Protein AF-A0A7C6UFR0-F1 (afdb_monomer)

Structure (mmCIF, N/CA/C/O backbone):
data_AF-A0A7C6UFR0-F1
#
_entry.id   AF-A0A7C6UFR0-F1
#
loop_
_atom_site.group_PDB
_atom_site.id
_atom_site.type_symbol
_atom_site.label_atom_id
_atom_site.label_alt_id
_atom_site.label_comp_id
_atom_site.label_asym_id
_atom_site.label_entity_id
_atom_site.label_seq_id
_atom_site.pdbx_PDB_ins_code
_atom_site.Cartn_x
_atom_site.Cartn_y
_atom_site.Cartn_z
_atom_site.occupancy
_atom_site.B_iso_or_equiv
_atom_site.auth_seq_id
_atom_site.auth_comp_id
_atom_site.auth_asym_id
_atom_site.auth_atom_id
_atom_site.pdbx_PDB_model_num
ATOM 1 N N . MET A 1 1 ? 40.222 -1.403 0.355 1.00 53.84 1 MET A N 1
ATOM 2 C CA . MET A 1 1 ? 39.140 -2.385 0.611 1.00 53.84 1 MET A CA 1
ATOM 3 C C . MET A 1 1 ? 38.751 -3.029 -0.718 1.00 5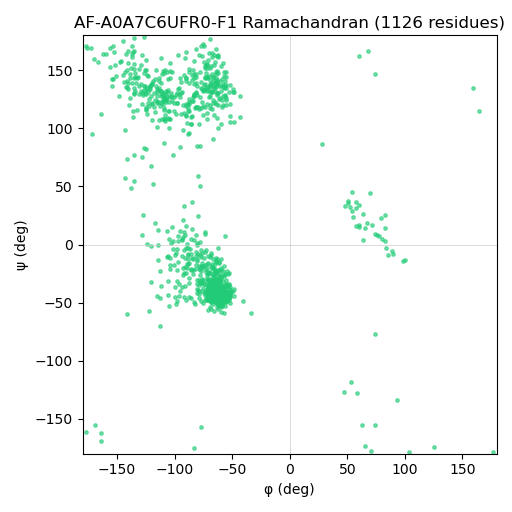3.84 1 MET A C 1
ATOM 5 O O . MET A 1 1 ? 38.518 -2.297 -1.666 1.00 53.84 1 MET A O 1
ATOM 9 N N . THR A 1 2 ? 38.746 -4.360 -0.859 1.00 68.38 2 THR A N 1
ATOM 10 C CA . THR A 1 2 ? 38.311 -4.993 -2.125 1.00 68.38 2 THR A CA 1
ATOM 11 C C . THR A 1 2 ? 36.817 -4.747 -2.348 1.00 68.38 2 THR A C 1
ATOM 13 O O . THR A 1 2 ? 36.061 -4.800 -1.381 1.00 68.38 2 THR A O 1
ATOM 16 N N . ARG A 1 3 ? 36.376 -4.561 -3.599 1.00 72.50 3 ARG A N 1
ATOM 17 C CA . ARG A 1 3 ? 34.968 -4.327 -3.993 1.00 72.50 3 ARG A CA 1
ATOM 18 C C . ARG A 1 3 ? 33.955 -5.184 -3.222 1.00 72.50 3 ARG A C 1
ATOM 20 O O . ARG A 1 3 ? 33.007 -4.663 -2.650 1.00 72.50 3 ARG A O 1
ATOM 27 N N . ASN A 1 4 ? 34.210 -6.489 -3.130 1.00 77.62 4 ASN A N 1
ATOM 28 C CA . ASN A 1 4 ? 33.322 -7.426 -2.438 1.00 77.62 4 ASN A CA 1
ATOM 29 C C . ASN A 1 4 ? 33.186 -7.125 -0.937 1.00 77.62 4 ASN A C 1
ATOM 31 O O . ASN A 1 4 ? 32.100 -7.256 -0.399 1.00 77.62 4 ASN A O 1
ATOM 35 N N . LYS A 1 5 ? 34.257 -6.670 -0.268 1.00 79.44 5 LYS A N 1
ATOM 36 C CA . LYS A 1 5 ? 34.225 -6.327 1.165 1.00 79.44 5 LYS A CA 1
ATOM 37 C C . LYS A 1 5 ? 33.307 -5.133 1.421 1.00 79.44 5 LYS A C 1
ATOM 39 O O . LYS A 1 5 ? 32.554 -5.156 2.386 1.00 79.44 5 LYS A O 1
ATOM 44 N N . LEU A 1 6 ? 33.357 -4.119 0.552 1.00 82.69 6 LEU A N 1
ATOM 45 C CA . LEU A 1 6 ? 32.491 -2.942 0.656 1.00 82.69 6 LEU A CA 1
ATOM 46 C C . LEU A 1 6 ? 31.023 -3.319 0.439 1.00 82.69 6 LEU A C 1
ATOM 48 O O . LEU A 1 6 ? 30.172 -2.948 1.239 1.00 82.69 6 LEU A O 1
ATOM 52 N N . ILE A 1 7 ? 30.743 -4.124 -0.589 1.00 85.38 7 ILE A N 1
ATOM 53 C CA . ILE A 1 7 ? 29.395 -4.630 -0.868 1.00 85.38 7 ILE A CA 1
ATOM 54 C C . ILE A 1 7 ? 28.841 -5.410 0.335 1.00 85.38 7 ILE A C 1
ATOM 56 O O . ILE A 1 7 ? 27.725 -5.142 0.774 1.00 85.38 7 ILE A O 1
ATOM 60 N N . THR A 1 8 ? 29.613 -6.340 0.909 1.00 85.06 8 THR A N 1
ATOM 61 C CA . THR A 1 8 ? 29.148 -7.134 2.058 1.00 85.06 8 THR A CA 1
ATOM 62 C C . THR A 1 8 ? 28.949 -6.281 3.313 1.00 85.06 8 THR A C 1
ATOM 64 O O . THR A 1 8 ? 27.964 -6.486 4.015 1.00 85.06 8 THR A O 1
ATOM 67 N N . PHE A 1 9 ? 29.816 -5.292 3.570 1.00 90.00 9 PHE A N 1
ATOM 68 C CA . PHE A 1 9 ? 29.615 -4.325 4.657 1.00 90.00 9 PHE A CA 1
ATOM 69 C C . PHE A 1 9 ? 28.263 -3.611 4.528 1.00 90.00 9 PHE A C 1
ATOM 71 O O . PHE A 1 9 ? 27.517 -3.528 5.499 1.00 90.00 9 PHE A O 1
ATOM 78 N N . CYS A 1 10 ? 27.916 -3.161 3.318 1.00 91.44 10 CYS A N 1
ATOM 79 C CA . CYS A 1 10 ? 26.642 -2.490 3.071 1.00 91.44 10 CYS A CA 1
ATOM 80 C C . CYS A 1 10 ? 25.437 -3.390 3.301 1.00 91.44 10 CYS A C 1
ATOM 82 O O . CYS A 1 10 ? 24.483 -2.972 3.949 1.00 91.44 10 CYS A O 1
ATOM 84 N N . TYR A 1 11 ? 25.477 -4.630 2.814 1.00 90.88 11 TYR A N 1
ATOM 85 C CA . TYR A 1 11 ? 24.380 -5.558 3.067 1.00 90.88 11 TYR A CA 1
ATOM 86 C C . TYR A 1 11 ? 24.233 -5.879 4.554 1.00 90.88 11 TYR A C 1
ATOM 88 O O . TYR A 1 11 ? 23.108 -5.913 5.036 1.00 90.88 11 TYR A O 1
ATOM 96 N N . LEU A 1 12 ? 25.332 -6.023 5.304 1.00 92.94 12 LEU A N 1
ATOM 97 C CA . LEU A 1 12 ? 25.239 -6.236 6.749 1.00 92.94 12 LEU A CA 1
ATOM 98 C C . LEU A 1 12 ? 24.758 -5.014 7.521 1.00 92.94 12 LEU A C 1
ATOM 100 O O . LEU A 1 12 ? 24.042 -5.193 8.498 1.00 92.94 12 LEU A O 1
ATOM 104 N N . PHE A 1 13 ? 25.075 -3.798 7.079 1.00 94.25 13 PHE A N 1
ATOM 105 C CA . PHE A 1 13 ? 24.455 -2.590 7.622 1.00 94.25 13 PHE A CA 1
ATOM 106 C C . PHE A 1 13 ? 22.927 -2.633 7.486 1.00 94.25 13 PHE A C 1
ATOM 108 O O . PHE A 1 13 ? 22.211 -2.404 8.459 1.00 94.25 13 PHE A O 1
ATOM 115 N N . ILE A 1 14 ? 22.416 -3.025 6.316 1.00 92.62 14 ILE A N 1
ATOM 116 C CA . ILE A 1 14 ? 20.972 -3.193 6.092 1.00 92.62 14 ILE A CA 1
ATOM 117 C C . ILE A 1 14 ? 20.409 -4.330 6.963 1.00 92.62 14 ILE A C 1
ATOM 119 O O . ILE A 1 14 ? 19.359 -4.164 7.582 1.00 92.62 14 ILE A O 1
ATOM 123 N N . THR A 1 15 ? 21.116 -5.459 7.078 1.00 91.50 15 THR A N 1
ATOM 124 C CA . THR A 1 15 ? 20.731 -6.559 7.981 1.00 91.50 15 THR A CA 1
ATOM 125 C C . THR A 1 15 ? 20.665 -6.098 9.438 1.00 91.50 15 THR A C 1
ATOM 127 O O . THR A 1 15 ? 19.744 -6.479 10.151 1.00 91.50 15 THR A O 1
ATOM 130 N N . GLY A 1 16 ? 21.599 -5.250 9.874 1.00 92.00 16 GLY A N 1
ATOM 131 C CA . GLY A 1 16 ? 21.604 -4.642 11.202 1.00 92.00 16 GLY A CA 1
ATOM 132 C C . GLY A 1 16 ? 20.345 -3.827 11.487 1.00 92.00 16 GLY A C 1
ATOM 133 O O . GLY A 1 16 ? 19.742 -3.993 12.545 1.00 92.00 16 GLY A O 1
ATOM 134 N N . ILE A 1 17 ? 19.903 -3.011 10.520 1.00 91.75 17 ILE A N 1
ATOM 135 C CA . ILE A 1 17 ? 18.628 -2.277 10.599 1.00 91.75 17 ILE A CA 1
ATOM 136 C C . ILE A 1 17 ? 17.456 -3.259 10.745 1.00 91.75 17 ILE A C 1
ATOM 138 O O . ILE A 1 17 ? 16.639 -3.108 11.649 1.00 91.75 17 ILE A O 1
ATOM 142 N N . GLY A 1 18 ? 17.400 -4.301 9.908 1.00 88.88 18 GLY A N 1
ATOM 143 C CA . GLY A 1 18 ? 16.339 -5.313 9.973 1.00 88.88 18 GLY A CA 1
ATOM 144 C C . GLY A 1 18 ? 16.302 -6.079 11.303 1.00 88.88 18 GLY A C 1
ATOM 145 O O . GLY A 1 18 ? 15.227 -6.361 11.830 1.00 88.88 18 GLY A O 1
ATOM 146 N N . LEU A 1 19 ? 17.465 -6.370 11.892 1.00 89.69 19 LEU A N 1
ATOM 147 C CA . LEU A 1 19 ? 17.556 -6.974 13.223 1.00 89.69 19 LEU A CA 1
ATOM 148 C C . LEU A 1 19 ? 17.033 -6.033 14.312 1.00 89.69 19 LEU A C 1
ATOM 150 O O . LEU A 1 19 ? 16.333 -6.496 15.206 1.00 89.69 19 LEU A O 1
ATOM 154 N N . ALA A 1 20 ? 17.325 -4.735 14.225 1.00 87.38 20 ALA A N 1
ATOM 155 C CA . ALA A 1 20 ? 16.832 -3.741 15.178 1.00 87.38 20 ALA A CA 1
ATOM 156 C C . ALA A 1 20 ? 15.314 -3.521 15.082 1.00 87.38 20 ALA A C 1
ATOM 158 O O . ALA A 1 20 ? 14.658 -3.296 16.099 1.00 87.38 20 ALA A O 1
ATOM 159 N N . MET A 1 21 ? 14.752 -3.645 13.876 1.00 85.19 21 MET A N 1
ATOM 160 C CA . MET A 1 21 ? 13.303 -3.652 13.649 1.00 85.19 21 MET A CA 1
ATOM 161 C C . MET A 1 21 ? 12.620 -4.866 14.282 1.00 85.19 21 MET A C 1
ATOM 163 O O . MET A 1 21 ? 11.518 -4.746 14.802 1.00 85.19 21 MET A O 1
ATOM 167 N N . ARG A 1 22 ? 13.254 -6.046 14.233 1.00 84.44 22 ARG A N 1
ATOM 168 C CA . ARG A 1 22 ? 12.679 -7.272 14.808 1.00 84.44 22 ARG A CA 1
ATOM 169 C C . ARG A 1 22 ? 12.881 -7.372 16.319 1.00 84.44 22 ARG A C 1
ATOM 171 O O . ARG A 1 22 ? 12.004 -7.872 17.014 1.00 84.44 22 ARG A O 1
ATOM 178 N N . TYR A 1 23 ? 14.040 -6.937 16.799 1.00 86.38 23 TYR A N 1
ATOM 179 C CA . TYR A 1 23 ? 14.456 -6.998 18.195 1.00 86.38 23 TYR A CA 1
ATOM 180 C C . TYR A 1 23 ? 14.882 -5.605 18.636 1.00 86.38 23 TYR A C 1
ATOM 182 O O . TYR A 1 23 ? 16.064 -5.261 18.589 1.00 86.38 23 TYR A O 1
ATOM 190 N N . THR A 1 24 ? 13.914 -4.783 19.020 1.00 79.94 24 THR A N 1
ATOM 191 C CA . THR A 1 24 ? 14.159 -3.391 19.394 1.00 79.94 24 THR A CA 1
ATOM 192 C C . THR A 1 24 ? 14.755 -3.305 20.797 1.00 79.94 24 THR A C 1
ATOM 194 O O . THR A 1 24 ? 14.129 -3.704 21.776 1.00 79.94 24 THR A O 1
ATOM 197 N N . ALA A 1 25 ? 15.980 -2.786 20.907 1.00 79.75 25 ALA A N 1
ATOM 198 C CA . ALA A 1 25 ? 16.592 -2.485 22.199 1.00 79.75 25 ALA A CA 1
ATOM 199 C C . ALA A 1 25 ? 15.943 -1.245 22.829 1.00 79.75 25 ALA A C 1
ATOM 201 O O . ALA A 1 25 ? 15.555 -0.331 22.110 1.00 79.75 25 ALA A O 1
ATOM 202 N N . GLY A 1 26 ? 15.848 -1.189 24.161 1.00 67.12 26 GLY A N 1
ATOM 203 C CA . GLY A 1 26 ? 15.333 -0.013 24.873 1.00 67.12 26 GLY A CA 1
ATOM 204 C C . GLY A 1 26 ? 16.280 1.203 24.824 1.00 67.12 26 GLY A C 1
ATOM 205 O O . GLY A 1 26 ? 17.474 1.039 24.560 1.00 67.12 26 GLY A O 1
ATOM 206 N N . PRO A 1 27 ? 15.791 2.414 25.156 1.00 64.75 27 PRO A N 1
ATOM 207 C CA . PRO A 1 27 ? 16.549 3.669 25.042 1.00 64.75 27 PRO A CA 1
ATOM 208 C C . PRO A 1 27 ? 17.833 3.708 25.880 1.00 64.75 27 PRO A C 1
ATOM 210 O O . PRO A 1 27 ? 18.815 4.330 25.475 1.00 64.75 27 PRO A O 1
ATOM 213 N N . ASP A 1 28 ? 17.880 2.989 27.005 1.00 69.69 28 ASP A N 1
ATOM 214 C CA . ASP A 1 28 ? 19.080 2.902 27.846 1.00 69.69 28 ASP A CA 1
ATOM 215 C C . ASP A 1 28 ? 20.245 2.147 27.160 1.00 69.69 28 ASP A C 1
ATOM 217 O O . ASP A 1 28 ? 21.409 2.339 27.518 1.00 69.69 28 ASP A O 1
ATOM 221 N N . ALA A 1 29 ? 19.972 1.329 26.134 1.00 80.56 29 ALA A N 1
ATOM 222 C CA . ALA A 1 29 ? 21.002 0.610 25.380 1.00 80.56 29 ALA A CA 1
ATOM 223 C C . ALA A 1 29 ? 21.745 1.503 24.370 1.00 80.56 29 ALA A C 1
ATOM 225 O O . ALA A 1 29 ? 22.845 1.159 23.935 1.00 80.56 29 ALA A O 1
ATOM 226 N N . LEU A 1 30 ? 21.180 2.656 23.993 1.00 81.62 30 LEU A N 1
ATOM 227 C CA . LEU A 1 30 ? 21.680 3.471 22.884 1.00 81.62 30 LEU A CA 1
ATOM 228 C C . LEU A 1 30 ? 23.115 3.981 23.101 1.00 81.62 30 LEU A C 1
ATOM 230 O O . LEU A 1 30 ? 23.924 3.967 22.173 1.00 81.62 30 LEU A O 1
ATOM 234 N N . GLY A 1 31 ? 23.456 4.391 24.327 1.00 82.25 31 GLY A N 1
ATOM 235 C CA . GLY A 1 31 ? 24.813 4.833 24.667 1.00 82.25 31 GLY A CA 1
ATOM 236 C C . GLY A 1 31 ? 25.851 3.718 24.494 1.00 82.25 31 GLY A C 1
ATOM 237 O O . GLY A 1 31 ? 26.892 3.925 23.869 1.00 82.25 31 GLY A O 1
ATOM 238 N N . TRP A 1 32 ? 25.529 2.511 24.973 1.00 87.19 32 TRP A N 1
ATOM 239 C CA . TRP A 1 32 ? 26.370 1.323 24.806 1.00 87.19 32 TRP A CA 1
ATOM 240 C C . TRP A 1 32 ? 26.504 0.905 23.343 1.00 87.19 32 TRP A C 1
ATOM 242 O O . TRP A 1 32 ? 27.595 0.546 22.908 1.00 87.19 32 TRP A O 1
ATOM 252 N N . LEU A 1 33 ? 25.425 0.999 22.566 1.00 90.56 33 LEU A N 1
ATOM 253 C CA . LEU A 1 33 ? 25.422 0.689 21.137 1.00 90.56 33 LEU A CA 1
ATOM 254 C C . LEU A 1 33 ? 26.336 1.633 20.339 1.00 90.56 33 LEU A C 1
ATOM 256 O O . LEU A 1 33 ? 27.121 1.172 19.504 1.00 90.56 33 LEU A O 1
ATOM 260 N N . TRP A 1 34 ? 26.316 2.939 20.627 1.00 91.69 34 TRP A N 1
ATOM 261 C CA . TRP A 1 34 ? 27.253 3.890 20.018 1.00 91.69 34 TRP A CA 1
ATOM 262 C C . TRP A 1 34 ? 28.702 3.627 20.431 1.00 91.69 34 TRP A C 1
ATOM 264 O O . TRP A 1 34 ? 29.579 3.608 19.565 1.00 91.69 34 TRP A O 1
ATOM 274 N N . ALA A 1 35 ? 28.956 3.350 21.712 1.00 91.62 35 ALA A N 1
ATOM 275 C CA . ALA A 1 35 ? 30.290 2.988 22.187 1.00 91.62 35 ALA A CA 1
ATOM 276 C C . ALA A 1 35 ? 30.813 1.710 21.505 1.00 91.62 35 ALA A C 1
ATOM 278 O O . ALA A 1 35 ? 31.939 1.693 21.010 1.00 91.62 35 ALA A O 1
ATOM 279 N N . ALA A 1 36 ? 29.980 0.669 21.397 1.00 91.81 36 ALA A N 1
ATOM 280 C CA . ALA A 1 36 ? 30.310 -0.577 20.708 1.00 91.81 36 ALA A CA 1
ATOM 281 C C . ALA A 1 36 ? 30.585 -0.354 19.214 1.00 91.81 36 ALA A C 1
ATOM 283 O O . ALA A 1 36 ? 31.546 -0.898 18.673 1.00 91.81 36 ALA A O 1
ATOM 284 N N . THR A 1 37 ? 29.782 0.488 18.557 1.00 92.25 37 THR A N 1
ATOM 285 C CA . THR A 1 37 ? 29.969 0.862 17.148 1.00 92.25 37 THR A CA 1
ATOM 286 C C . THR A 1 37 ? 31.321 1.550 16.934 1.00 92.25 37 THR A C 1
ATOM 288 O O . THR A 1 37 ? 32.074 1.161 16.041 1.00 92.25 37 THR A O 1
ATOM 291 N N . LEU A 1 38 ? 31.656 2.541 17.769 1.00 93.12 38 LEU A N 1
ATOM 292 C CA . LEU A 1 38 ? 32.925 3.272 17.695 1.00 93.12 38 LEU A CA 1
ATOM 293 C C . LEU A 1 38 ? 34.126 2.368 18.000 1.00 93.12 38 LEU A C 1
ATOM 295 O O . LEU A 1 38 ? 35.120 2.415 17.277 1.00 93.12 38 LEU A O 1
ATOM 299 N N . ALA A 1 39 ? 34.022 1.509 19.017 1.00 91.62 39 ALA A N 1
ATOM 300 C CA . ALA A 1 39 ? 35.069 0.555 19.371 1.00 91.62 39 ALA A CA 1
ATOM 301 C C . ALA A 1 39 ? 35.336 -0.442 18.233 1.00 91.62 39 ALA A C 1
ATOM 303 O O . ALA A 1 39 ? 36.482 -0.617 17.821 1.00 91.62 39 ALA A O 1
ATOM 304 N N . LEU A 1 40 ? 34.288 -1.048 17.666 1.00 91.50 40 LEU A N 1
ATOM 305 C CA . LEU A 1 40 ? 34.403 -1.962 16.526 1.00 91.50 40 LEU A CA 1
ATOM 306 C C . LEU A 1 40 ? 34.996 -1.273 15.290 1.00 91.50 40 LEU A C 1
ATOM 308 O O . LEU A 1 40 ? 35.858 -1.850 14.622 1.00 91.50 40 LEU A O 1
ATOM 312 N N . ALA A 1 41 ? 34.594 -0.030 15.011 1.00 89.00 41 ALA A N 1
ATOM 313 C CA . ALA A 1 41 ? 35.159 0.757 13.920 1.00 89.00 41 ALA A CA 1
ATOM 314 C C . ALA A 1 41 ? 36.656 1.031 14.137 1.00 89.00 41 ALA A C 1
ATOM 316 O O . ALA A 1 41 ? 37.455 0.786 13.231 1.00 89.00 41 ALA A O 1
ATOM 317 N N . ALA A 1 42 ? 37.052 1.459 15.339 1.00 89.31 42 ALA A N 1
ATOM 318 C CA . ALA A 1 42 ? 38.449 1.708 15.687 1.00 89.31 42 ALA A CA 1
ATOM 319 C C . ALA A 1 42 ? 39.305 0.435 15.580 1.00 89.31 42 ALA A C 1
ATOM 321 O O . ALA A 1 42 ? 40.364 0.461 14.952 1.00 89.31 42 ALA A O 1
ATOM 322 N N . ILE A 1 43 ? 38.821 -0.697 16.106 1.00 88.31 43 ILE A N 1
ATOM 323 C CA . ILE A 1 43 ? 39.495 -2.003 16.006 1.00 88.31 43 ILE A CA 1
ATOM 324 C C . ILE A 1 43 ? 39.641 -2.421 14.538 1.00 88.31 43 ILE A C 1
ATOM 326 O O . ILE A 1 43 ? 40.711 -2.863 14.120 1.00 88.31 43 ILE A O 1
ATOM 330 N N . THR A 1 44 ? 38.591 -2.250 13.730 1.00 85.81 44 THR A N 1
ATOM 331 C CA . THR A 1 44 ? 38.611 -2.594 12.301 1.00 85.81 44 THR A CA 1
ATOM 332 C C . THR A 1 44 ? 39.600 -1.724 11.522 1.00 85.81 44 THR A C 1
ATOM 334 O O . THR A 1 44 ? 40.353 -2.249 10.699 1.00 85.81 44 THR A O 1
ATOM 337 N N . ILE A 1 45 ? 39.642 -0.412 11.785 1.00 84.44 45 ILE A N 1
ATOM 338 C CA . ILE A 1 45 ? 40.593 0.523 11.162 1.00 84.44 45 ILE A CA 1
ATOM 339 C C . ILE A 1 45 ? 42.027 0.186 11.585 1.00 84.44 45 ILE A C 1
ATOM 341 O O . ILE A 1 45 ? 42.898 0.065 10.725 1.00 84.44 45 ILE A O 1
ATOM 345 N N . GLY A 1 46 ? 42.268 -0.040 12.879 1.00 82.00 46 GLY A N 1
ATOM 346 C CA . GLY A 1 46 ? 43.577 -0.439 13.398 1.00 82.00 46 GLY A CA 1
ATOM 347 C C . GLY A 1 46 ? 44.074 -1.745 12.772 1.00 82.00 46 GLY A C 1
ATOM 348 O O . GLY A 1 46 ? 45.197 -1.807 12.271 1.00 82.00 46 GLY A O 1
ATOM 349 N N . ALA A 1 47 ? 43.213 -2.764 12.692 1.00 80.62 47 ALA A N 1
ATOM 350 C CA . ALA A 1 47 ? 43.521 -4.023 12.016 1.00 80.62 47 ALA A CA 1
ATOM 351 C C . ALA A 1 47 ? 43.805 -3.824 10.515 1.00 80.62 47 ALA A C 1
ATOM 353 O O . ALA A 1 47 ? 44.707 -4.459 9.969 1.00 80.62 47 ALA A O 1
ATOM 354 N N . PHE A 1 48 ? 43.076 -2.929 9.839 1.00 80.62 48 PHE A N 1
ATOM 355 C CA . PHE A 1 48 ? 43.317 -2.607 8.432 1.00 80.62 48 PHE A CA 1
ATOM 356 C C . PHE A 1 48 ? 44.689 -1.954 8.219 1.00 80.62 48 PHE A C 1
ATOM 358 O O . PHE A 1 48 ? 45.421 -2.372 7.321 1.00 80.62 48 PHE A O 1
ATOM 365 N N . ILE A 1 49 ? 45.052 -0.974 9.054 1.00 80.50 49 ILE A N 1
ATOM 366 C CA . ILE A 1 49 ? 46.349 -0.285 9.000 1.00 80.50 49 ILE A CA 1
ATOM 367 C C . ILE A 1 49 ? 47.486 -1.293 9.215 1.00 80.50 49 ILE A C 1
ATOM 369 O O . ILE A 1 49 ? 48.375 -1.389 8.368 1.00 80.50 49 ILE A O 1
ATOM 373 N N . LEU A 1 50 ? 47.407 -2.119 10.265 1.00 76.88 50 LEU A N 1
ATOM 374 C CA . LEU A 1 50 ? 48.409 -3.148 10.577 1.00 76.88 50 LEU A CA 1
ATOM 375 C C . LEU A 1 50 ? 48.596 -4.162 9.438 1.00 76.88 50 LEU A C 1
ATOM 377 O O . LEU A 1 50 ? 49.721 -4.543 9.119 1.00 76.88 50 LEU A O 1
ATOM 381 N N . VAL A 1 51 ? 47.506 -4.589 8.793 1.00 75.38 51 VAL A N 1
ATOM 382 C CA . VAL A 1 51 ? 47.567 -5.504 7.641 1.00 75.38 51 VAL A CA 1
ATOM 383 C C . VAL A 1 51 ? 48.141 -4.809 6.403 1.00 75.38 51 VAL A C 1
ATOM 385 O O . VAL A 1 51 ? 48.879 -5.437 5.651 1.00 75.38 51 VAL A O 1
ATOM 388 N N . SER A 1 52 ? 47.842 -3.523 6.185 1.00 70.75 52 SER A N 1
ATOM 389 C CA . SER A 1 52 ? 48.369 -2.757 5.045 1.00 70.75 52 SER A CA 1
ATOM 390 C C . SER A 1 52 ? 49.870 -2.457 5.140 1.00 70.75 52 SER A C 1
ATOM 392 O O . SER A 1 52 ? 50.519 -2.297 4.112 1.00 70.75 52 SER A O 1
ATOM 394 N N . GLN A 1 53 ? 50.418 -2.430 6.359 1.00 72.12 53 GLN A N 1
ATOM 395 C CA . GLN A 1 53 ? 51.842 -2.214 6.630 1.00 72.12 53 GLN A CA 1
ATOM 396 C C . GLN A 1 53 ? 52.688 -3.496 6.528 1.00 72.12 53 GLN A C 1
ATOM 398 O O . GLN A 1 53 ? 53.913 -3.416 6.471 1.00 72.12 53 GLN A O 1
ATOM 403 N N . ARG A 1 54 ? 52.073 -4.689 6.472 1.00 69.81 54 ARG A N 1
ATOM 404 C CA . ARG A 1 54 ? 52.802 -5.942 6.222 1.00 69.81 54 ARG A CA 1
ATOM 405 C C . ARG A 1 54 ? 53.192 -6.035 4.745 1.00 69.81 54 ARG A C 1
ATOM 407 O O . ARG A 1 54 ? 52.334 -6.217 3.881 1.00 69.81 54 ARG A O 1
ATOM 414 N N . ALA A 1 55 ? 54.491 -5.947 4.456 1.00 48.47 55 ALA A N 1
ATOM 415 C CA . ALA A 1 55 ? 55.033 -6.255 3.136 1.00 48.47 55 ALA A CA 1
ATOM 416 C C . ALA A 1 55 ? 54.669 -7.700 2.753 1.00 48.47 55 ALA A C 1
ATOM 418 O O . ALA A 1 55 ? 54.893 -8.627 3.532 1.00 48.47 55 ALA A O 1
ATOM 419 N N . ARG A 1 56 ? 54.083 -7.900 1.567 1.00 55.19 56 ARG A N 1
ATOM 420 C CA . ARG A 1 56 ? 53.827 -9.247 1.039 1.00 55.19 56 ARG A CA 1
ATOM 421 C C . ARG A 1 56 ? 55.173 -9.892 0.683 1.00 55.19 56 ARG A C 1
ATOM 423 O O . ARG A 1 56 ? 55.857 -9.335 -0.176 1.00 55.19 56 ARG A O 1
ATOM 430 N N . PRO A 1 57 ? 55.567 -11.029 1.277 1.00 47.28 57 PRO A N 1
ATOM 431 C CA . PRO A 1 57 ? 56.735 -11.754 0.797 1.00 47.28 57 PRO A CA 1
ATOM 432 C C . PRO A 1 57 ? 56.465 -12.280 -0.621 1.00 47.28 57 PRO A C 1
ATOM 434 O O . PRO A 1 57 ? 55.395 -12.816 -0.910 1.00 47.28 57 PRO A O 1
ATOM 437 N N . ALA A 1 58 ? 57.436 -12.114 -1.522 1.00 46.38 58 ALA A N 1
ATOM 438 C CA . ALA A 1 58 ? 57.338 -12.511 -2.930 1.00 46.38 58 ALA A CA 1
ATOM 439 C C . ALA A 1 58 ? 57.182 -14.035 -3.144 1.00 46.38 58 ALA A C 1
ATOM 441 O O . ALA A 1 58 ? 56.796 -14.463 -4.228 1.00 46.38 58 ALA A O 1
ATOM 442 N N . ALA A 1 59 ? 57.436 -14.849 -2.114 1.00 47.44 59 ALA A N 1
ATOM 443 C CA . ALA A 1 59 ? 57.463 -16.310 -2.195 1.00 47.44 59 ALA A CA 1
ATOM 444 C C . ALA A 1 59 ? 56.074 -16.983 -2.275 1.00 47.44 59 ALA A C 1
ATOM 446 O O . ALA A 1 59 ? 55.972 -18.114 -2.743 1.00 47.44 59 ALA A O 1
ATOM 447 N N . ASP A 1 60 ? 54.990 -16.296 -1.895 1.00 47.03 60 ASP A N 1
ATOM 448 C CA . ASP A 1 60 ? 53.644 -16.899 -1.847 1.00 47.03 60 ASP A CA 1
ATOM 449 C C . ASP A 1 60 ? 52.881 -16.833 -3.188 1.00 47.03 60 ASP A C 1
ATOM 451 O O . ASP A 1 60 ? 51.770 -17.355 -3.312 1.00 47.03 60 ASP A O 1
ATOM 455 N N . ALA A 1 61 ? 53.453 -16.190 -4.214 1.00 44.62 61 ALA A N 1
ATOM 456 C CA . ALA A 1 61 ? 52.806 -16.038 -5.518 1.00 44.62 61 ALA A CA 1
ATOM 457 C C . ALA A 1 61 ? 52.834 -17.336 -6.351 1.00 44.62 61 ALA A C 1
ATOM 459 O O . ALA A 1 61 ? 51.833 -17.662 -6.994 1.00 44.62 61 ALA A O 1
ATOM 460 N N . GLU A 1 62 ? 53.920 -18.114 -6.293 1.00 39.84 62 GLU A N 1
ATOM 461 C CA . GLU A 1 62 ? 54.079 -19.337 -7.100 1.00 39.84 62 GLU A CA 1
ATOM 462 C C . GLU A 1 62 ? 53.352 -20.563 -6.518 1.00 39.84 62 GLU A C 1
ATOM 464 O O . GLU A 1 62 ? 52.826 -21.379 -7.275 1.00 39.84 62 GLU A O 1
ATOM 469 N N . LEU A 1 63 ? 53.200 -20.663 -5.191 1.00 43.59 63 LEU A N 1
ATOM 470 C CA . LEU A 1 63 ? 52.486 -21.780 -4.545 1.00 43.59 63 LEU A CA 1
ATOM 471 C C . LEU A 1 63 ? 50.952 -21.722 -4.687 1.00 43.59 63 LEU A C 1
ATOM 473 O O . LEU A 1 63 ? 50.267 -22.708 -4.416 1.00 43.59 63 LEU A O 1
ATOM 477 N N . SER A 1 64 ? 50.393 -20.599 -5.149 1.00 44.41 64 SER A N 1
ATOM 478 C CA . SER A 1 64 ? 48.939 -20.410 -5.291 1.00 44.41 64 SER A CA 1
ATOM 479 C C . SER A 1 64 ? 48.332 -21.016 -6.568 1.00 44.41 64 SER A C 1
ATOM 481 O O . SER A 1 64 ? 47.108 -21.105 -6.690 1.00 44.41 64 SER A O 1
ATOM 483 N N . LEU A 1 65 ? 49.167 -21.463 -7.515 1.00 41.12 65 LEU A N 1
ATOM 484 C CA . LEU A 1 65 ? 48.723 -22.023 -8.798 1.00 41.12 65 LEU A CA 1
ATOM 485 C C . LEU A 1 65 ? 48.318 -23.506 -8.715 1.00 41.12 65 LEU A C 1
ATOM 487 O O . LEU A 1 65 ? 47.524 -23.958 -9.539 1.00 41.12 65 LEU A O 1
ATOM 491 N N . TYR A 1 66 ? 48.780 -24.248 -7.700 1.00 41.72 66 TYR A N 1
ATOM 492 C CA . TYR A 1 66 ? 48.515 -25.687 -7.545 1.00 41.72 66 TYR A CA 1
ATOM 493 C C . TYR A 1 66 ? 48.320 -26.107 -6.077 1.00 41.72 66 TYR A C 1
ATOM 495 O O . TYR A 1 66 ? 49.005 -26.981 -5.562 1.00 41.72 66 TYR A O 1
ATOM 503 N N . GLY A 1 67 ? 47.358 -25.511 -5.375 1.00 40.62 67 GLY A N 1
ATOM 504 C CA . GLY A 1 67 ? 46.987 -25.964 -4.031 1.00 40.62 67 GLY A CA 1
ATOM 505 C C . GLY A 1 67 ? 46.272 -24.881 -3.244 1.00 40.62 67 GLY A C 1
ATOM 506 O O . GLY A 1 67 ? 46.677 -23.725 -3.266 1.00 40.62 67 GLY A O 1
ATOM 507 N N . GLY A 1 68 ? 45.172 -25.231 -2.574 1.00 45.91 68 GLY A N 1
ATOM 508 C CA . GLY A 1 68 ? 44.436 -24.290 -1.733 1.00 45.91 68 GLY A CA 1
ATOM 509 C C . GLY A 1 68 ? 45.310 -23.799 -0.581 1.00 45.91 68 GLY A C 1
ATOM 510 O O . GLY A 1 68 ? 45.453 -24.504 0.414 1.00 45.91 68 GLY A O 1
ATOM 511 N N . ALA A 1 69 ? 45.880 -22.602 -0.716 1.00 44.34 69 ALA A N 1
ATOM 512 C CA . ALA A 1 69 ? 46.569 -21.931 0.375 1.00 44.34 69 ALA A CA 1
ATOM 513 C C . ALA A 1 69 ? 45.597 -21.740 1.561 1.00 44.34 69 ALA A C 1
ATOM 515 O O . ALA A 1 69 ? 44.435 -21.371 1.339 1.00 44.34 69 ALA A O 1
ATOM 516 N N . PRO A 1 70 ? 46.023 -21.994 2.813 1.00 49.03 70 PRO A N 1
ATOM 517 C CA . PRO A 1 70 ? 45.187 -21.748 3.980 1.00 49.03 70 PRO A CA 1
ATOM 518 C C . PRO A 1 70 ? 44.816 -20.264 4.029 1.00 49.03 70 PRO A C 1
ATOM 520 O O . PRO A 1 70 ? 45.668 -19.394 3.858 1.00 49.03 70 PRO A O 1
ATOM 523 N N . ALA A 1 71 ? 43.530 -19.970 4.236 1.00 55.97 71 ALA A N 1
ATOM 524 C CA . ALA A 1 71 ? 43.057 -18.598 4.361 1.00 55.97 71 ALA A CA 1
ATOM 525 C C . ALA A 1 71 ? 43.846 -17.889 5.472 1.00 55.97 71 ALA A C 1
ATOM 527 O O . ALA A 1 71 ? 43.830 -18.334 6.622 1.00 55.97 71 ALA A O 1
ATOM 528 N N . ASP A 1 72 ? 44.543 -16.806 5.122 1.00 69.06 72 ASP A N 1
ATOM 529 C CA . ASP A 1 72 ? 45.297 -15.980 6.063 1.00 69.06 72 ASP A CA 1
ATOM 530 C C . ASP A 1 72 ? 44.377 -15.581 7.225 1.00 69.06 72 ASP A C 1
ATOM 532 O O . ASP A 1 72 ? 43.427 -14.807 7.053 1.00 69.06 72 ASP A O 1
ATOM 536 N N . ARG A 1 73 ? 44.647 -16.137 8.414 1.00 69.62 73 ARG A N 1
ATOM 537 C CA . ARG A 1 73 ? 43.835 -15.926 9.621 1.00 69.62 73 ARG A CA 1
ATOM 538 C C . ARG A 1 73 ? 43.638 -14.439 9.902 1.00 69.62 73 ARG A C 1
ATOM 540 O O . ARG A 1 73 ? 42.558 -14.050 10.329 1.00 69.62 73 ARG A O 1
ATOM 547 N N . THR A 1 74 ? 44.625 -13.594 9.598 1.00 70.25 74 THR A N 1
ATOM 548 C CA . THR A 1 74 ? 44.515 -12.146 9.819 1.00 70.25 74 THR A CA 1
ATOM 549 C C . THR A 1 74 ? 43.550 -11.467 8.848 1.00 70.25 74 THR A C 1
ATOM 551 O O . THR A 1 74 ? 42.793 -10.583 9.251 1.00 70.25 74 THR A O 1
ATOM 554 N N . GLN A 1 75 ? 43.476 -11.926 7.596 1.00 70.25 75 GLN A N 1
ATOM 555 C CA . GLN A 1 75 ? 42.476 -11.445 6.640 1.00 70.25 75 GLN A CA 1
ATOM 556 C C . GLN A 1 75 ? 41.066 -11.920 6.976 1.00 70.25 75 GLN A C 1
ATOM 558 O O . GLN A 1 75 ? 40.121 -11.157 6.770 1.00 70.25 75 GLN A O 1
ATOM 563 N N . VAL A 1 76 ? 40.922 -13.144 7.494 1.00 75.75 76 VAL A N 1
ATOM 564 C CA . VAL A 1 76 ? 39.636 -13.668 7.973 1.00 75.75 76 VAL A CA 1
ATOM 565 C C . VAL A 1 76 ? 39.151 -12.852 9.170 1.00 75.75 76 VAL A C 1
ATOM 567 O O . VAL A 1 76 ? 38.018 -12.379 9.149 1.00 75.75 76 VAL A O 1
ATOM 570 N N . THR A 1 77 ? 40.012 -12.588 10.158 1.00 79.31 77 THR A N 1
ATOM 571 C CA . THR A 1 77 ? 39.672 -11.751 11.321 1.00 79.31 77 THR A CA 1
ATOM 572 C C . THR A 1 77 ? 39.281 -10.334 10.909 1.00 79.31 77 THR A C 1
ATOM 574 O O . THR A 1 77 ? 38.238 -9.841 11.330 1.00 79.31 77 THR A O 1
ATOM 577 N N . LEU A 1 78 ? 40.055 -9.690 10.026 1.00 80.81 78 LEU A N 1
ATOM 578 C CA . LEU A 1 78 ? 39.716 -8.369 9.486 1.00 80.81 78 LEU A CA 1
ATOM 579 C C . LEU A 1 78 ? 38.359 -8.376 8.765 1.00 80.81 78 LEU A C 1
ATOM 581 O O . LEU A 1 78 ? 37.617 -7.397 8.816 1.00 80.81 78 LEU A O 1
ATOM 585 N N . TRP A 1 79 ? 38.034 -9.472 8.078 1.00 81.00 79 TRP A N 1
ATOM 586 C CA . TRP A 1 79 ? 36.752 -9.628 7.405 1.00 81.00 79 TRP A CA 1
ATOM 587 C C . TRP A 1 79 ? 35.606 -9.742 8.410 1.00 81.00 79 TRP A C 1
ATOM 589 O O . TRP A 1 79 ? 34.651 -8.983 8.307 1.00 81.00 79 TRP A O 1
ATOM 599 N N . VAL A 1 80 ? 35.730 -10.605 9.420 1.00 84.50 80 VAL A N 1
ATOM 600 C CA . VAL A 1 80 ? 34.729 -10.757 10.487 1.00 84.50 80 VAL A CA 1
ATOM 601 C C . VAL A 1 80 ? 34.495 -9.434 11.226 1.00 84.50 80 VAL A C 1
ATOM 603 O O . VAL A 1 80 ? 33.346 -9.041 11.411 1.00 84.50 80 VAL A O 1
ATOM 606 N N . LEU A 1 81 ? 35.558 -8.707 11.580 1.00 86.81 81 LEU A N 1
ATOM 607 C CA . LEU A 1 81 ? 35.464 -7.410 12.263 1.00 86.81 81 LEU A CA 1
ATOM 608 C C . LEU A 1 81 ? 34.703 -6.365 11.441 1.00 86.81 81 LEU A C 1
ATOM 610 O O . LEU A 1 81 ? 33.789 -5.709 11.944 1.00 86.81 81 LEU A O 1
ATOM 614 N N . LEU A 1 82 ? 35.037 -6.255 10.155 1.00 86.06 82 LEU A N 1
ATOM 615 C CA . LEU A 1 82 ? 34.346 -5.368 9.227 1.00 86.06 82 LEU A CA 1
ATOM 616 C C . LEU A 1 82 ? 32.854 -5.712 9.120 1.00 86.06 82 LEU A C 1
ATOM 618 O O . LEU A 1 82 ? 32.009 -4.818 9.124 1.00 86.06 82 LEU A O 1
ATOM 622 N N . LEU A 1 83 ? 32.537 -7.002 9.020 1.00 88.44 83 LEU A N 1
ATOM 623 C CA . LEU A 1 83 ? 31.166 -7.483 8.921 1.00 88.44 83 LEU A CA 1
ATOM 624 C C . LEU A 1 83 ? 30.353 -7.161 10.183 1.00 88.44 83 LEU A C 1
ATOM 626 O O . LEU A 1 83 ? 29.252 -6.617 10.084 1.00 88.44 83 LEU A O 1
ATOM 630 N N . LEU A 1 84 ? 30.927 -7.416 11.361 1.00 91.19 84 LEU A N 1
ATOM 631 C CA . LEU A 1 84 ? 30.322 -7.066 12.646 1.00 91.19 84 LEU A CA 1
ATOM 632 C C . LEU A 1 84 ? 30.127 -5.554 12.792 1.00 91.19 84 LEU A C 1
ATOM 634 O O . LEU A 1 84 ? 29.068 -5.123 13.237 1.00 91.19 84 LEU A O 1
ATOM 638 N N . THR A 1 85 ? 31.098 -4.746 12.357 1.00 92.06 85 THR A N 1
ATOM 639 C CA . THR A 1 85 ? 30.991 -3.279 12.399 1.00 92.06 85 THR A CA 1
ATOM 640 C C . THR A 1 85 ? 29.821 -2.790 11.555 1.00 92.06 85 THR A C 1
ATOM 642 O O . THR A 1 85 ? 29.041 -1.971 12.027 1.00 92.06 85 THR A O 1
ATOM 645 N N . GLY A 1 86 ? 29.657 -3.313 10.334 1.00 92.06 86 GLY A N 1
ATOM 646 C CA . GLY A 1 86 ? 28.524 -2.959 9.474 1.00 92.06 86 GLY A CA 1
ATOM 647 C C . GLY A 1 86 ? 27.184 -3.272 10.137 1.00 92.06 86 GLY A C 1
ATOM 648 O O . GLY A 1 86 ? 26.332 -2.393 10.241 1.00 92.06 86 GLY A O 1
ATOM 649 N N . MET A 1 87 ? 27.030 -4.494 10.653 1.00 94.56 87 MET A N 1
ATOM 650 C CA . MET A 1 87 ? 25.800 -4.949 11.308 1.00 94.56 87 MET A CA 1
ATOM 651 C C . MET A 1 87 ? 25.455 -4.142 12.565 1.00 94.56 87 MET A C 1
ATOM 653 O O . MET A 1 87 ? 24.334 -3.653 12.687 1.00 94.56 87 MET A O 1
ATOM 657 N N . VAL A 1 88 ? 26.412 -3.960 13.479 1.00 94.44 88 VAL A N 1
ATOM 658 C CA . VAL A 1 88 ? 26.189 -3.195 14.716 1.00 94.44 88 VAL A CA 1
ATOM 659 C C . VAL A 1 88 ? 25.907 -1.730 14.395 1.00 94.44 88 VAL A C 1
ATOM 661 O O . VAL A 1 88 ? 25.000 -1.149 14.980 1.00 94.44 88 VAL A O 1
ATOM 664 N N . PHE A 1 89 ? 26.598 -1.143 13.415 1.00 95.06 89 PHE A N 1
ATOM 665 C CA . PHE A 1 89 ? 26.339 0.237 13.011 1.00 95.06 89 PHE A CA 1
ATOM 666 C C . PHE A 1 89 ? 24.914 0.430 12.478 1.00 95.06 89 PHE A C 1
ATOM 668 O O . PHE A 1 89 ? 24.236 1.378 12.873 1.00 95.06 89 PHE A O 1
ATOM 675 N N . GLY A 1 90 ? 24.440 -0.483 11.625 1.00 92.75 90 GLY A N 1
ATOM 676 C CA . GLY A 1 90 ? 23.063 -0.465 11.128 1.00 92.75 90 GLY A CA 1
ATOM 677 C C . GLY A 1 90 ? 22.035 -0.582 12.249 1.00 92.75 90 GLY A C 1
ATOM 678 O O . GLY A 1 90 ? 21.088 0.204 12.301 1.00 92.75 90 GLY A O 1
ATOM 679 N N . TYR A 1 91 ? 22.271 -1.505 13.186 1.00 93.56 91 TYR A N 1
ATOM 680 C CA . TYR A 1 91 ? 21.418 -1.701 14.357 1.00 93.56 91 TYR A CA 1
ATOM 681 C C . TYR A 1 91 ? 21.338 -0.424 15.208 1.00 93.56 91 TYR A C 1
ATOM 683 O O . TYR A 1 91 ? 20.254 0.115 15.433 1.00 93.56 91 TYR A O 1
ATOM 691 N N . THR A 1 92 ? 22.491 0.125 15.603 1.00 92.62 92 THR A N 1
ATOM 692 C CA . THR A 1 92 ? 22.600 1.364 16.389 1.00 92.62 92 THR A CA 1
ATOM 693 C C . THR A 1 92 ? 21.909 2.535 15.698 1.00 92.62 92 THR A C 1
ATOM 695 O O . THR A 1 92 ? 21.183 3.296 16.339 1.00 92.62 92 THR A O 1
ATOM 698 N N . ARG A 1 93 ? 22.101 2.686 14.380 1.00 91.00 93 ARG A N 1
ATOM 699 C CA . ARG A 1 93 ? 21.538 3.803 13.616 1.00 91.00 93 ARG A CA 1
ATOM 700 C C . ARG A 1 93 ? 20.012 3.776 13.583 1.00 91.00 93 ARG A C 1
ATOM 702 O O . ARG A 1 93 ? 19.415 4.854 13.644 1.00 91.00 93 ARG A O 1
ATOM 709 N N . TYR A 1 94 ? 19.406 2.591 13.472 1.00 88.06 94 TYR A N 1
ATOM 710 C CA . TYR A 1 94 ? 17.953 2.434 13.512 1.00 88.06 94 TYR A CA 1
ATOM 711 C C . TYR A 1 94 ? 17.393 2.744 14.899 1.00 88.06 94 TYR A C 1
ATOM 713 O O . TYR A 1 94 ? 16.509 3.589 14.997 1.00 88.06 94 TYR A O 1
ATOM 721 N N . ILE A 1 95 ? 17.962 2.168 15.967 1.00 85.38 95 ILE A N 1
ATOM 722 C CA . ILE A 1 95 ? 17.531 2.463 17.345 1.00 85.38 95 ILE A CA 1
ATOM 723 C C . ILE A 1 95 ? 17.626 3.971 17.631 1.00 85.38 95 ILE A C 1
ATOM 725 O O . ILE A 1 95 ? 16.665 4.559 18.110 1.00 85.38 95 ILE A O 1
ATOM 729 N N . ALA A 1 96 ? 18.716 4.633 17.224 1.00 83.31 96 ALA A N 1
ATOM 730 C CA . ALA A 1 96 ? 18.885 6.086 17.360 1.00 83.31 96 ALA A CA 1
ATOM 731 C C . ALA A 1 96 ? 17.855 6.931 16.582 1.00 83.31 96 ALA A C 1
ATOM 733 O O . ALA A 1 96 ? 17.711 8.125 16.845 1.00 83.31 96 ALA A O 1
ATOM 734 N N . PHE A 1 97 ? 17.228 6.360 15.549 1.00 79.88 97 PHE A N 1
ATOM 735 C CA . PHE A 1 97 ? 16.207 7.037 14.752 1.00 79.88 97 PHE A CA 1
ATOM 736 C C . PHE A 1 97 ? 14.842 6.966 15.429 1.00 79.88 97 PHE A C 1
ATOM 738 O O . PHE A 1 97 ? 14.206 8.002 15.596 1.00 79.88 97 PHE A O 1
ATOM 745 N N . ILE A 1 98 ? 14.419 5.760 15.822 1.00 71.88 98 ILE A N 1
ATOM 746 C CA . ILE A 1 98 ? 13.100 5.535 16.430 1.00 71.88 98 ILE A CA 1
ATOM 747 C C . ILE A 1 98 ? 13.044 5.992 17.890 1.00 71.88 98 ILE A C 1
ATOM 749 O O . ILE A 1 98 ? 12.002 6.421 18.366 1.00 71.88 98 ILE A O 1
ATOM 753 N N . GLN A 1 99 ? 14.173 5.951 18.599 1.00 68.75 99 GLN A N 1
ATOM 754 C CA . GLN A 1 99 ? 14.294 6.462 19.956 1.00 68.75 99 GLN A CA 1
ATOM 755 C C . GLN A 1 99 ? 15.060 7.775 19.889 1.00 68.75 99 GLN A C 1
ATOM 757 O O . GLN A 1 99 ? 16.286 7.793 19.798 1.00 68.75 99 GLN A O 1
ATOM 762 N N . SER A 1 100 ? 14.336 8.892 19.936 1.00 60.81 100 SER A N 1
ATOM 763 C CA . SER A 1 100 ? 14.948 10.156 20.342 1.00 60.81 100 SER A CA 1
ATOM 764 C C . SER A 1 100 ? 15.039 10.093 21.863 1.00 60.81 100 SER A C 1
ATOM 766 O O . SER A 1 100 ? 13.996 10.172 22.502 1.00 60.81 100 SER A O 1
ATOM 768 N N . PRO A 1 101 ? 16.218 9.842 22.462 1.00 65.25 101 PRO A N 1
ATOM 769 C CA . PRO A 1 101 ? 16.279 9.578 23.887 1.00 65.25 101 PRO A CA 1
ATOM 770 C C . PRO A 1 101 ? 15.795 10.818 24.631 1.00 65.25 101 PRO A C 1
ATOM 772 O O . PRO A 1 101 ? 16.382 11.899 24.498 1.00 65.25 101 PRO A O 1
ATOM 775 N N . ASP A 1 102 ? 14.729 10.649 25.409 1.00 78.19 102 ASP A N 1
ATOM 776 C CA . ASP A 1 102 ? 14.337 11.648 26.386 1.00 78.19 102 ASP A CA 1
ATOM 777 C C . ASP A 1 102 ? 15.548 11.901 27.291 1.00 78.19 102 ASP A C 1
ATOM 779 O O . ASP A 1 102 ? 16.278 10.988 27.700 1.00 78.19 102 ASP A O 1
ATOM 783 N N . THR A 1 103 ? 15.827 13.170 27.552 1.00 84.81 103 THR A N 1
ATOM 784 C CA . THR A 1 103 ? 17.024 13.543 28.295 1.00 84.81 103 THR A CA 1
ATOM 785 C C . THR A 1 103 ? 16.765 13.313 29.776 1.00 84.81 103 THR A C 1
ATOM 787 O O . THR A 1 103 ? 15.899 13.959 30.355 1.00 84.81 103 THR A O 1
ATOM 790 N N . LEU A 1 104 ? 17.513 12.405 30.410 1.00 86.31 104 LEU A N 1
ATOM 791 C CA . LEU A 1 104 ? 17.435 12.210 31.859 1.00 86.31 104 LEU A CA 1
ATOM 792 C C . LEU A 1 104 ? 17.891 13.483 32.580 1.00 86.31 104 LEU A C 1
ATOM 794 O O . LEU A 1 104 ? 19.086 13.785 32.593 1.00 86.31 104 LEU A O 1
ATOM 798 N N . LEU A 1 105 ? 16.943 14.188 33.195 1.00 89.88 105 LEU A N 1
ATOM 799 C CA . LEU A 1 105 ? 17.210 15.394 33.976 1.00 89.88 105 LEU A CA 1
ATOM 800 C C . LEU A 1 105 ? 17.730 15.039 35.362 1.00 89.88 105 LEU A C 1
ATOM 802 O O . LEU A 1 105 ? 18.664 15.657 35.860 1.00 89.88 105 LEU A O 1
ATOM 806 N N . GLY A 1 106 ? 17.174 13.992 35.967 1.00 90.19 106 GLY A N 1
ATOM 807 C CA . GLY A 1 106 ? 17.576 13.536 37.289 1.00 90.19 106 GLY A CA 1
ATOM 808 C C . GLY A 1 106 ? 16.734 12.375 37.794 1.00 90.19 106 GLY A C 1
ATOM 809 O O . GLY A 1 106 ? 15.852 11.859 37.102 1.00 90.19 106 GLY A O 1
ATOM 810 N N . THR A 1 107 ? 17.039 11.943 39.010 1.00 91.31 107 THR A N 1
ATOM 811 C CA . THR A 1 107 ? 16.337 10.854 39.693 1.00 91.31 107 THR A CA 1
ATOM 812 C C . THR A 1 107 ? 15.775 11.351 41.009 1.00 91.31 107 THR A C 1
ATOM 814 O O . THR A 1 107 ? 16.492 11.994 41.777 1.00 91.31 107 THR A O 1
ATOM 817 N N . TRP A 1 108 ? 14.521 11.013 41.276 1.00 91.38 108 TRP A N 1
ATOM 818 C CA . TRP A 1 108 ? 13.877 11.243 42.557 1.00 91.38 108 TRP A CA 1
ATOM 819 C C . TRP A 1 108 ? 13.707 9.914 43.287 1.00 91.38 108 TRP A C 1
ATOM 821 O O . TRP A 1 108 ? 13.260 8.927 42.698 1.00 91.38 108 TRP A O 1
ATOM 831 N N . THR A 1 109 ? 14.094 9.885 44.557 1.00 89.44 109 THR A N 1
ATOM 832 C CA . THR A 1 109 ? 13.981 8.698 45.404 1.00 89.44 109 THR A CA 1
ATOM 833 C C . THR A 1 109 ? 13.296 9.047 46.711 1.00 89.44 109 THR A C 1
ATOM 835 O O . THR A 1 109 ? 13.709 10.000 47.372 1.00 89.44 109 THR A O 1
ATOM 838 N N . HIS A 1 110 ? 12.310 8.250 47.106 1.00 87.38 110 HIS A N 1
ATOM 839 C CA . HIS A 1 110 ? 11.655 8.340 48.406 1.00 87.38 110 HIS A CA 1
ATOM 840 C C . HIS A 1 110 ? 11.929 7.070 49.207 1.00 87.38 110 HIS A C 1
ATOM 842 O O . HIS A 1 110 ? 11.725 5.967 48.706 1.00 87.38 110 HIS A O 1
ATOM 848 N N . THR A 1 111 ? 12.409 7.224 50.440 1.00 83.06 111 THR A N 1
ATOM 849 C CA . THR A 1 111 ? 12.704 6.128 51.375 1.00 83.06 111 THR A CA 1
ATOM 850 C C . THR A 1 111 ? 12.204 6.487 52.773 1.00 83.06 111 THR A C 1
ATOM 852 O O . THR A 1 111 ? 11.884 7.644 53.037 1.00 83.06 111 THR A O 1
ATOM 855 N N . ALA A 1 112 ? 12.220 5.532 53.707 1.00 69.94 112 ALA A N 1
ATOM 856 C CA . ALA A 1 112 ? 11.886 5.788 55.113 1.00 69.94 112 ALA A CA 1
ATOM 857 C C . ALA A 1 112 ? 12.765 6.873 55.784 1.00 69.94 112 ALA A C 1
ATOM 859 O O . ALA A 1 112 ? 12.382 7.420 56.812 1.00 69.94 112 ALA A O 1
ATOM 860 N N . GLN A 1 113 ? 13.934 7.199 55.212 1.00 69.25 113 GLN A N 1
ATOM 861 C CA . GLN A 1 113 ? 14.851 8.239 55.703 1.00 69.25 113 GLN A CA 1
ATOM 862 C C . GLN A 1 113 ? 14.572 9.633 55.104 1.00 69.25 113 GLN A C 1
ATOM 864 O O . GLN A 1 113 ? 15.232 10.600 55.479 1.00 69.25 113 GLN A O 1
ATOM 869 N N . GLY A 1 114 ? 13.610 9.748 54.180 1.00 78.19 114 GLY A N 1
ATOM 870 C CA . GLY A 1 114 ? 13.240 10.987 53.498 1.00 78.19 114 GLY A CA 1
ATOM 871 C C . GLY A 1 114 ? 13.279 10.883 51.971 1.00 78.19 114 GLY A C 1
ATOM 872 O O . GLY A 1 114 ? 13.492 9.815 51.388 1.00 78.19 114 GLY A O 1
ATOM 873 N N . GLN A 1 115 ? 13.073 12.026 51.317 1.00 84.81 115 GLN A N 1
ATOM 874 C CA . GLN A 1 115 ? 13.128 12.176 49.862 1.00 84.81 115 GLN A CA 1
ATOM 875 C C . GLN A 1 115 ? 14.439 12.823 49.404 1.00 84.81 115 GLN A C 1
ATOM 877 O O . GLN A 1 115 ? 14.987 13.687 50.089 1.00 84.81 115 GLN A O 1
ATOM 882 N N . ALA A 1 116 ? 14.912 12.453 48.217 1.00 86.56 116 ALA A N 1
ATOM 883 C CA . ALA A 1 116 ? 16.070 13.068 47.582 1.00 86.56 116 ALA A CA 1
ATOM 884 C C . ALA A 1 116 ? 15.830 13.263 46.079 1.00 86.56 116 ALA A C 1
ATOM 886 O O . ALA A 1 116 ? 15.531 12.313 45.354 1.00 86.56 116 ALA A O 1
ATOM 887 N N . TRP A 1 117 ? 16.008 14.498 45.607 1.00 89.44 117 TRP A N 1
ATOM 888 C CA . TRP A 1 117 ? 16.118 14.826 44.186 1.00 89.44 117 TRP A CA 1
ATOM 889 C C . TRP A 1 117 ? 17.596 14.960 43.821 1.00 89.44 117 TRP A C 1
ATOM 891 O O . TRP A 1 117 ? 18.311 15.778 44.399 1.00 89.44 117 TRP A O 1
ATOM 901 N N . LYS A 1 118 ? 18.061 14.155 42.863 1.00 90.00 118 LYS A N 1
ATOM 902 C CA . LYS A 1 118 ? 19.425 14.225 42.333 1.00 90.00 118 LYS A CA 1
ATOM 903 C C . LYS A 1 118 ? 19.387 14.639 40.872 1.00 90.00 118 LYS A C 1
ATOM 905 O O . LYS A 1 118 ? 19.144 13.812 39.989 1.00 90.00 118 LYS A O 1
ATOM 910 N N . GLU A 1 119 ? 19.669 15.911 40.630 1.00 87.81 119 GLU A N 1
ATOM 911 C CA . GLU A 1 119 ? 19.835 16.438 39.283 1.00 87.81 119 GLU A CA 1
ATOM 912 C C . GLU A 1 119 ? 21.092 15.846 38.625 1.00 87.81 119 GLU A C 1
ATOM 914 O O . GLU A 1 119 ? 22.151 15.706 39.241 1.00 87.81 119 GLU A O 1
ATOM 919 N N . ARG A 1 120 ? 20.961 15.452 37.360 1.00 87.00 120 ARG A N 1
ATOM 920 C CA . ARG A 1 120 ? 22.057 15.010 36.492 1.00 87.00 120 ARG A CA 1
ATOM 921 C C . ARG A 1 120 ? 22.333 15.991 35.361 1.00 87.00 120 ARG A C 1
ATOM 923 O O . ARG A 1 120 ? 23.484 16.094 34.941 1.00 87.00 120 ARG A O 1
ATOM 930 N N . ARG A 1 121 ? 21.298 16.637 34.819 1.00 87.00 121 ARG A N 1
ATOM 931 C CA . ARG A 1 121 ? 21.414 17.539 33.673 1.00 87.00 121 ARG A CA 1
ATOM 932 C C . ARG A 1 121 ? 20.285 18.567 33.683 1.00 87.00 121 ARG A C 1
ATOM 934 O O . ARG A 1 121 ? 19.129 18.190 33.841 1.00 87.00 121 ARG A O 1
ATOM 941 N N . ALA A 1 122 ? 20.631 19.824 33.417 1.00 87.12 122 ALA A N 1
ATOM 942 C CA . ALA A 1 122 ? 19.659 20.894 33.226 1.00 87.12 122 ALA A CA 1
ATOM 943 C C . ALA A 1 122 ? 18.858 20.710 31.925 1.00 87.12 122 ALA A C 1
ATOM 945 O O . ALA A 1 122 ? 19.343 20.118 30.950 1.00 87.12 122 ALA A O 1
ATOM 946 N N . MET A 1 123 ? 17.640 21.253 31.901 1.00 89.62 123 MET A N 1
ATOM 947 C CA . MET A 1 123 ? 16.810 21.272 30.698 1.00 89.62 123 MET A CA 1
ATOM 948 C C . MET A 1 123 ? 17.439 22.161 29.621 1.00 89.62 123 MET A C 1
ATOM 950 O O . MET A 1 123 ? 18.054 23.186 29.902 1.00 89.62 123 MET A O 1
ATOM 954 N N . SER A 1 124 ? 17.283 21.752 28.365 1.00 85.69 124 SER A N 1
ATOM 955 C CA . SER A 1 124 ? 17.883 22.450 27.217 1.00 85.69 124 SER A CA 1
ATOM 956 C C . SER A 1 124 ? 17.000 23.544 26.608 1.00 85.69 124 SER A C 1
ATOM 958 O O . SER A 1 124 ? 17.503 24.434 25.931 1.00 85.69 124 SER A O 1
ATOM 960 N N . THR A 1 125 ? 15.686 23.435 26.798 1.00 88.75 125 THR A N 1
ATOM 961 C CA . THR A 1 125 ? 14.627 24.287 26.235 1.00 88.75 125 THR A CA 1
ATOM 962 C C . THR A 1 125 ? 13.351 24.089 27.056 1.00 88.75 125 THR A C 1
ATOM 964 O O . THR A 1 125 ? 13.238 23.086 27.767 1.00 88.75 125 THR A O 1
ATOM 967 N N . THR A 1 126 ? 12.384 25.000 26.928 1.00 91.31 126 THR A N 1
ATOM 968 C CA . THR A 1 126 ? 11.033 24.829 27.483 1.00 91.31 126 THR A CA 1
ATOM 969 C C . THR A 1 126 ? 10.375 23.574 26.905 1.00 91.31 126 THR A C 1
ATOM 971 O O . THR A 1 126 ? 10.293 23.424 25.686 1.00 91.31 126 THR A O 1
ATOM 974 N N . SER A 1 127 ? 9.925 22.660 27.762 1.00 91.81 127 SER A N 1
ATOM 975 C CA . SER A 1 127 ? 9.299 21.394 27.365 1.00 91.81 127 SER A CA 1
ATOM 976 C C . SER A 1 127 ? 8.385 20.863 28.469 1.00 91.81 127 SER A C 1
ATOM 978 O O . SER A 1 127 ? 8.403 21.356 29.596 1.00 91.81 127 SER A O 1
ATOM 980 N N . PHE A 1 128 ? 7.591 19.844 28.158 1.00 91.56 128 PHE A N 1
ATOM 981 C CA . PHE A 1 128 ? 6.912 19.041 29.172 1.00 91.56 128 PHE A CA 1
ATOM 982 C C . PHE A 1 128 ? 7.924 18.192 29.956 1.00 91.56 128 PHE A C 1
ATOM 984 O O . PHE A 1 128 ? 9.120 18.195 29.665 1.00 91.56 128 PHE A O 1
ATOM 991 N N . LEU A 1 129 ? 7.459 17.455 30.961 1.00 91.56 129 LEU A N 1
ATOM 992 C CA . LEU A 1 129 ? 8.286 16.514 31.718 1.00 91.56 129 LEU A CA 1
ATOM 993 C C . LEU A 1 129 ? 7.651 15.131 31.677 1.00 91.56 129 LEU A C 1
ATOM 995 O O . LEU A 1 129 ? 6.431 15.015 31.701 1.00 91.56 129 LEU A O 1
ATOM 999 N N . LYS A 1 130 ? 8.464 14.078 31.660 1.00 90.25 130 LYS A N 1
ATOM 1000 C CA . LYS A 1 130 ? 7.993 12.704 31.838 1.00 90.25 130 LYS A CA 1
ATOM 1001 C C . LYS A 1 130 ? 8.538 12.112 33.126 1.00 90.25 130 LYS A C 1
ATOM 1003 O O . LYS A 1 130 ? 9.740 12.185 33.384 1.00 90.25 130 LYS A O 1
ATOM 1008 N N . LEU A 1 131 ? 7.667 11.487 33.905 1.00 89.12 131 LEU A N 1
ATOM 1009 C CA . LEU A 1 131 ? 8.043 10.657 35.043 1.00 89.12 131 LEU A CA 1
ATOM 1010 C C . LEU A 1 131 ? 8.075 9.204 34.598 1.00 89.12 131 LEU A C 1
ATOM 1012 O O . LEU A 1 131 ? 7.110 8.729 34.015 1.00 89.12 131 LEU A O 1
ATOM 1016 N N . LYS A 1 132 ? 9.164 8.496 34.885 1.00 88.50 132 LYS A N 1
ATOM 1017 C CA . LYS A 1 132 ? 9.298 7.074 34.577 1.00 88.50 132 LYS A CA 1
ATOM 1018 C C . LYS A 1 132 ? 9.526 6.263 35.842 1.00 88.50 132 LYS A C 1
ATOM 1020 O O . LYS A 1 132 ? 10.512 6.501 36.550 1.00 88.50 132 LYS A O 1
ATOM 1025 N N . THR A 1 133 ? 8.643 5.306 36.113 1.00 86.00 133 THR A N 1
ATOM 1026 C CA . THR A 1 133 ? 8.775 4.391 37.256 1.00 86.00 133 THR A CA 1
ATOM 1027 C C . THR A 1 133 ? 9.921 3.406 37.014 1.00 86.00 133 THR A C 1
ATOM 1029 O O . THR A 1 133 ? 10.071 2.878 35.915 1.00 86.00 133 THR A O 1
ATOM 1032 N N . GLN A 1 134 ? 10.776 3.148 38.010 1.00 85.88 134 GLN A N 1
ATOM 1033 C CA . GLN A 1 134 ? 11.832 2.124 37.877 1.00 85.88 134 GLN A CA 1
ATOM 1034 C C . GLN A 1 134 ? 11.393 0.738 38.366 1.00 85.88 134 GLN A C 1
ATOM 1036 O O . GLN A 1 134 ? 11.936 -0.271 37.924 1.00 85.88 134 GLN A O 1
ATOM 1041 N N . ALA A 1 135 ? 10.409 0.697 39.260 1.00 84.62 135 ALA A N 1
ATOM 1042 C CA . ALA A 1 135 ? 9.798 -0.507 39.806 1.00 84.62 135 ALA A CA 1
ATOM 1043 C C . ALA A 1 135 ? 8.274 -0.325 39.844 1.00 84.62 135 ALA A C 1
ATOM 1045 O O . ALA A 1 135 ? 7.787 0.796 39.679 1.00 84.62 135 ALA A O 1
ATOM 1046 N N . ALA A 1 136 ? 7.536 -1.419 40.034 1.00 85.25 136 ALA A N 1
ATOM 1047 C CA . ALA A 1 136 ? 6.093 -1.345 40.218 1.00 85.25 136 ALA A CA 1
ATOM 1048 C C . ALA A 1 136 ? 5.761 -0.564 41.498 1.00 85.25 136 ALA A C 1
ATOM 1050 O O . ALA A 1 136 ? 6.425 -0.726 42.524 1.00 85.25 136 ALA A O 1
ATOM 1051 N N . VAL A 1 137 ? 4.750 0.292 41.420 1.00 84.81 137 VAL A N 1
ATOM 1052 C CA . VAL A 1 137 ? 4.313 1.152 42.519 1.00 84.81 137 VAL A CA 1
ATOM 1053 C C . VAL A 1 137 ? 3.302 0.382 43.366 1.00 84.81 137 VAL A C 1
ATOM 1055 O O . VAL A 1 137 ? 2.288 -0.070 42.845 1.00 84.81 137 VAL A O 1
ATOM 1058 N N . THR A 1 138 ? 3.575 0.190 44.656 1.00 85.75 138 THR A N 1
ATOM 1059 C CA . THR A 1 138 ? 2.729 -0.627 45.553 1.00 85.75 138 THR A CA 1
ATOM 1060 C C . THR A 1 138 ? 1.676 0.178 46.312 1.00 85.75 138 THR A C 1
ATOM 1062 O O . THR A 1 138 ? 0.701 -0.392 46.782 1.00 85.75 138 THR A O 1
ATOM 1065 N N . GLU A 1 139 ? 1.872 1.488 46.434 1.00 87.44 139 GLU A N 1
ATOM 1066 C CA . GLU A 1 139 ? 0.994 2.431 47.133 1.00 87.44 139 GLU A CA 1
ATOM 1067 C C . GLU A 1 139 ? 0.883 3.704 46.293 1.00 87.44 139 GLU A C 1
ATOM 1069 O O . GLU A 1 139 ? 1.831 4.032 45.581 1.00 87.44 139 GLU A O 1
ATOM 1074 N N . ASP A 1 140 ? -0.224 4.441 46.391 1.00 88.88 140 ASP A N 1
ATOM 1075 C CA . ASP A 1 140 ? -0.371 5.711 45.675 1.00 88.88 140 ASP A CA 1
ATOM 1076 C C . ASP A 1 140 ? 0.775 6.664 46.034 1.00 88.88 140 ASP A C 1
ATOM 1078 O O . ASP A 1 140 ? 1.032 6.935 47.207 1.00 88.88 140 ASP A O 1
ATOM 1082 N N . VAL A 1 141 ? 1.458 7.212 45.031 1.00 87.50 141 VAL A N 1
ATOM 1083 C CA . VAL A 1 141 ? 2.529 8.197 45.216 1.00 87.50 141 VAL A CA 1
ATOM 1084 C C . VAL A 1 141 ? 2.038 9.540 44.722 1.00 87.50 141 VAL A C 1
ATOM 1086 O O . VAL A 1 141 ? 1.699 9.694 43.552 1.00 87.50 141 VAL A O 1
ATOM 1089 N N . ARG A 1 142 ? 2.030 10.529 45.610 1.00 92.00 142 ARG A N 1
ATOM 1090 C CA . ARG A 1 142 ? 1.597 11.890 45.319 1.00 92.00 142 ARG A CA 1
ATOM 1091 C C . ARG A 1 142 ? 2.780 12.825 45.431 1.00 92.00 142 ARG A C 1
ATOM 1093 O O . ARG A 1 142 ? 3.435 12.886 46.471 1.00 92.00 142 ARG A O 1
ATOM 1100 N N . LEU A 1 143 ? 3.075 13.544 44.358 1.00 92.62 143 LEU A N 1
ATOM 1101 C CA . LEU A 1 143 ? 4.228 14.437 44.289 1.00 92.62 143 LEU A CA 1
ATOM 1102 C C . LEU A 1 143 ? 3.919 15.713 43.513 1.00 92.62 143 LEU A C 1
ATOM 1104 O O . LEU A 1 143 ? 2.946 15.795 42.769 1.00 92.62 143 LEU A O 1
ATOM 1108 N N . ARG A 1 144 ? 4.783 16.710 43.675 1.00 93.62 144 ARG A N 1
ATOM 1109 C CA . ARG A 1 144 ? 4.747 17.982 42.962 1.00 93.62 144 ARG A CA 1
ATOM 1110 C C . ARG A 1 144 ? 6.144 18.341 42.481 1.00 93.62 144 ARG A C 1
ATOM 1112 O O . ARG A 1 144 ? 7.104 18.306 43.246 1.00 93.62 144 ARG A O 1
ATOM 1119 N N . VAL A 1 145 ? 6.262 18.719 41.217 1.00 93.00 145 VAL A N 1
ATOM 1120 C CA . VAL A 1 145 ? 7.492 19.270 40.644 1.00 93.00 145 VAL A CA 1
ATOM 1121 C C . VAL A 1 145 ? 7.401 20.790 40.697 1.00 93.00 145 VAL A C 1
ATOM 1123 O O . VAL A 1 145 ? 6.426 21.363 40.215 1.00 93.00 145 VAL A O 1
ATOM 1126 N N . VAL A 1 146 ? 8.407 21.439 41.281 1.00 93.62 146 VAL A N 1
ATOM 1127 C CA . VAL A 1 146 ? 8.493 22.899 41.414 1.00 93.62 146 VAL A CA 1
ATOM 1128 C C . VAL A 1 146 ? 9.677 23.401 40.599 1.00 93.62 146 VAL A C 1
ATOM 1130 O O . VAL A 1 146 ? 10.772 22.834 40.662 1.00 93.62 146 VAL A O 1
ATOM 1133 N N . GLY A 1 147 ? 9.468 24.464 39.829 1.00 93.56 147 GLY A N 1
ATOM 1134 C CA . GLY A 1 147 ? 10.482 24.992 38.930 1.00 93.56 147 GLY A CA 1
ATOM 1135 C C . GLY A 1 147 ? 10.140 26.358 38.346 1.00 93.56 147 GLY A C 1
ATOM 1136 O O . GLY A 1 147 ? 9.367 27.137 38.912 1.00 93.56 147 GLY A O 1
ATOM 1137 N N . LYS A 1 148 ? 10.733 26.649 37.187 1.00 93.19 148 LYS A N 1
ATOM 1138 C CA . LYS A 1 148 ? 10.489 27.884 36.432 1.00 93.19 148 LYS A CA 1
ATOM 1139 C C . LYS A 1 148 ? 10.048 27.576 35.009 1.00 93.19 148 LYS A C 1
ATOM 1141 O O . LYS A 1 148 ? 10.468 26.577 34.423 1.00 93.19 148 LYS A O 1
ATOM 1146 N N . LEU A 1 149 ? 9.247 28.477 34.457 1.00 92.62 149 LEU A N 1
ATOM 1147 C CA . LEU A 1 149 ? 8.869 28.528 33.054 1.00 92.62 149 LEU A CA 1
ATOM 1148 C C . LEU A 1 149 ? 9.368 29.851 32.464 1.00 92.62 149 LEU A C 1
ATOM 1150 O O . LEU A 1 149 ? 8.938 30.923 32.883 1.00 92.62 149 LEU A O 1
ATOM 1154 N N . GLU A 1 150 ? 10.255 29.762 31.480 1.00 90.81 150 GLU A N 1
ATOM 1155 C CA . GLU A 1 150 ? 10.604 30.872 30.595 1.00 90.81 150 GLU A CA 1
ATOM 1156 C C . GLU A 1 150 ? 9.625 30.835 29.413 1.00 90.81 150 GLU A C 1
ATOM 1158 O O . GLU A 1 150 ? 9.774 30.057 28.462 1.00 90.81 150 GLU A O 1
ATOM 1163 N N . ALA A 1 151 ? 8.554 31.621 29.518 1.00 87.81 151 ALA A N 1
ATOM 1164 C CA . ALA A 1 151 ? 7.501 31.689 28.519 1.00 87.81 151 ALA A CA 1
ATOM 1165 C C . ALA A 1 151 ? 7.909 32.633 27.382 1.00 87.81 151 ALA A C 1
ATOM 1167 O O . ALA A 1 151 ? 8.108 33.831 27.592 1.00 87.81 151 ALA A O 1
ATOM 1168 N N . LEU A 1 152 ? 8.016 32.080 26.172 1.00 90.25 152 LEU A N 1
ATOM 1169 C CA . LEU A 1 152 ? 8.249 32.842 24.949 1.00 90.25 152 LEU A CA 1
ATOM 1170 C C . LEU A 1 152 ? 6.911 33.293 24.360 1.00 90.25 152 LEU A C 1
ATOM 1172 O O . LEU A 1 152 ? 6.071 32.449 24.034 1.00 90.25 152 LEU A O 1
ATOM 1176 N N . GLN A 1 153 ? 6.739 34.603 24.182 1.00 89.56 153 GLN A N 1
ATOM 1177 C CA . GLN A 1 153 ? 5.613 35.194 23.456 1.00 89.56 153 GLN A CA 1
ATOM 1178 C C . GLN A 1 153 ? 6.130 36.022 22.275 1.00 89.56 153 GLN A C 1
ATOM 1180 O O . GLN A 1 153 ? 7.020 36.848 22.477 1.00 89.56 153 GLN A O 1
ATOM 1185 N N . PRO A 1 154 ? 5.644 35.796 21.042 1.00 90.62 154 PRO A N 1
ATOM 1186 C CA . PRO A 1 154 ? 6.134 36.524 19.882 1.00 90.62 154 PRO A CA 1
ATOM 1187 C C . PRO A 1 154 ? 5.755 38.001 19.992 1.00 90.62 154 PRO A C 1
ATOM 1189 O O . PRO A 1 154 ? 4.630 38.324 20.375 1.00 90.62 154 PRO A O 1
ATOM 1192 N N . ILE A 1 155 ? 6.684 38.889 19.644 1.00 92.12 155 ILE A N 1
ATOM 1193 C CA . ILE A 1 155 ? 6.379 40.314 19.481 1.00 92.12 155 ILE A CA 1
ATOM 1194 C C . ILE A 1 155 ? 5.498 40.444 18.239 1.00 92.12 155 ILE A C 1
ATOM 1196 O O . ILE A 1 155 ? 5.768 39.793 17.227 1.00 92.12 155 ILE A O 1
ATOM 1200 N N . ARG A 1 156 ? 4.430 41.240 18.332 1.00 89.31 156 ARG A N 1
ATOM 1201 C CA . ARG A 1 156 ? 3.440 41.395 17.265 1.00 89.31 156 ARG A CA 1
ATOM 1202 C C . ARG A 1 156 ? 3.399 42.817 16.719 1.00 89.31 156 ARG A C 1
ATOM 1204 O O . ARG A 1 156 ? 3.707 43.756 17.449 1.00 89.31 156 ARG A O 1
ATOM 1211 N N . ASP A 1 157 ? 3.042 42.944 15.447 1.00 87.56 157 ASP A N 1
ATOM 1212 C CA . ASP A 1 157 ? 2.830 44.222 14.767 1.00 87.56 157 ASP A CA 1
ATOM 1213 C C . ASP A 1 157 ? 1.422 44.802 15.023 1.00 87.56 157 ASP A C 1
ATOM 1215 O O . ASP A 1 157 ? 0.632 44.264 15.805 1.00 87.56 157 ASP A O 1
ATOM 1219 N N . GLU A 1 158 ? 1.102 45.914 14.358 1.00 85.25 158 GLU A N 1
ATOM 1220 C CA . GLU A 1 158 ? -0.200 46.594 14.440 1.00 85.25 158 GLU A CA 1
ATOM 1221 C C . GLU A 1 158 ? -1.383 45.750 13.935 1.00 85.25 158 GLU A C 1
ATOM 1223 O O . GLU A 1 158 ? -2.511 45.940 14.388 1.00 85.25 158 GLU A O 1
ATOM 1228 N N . ASN A 1 159 ? -1.120 44.771 13.064 1.00 79.12 159 ASN A N 1
ATOM 1229 C CA . ASN A 1 159 ? -2.101 43.811 12.556 1.00 79.12 159 ASN A CA 1
ATOM 1230 C C . ASN A 1 159 ? -2.151 42.531 13.409 1.00 79.12 159 ASN A C 1
ATOM 1232 O O . ASN A 1 159 ? -2.789 41.546 13.029 1.00 79.12 159 ASN A O 1
ATOM 1236 N N . ASN A 1 160 ? -1.495 42.541 14.576 1.00 83.38 160 ASN A N 1
ATOM 1237 C CA . ASN A 1 160 ? -1.394 41.426 15.508 1.00 83.38 160 ASN A CA 1
ATOM 1238 C C . ASN A 1 160 ? -0.653 40.200 14.927 1.00 83.38 160 ASN A C 1
ATOM 1240 O O . ASN A 1 160 ? -0.872 39.067 15.372 1.00 83.38 160 ASN A O 1
ATOM 1244 N N . LEU A 1 161 ? 0.249 40.391 13.961 1.00 85.81 161 LEU A N 1
ATOM 1245 C CA . LEU A 1 161 ? 1.063 39.335 13.354 1.00 85.81 161 LEU A CA 1
ATOM 1246 C C . LEU A 1 161 ? 2.438 39.222 14.009 1.00 85.81 161 LEU A C 1
ATOM 1248 O O . LEU A 1 161 ? 3.011 40.233 14.403 1.00 85.81 161 LEU A O 1
ATOM 1252 N N . PRO A 1 162 ? 2.985 38.002 14.154 1.00 90.31 162 PRO A N 1
ATOM 1253 C CA . PRO A 1 162 ? 4.310 37.802 14.726 1.00 90.31 162 PRO A CA 1
ATOM 1254 C C . PRO A 1 162 ? 5.391 38.430 13.843 1.00 90.31 162 PRO A C 1
ATOM 1256 O O . PRO A 1 162 ? 5.399 38.254 12.627 1.00 90.31 162 PRO A O 1
ATOM 1259 N N . ILE A 1 163 ? 6.334 39.113 14.483 1.00 91.25 163 ILE A N 1
ATOM 1260 C CA . ILE A 1 163 ? 7.406 39.842 13.816 1.00 91.25 163 ILE A CA 1
ATOM 1261 C C . ILE A 1 163 ? 8.612 38.936 13.554 1.00 91.25 163 ILE A C 1
ATOM 1263 O O . ILE A 1 163 ? 9.057 38.165 14.416 1.00 91.25 163 ILE A O 1
ATOM 1267 N N . LEU A 1 164 ? 9.186 39.097 12.364 1.00 90.00 164 LEU A N 1
ATOM 1268 C CA . LEU A 1 164 ? 10.443 38.492 11.959 1.00 90.00 164 LEU A CA 1
ATOM 1269 C C . LEU A 1 164 ? 11.509 39.591 11.807 1.00 90.00 164 LEU A C 1
ATOM 1271 O O . LEU A 1 164 ? 11.327 40.516 11.026 1.00 90.00 164 LEU A O 1
ATOM 1275 N N . ASN A 1 165 ? 12.622 39.503 12.538 1.00 88.06 165 ASN A N 1
ATOM 1276 C CA . ASN A 1 165 ? 13.713 40.489 12.450 1.00 88.06 165 ASN A CA 1
ATOM 1277 C C . ASN A 1 165 ? 14.369 40.485 11.052 1.00 88.06 165 ASN A C 1
ATOM 1279 O O . ASN A 1 165 ? 14.203 39.518 10.308 1.00 88.06 165 ASN A O 1
ATOM 1283 N N . GLU A 1 166 ? 15.210 41.478 10.736 1.00 81.62 166 GLU A N 1
ATOM 1284 C CA . GLU A 1 166 ? 15.966 41.565 9.464 1.00 81.62 166 GLU A CA 1
ATOM 1285 C C . GLU A 1 166 ? 16.778 40.289 9.138 1.00 81.62 166 GLU A C 1
ATOM 1287 O O . GLU A 1 166 ? 16.793 39.814 8.003 1.00 81.62 166 GLU A O 1
ATOM 1292 N N . ASP A 1 167 ? 17.385 39.651 10.150 1.00 81.75 167 ASP A N 1
ATOM 1293 C CA . ASP A 1 167 ? 18.109 38.368 10.010 1.00 81.75 167 ASP A CA 1
ATOM 1294 C C . ASP A 1 167 ? 17.189 37.166 9.706 1.00 81.75 167 ASP A C 1
ATOM 1296 O O . ASP A 1 167 ? 17.630 36.026 9.500 1.00 81.75 167 ASP A O 1
ATOM 1300 N N . GLY A 1 168 ? 15.881 37.399 9.761 1.00 80.00 168 GLY A N 1
ATOM 1301 C CA . GLY A 1 168 ? 14.837 36.413 9.610 1.00 80.00 168 GLY A CA 1
ATOM 1302 C C . GLY A 1 168 ? 14.756 35.436 10.786 1.00 80.00 168 GLY A C 1
ATOM 1303 O O . GLY A 1 168 ? 14.673 34.223 10.591 1.00 80.00 168 GLY A O 1
ATOM 1304 N N . ARG A 1 169 ? 14.845 35.972 12.007 1.00 89.19 169 ARG A N 1
ATOM 1305 C CA . ARG A 1 169 ? 14.617 35.258 13.271 1.00 89.19 169 ARG A CA 1
ATOM 1306 C C . ARG A 1 169 ? 13.351 35.802 13.925 1.00 89.19 169 ARG A C 1
ATOM 1308 O O . ARG A 1 169 ? 13.158 37.014 13.938 1.00 89.19 169 ARG A O 1
ATOM 1315 N N . TRP A 1 170 ? 12.528 34.922 14.488 1.00 92.12 170 TRP A N 1
ATOM 1316 C CA . TRP A 1 170 ? 11.318 35.311 15.215 1.00 92.12 170 TRP A CA 1
ATOM 1317 C C . TRP A 1 170 ? 11.655 36.147 16.453 1.00 92.12 170 TRP A C 1
ATOM 1319 O O . TRP A 1 170 ? 12.505 35.758 17.262 1.00 92.12 170 TRP A O 1
ATOM 1329 N N . ALA A 1 171 ? 10.982 37.286 16.601 1.00 92.25 171 ALA A N 1
ATOM 1330 C CA . ALA A 1 171 ? 11.133 38.166 17.749 1.00 92.25 171 ALA A CA 1
ATOM 1331 C C . ALA A 1 171 ? 10.266 37.674 18.916 1.00 92.25 171 ALA A C 1
ATOM 1333 O O . ALA A 1 171 ? 9.064 37.477 18.749 1.00 92.25 171 ALA A O 1
ATOM 1334 N N . PHE A 1 172 ? 10.849 37.510 20.107 1.00 92.69 172 PHE A N 1
ATOM 1335 C CA . PHE A 1 172 ? 10.124 37.063 21.300 1.00 92.69 172 PHE A CA 1
ATOM 1336 C C . PHE A 1 172 ? 10.371 37.978 22.498 1.00 92.69 172 PHE A C 1
ATOM 1338 O O . PHE A 1 172 ? 11.513 38.324 22.799 1.00 92.69 172 PHE A O 1
ATOM 1345 N N . SER A 1 173 ? 9.303 38.263 23.236 1.00 91.19 173 SER A N 1
ATOM 1346 C CA . SER A 1 173 ? 9.356 38.698 24.629 1.00 91.19 173 SER A CA 1
ATOM 1347 C C . SER A 1 173 ? 9.467 37.473 25.537 1.00 91.19 173 SER A C 1
ATOM 1349 O O . SER A 1 173 ? 8.802 36.456 25.316 1.00 91.19 173 SER A O 1
ATOM 1351 N N . GLN A 1 174 ? 10.317 37.563 26.559 1.00 90.31 174 GLN A N 1
ATOM 1352 C CA . GLN A 1 174 ? 10.557 36.482 27.516 1.00 90.31 174 GLN A CA 1
ATOM 1353 C C . GLN A 1 174 ? 9.953 36.836 28.875 1.00 90.31 174 GLN A C 1
ATOM 1355 O O . GLN A 1 174 ? 10.283 37.875 29.447 1.00 90.31 174 GLN A O 1
ATOM 1360 N N . TYR A 1 175 ? 9.105 35.955 29.409 1.00 89.19 175 TYR A N 1
ATOM 1361 C CA . TYR A 1 175 ? 8.494 36.109 30.729 1.00 89.19 175 TYR A CA 1
ATOM 1362 C C . TYR A 1 175 ? 8.891 34.949 31.637 1.00 89.19 175 TYR A C 1
ATOM 1364 O O . TYR A 1 175 ? 8.606 33.790 31.342 1.00 89.19 175 TYR A O 1
ATOM 1372 N N . ASN A 1 176 ? 9.524 35.262 32.766 1.00 90.31 176 ASN A N 1
ATOM 1373 C CA . ASN A 1 176 ? 9.959 34.260 33.734 1.00 90.31 176 ASN A CA 1
ATOM 1374 C C . ASN A 1 176 ? 8.899 34.082 34.816 1.00 90.31 176 ASN A C 1
ATOM 1376 O O . ASN A 1 176 ? 8.675 34.973 35.636 1.00 90.31 176 ASN A O 1
ATOM 1380 N N . LEU A 1 177 ? 8.273 32.911 34.835 1.00 91.19 177 LEU A N 1
ATOM 1381 C CA . LEU A 1 177 ? 7.214 32.557 35.768 1.00 91.19 177 LEU A CA 1
ATOM 1382 C C . LEU A 1 177 ? 7.706 31.452 36.702 1.00 91.19 177 LEU A C 1
ATOM 1384 O O . LEU A 1 177 ? 8.309 30.469 36.268 1.00 91.19 177 LEU A O 1
ATOM 1388 N N . LYS A 1 178 ? 7.440 31.596 38.002 1.00 91.81 178 LYS A N 1
ATOM 1389 C CA . LYS A 1 178 ? 7.535 30.460 38.927 1.00 91.81 178 LYS A CA 1
ATOM 1390 C C . LYS A 1 178 ? 6.334 29.558 38.682 1.00 91.81 178 LYS A C 1
ATOM 1392 O O . LYS A 1 178 ? 5.215 30.058 38.599 1.00 91.81 178 LYS A O 1
ATOM 1397 N N . GLN A 1 179 ? 6.563 28.255 38.571 1.00 89.69 179 GLN A N 1
ATOM 1398 C CA . GLN A 1 179 ? 5.502 27.303 38.264 1.00 89.69 179 GLN A CA 1
ATOM 1399 C C . GLN A 1 179 ? 5.697 25.990 39.021 1.00 89.69 179 GLN A C 1
ATOM 1401 O O . GLN A 1 179 ? 6.822 25.543 39.248 1.00 89.69 179 GLN A O 1
ATOM 1406 N N . ASP A 1 180 ? 4.587 25.343 39.360 1.00 91.44 180 ASP A N 1
ATOM 1407 C CA . ASP A 1 180 ? 4.549 23.971 39.846 1.00 91.44 180 ASP A CA 1
ATOM 1408 C C . ASP A 1 180 ? 3.604 23.095 39.005 1.00 91.44 180 ASP A C 1
ATOM 1410 O O . ASP A 1 180 ? 2.704 23.578 38.307 1.00 91.44 180 ASP A O 1
ATOM 1414 N N . SER A 1 181 ? 3.814 21.781 39.067 1.00 89.31 181 SER A N 1
ATOM 1415 C CA . SER A 1 181 ? 3.074 20.804 38.267 1.00 89.31 181 SER A CA 1
ATOM 1416 C C . SER A 1 181 ? 1.619 20.619 38.700 1.00 89.31 181 SER A C 1
ATOM 1418 O O . SER A 1 181 ? 0.868 19.959 37.989 1.00 89.31 181 SER A O 1
ATOM 1420 N N . GLY A 1 182 ? 1.201 21.173 39.841 1.00 90.75 182 GLY A N 1
ATOM 1421 C CA . GLY A 1 182 ? 0.074 20.641 40.599 1.00 90.75 182 GLY A CA 1
ATOM 1422 C C . GLY A 1 182 ? 0.416 19.301 41.262 1.00 90.75 182 GLY A C 1
ATOM 1423 O O . GLY A 1 182 ? 1.552 18.821 41.195 1.00 90.75 182 GLY A O 1
ATOM 1424 N N . GLU A 1 183 ? -0.572 18.713 41.932 1.00 91.38 183 GLU A N 1
ATOM 1425 C CA . GLU A 1 183 ? -0.486 17.368 42.508 1.00 91.38 183 GLU A CA 1
ATOM 1426 C C . GLU A 1 183 ? -0.518 16.315 41.397 1.00 91.38 183 GLU A C 1
ATOM 1428 O O . GLU A 1 183 ? -1.457 16.254 40.607 1.00 91.38 183 GLU A O 1
ATOM 1433 N N . ILE A 1 184 ? 0.531 15.500 41.332 1.00 90.38 184 ILE A N 1
ATOM 1434 C CA . ILE A 1 184 ? 0.644 14.357 40.429 1.00 90.38 184 ILE A CA 1
ATOM 1435 C C . ILE A 1 184 ? 0.427 13.105 41.265 1.00 90.38 184 ILE A C 1
ATOM 1437 O O . ILE A 1 184 ? 1.184 12.871 42.208 1.00 90.38 184 ILE A O 1
ATOM 1441 N N . THR A 1 185 ? -0.564 12.297 40.895 1.00 90.44 185 THR A N 1
ATOM 1442 C CA . THR A 1 185 ? -0.857 11.020 41.552 1.00 90.44 185 THR A CA 1
ATOM 1443 C C . THR A 1 185 ? -0.434 9.871 40.648 1.00 90.44 185 THR A C 1
ATOM 1445 O O . THR A 1 185 ? -0.890 9.769 39.513 1.00 90.44 185 THR A O 1
ATOM 1448 N N . ILE A 1 186 ? 0.443 9.008 41.155 1.00 88.12 186 ILE A N 1
ATOM 1449 C CA . ILE A 1 186 ? 0.832 7.744 40.533 1.00 88.12 186 ILE A CA 1
ATOM 1450 C C . ILE A 1 186 ? 0.135 6.632 41.322 1.00 88.12 186 ILE A C 1
ATOM 1452 O O . ILE A 1 186 ? 0.524 6.398 42.469 1.00 88.12 186 ILE A O 1
ATOM 1456 N N . PRO A 1 187 ? -0.893 5.978 40.764 1.00 87.31 187 PRO A N 1
ATOM 1457 C CA . PRO A 1 187 ? -1.701 5.024 41.511 1.00 87.31 187 PRO A CA 1
ATOM 1458 C C . PRO A 1 187 ? -0.936 3.737 41.853 1.00 87.31 187 PRO A C 1
ATOM 1460 O O . PRO A 1 187 ? -0.035 3.301 41.121 1.00 87.31 187 PRO A O 1
ATOM 1463 N N . ALA A 1 188 ? -1.328 3.097 42.951 1.00 84.94 188 ALA A N 1
ATOM 1464 C CA . ALA A 1 188 ? -0.901 1.752 43.307 1.00 84.94 188 ALA A CA 1
ATOM 1465 C C . ALA A 1 188 ? -1.223 0.763 42.172 1.00 84.94 188 ALA A C 1
ATOM 1467 O O . ALA A 1 188 ? -2.262 0.839 41.523 1.00 84.94 188 ALA A O 1
ATOM 1468 N N . GLY A 1 189 ? -0.310 -0.170 41.913 1.00 81.56 189 GLY A N 1
ATOM 1469 C CA . GLY A 1 189 ? -0.386 -1.103 40.790 1.00 81.56 189 GLY A CA 1
ATOM 1470 C C . GLY A 1 189 ? 0.255 -0.592 39.496 1.00 81.56 189 GLY A C 1
ATOM 1471 O O . GLY A 1 189 ? 0.378 -1.375 38.556 1.00 81.56 189 GLY A O 1
ATOM 1472 N N . THR A 1 190 ? 0.724 0.666 39.437 1.00 81.00 190 THR A N 1
ATOM 1473 C CA . THR A 1 190 ? 1.435 1.186 38.254 1.00 81.00 190 THR A CA 1
ATOM 1474 C C . THR A 1 190 ? 2.668 0.315 37.952 1.00 81.00 190 THR A C 1
ATOM 1476 O O . THR A 1 190 ? 3.559 0.219 38.804 1.00 81.00 190 THR A O 1
ATOM 1479 N N . PRO A 1 191 ? 2.773 -0.309 36.761 1.00 82.25 191 PRO A N 1
ATOM 1480 C CA . PRO A 1 191 ? 3.892 -1.183 36.416 1.00 82.25 191 PRO A CA 1
ATOM 1481 C C . PRO A 1 191 ? 5.245 -0.463 36.398 1.00 82.25 191 PRO A C 1
ATOM 1483 O O . PRO A 1 191 ? 5.329 0.763 36.265 1.00 82.25 191 PRO A O 1
ATOM 1486 N N . ALA A 1 192 ? 6.332 -1.233 36.470 1.00 81.06 192 ALA A N 1
ATOM 1487 C CA . ALA A 1 192 ? 7.676 -0.712 36.229 1.00 81.06 192 ALA A CA 1
ATOM 1488 C C . ALA A 1 192 ? 7.815 -0.188 34.787 1.00 81.06 192 ALA A C 1
ATOM 1490 O O . ALA A 1 192 ? 7.255 -0.764 33.858 1.00 81.06 192 ALA A O 1
ATOM 1491 N N . ASN A 1 193 ? 8.628 0.852 34.596 1.00 78.75 193 ASN A N 1
ATOM 1492 C CA . ASN A 1 193 ? 8.867 1.544 33.324 1.00 78.75 193 ASN A CA 1
ATOM 1493 C C . ASN A 1 193 ? 7.661 2.283 32.730 1.00 78.75 193 ASN A C 1
ATOM 1495 O O . ASN A 1 193 ? 7.744 2.702 31.575 1.00 78.75 193 ASN A O 1
ATOM 1499 N N . THR A 1 194 ? 6.597 2.500 33.504 1.00 77.81 194 THR A N 1
ATOM 1500 C CA . THR A 1 194 ? 5.462 3.333 33.085 1.00 77.81 194 THR A CA 1
ATOM 1501 C C . THR A 1 194 ? 5.911 4.786 32.976 1.00 77.81 194 THR A C 1
ATOM 1503 O O . THR A 1 194 ? 6.575 5.295 33.883 1.00 77.81 194 THR A O 1
ATOM 1506 N N . GLU A 1 195 ? 5.574 5.441 31.864 1.00 84.44 195 GLU A N 1
ATOM 1507 C CA . GLU A 1 195 ? 5.863 6.853 31.609 1.00 84.44 195 GLU A CA 1
ATOM 1508 C C . GLU A 1 195 ? 4.596 7.690 31.801 1.00 84.44 195 GLU A C 1
ATOM 1510 O O . GLU A 1 195 ? 3.550 7.368 31.254 1.00 84.44 195 GLU A O 1
ATOM 1515 N N . ILE A 1 196 ? 4.696 8.774 32.568 1.00 84.44 196 ILE A N 1
ATOM 1516 C CA . ILE A 1 196 ? 3.590 9.694 32.848 1.00 84.44 196 ILE A CA 1
ATOM 1517 C C . ILE A 1 196 ? 4.012 11.086 32.386 1.00 84.44 196 ILE A C 1
ATOM 1519 O O . ILE A 1 196 ? 5.011 11.624 32.873 1.00 84.44 196 ILE A O 1
ATOM 1523 N N . LEU A 1 197 ? 3.273 11.668 31.441 1.00 85.62 197 LEU A N 1
ATOM 1524 C CA . LEU A 1 197 ? 3.536 13.008 30.920 1.00 85.62 197 LEU A CA 1
ATOM 1525 C C . LEU A 1 197 ? 2.912 14.076 31.829 1.00 85.62 197 LEU A C 1
ATOM 1527 O O . LEU A 1 197 ? 1.703 14.117 32.039 1.00 85.62 197 LEU A O 1
ATOM 1531 N N . ILE A 1 198 ? 3.736 14.995 32.318 1.00 88.62 198 ILE A N 1
ATOM 1532 C CA . ILE A 1 198 ? 3.303 16.195 33.030 1.00 88.62 198 ILE A CA 1
ATOM 1533 C C . ILE A 1 198 ? 2.975 17.262 31.984 1.00 88.62 198 ILE A C 1
ATOM 1535 O O . ILE A 1 198 ? 3.870 17.796 31.329 1.00 88.62 198 ILE A O 1
ATOM 1539 N N . GLN A 1 199 ? 1.689 17.586 31.844 1.00 81.12 199 GLN A N 1
ATOM 1540 C CA . GLN A 1 199 ? 1.196 18.512 30.816 1.00 81.12 199 GLN A CA 1
ATOM 1541 C C . GLN A 1 199 ? 1.569 19.982 31.061 1.00 81.12 199 GLN A C 1
ATOM 1543 O O . GLN A 1 199 ? 1.484 20.797 30.148 1.00 81.12 199 GLN A O 1
ATOM 1548 N N . LYS A 1 200 ? 1.988 20.351 32.277 1.00 88.38 200 LYS A N 1
ATOM 1549 C CA . LYS A 1 200 ? 2.496 21.700 32.554 1.00 88.38 200 LYS A CA 1
ATOM 1550 C C . LYS A 1 200 ? 3.958 21.825 32.099 1.00 88.38 200 LYS A C 1
ATOM 1552 O O . LYS A 1 200 ? 4.770 20.982 32.483 1.00 88.38 200 LYS A O 1
ATOM 1557 N N . PRO A 1 201 ? 4.320 22.851 31.309 1.00 91.38 201 PRO A N 1
ATOM 1558 C CA . PRO A 1 201 ? 5.665 22.974 30.755 1.00 91.38 201 PRO A CA 1
ATOM 1559 C C . PRO A 1 201 ? 6.655 23.612 31.727 1.00 91.38 201 PRO A C 1
ATOM 1561 O O . PRO A 1 201 ? 6.303 24.519 32.471 1.00 91.38 201 PRO A O 1
ATOM 1564 N N . PHE A 1 202 ? 7.914 23.194 31.674 1.00 92.56 202 PHE A N 1
ATOM 1565 C CA . PHE A 1 202 ? 9.000 23.725 32.493 1.00 92.56 202 PHE A CA 1
ATOM 1566 C C . PHE A 1 202 ? 10.201 24.097 31.626 1.00 92.56 202 PHE A C 1
ATOM 1568 O O . PHE A 1 202 ? 10.425 23.529 30.556 1.00 92.56 202 PHE A O 1
ATOM 1575 N N . THR A 1 203 ? 10.998 25.035 32.124 1.00 92.38 203 THR A N 1
ATOM 1576 C CA . THR A 1 203 ? 12.323 25.374 31.585 1.00 92.38 203 THR A CA 1
ATOM 1577 C C . THR A 1 203 ? 13.429 25.003 32.567 1.00 92.38 203 THR A C 1
ATOM 1579 O O . THR A 1 203 ? 14.559 24.767 32.157 1.00 92.38 203 THR A O 1
ATOM 1582 N N . SER A 1 204 ? 13.120 24.892 33.859 1.00 91.62 204 SER A N 1
ATOM 1583 C CA . SER A 1 204 ? 14.019 24.308 34.853 1.00 91.62 204 SER A CA 1
ATOM 1584 C C . SER A 1 204 ? 13.240 23.679 36.004 1.00 91.62 204 SER A C 1
ATOM 1586 O O . SER A 1 204 ? 12.107 24.074 36.289 1.00 91.62 204 SER A O 1
ATOM 1588 N N . ILE A 1 205 ? 13.858 22.698 36.663 1.00 92.38 205 ILE A N 1
ATOM 1589 C CA . ILE A 1 205 ? 13.337 22.049 37.870 1.00 92.38 205 ILE A CA 1
ATOM 1590 C C . ILE A 1 205 ? 14.186 22.523 39.045 1.00 92.38 205 ILE A C 1
ATOM 1592 O O . ILE A 1 205 ? 15.402 22.368 39.022 1.00 92.38 205 ILE A O 1
ATOM 1596 N N . GLU A 1 206 ? 13.553 23.075 40.074 1.00 90.75 206 GLU A N 1
ATOM 1597 C CA . GLU A 1 206 ? 14.237 23.477 41.305 1.00 90.75 206 GLU A CA 1
ATOM 1598 C C . GLU A 1 206 ? 14.215 22.344 42.335 1.00 90.75 206 GLU A C 1
ATOM 1600 O O . GLU A 1 206 ? 15.234 22.037 42.954 1.00 90.75 206 GLU A O 1
ATOM 1605 N N . ARG A 1 207 ? 13.053 21.705 42.520 1.00 89.56 207 ARG A N 1
ATOM 1606 C CA . ARG A 1 207 ? 12.880 20.586 43.454 1.00 89.56 207 ARG A CA 1
ATOM 1607 C C . ARG A 1 207 ? 11.653 19.741 43.126 1.00 89.56 207 ARG A C 1
ATOM 1609 O O . ARG A 1 207 ? 10.757 20.165 42.400 1.00 89.56 207 ARG A O 1
ATOM 1616 N N . VAL A 1 208 ? 11.614 18.547 43.706 1.00 91.25 208 VAL A N 1
ATOM 1617 C CA . VAL A 1 208 ? 10.484 17.614 43.631 1.00 91.25 208 VAL A CA 1
ATOM 1618 C C . VAL A 1 208 ? 10.050 17.303 45.057 1.00 91.25 208 VAL A C 1
ATOM 1620 O O . VAL A 1 208 ? 10.865 16.851 45.860 1.00 91.25 208 VAL A O 1
ATOM 1623 N N . GLU A 1 209 ? 8.792 17.587 45.367 1.00 90.25 209 GLU A N 1
ATOM 1624 C CA . GLU A 1 209 ? 8.201 17.467 46.696 1.00 90.25 209 GLU A CA 1
ATOM 1625 C C . GLU A 1 209 ? 7.233 16.280 46.739 1.00 90.25 209 GLU A C 1
ATOM 1627 O O . GLU A 1 209 ? 6.285 16.225 45.961 1.00 90.25 209 GLU A O 1
ATOM 1632 N N . ALA A 1 210 ? 7.430 15.346 47.665 1.00 87.19 210 ALA A N 1
ATOM 1633 C CA . ALA A 1 210 ? 6.405 14.389 48.066 1.00 87.19 210 ALA A CA 1
ATOM 1634 C C . ALA A 1 210 ? 5.259 15.104 48.800 1.00 87.19 210 ALA A C 1
ATOM 1636 O O . ALA A 1 210 ? 5.491 15.867 49.738 1.00 87.19 210 ALA A O 1
ATOM 1637 N N . LEU A 1 211 ? 4.026 14.817 48.385 1.00 89.38 211 LEU A N 1
ATOM 1638 C CA . LEU A 1 211 ? 2.785 15.257 49.030 1.00 89.38 211 LEU A CA 1
ATOM 1639 C C . LEU A 1 211 ? 2.214 14.178 49.964 1.00 89.38 211 LEU A C 1
ATOM 1641 O O . LEU A 1 211 ? 1.363 14.468 50.802 1.00 89.38 211 LEU A O 1
ATOM 1645 N N . ASN A 1 212 ? 2.695 12.940 49.844 1.00 88.31 212 ASN A N 1
ATOM 1646 C CA . ASN A 1 212 ? 2.462 11.856 50.789 1.00 88.31 212 ASN A CA 1
ATOM 1647 C C . ASN A 1 212 ? 3.755 11.067 51.058 1.00 88.31 212 ASN A C 1
ATOM 1649 O O . ASN A 1 212 ? 4.729 11.173 50.318 1.00 88.31 212 ASN A O 1
ATOM 1653 N N . THR A 1 213 ? 3.765 10.277 52.129 1.00 83.19 213 THR A N 1
ATOM 1654 C CA . THR A 1 213 ? 4.909 9.450 52.541 1.00 83.19 213 THR A CA 1
ATOM 1655 C C . THR A 1 213 ? 4.602 7.968 52.316 1.00 83.19 213 THR A C 1
ATOM 1657 O O . THR A 1 213 ? 4.095 7.325 53.238 1.00 83.19 213 THR A O 1
ATOM 1660 N N . PRO A 1 214 ? 4.864 7.418 51.115 1.00 80.50 214 PRO A N 1
ATOM 1661 C CA . PRO A 1 214 ? 4.720 5.985 50.866 1.00 80.50 214 PRO A CA 1
ATOM 1662 C C . PRO A 1 214 ? 5.698 5.180 51.736 1.00 80.50 214 PRO A C 1
ATOM 1664 O O . PRO A 1 214 ? 6.836 5.605 51.964 1.00 80.50 214 PRO A O 1
ATOM 1667 N N . THR A 1 215 ? 5.253 4.027 52.237 1.00 79.12 215 THR A N 1
ATOM 1668 C CA . THR A 1 215 ? 6.042 3.166 53.136 1.00 79.12 215 THR A CA 1
ATOM 1669 C C . THR A 1 215 ? 7.101 2.365 52.378 1.00 79.12 215 THR A C 1
ATOM 1671 O O . THR A 1 215 ? 8.203 2.138 52.884 1.00 79.12 215 THR A O 1
ATOM 1674 N N . ALA A 1 216 ? 6.795 1.987 51.135 1.00 82.69 216 ALA A N 1
ATOM 1675 C CA . ALA A 1 216 ? 7.720 1.326 50.226 1.00 82.69 216 ALA A CA 1
ATOM 1676 C C . ALA A 1 216 ? 8.657 2.340 49.534 1.00 82.69 216 ALA A C 1
ATOM 1678 O O . ALA A 1 216 ? 8.248 3.468 49.243 1.00 82.69 216 ALA A O 1
ATOM 1679 N N . PRO A 1 217 ? 9.917 1.965 49.234 1.00 83.88 217 PRO A N 1
ATOM 1680 C CA . PRO A 1 217 ? 10.834 2.839 48.518 1.00 83.88 217 PRO A CA 1
ATOM 1681 C C . PRO A 1 217 ? 10.373 3.069 47.075 1.00 83.88 217 PRO A C 1
ATOM 1683 O O . PRO A 1 217 ? 10.094 2.123 46.339 1.00 83.88 217 PRO A O 1
ATOM 1686 N N . VAL A 1 218 ? 10.352 4.332 46.650 1.00 85.94 218 VAL A N 1
ATOM 1687 C CA . VAL A 1 218 ? 9.932 4.731 45.301 1.00 85.94 218 VAL A CA 1
ATOM 1688 C C . VAL A 1 218 ? 11.112 5.343 44.565 1.00 85.94 218 VAL A C 1
ATOM 1690 O O . VAL A 1 218 ? 11.786 6.235 45.081 1.00 85.94 218 VAL A O 1
ATOM 1693 N N . HIS A 1 219 ? 11.340 4.890 43.334 1.00 89.31 219 HIS A N 1
ATOM 1694 C CA . HIS A 1 219 ? 12.402 5.386 42.465 1.00 89.31 219 HIS A CA 1
ATOM 1695 C C . HIS A 1 219 ? 11.822 5.846 41.127 1.00 89.31 219 HIS A C 1
ATOM 1697 O O . HIS A 1 219 ? 11.302 5.038 40.351 1.00 89.31 219 HIS A O 1
ATOM 1703 N N . LEU A 1 220 ? 11.933 7.147 40.855 1.00 89.50 220 LEU A N 1
ATOM 1704 C CA . LEU A 1 220 ? 11.435 7.781 39.637 1.00 89.50 220 LEU A CA 1
ATOM 1705 C C . LEU A 1 220 ? 12.579 8.440 38.863 1.00 89.50 220 LEU A C 1
ATOM 1707 O O . LEU A 1 220 ? 13.444 9.113 39.428 1.00 89.50 220 LEU A O 1
ATOM 1711 N N . ARG A 1 221 ? 12.562 8.291 37.539 1.00 91.06 221 ARG A N 1
ATOM 1712 C CA . ARG A 1 221 ? 13.396 9.077 36.619 1.00 91.06 221 ARG A CA 1
ATOM 1713 C C . ARG A 1 221 ? 12.556 10.217 36.063 1.00 91.06 221 ARG A C 1
ATOM 1715 O O . ARG A 1 221 ? 11.463 9.968 35.567 1.00 91.06 221 ARG A O 1
ATOM 1722 N N . ILE A 1 222 ? 13.078 11.439 36.109 1.00 91.50 222 ILE A N 1
ATOM 1723 C CA . ILE A 1 222 ? 12.444 12.590 35.460 1.00 91.50 222 ILE A CA 1
ATOM 1724 C C . ILE A 1 222 ? 13.195 12.879 34.167 1.00 91.50 222 ILE A C 1
ATOM 1726 O O . ILE A 1 222 ? 14.418 13.057 34.167 1.00 91.50 222 ILE A O 1
ATOM 1730 N N . LEU A 1 223 ? 12.462 12.880 33.062 1.00 89.94 223 LEU A N 1
ATOM 1731 C CA . LEU A 1 223 ? 12.987 12.990 31.711 1.00 89.94 223 LEU A CA 1
ATOM 1732 C C . LEU A 1 223 ? 12.431 14.250 31.033 1.00 89.94 223 LEU A C 1
ATOM 1734 O O . LEU A 1 223 ? 11.254 14.572 31.183 1.00 89.94 223 LEU A O 1
ATOM 1738 N N . GLN A 1 224 ? 13.269 14.937 30.258 1.00 90.44 224 GLN A N 1
ATOM 1739 C CA . GLN A 1 224 ? 12.844 15.951 29.297 1.00 90.44 224 GLN A CA 1
ATOM 1740 C C . GLN A 1 224 ? 12.583 15.262 27.948 1.00 90.44 224 GLN A C 1
ATOM 1742 O O . GLN A 1 224 ? 13.555 14.831 27.311 1.00 90.44 224 GLN A O 1
ATOM 1747 N N . PRO A 1 225 ? 11.326 15.168 27.483 1.00 87.94 225 PRO A N 1
ATOM 1748 C CA . PRO A 1 225 ? 11.039 14.733 26.129 1.00 87.94 225 PRO A CA 1
ATOM 1749 C C . PRO A 1 225 ? 11.597 15.727 25.106 1.00 87.94 225 PRO A C 1
ATOM 1751 O O . PRO A 1 225 ? 11.679 16.931 25.354 1.00 87.94 225 PRO A O 1
ATOM 1754 N N . GLN A 1 226 ? 11.994 15.241 23.929 1.00 85.25 226 GLN A N 1
ATOM 1755 C CA . GLN A 1 226 ? 12.292 16.156 22.825 1.00 85.25 226 GLN A CA 1
ATOM 1756 C C . GLN A 1 226 ? 10.994 16.754 22.278 1.00 85.25 226 GLN A C 1
ATOM 1758 O O . GLN A 1 226 ? 10.061 16.022 21.950 1.00 85.25 226 GLN A O 1
ATOM 1763 N N . ASN A 1 227 ? 10.969 18.078 22.108 1.00 89.50 227 ASN A N 1
ATOM 1764 C CA . ASN A 1 227 ? 9.872 18.786 21.452 1.00 89.50 227 ASN A CA 1
ATOM 1765 C C . ASN A 1 227 ? 9.823 18.412 19.964 1.00 89.50 227 ASN A C 1
ATOM 1767 O O . ASN A 1 227 ? 10.490 19.014 19.118 1.00 89.50 227 ASN A O 1
ATOM 1771 N N . THR A 1 228 ? 9.054 17.379 19.662 1.00 88.75 228 THR A N 1
ATOM 1772 C CA . THR A 1 228 ? 8.746 16.904 18.314 1.00 88.75 228 THR A CA 1
ATOM 1773 C C . THR A 1 228 ? 7.329 17.328 17.957 1.00 88.75 228 THR A C 1
ATOM 1775 O O . THR A 1 228 ? 6.516 17.549 18.849 1.00 88.75 228 THR A O 1
ATOM 1778 N N . VAL A 1 229 ? 7.006 17.438 16.669 1.00 90.31 229 VAL A N 1
ATOM 1779 C CA . VAL A 1 229 ? 5.634 17.764 16.238 1.00 90.31 229 VAL A CA 1
ATOM 1780 C C . VAL A 1 229 ? 4.621 16.767 16.802 1.00 90.31 229 VAL A C 1
ATOM 1782 O O . VAL A 1 229 ? 3.569 17.180 17.281 1.00 90.31 229 VAL A O 1
ATOM 1785 N N . SER A 1 230 ? 4.960 15.475 16.815 1.00 86.56 230 SER A N 1
ATOM 1786 C CA . SER A 1 230 ? 4.101 14.415 17.352 1.00 86.56 230 SER A CA 1
ATOM 1787 C C . SER A 1 230 ? 3.768 14.582 18.836 1.00 86.56 230 SER A C 1
ATOM 1789 O O . SER A 1 230 ? 2.703 14.153 19.252 1.00 86.56 230 SER A O 1
ATOM 1791 N N . LEU A 1 231 ? 4.623 15.244 19.630 1.00 85.50 231 LEU A N 1
ATOM 1792 C CA . LEU A 1 231 ? 4.337 15.541 21.043 1.00 85.50 231 LEU A CA 1
ATOM 1793 C C . LEU A 1 231 ? 3.153 16.510 21.213 1.00 85.50 231 LEU A C 1
ATOM 1795 O O . LEU A 1 231 ? 2.503 16.514 22.254 1.00 85.50 231 LEU A O 1
ATOM 1799 N N . PHE A 1 232 ? 2.895 17.344 20.203 1.00 87.88 232 PHE A N 1
ATOM 1800 C CA . PHE A 1 232 ? 1.828 18.347 20.205 1.00 87.88 232 PHE A CA 1
ATOM 1801 C C . PHE A 1 232 ? 0.620 17.933 19.356 1.00 87.88 232 PHE A C 1
ATOM 1803 O O . PHE A 1 232 ? -0.421 18.584 19.425 1.00 87.88 232 PHE A O 1
ATOM 1810 N N . ALA A 1 233 ? 0.754 16.877 18.550 1.00 86.94 233 ALA A N 1
ATOM 1811 C CA . ALA A 1 233 ? -0.321 16.345 17.730 1.00 86.94 233 ALA A CA 1
ATOM 1812 C C . ALA A 1 233 ? -1.291 15.523 18.585 1.00 86.94 233 ALA A C 1
ATOM 1814 O O . ALA A 1 233 ? -0.869 14.703 19.397 1.00 86.94 233 ALA A O 1
ATOM 1815 N N . ARG A 1 234 ? -2.596 15.737 18.402 1.00 83.56 234 ARG A N 1
ATOM 1816 C CA . ARG A 1 234 ? -3.639 15.041 19.171 1.00 83.56 234 ARG A CA 1
ATOM 1817 C C . ARG A 1 234 ? -4.353 13.991 18.337 1.00 83.56 234 ARG A C 1
ATOM 1819 O O . ARG A 1 234 ? -4.495 14.157 17.126 1.00 83.56 234 ARG A O 1
ATOM 1826 N N . SER A 1 235 ? -4.794 12.920 18.987 1.00 69.06 235 SER A N 1
ATOM 1827 C CA . SER A 1 235 ? -5.715 11.966 18.380 1.00 69.06 235 SER A CA 1
ATOM 1828 C C . SER A 1 235 ? -7.155 12.492 18.518 1.00 69.06 235 SER A C 1
ATOM 1830 O O . SER A 1 235 ? -7.423 13.359 19.347 1.00 69.06 235 SER A O 1
ATOM 1832 N N . GLY A 1 236 ? -8.081 12.037 17.672 1.00 59.88 236 GLY A N 1
ATOM 1833 C CA . GLY A 1 236 ? -9.500 12.405 17.781 1.00 59.88 236 GLY A CA 1
ATOM 1834 C C . GLY A 1 236 ? -10.010 13.442 16.771 1.00 59.88 236 GLY A C 1
ATOM 1835 O O . GLY A 1 236 ? -9.320 13.839 15.831 1.00 59.88 236 GLY A O 1
ATOM 1836 N N . ARG A 1 237 ? -11.299 13.796 16.907 1.00 51.94 237 ARG A N 1
ATOM 1837 C CA . ARG A 1 237 ? -12.068 14.586 15.919 1.00 51.94 237 ARG A CA 1
ATOM 1838 C C . ARG A 1 237 ? -12.298 16.048 16.316 1.00 51.94 237 ARG A C 1
ATOM 1840 O O . ARG A 1 237 ? -12.641 16.825 15.429 1.00 51.94 237 ARG A O 1
ATOM 1847 N N . VAL A 1 238 ? -12.134 16.410 17.589 1.00 59.00 238 VAL A N 1
ATOM 1848 C CA . VAL A 1 238 ? -12.192 17.796 18.075 1.00 59.00 238 VAL A CA 1
ATOM 1849 C C . VAL A 1 238 ? -10.892 18.069 18.814 1.00 59.00 238 VAL A C 1
ATOM 1851 O O . VAL A 1 238 ? -10.570 17.413 19.798 1.00 59.00 238 VAL A O 1
ATOM 1854 N N . VAL A 1 239 ? -10.103 19.003 18.294 1.00 73.12 239 VAL A N 1
ATOM 1855 C CA . VAL A 1 239 ? -8.774 19.305 18.824 1.00 73.12 239 VAL A CA 1
ATOM 1856 C C . VAL A 1 239 ? -8.669 20.810 19.002 1.00 73.12 239 VAL A C 1
ATOM 1858 O O . VAL A 1 239 ? -9.075 21.573 18.131 1.00 73.12 239 VAL A O 1
ATOM 1861 N N . VAL A 1 240 ? -8.117 21.251 20.131 1.00 79.81 240 VAL A N 1
ATOM 1862 C CA . VAL A 1 240 ? -7.816 22.673 20.336 1.00 79.81 240 VAL A CA 1
ATOM 1863 C C . VAL A 1 240 ? -6.777 23.107 19.293 1.00 79.81 240 VAL A C 1
ATOM 1865 O O . VAL A 1 240 ? -5.749 22.438 19.155 1.00 79.81 240 VAL A O 1
ATOM 1868 N N . PRO A 1 241 ? -7.013 24.194 18.539 1.00 85.81 241 PRO A N 1
ATOM 1869 C CA . PRO A 1 241 ? -6.078 24.631 17.514 1.00 85.81 241 PRO A CA 1
ATOM 1870 C C . PRO A 1 241 ? -4.742 25.059 18.130 1.00 85.81 241 PRO A C 1
ATOM 1872 O O . PRO A 1 241 ? -4.700 25.683 19.190 1.00 85.81 241 PRO A O 1
ATOM 1875 N N . VAL A 1 242 ? -3.653 24.754 17.427 1.00 90.44 242 VAL A N 1
ATOM 1876 C CA . VAL A 1 242 ? -2.298 25.199 17.768 1.00 90.44 242 VAL A CA 1
ATOM 1877 C C . VAL A 1 242 ? -1.877 26.330 16.839 1.00 90.44 242 VAL A C 1
ATOM 1879 O O . VAL A 1 242 ? -2.266 26.345 15.668 1.00 90.44 242 VAL A O 1
ATOM 1882 N N . SER A 1 243 ? -1.042 27.241 17.336 1.00 92.69 243 SER A N 1
ATOM 1883 C CA . SER A 1 243 ? -0.376 28.244 16.495 1.00 92.69 243 SER A CA 1
ATOM 1884 C C . SER A 1 243 ? 1.027 27.759 16.152 1.00 92.69 243 SER A C 1
ATOM 1886 O O . SER A 1 243 ? 1.766 27.305 17.026 1.00 92.69 243 SER A O 1
ATOM 1888 N N . VAL A 1 244 ? 1.422 27.859 14.890 1.00 94.81 244 VAL A N 1
ATOM 1889 C CA . VAL A 1 244 ? 2.719 27.396 14.397 1.00 94.81 244 VAL A CA 1
ATOM 1890 C C . VAL A 1 244 ? 3.432 28.542 13.700 1.00 94.81 244 VAL A C 1
ATOM 1892 O O . VAL A 1 244 ? 2.873 29.176 12.807 1.00 94.81 244 VAL A O 1
ATOM 1895 N N . LEU A 1 245 ? 4.688 28.757 14.087 1.00 95.56 245 LEU A N 1
ATOM 1896 C CA . LEU A 1 245 ? 5.636 29.628 13.399 1.00 95.56 245 LEU A CA 1
ATOM 1897 C C . LEU A 1 245 ? 6.677 28.747 12.721 1.00 95.56 245 LEU A C 1
ATOM 1899 O O . LEU A 1 245 ? 7.292 27.886 13.363 1.00 95.56 245 LEU A O 1
ATOM 1903 N N . GLY A 1 246 ? 6.872 28.924 11.423 1.00 94.75 246 GLY A N 1
ATOM 1904 C CA . GLY A 1 246 ? 7.794 28.082 10.678 1.00 94.75 246 GLY A CA 1
ATOM 1905 C C . GLY A 1 246 ? 7.938 28.495 9.229 1.00 94.75 246 GLY A C 1
ATOM 1906 O O . GLY A 1 246 ? 7.597 29.610 8.851 1.00 94.75 246 GLY A O 1
ATOM 1907 N N . ARG A 1 247 ? 8.441 27.568 8.418 1.00 93.31 247 ARG A N 1
ATOM 1908 C CA . ARG A 1 247 ? 8.766 27.821 7.015 1.00 93.31 247 ARG A CA 1
ATOM 1909 C C . ARG A 1 247 ? 8.275 26.712 6.102 1.00 93.31 247 ARG A C 1
ATOM 1911 O O . ARG A 1 247 ? 8.356 25.531 6.446 1.00 93.31 247 ARG A O 1
ATOM 1918 N N . ILE A 1 248 ? 7.834 27.073 4.902 1.00 92.62 248 ILE A N 1
ATOM 1919 C CA . ILE A 1 248 ? 7.549 26.108 3.835 1.00 92.62 248 ILE A CA 1
ATOM 1920 C C . ILE A 1 248 ? 8.877 25.562 3.297 1.00 92.62 248 ILE A C 1
ATOM 1922 O O . ILE A 1 248 ? 9.665 26.287 2.691 1.00 92.62 248 ILE A O 1
ATOM 1926 N N . ASN A 1 249 ? 9.148 24.274 3.521 1.00 88.44 249 ASN A N 1
ATOM 1927 C CA . ASN A 1 249 ? 10.453 23.671 3.219 1.00 88.44 249 ASN A CA 1
ATOM 1928 C C . ASN A 1 249 ? 10.481 22.823 1.937 1.00 88.44 249 ASN A C 1
ATOM 1930 O O . ASN A 1 249 ? 11.524 22.262 1.594 1.00 88.44 249 ASN A O 1
ATOM 1934 N N . SER A 1 250 ? 9.362 22.731 1.220 1.00 86.12 250 SER A N 1
ATOM 1935 C CA . SER A 1 250 ? 9.272 22.057 -0.074 1.00 86.12 250 SER A CA 1
ATOM 1936 C C . SER A 1 250 ? 8.248 22.723 -0.984 1.00 86.12 250 SER A C 1
ATOM 1938 O O . SER A 1 250 ? 7.291 23.320 -0.504 1.00 86.12 250 SER A O 1
ATOM 1940 N N . ASP A 1 251 ? 8.402 22.518 -2.289 1.00 84.31 251 ASP A N 1
ATOM 1941 C CA . ASP A 1 251 ? 7.419 22.904 -3.306 1.00 84.31 251 ASP A CA 1
ATOM 1942 C C . ASP A 1 251 ? 6.002 22.357 -2.982 1.00 84.31 251 ASP A C 1
ATOM 1944 O O . ASP A 1 251 ? 5.872 21.163 -2.659 1.00 84.31 251 ASP A O 1
ATOM 1948 N N . PRO A 1 252 ? 4.947 23.194 -3.043 1.00 85.94 252 PRO A N 1
ATOM 1949 C CA . PRO A 1 252 ? 3.568 22.792 -2.765 1.00 85.94 252 PRO A CA 1
ATOM 1950 C C . PRO A 1 252 ? 3.040 21.693 -3.690 1.00 85.94 252 PRO A C 1
ATOM 1952 O O . PRO A 1 252 ? 3.254 21.692 -4.901 1.00 85.94 252 PRO A O 1
ATOM 1955 N N . TRP A 1 253 ? 2.266 20.753 -3.143 1.00 84.44 253 TRP A N 1
ATOM 1956 C CA . TRP A 1 253 ? 1.560 19.760 -3.956 1.00 84.44 253 TRP A CA 1
ATOM 1957 C C . TRP A 1 253 ? 0.157 20.257 -4.278 1.00 84.44 253 TRP A C 1
ATOM 1959 O O . TRP A 1 253 ? -0.757 20.108 -3.465 1.00 84.44 253 TRP A O 1
ATOM 1969 N N . VAL A 1 254 ? -0.007 20.815 -5.472 1.00 80.69 254 VAL A N 1
ATOM 1970 C CA . VAL A 1 254 ? -1.269 21.398 -5.940 1.00 80.69 254 VAL A CA 1
ATOM 1971 C C . VAL A 1 254 ? -2.121 20.341 -6.651 1.00 80.69 254 VAL A C 1
ATOM 1973 O O . VAL A 1 254 ? -1.698 19.736 -7.638 1.00 80.69 254 VAL A O 1
ATOM 1976 N N . TYR A 1 255 ? -3.327 20.110 -6.134 1.00 75.81 255 TYR A N 1
ATOM 1977 C CA . TYR A 1 255 ? -4.387 19.285 -6.719 1.00 75.81 255 TYR A CA 1
ATOM 1978 C C . TYR A 1 255 ? -5.549 20.192 -7.139 1.00 75.81 255 TYR A C 1
ATOM 1980 O O . TYR A 1 255 ? -5.728 21.272 -6.588 1.00 75.81 255 TYR A O 1
ATOM 1988 N N . SER A 1 256 ? -6.415 19.715 -8.035 1.00 66.75 256 SER A N 1
ATOM 1989 C CA . SER A 1 256 ? -7.612 20.458 -8.469 1.00 66.75 256 SER A CA 1
ATOM 1990 C C . SER A 1 256 ? -8.597 20.797 -7.341 1.00 66.75 256 SER A C 1
ATOM 1992 O O . SER A 1 256 ? -9.414 21.694 -7.497 1.00 66.75 256 SER A O 1
ATOM 1994 N N . PHE A 1 257 ? -8.535 20.077 -6.219 1.00 72.88 257 PHE A N 1
ATOM 1995 C CA . PHE A 1 257 ? -9.461 20.211 -5.091 1.00 72.88 257 PHE A CA 1
ATOM 1996 C C . PHE A 1 257 ? -8.769 20.502 -3.750 1.00 72.88 257 PHE A C 1
ATOM 1998 O O . PHE A 1 257 ? -9.446 20.551 -2.729 1.00 72.88 257 PHE A O 1
ATOM 2005 N N . LYS A 1 258 ? -7.430 20.611 -3.714 1.00 86.69 258 LYS A N 1
ATOM 2006 C CA . LYS A 1 258 ? -6.652 20.935 -2.501 1.00 86.69 258 LYS A CA 1
ATOM 2007 C C . LYS A 1 258 ? -5.188 21.237 -2.810 1.00 86.69 258 LYS A C 1
ATOM 2009 O O . LYS A 1 258 ? -4.651 20.719 -3.779 1.00 86.69 258 LYS A O 1
ATOM 2014 N N . THR A 1 259 ? -4.496 21.930 -1.916 1.00 89.44 259 THR A N 1
ATOM 2015 C CA . THR A 1 259 ? -3.024 22.023 -1.912 1.00 89.44 259 THR A CA 1
ATOM 2016 C C . THR A 1 259 ? -2.467 21.413 -0.635 1.00 89.44 259 THR A C 1
ATOM 2018 O O . THR A 1 259 ? -3.080 21.523 0.423 1.00 89.44 259 THR A O 1
ATOM 2021 N N . ILE A 1 260 ? -1.325 20.729 -0.722 1.00 91.25 260 ILE A N 1
ATOM 2022 C CA . ILE A 1 260 ? -0.609 20.206 0.445 1.00 91.25 260 ILE A CA 1
ATOM 2023 C C . ILE A 1 260 ? 0.745 20.906 0.556 1.00 91.25 260 ILE A C 1
ATOM 2025 O O . ILE A 1 260 ? 1.553 20.832 -0.368 1.00 91.25 260 ILE A O 1
ATOM 2029 N N . LEU A 1 261 ? 0.998 21.525 1.706 1.00 92.75 261 LEU A N 1
ATOM 2030 C CA . LEU A 1 261 ? 2.262 22.153 2.073 1.00 92.75 261 LEU A CA 1
ATOM 2031 C C . LEU A 1 261 ? 3.025 21.267 3.066 1.00 92.75 261 LEU A C 1
ATOM 2033 O O . LEU A 1 261 ? 2.427 20.635 3.942 1.00 92.75 261 LEU A O 1
ATOM 2037 N N . SER A 1 262 ? 4.351 21.240 2.938 1.00 92.56 262 SER A N 1
ATOM 2038 C CA . SER A 1 262 ? 5.251 20.726 3.973 1.00 92.56 262 SER A CA 1
ATOM 2039 C C . SER A 1 262 ? 5.825 21.914 4.729 1.00 92.56 262 SER A C 1
ATOM 2041 O O . SER A 1 262 ? 6.549 22.732 4.158 1.00 92.56 262 SER A O 1
ATOM 2043 N N . VAL A 1 263 ? 5.477 22.013 6.006 1.00 94.56 263 VAL A N 1
ATOM 2044 C CA . VAL A 1 263 ? 5.906 23.102 6.881 1.00 94.56 263 VAL A CA 1
ATOM 2045 C C . VAL A 1 263 ? 6.917 22.547 7.867 1.00 94.56 263 VAL A C 1
ATOM 2047 O O . VAL A 1 263 ? 6.641 21.563 8.553 1.00 94.56 263 VAL A O 1
ATOM 2050 N N . GLN A 1 264 ? 8.088 23.166 7.938 1.00 94.62 264 GLN A N 1
ATOM 2051 C CA . GLN A 1 264 ? 9.050 22.940 9.004 1.00 94.62 264 GLN A CA 1
ATOM 2052 C C . GLN A 1 264 ? 8.735 23.914 10.142 1.00 94.62 264 GLN A C 1
ATOM 2054 O O . GLN A 1 264 ? 9.010 25.108 9.999 1.00 94.62 264 GLN A O 1
ATOM 2059 N N . PRO A 1 265 ? 8.133 23.449 11.248 1.00 95.69 265 PRO A N 1
ATOM 2060 C CA . PRO A 1 265 ? 7.873 24.312 12.387 1.00 95.69 265 PRO A CA 1
ATOM 2061 C C . PRO A 1 265 ? 9.183 24.645 13.100 1.00 95.69 265 PRO A C 1
ATOM 2063 O O . PRO A 1 265 ? 10.004 23.765 13.363 1.00 95.69 265 PRO A O 1
ATOM 2066 N N . GLU A 1 266 ? 9.354 25.913 13.452 1.00 94.81 266 GLU A N 1
ATOM 2067 C CA . GLU A 1 266 ? 10.398 26.351 14.376 1.00 94.81 266 GLU A CA 1
ATOM 2068 C C . GLU A 1 266 ? 9.847 26.443 15.797 1.00 94.81 266 GLU A C 1
ATOM 2070 O O . GLU A 1 266 ? 10.512 26.024 16.748 1.00 94.81 266 GLU A O 1
ATOM 2075 N N . TYR A 1 267 ? 8.609 26.933 15.928 1.00 95.31 267 TYR A N 1
ATOM 2076 C CA . TYR A 1 267 ? 7.911 27.050 17.198 1.00 95.31 267 TYR A CA 1
ATOM 2077 C C . TYR A 1 267 ? 6.440 26.644 17.087 1.00 95.31 267 TYR A C 1
ATOM 2079 O O . TYR A 1 267 ? 5.779 26.933 16.091 1.00 95.31 267 TYR A O 1
ATOM 2087 N N . ILE A 1 268 ? 5.916 26.004 18.133 1.00 94.75 268 ILE A N 1
ATOM 2088 C CA . ILE A 1 268 ? 4.493 25.665 18.266 1.00 94.75 268 ILE A CA 1
ATOM 2089 C C . ILE A 1 268 ? 3.980 26.204 19.595 1.00 94.75 268 ILE A C 1
ATOM 2091 O O . ILE A 1 268 ? 4.599 25.990 20.633 1.00 94.75 268 ILE A O 1
ATOM 2095 N N . GLN A 1 269 ? 2.836 26.869 19.569 1.00 92.50 269 GLN A N 1
ATOM 2096 C CA . GLN A 1 269 ? 2.047 27.207 20.742 1.00 92.50 269 GLN A CA 1
ATOM 2097 C C . GLN A 1 269 ? 0.922 26.183 20.870 1.00 92.50 269 GLN A C 1
ATOM 2099 O O . GLN A 1 269 ? 0.027 26.116 20.030 1.00 92.50 269 GLN A O 1
ATOM 2104 N N . TYR A 1 270 ? 1.006 25.366 21.915 1.00 84.81 270 TYR A N 1
ATOM 2105 C CA . TYR A 1 270 ? 0.136 24.206 22.098 1.00 84.81 270 TYR A CA 1
ATOM 2106 C C . TYR A 1 270 ? -1.271 24.553 22.625 1.00 84.81 270 TYR A C 1
ATOM 2108 O O . TYR A 1 270 ? -2.233 23.860 22.309 1.00 84.81 270 TYR A O 1
ATOM 2116 N N . GLN A 1 271 ? -1.397 25.619 23.417 1.00 83.75 271 GLN A N 1
ATOM 2117 C CA . GLN A 1 271 ? -2.669 26.110 23.955 1.00 83.75 271 GLN A CA 1
ATOM 2118 C C . GLN A 1 271 ? -2.839 27.590 23.609 1.00 83.75 271 GLN A C 1
ATOM 2120 O O . GLN A 1 271 ? -1.828 28.303 23.590 1.00 83.75 271 GLN A O 1
ATOM 2125 N N . PRO A 1 272 ? -4.079 28.071 23.399 1.00 78.38 272 PRO A N 1
ATOM 2126 C CA . PRO A 1 272 ? -4.359 29.501 23.326 1.00 78.38 272 PRO A CA 1
ATOM 2127 C C . PRO A 1 272 ? -3.714 30.215 24.519 1.00 78.38 272 PRO A C 1
ATOM 2129 O O . PRO A 1 272 ? -3.790 29.727 25.645 1.00 78.38 272 PRO A O 1
ATOM 2132 N N . ASP A 1 273 ? -2.993 31.302 24.252 1.00 78.25 273 ASP A N 1
ATOM 2133 C CA . ASP A 1 273 ? -2.281 32.118 25.251 1.00 78.25 273 ASP A CA 1
ATOM 2134 C C . ASP A 1 273 ? -1.141 31.423 26.031 1.00 78.25 273 ASP A C 1
ATOM 2136 O O . ASP A 1 273 ? -0.489 32.039 26.877 1.00 78.25 273 ASP A O 1
ATOM 2140 N N . GLY A 1 274 ? -0.821 30.165 25.706 1.00 84.56 274 GLY A N 1
ATOM 2141 C CA . GLY A 1 274 ? 0.322 29.433 26.259 1.00 84.56 274 GLY A CA 1
ATOM 2142 C C . GLY A 1 274 ? 1.680 29.865 25.675 1.00 84.56 274 GLY A C 1
ATOM 2143 O O . GLY A 1 274 ? 1.733 30.635 24.712 1.00 84.56 274 GLY A O 1
ATOM 2144 N N . PRO A 1 275 ? 2.806 29.363 26.216 1.00 89.75 275 PRO A N 1
ATOM 2145 C CA . PRO A 1 275 ? 4.138 29.662 25.691 1.00 89.75 275 PRO A CA 1
ATOM 2146 C C . PRO A 1 275 ? 4.404 28.964 24.348 1.00 89.75 275 PRO A C 1
ATOM 2148 O O . PRO A 1 275 ? 3.863 27.890 24.067 1.00 89.75 275 PRO A O 1
ATOM 2151 N N . TYR A 1 276 ? 5.304 29.536 23.546 1.00 92.75 276 TYR A N 1
ATOM 2152 C CA . TYR A 1 276 ? 5.829 28.878 22.348 1.00 92.75 276 TYR A CA 1
ATOM 2153 C C . TYR A 1 276 ? 6.955 27.894 22.690 1.00 92.75 276 TYR A C 1
ATOM 2155 O O . TYR A 1 276 ? 7.925 28.227 23.374 1.00 92.75 276 TYR A O 1
ATOM 2163 N N . PHE A 1 277 ? 6.855 26.683 22.148 1.00 93.69 277 PHE A N 1
ATOM 2164 C CA . PHE A 1 277 ? 7.837 25.614 22.281 1.00 93.69 277 PHE A CA 1
ATOM 2165 C C . PHE A 1 277 ? 8.700 25.545 21.035 1.00 93.69 277 PHE A C 1
ATOM 2167 O O . PHE A 1 277 ? 8.179 25.406 19.930 1.00 93.69 277 PHE A O 1
ATOM 2174 N N . LYS A 1 278 ? 10.023 25.575 21.206 1.00 93.19 278 LYS A N 1
ATOM 2175 C CA . LYS A 1 278 ? 10.955 25.352 20.099 1.00 93.19 278 LYS A CA 1
ATOM 2176 C C . LYS A 1 278 ? 10.896 23.892 19.655 1.00 93.19 278 LYS A C 1
ATOM 2178 O O . LYS A 1 278 ? 11.076 23.002 20.489 1.00 93.19 278 LYS A O 1
ATOM 2183 N N . ILE A 1 279 ? 10.695 23.654 18.362 1.00 92.88 279 ILE A N 1
ATOM 2184 C CA . ILE A 1 279 ? 10.611 22.311 17.782 1.00 92.88 279 ILE A CA 1
ATOM 2185 C C . ILE A 1 279 ? 11.978 21.864 17.273 1.00 92.88 279 ILE A C 1
ATOM 2187 O O . ILE A 1 279 ? 12.684 22.594 16.581 1.00 92.88 279 ILE A O 1
ATOM 2191 N N . ALA A 1 280 ? 12.370 20.645 17.640 1.00 85.88 280 ALA A N 1
ATOM 2192 C CA . ALA A 1 280 ? 13.664 20.082 17.271 1.00 85.88 280 ALA A CA 1
ATOM 2193 C C . ALA A 1 280 ? 13.615 19.294 15.954 1.00 85.88 280 ALA A C 1
ATOM 2195 O O . ALA A 1 280 ? 14.604 19.259 15.218 1.00 85.88 280 ALA A O 1
ATOM 2196 N N . ARG A 1 281 ? 12.504 18.592 15.690 1.00 84.56 281 ARG A N 1
ATOM 2197 C CA . ARG A 1 281 ? 12.364 17.631 14.585 1.00 84.56 281 ARG A CA 1
ATOM 2198 C C . ARG A 1 281 ? 10.914 17.506 14.116 1.00 84.56 281 ARG A C 1
ATOM 2200 O O . ARG A 1 281 ? 9.990 17.829 14.855 1.00 84.56 281 ARG A O 1
ATOM 2207 N N . GLN A 1 282 ? 10.789 16.885 12.942 1.00 87.88 282 GLN A N 1
ATOM 2208 C CA . GLN A 1 282 ? 9.573 16.579 12.188 1.00 87.88 282 GLN A CA 1
ATOM 2209 C C . GLN A 1 282 ? 8.927 17.786 11.507 1.00 87.88 282 GLN A C 1
ATOM 2211 O O . GLN A 1 282 ? 8.955 18.905 12.007 1.00 87.88 282 GLN A O 1
ATOM 2216 N N . ASN A 1 283 ? 8.332 17.523 10.347 1.00 92.56 283 ASN A N 1
ATOM 2217 C CA . ASN A 1 283 ? 7.542 18.491 9.597 1.00 92.56 283 ASN A CA 1
ATOM 2218 C C . ASN A 1 283 ? 6.047 18.310 9.894 1.00 92.56 283 ASN A C 1
ATOM 2220 O O . ASN A 1 283 ? 5.610 17.250 10.355 1.00 92.56 283 ASN A O 1
ATOM 2224 N N . ILE A 1 284 ? 5.261 19.330 9.562 1.00 94.69 284 ILE A N 1
ATOM 2225 C CA . ILE A 1 284 ? 3.799 19.306 9.569 1.00 94.69 284 ILE A CA 1
ATOM 2226 C C . ILE A 1 284 ? 3.310 19.245 8.124 1.00 94.69 284 ILE A C 1
ATOM 2228 O O . ILE A 1 284 ? 3.755 20.010 7.265 1.00 94.69 284 ILE A O 1
ATOM 2232 N N . ARG A 1 285 ? 2.357 18.351 7.852 1.00 95.00 285 ARG A N 1
ATOM 2233 C CA . ARG A 1 285 ? 1.617 18.351 6.587 1.00 95.00 285 ARG A CA 1
ATOM 2234 C C . ARG A 1 285 ? 0.403 19.270 6.708 1.00 95.00 285 ARG A C 1
ATOM 2236 O O . ARG A 1 285 ? -0.534 18.937 7.423 1.00 95.00 285 ARG A O 1
ATOM 2243 N N . VAL A 1 286 ? 0.366 20.364 5.955 1.00 94.62 286 VAL A N 1
ATOM 2244 C CA . VAL A 1 286 ? -0.769 21.301 5.957 1.00 94.62 286 VAL A CA 1
ATOM 2245 C C . VAL A 1 286 ? -1.587 21.119 4.683 1.00 94.62 286 VAL A C 1
ATOM 2247 O O . VAL A 1 286 ? -1.034 21.127 3.590 1.00 94.62 286 VAL A O 1
ATOM 2250 N N . THR A 1 287 ? -2.897 20.917 4.804 1.00 93.56 287 THR A N 1
ATOM 2251 C CA . THR A 1 287 ? -3.820 20.782 3.668 1.00 93.56 287 THR A CA 1
ATOM 2252 C C . THR A 1 287 ? -4.717 22.007 3.570 1.00 93.56 287 THR A C 1
ATOM 2254 O O . THR A 1 287 ? -5.399 22.343 4.534 1.00 93.56 287 THR A O 1
ATOM 2257 N N . MET A 1 288 ? -4.750 22.617 2.390 1.00 91.69 288 MET A N 1
ATOM 2258 C CA . MET A 1 288 ? -5.527 23.807 2.050 1.00 91.69 288 MET A CA 1
ATOM 2259 C C . MET A 1 288 ? -6.607 23.482 1.028 1.00 91.69 288 MET A C 1
ATOM 2261 O O . MET A 1 288 ? -6.356 22.736 0.080 1.00 91.69 288 MET A O 1
ATOM 2265 N N . ASP A 1 289 ? -7.784 24.071 1.197 1.00 87.38 289 ASP A N 1
ATOM 2266 C CA . ASP A 1 289 ? -8.842 24.080 0.186 1.00 87.38 289 ASP A CA 1
ATOM 2267 C C . ASP A 1 289 ? -8.616 25.246 -0.801 1.00 87.38 289 ASP A C 1
ATOM 2269 O O . ASP A 1 289 ? -8.130 26.290 -0.354 1.00 87.38 289 ASP A O 1
ATOM 2273 N N . PRO A 1 290 ? -8.952 25.127 -2.101 1.00 85.94 290 PRO A N 1
ATOM 2274 C CA . PRO A 1 290 ? -8.877 26.246 -3.046 1.00 85.94 290 PRO A CA 1
ATOM 2275 C C . PRO A 1 290 ? -9.631 27.506 -2.601 1.00 85.94 290 PRO A C 1
ATOM 2277 O O . PRO A 1 290 ? -9.252 28.604 -2.990 1.00 85.94 290 PRO A O 1
ATOM 2280 N N . ALA A 1 291 ? -10.656 27.369 -1.754 1.00 85.38 291 ALA A N 1
ATOM 2281 C CA . ALA A 1 291 ? -11.387 28.496 -1.175 1.00 85.38 291 ALA A CA 1
ATOM 2282 C C . ALA A 1 291 ? -10.681 29.163 0.029 1.00 85.38 291 ALA A C 1
ATOM 2284 O O . ALA A 1 291 ? -11.231 30.084 0.629 1.00 85.38 291 ALA A O 1
ATOM 2285 N N . THR A 1 292 ? -9.486 28.711 0.424 1.00 86.25 292 THR A N 1
ATOM 2286 C CA . THR A 1 292 ? -8.732 29.317 1.538 1.00 86.25 292 THR A CA 1
ATOM 2287 C C . THR A 1 292 ? -8.202 30.702 1.127 1.00 86.25 292 THR A C 1
ATOM 2289 O O . THR A 1 292 ? -7.596 30.815 0.061 1.00 86.25 292 THR A O 1
ATOM 2292 N N . PRO A 1 293 ? -8.345 31.757 1.951 1.00 85.25 293 PRO A N 1
ATOM 2293 C CA . PRO A 1 293 ? -7.733 33.057 1.666 1.00 85.25 293 PRO A CA 1
ATOM 2294 C C . PRO A 1 293 ? -6.214 32.946 1.450 1.00 85.25 293 PRO A C 1
ATOM 2296 O O . PRO A 1 293 ? -5.536 32.209 2.165 1.00 85.25 293 PRO A O 1
ATOM 2299 N N . GLY A 1 294 ? -5.678 33.647 0.446 1.00 82.88 294 GLY A N 1
ATOM 2300 C CA . GLY A 1 294 ? -4.252 33.577 0.088 1.00 82.88 294 GLY A CA 1
ATOM 2301 C C . GLY A 1 294 ? -3.831 32.301 -0.658 1.00 82.88 294 GLY A C 1
ATOM 2302 O O . GLY A 1 294 ? -2.637 32.098 -0.885 1.00 82.88 294 GLY A O 1
ATOM 2303 N N . TYR A 1 295 ? -4.782 31.447 -1.067 1.00 87.94 295 TYR A N 1
ATOM 2304 C CA . TYR A 1 295 ? -4.492 30.198 -1.778 1.00 87.94 295 TYR A CA 1
ATOM 2305 C C . TYR A 1 295 ? -3.647 30.408 -3.036 1.00 87.94 295 TYR A C 1
ATOM 2307 O O . TYR A 1 295 ? -2.711 29.650 -3.240 1.00 87.94 295 TYR A O 1
ATOM 2315 N N . GLU A 1 296 ? -3.914 31.430 -3.852 1.00 86.12 296 GLU A N 1
ATOM 2316 C CA . GLU A 1 296 ? -3.171 31.659 -5.105 1.00 86.12 296 GLU A CA 1
ATOM 2317 C C . GLU A 1 296 ? -1.672 31.897 -4.876 1.00 86.12 296 GLU A C 1
ATOM 2319 O O . GLU A 1 296 ? -0.842 31.404 -5.638 1.00 86.12 296 GLU A O 1
ATOM 2324 N N . VAL A 1 297 ? -1.323 32.586 -3.786 1.00 87.44 297 VAL A N 1
ATOM 2325 C CA . VAL A 1 297 ? 0.071 32.852 -3.403 1.00 87.44 297 VAL A CA 1
ATOM 2326 C C . VAL A 1 297 ? 0.738 31.579 -2.882 1.00 87.44 297 VAL A C 1
ATOM 2328 O O . VAL A 1 297 ? 1.879 31.291 -3.228 1.00 87.44 297 VAL A O 1
ATOM 2331 N N . LEU A 1 298 ? 0.022 30.792 -2.073 1.00 89.75 298 LEU A N 1
ATOM 2332 C CA . LEU A 1 298 ? 0.551 29.602 -1.395 1.00 89.75 298 LEU A CA 1
ATOM 2333 C C . LEU A 1 298 ? 0.494 28.321 -2.244 1.00 89.75 298 LEU A C 1
ATOM 2335 O O . LEU A 1 298 ? 1.220 27.364 -1.979 1.00 89.75 298 LEU A O 1
ATOM 2339 N N . ALA A 1 299 ? -0.358 28.278 -3.267 1.00 87.94 299 ALA A N 1
ATOM 2340 C CA . ALA A 1 299 ? -0.479 27.194 -4.238 1.00 87.94 299 ALA A CA 1
ATOM 2341 C C . ALA A 1 299 ? 0.402 27.438 -5.474 1.00 87.94 299 ALA A C 1
ATOM 2343 O O . ALA A 1 299 ? 0.053 27.040 -6.586 1.00 87.94 299 ALA A O 1
ATOM 2344 N N . SER A 1 300 ? 1.552 28.077 -5.270 1.00 86.19 300 SER A N 1
ATOM 2345 C CA . SER A 1 300 ? 2.546 28.365 -6.296 1.00 86.19 300 SER A CA 1
ATOM 2346 C C . SER A 1 300 ? 3.930 27.885 -5.857 1.00 86.19 300 SER A C 1
ATOM 2348 O O . SER A 1 300 ? 4.185 27.613 -4.685 1.00 86.19 300 SER A O 1
ATOM 2350 N N . SER A 1 301 ? 4.841 27.769 -6.814 1.00 82.94 301 SER A N 1
ATOM 2351 C CA . SER A 1 301 ? 6.232 27.373 -6.563 1.00 82.94 301 SER A CA 1
ATOM 2352 C C . SER A 1 301 ? 7.020 28.446 -5.821 1.00 82.94 301 SER A C 1
ATOM 2354 O O . SER A 1 301 ? 7.964 28.118 -5.101 1.00 82.94 301 SER A O 1
ATOM 2356 N N . ASP A 1 302 ? 6.576 29.698 -5.930 1.00 83.56 302 ASP A N 1
ATOM 2357 C CA . ASP A 1 302 ? 7.159 30.843 -5.238 1.00 83.56 302 ASP A CA 1
ATOM 2358 C C . ASP A 1 302 ? 6.992 30.735 -3.721 1.00 83.56 302 ASP A C 1
ATOM 2360 O O . ASP A 1 302 ? 7.809 31.275 -2.987 1.00 83.56 302 ASP A O 1
ATOM 2364 N N . ALA A 1 303 ? 5.999 29.977 -3.236 1.00 88.00 303 ALA A N 1
ATOM 2365 C CA . ALA A 1 303 ? 5.775 29.763 -1.808 1.00 88.00 303 ALA A CA 1
ATOM 2366 C C . ALA A 1 303 ? 6.915 29.007 -1.098 1.00 88.00 303 ALA A C 1
ATOM 2368 O O . ALA A 1 303 ? 6.976 28.980 0.135 1.00 88.00 303 ALA A O 1
ATOM 2369 N N . TYR A 1 304 ? 7.814 28.357 -1.844 1.00 89.56 304 TYR A N 1
ATOM 2370 C CA . TYR A 1 304 ? 8.980 27.697 -1.266 1.00 89.56 304 TYR A CA 1
ATOM 2371 C C . TYR A 1 304 ? 9.876 28.705 -0.533 1.00 89.56 304 TYR A C 1
ATOM 2373 O O . TYR A 1 304 ? 10.341 29.682 -1.107 1.00 89.56 304 TYR A O 1
ATOM 2381 N N . GLY A 1 305 ? 10.180 28.424 0.735 1.00 88.44 305 GLY A N 1
ATOM 2382 C CA . GLY A 1 305 ? 11.029 29.282 1.558 1.00 88.44 305 GLY A CA 1
ATOM 2383 C C . GLY A 1 305 ? 10.281 30.367 2.329 1.00 88.44 305 GLY A C 1
ATOM 2384 O O . GLY A 1 305 ? 10.890 30.965 3.213 1.00 88.44 305 GLY A O 1
ATOM 2385 N N . TYR A 1 306 ? 8.981 30.567 2.082 1.00 91.94 306 TYR A N 1
ATOM 2386 C CA . TYR A 1 306 ? 8.189 31.554 2.817 1.00 91.94 306 TYR A CA 1
ATOM 2387 C C . TYR A 1 306 ? 8.097 31.200 4.300 1.00 91.94 306 TYR A C 1
ATOM 2389 O O . TYR A 1 306 ? 7.763 30.066 4.670 1.00 91.94 306 TYR A O 1
ATOM 2397 N N . ASP A 1 307 ? 8.377 32.198 5.134 1.00 93.00 307 ASP A N 1
ATOM 2398 C CA . ASP A 1 307 ? 8.091 32.170 6.560 1.00 93.00 307 ASP A CA 1
ATOM 2399 C C . ASP A 1 307 ? 6.590 32.383 6.754 1.00 93.00 307 ASP A C 1
ATOM 2401 O O . ASP A 1 307 ? 5.979 33.249 6.125 1.00 93.00 307 ASP A O 1
ATOM 2405 N N . ILE A 1 308 ? 5.977 31.545 7.582 1.00 93.81 308 ILE A N 1
ATOM 2406 C CA . ILE A 1 308 ? 4.533 31.525 7.770 1.00 93.81 308 ILE A CA 1
ATOM 2407 C C . ILE A 1 308 ? 4.163 31.462 9.246 1.00 93.81 308 ILE A C 1
ATOM 2409 O O . ILE A 1 308 ? 4.832 30.815 10.059 1.00 93.81 308 ILE A O 1
ATOM 2413 N N . ALA A 1 309 ? 3.035 32.089 9.556 1.00 93.50 309 ALA A N 1
ATOM 2414 C CA . ALA A 1 309 ? 2.282 31.871 10.777 1.00 93.50 309 ALA A CA 1
ATOM 2415 C C . ALA A 1 309 ? 0.965 31.189 10.401 1.00 93.50 309 ALA A C 1
ATOM 2417 O O . ALA A 1 309 ? 0.252 31.656 9.513 1.00 93.50 309 ALA A O 1
ATOM 2418 N N . LEU A 1 310 ? 0.646 30.067 11.038 1.00 92.88 310 LEU A N 1
ATOM 2419 C CA . LEU A 1 310 ? -0.617 29.369 10.805 1.00 92.88 310 LEU A CA 1
ATOM 2420 C C . LEU A 1 310 ? -1.248 28.937 12.119 1.00 92.88 310 LEU A C 1
ATOM 2422 O O . LEU A 1 310 ? -0.543 28.610 13.072 1.00 92.88 310 LEU A O 1
ATOM 2426 N N . THR A 1 311 ? -2.573 28.863 12.124 1.00 90.19 311 THR A N 1
ATOM 2427 C CA . THR A 1 311 ? -3.354 28.357 13.249 1.00 90.19 311 THR A CA 1
ATOM 2428 C C . THR A 1 311 ? -4.294 27.271 12.753 1.00 90.19 311 THR A C 1
ATOM 2430 O O . THR A 1 311 ? -5.020 27.456 11.776 1.00 90.19 311 THR A O 1
ATOM 2433 N N . GLY A 1 312 ? -4.286 26.115 13.411 1.00 89.12 312 GLY A N 1
ATOM 2434 C CA . GLY A 1 312 ? -5.167 25.017 13.031 1.00 89.12 312 GLY A CA 1
ATOM 2435 C C . GLY A 1 312 ? -5.070 23.805 13.943 1.00 89.12 312 GLY A C 1
ATOM 2436 O O . GLY A 1 312 ? -4.199 23.709 14.803 1.00 89.12 312 GLY A O 1
ATOM 2437 N N . GLU A 1 313 ? -5.988 22.867 13.747 1.00 90.00 313 GLU A N 1
ATOM 2438 C CA . GLU A 1 313 ? -6.045 21.613 14.497 1.00 90.00 313 GLU A CA 1
ATOM 2439 C C . GLU A 1 313 ? -4.888 20.700 14.064 1.00 90.00 313 GLU A C 1
ATOM 2441 O O . GLU A 1 313 ? -4.884 20.181 12.943 1.00 90.00 313 GLU A O 1
ATOM 2446 N N . LEU A 1 314 ? -3.885 20.532 14.933 1.00 90.75 314 LEU A N 1
ATOM 2447 C CA . LEU A 1 314 ? -2.765 19.620 14.703 1.00 90.75 314 LEU A CA 1
ATOM 2448 C C . LEU A 1 314 ? -3.141 18.217 15.172 1.00 90.75 314 LEU A C 1
ATOM 2450 O O . LEU A 1 314 ? -3.135 17.911 16.364 1.00 90.75 314 LEU A O 1
ATOM 2454 N N . VAL A 1 315 ? -3.441 17.361 14.204 1.00 89.12 315 VAL A N 1
ATOM 2455 C CA . VAL A 1 315 ? -3.911 15.998 14.443 1.00 89.12 315 VAL A CA 1
ATOM 2456 C C . VAL A 1 315 ? -2.789 15.011 14.145 1.00 89.12 315 VAL A C 1
ATOM 2458 O O . VAL A 1 315 ? -2.013 15.191 13.195 1.00 89.12 315 VAL A O 1
ATOM 2461 N N . SER A 1 316 ? -2.699 13.951 14.942 1.00 85.38 316 SER A N 1
ATOM 2462 C CA . SER A 1 316 ? -1.872 12.800 14.612 1.00 85.38 316 SER A CA 1
ATOM 2463 C C . SER A 1 316 ? -2.414 12.105 13.358 1.00 85.38 316 SER A C 1
ATOM 2465 O O . SER A 1 316 ? -3.561 12.265 12.925 1.00 85.38 316 SER A O 1
ATOM 2467 N N . ALA A 1 317 ? -1.543 11.377 12.677 1.00 82.50 317 ALA A N 1
ATOM 2468 C CA . ALA A 1 317 ? -1.976 10.558 11.562 1.00 82.50 317 ALA A CA 1
ATOM 2469 C C . ALA A 1 317 ? -2.711 9.324 12.112 1.00 82.50 317 ALA A C 1
ATOM 2471 O O . ALA A 1 317 ? -2.196 8.699 13.035 1.00 82.50 317 ALA A O 1
ATOM 2472 N N . PRO A 1 318 ? -3.890 8.955 11.582 1.00 79.31 318 PRO A N 1
ATOM 2473 C CA . PRO A 1 318 ? -4.580 7.765 12.055 1.00 79.31 318 PRO A CA 1
ATOM 2474 C C . PRO A 1 318 ? -3.809 6.504 11.643 1.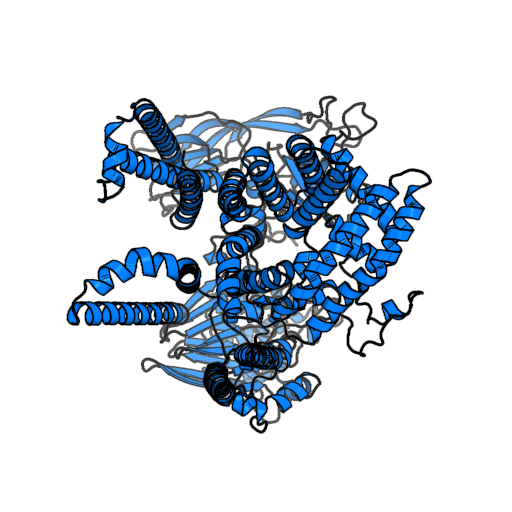00 79.31 318 PRO A C 1
ATOM 2476 O O . PRO A 1 318 ? -3.340 6.395 10.502 1.00 79.31 318 PRO A O 1
ATOM 2479 N N . HIS A 1 319 ? -3.719 5.543 12.563 1.00 82.50 319 HIS A N 1
ATOM 2480 C CA . HIS A 1 319 ? -3.302 4.180 12.244 1.00 82.50 319 HIS A CA 1
ATOM 2481 C C . HIS A 1 319 ? -4.332 3.494 11.342 1.00 82.50 319 HIS A C 1
ATOM 2483 O O . HIS A 1 319 ? -5.473 3.944 11.196 1.00 82.50 319 HIS A O 1
ATOM 2489 N N . SER A 1 320 ? -3.927 2.396 10.702 1.00 86.19 320 SER A N 1
ATOM 2490 C CA . SER A 1 320 ? -4.837 1.650 9.834 1.00 86.19 320 SER A CA 1
ATOM 2491 C C . SER A 1 320 ? -5.995 1.059 10.639 1.00 86.19 320 SER A C 1
ATOM 2493 O O . SER A 1 320 ? -5.784 0.218 11.507 1.00 86.19 320 SER A O 1
ATOM 2495 N N . SER A 1 321 ? -7.232 1.421 10.289 1.00 86.75 321 SER A N 1
ATOM 2496 C CA . SER A 1 321 ? -8.439 0.856 10.910 1.00 86.75 321 SER A CA 1
ATOM 2497 C C . SER A 1 321 ? -8.636 -0.631 10.602 1.00 86.75 321 SER A C 1
ATOM 2499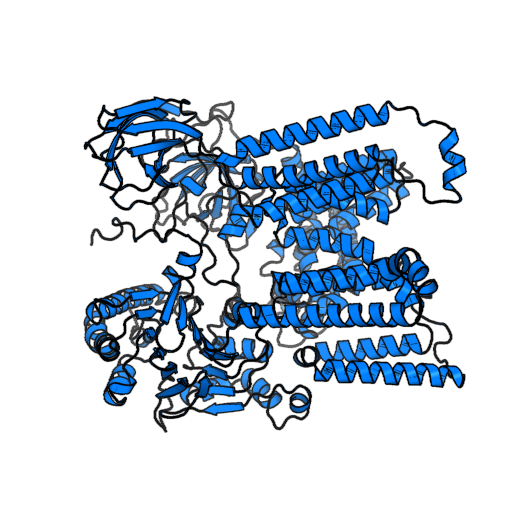 O O . SER A 1 321 ? -9.468 -1.269 11.226 1.00 86.75 321 SER A O 1
ATOM 2501 N N . ASN A 1 322 ? -7.897 -1.200 9.645 1.00 90.38 322 ASN A N 1
ATOM 2502 C CA . ASN A 1 322 ? -7.917 -2.632 9.340 1.00 90.38 322 ASN A CA 1
ATOM 2503 C C . ASN A 1 322 ? -6.486 -3.156 9.163 1.00 90.38 322 ASN A C 1
ATOM 2505 O O . ASN A 1 322 ? -5.662 -2.492 8.533 1.00 90.38 322 ASN A O 1
ATOM 2509 N N . LYS A 1 323 ? -6.197 -4.382 9.601 1.00 85.62 323 LYS A N 1
ATOM 2510 C CA . LYS A 1 323 ? -4.843 -4.965 9.600 1.00 85.62 323 LYS A CA 1
ATOM 2511 C C . LYS A 1 323 ? -4.112 -4.934 8.253 1.00 85.62 323 LYS A C 1
ATOM 2513 O O . LYS A 1 323 ? -2.929 -4.611 8.198 1.00 85.62 323 LYS A O 1
ATOM 2518 N N . ALA A 1 324 ? -4.792 -5.275 7.155 1.00 87.56 324 ALA A N 1
ATOM 2519 C CA . ALA A 1 324 ? -4.207 -5.251 5.805 1.00 87.56 324 ALA A CA 1
ATOM 2520 C C . ALA A 1 324 ? -4.397 -3.913 5.055 1.00 87.56 324 ALA A C 1
ATOM 2522 O O . ALA A 1 324 ? -4.117 -3.833 3.858 1.00 87.56 324 ALA A O 1
ATOM 2523 N N . GLY A 1 325 ? -4.905 -2.881 5.738 1.00 84.38 325 GLY A N 1
ATOM 2524 C CA . GLY A 1 325 ? -5.089 -1.541 5.185 1.00 84.38 325 GLY A CA 1
ATOM 2525 C C . GLY A 1 325 ? -3.788 -0.737 5.102 1.00 84.38 325 GLY A C 1
ATOM 2526 O O . GLY A 1 325 ? -2.738 -1.134 5.607 1.00 84.38 325 GLY A O 1
ATOM 2527 N N . PHE A 1 326 ? -3.855 0.413 4.431 1.00 83.19 326 PHE A N 1
ATOM 2528 C CA . PHE A 1 326 ? -2.743 1.358 4.393 1.00 83.19 326 PHE A CA 1
ATOM 2529 C C . PHE A 1 326 ? -2.647 2.111 5.722 1.00 83.19 326 PHE A C 1
ATOM 2531 O O . PHE A 1 326 ? -3.561 2.850 6.085 1.00 83.19 326 PHE A O 1
ATOM 2538 N N . ASP A 1 327 ? -1.519 1.960 6.411 1.00 83.88 327 ASP A N 1
ATOM 2539 C CA . ASP A 1 327 ? -1.239 2.684 7.646 1.00 83.88 327 ASP A CA 1
ATOM 2540 C C . ASP A 1 327 ? -0.620 4.055 7.344 1.00 83.88 327 ASP A C 1
ATOM 2542 O O . ASP A 1 327 ? 0.556 4.178 6.979 1.00 83.88 327 ASP A O 1
ATOM 2546 N N . GLN A 1 328 ? -1.442 5.099 7.468 1.00 84.88 328 GLN A N 1
ATOM 2547 C CA . GLN A 1 328 ? -1.018 6.467 7.203 1.00 84.88 328 GLN A CA 1
ATOM 2548 C C . GLN A 1 328 ? -0.039 6.984 8.264 1.00 84.88 328 GLN A C 1
ATOM 2550 O O . GLN A 1 328 ? 0.857 7.749 7.902 1.00 84.88 328 GLN A O 1
ATOM 2555 N N . ALA A 1 329 ? -0.187 6.585 9.530 1.00 82.69 329 ALA A N 1
ATOM 2556 C CA . ALA A 1 329 ? 0.709 6.986 10.610 1.00 82.69 329 ALA A CA 1
ATOM 2557 C C . ALA A 1 329 ? 2.129 6.489 10.357 1.00 82.69 329 ALA A C 1
ATOM 2559 O O . ALA A 1 329 ? 3.041 7.298 10.183 1.00 82.69 329 ALA A O 1
ATOM 2560 N N . ASN A 1 330 ? 2.277 5.180 10.152 1.00 79.06 330 ASN A N 1
ATOM 2561 C CA . ASN A 1 330 ? 3.561 4.561 9.827 1.00 79.06 330 ASN A CA 1
ATOM 2562 C C . ASN A 1 330 ? 4.191 5.162 8.556 1.00 79.06 330 ASN A C 1
ATOM 2564 O O . ASN A 1 330 ? 5.408 5.370 8.486 1.00 79.06 330 ASN A O 1
ATOM 2568 N N . TYR A 1 331 ? 3.372 5.480 7.544 1.00 83.44 331 TYR A N 1
ATOM 2569 C CA . TYR A 1 331 ? 3.841 6.169 6.343 1.00 83.44 331 TYR A CA 1
ATOM 2570 C C . TYR A 1 331 ? 4.362 7.578 6.652 1.00 83.44 331 TYR A C 1
ATOM 2572 O O . TYR A 1 331 ? 5.457 7.920 6.222 1.00 83.44 331 TYR A O 1
ATOM 2580 N N . LEU A 1 332 ? 3.617 8.414 7.377 1.00 83.62 332 LEU A N 1
ATOM 2581 C CA . LEU A 1 332 ? 4.033 9.791 7.657 1.00 83.62 332 LEU A CA 1
ATOM 2582 C C . LEU A 1 332 ? 5.246 9.852 8.596 1.00 83.62 332 LEU A C 1
ATOM 2584 O O . LEU A 1 332 ? 6.177 10.617 8.330 1.00 83.62 332 LEU A O 1
ATOM 2588 N N . GLU A 1 333 ? 5.309 8.979 9.598 1.00 76.62 333 GLU A N 1
ATOM 2589 C CA . GLU A 1 333 ? 6.470 8.829 10.480 1.00 76.62 333 GLU A CA 1
ATOM 2590 C C . GLU A 1 333 ? 7.728 8.431 9.708 1.00 76.62 333 GLU A C 1
ATOM 2592 O O . GLU A 1 333 ? 8.789 9.040 9.872 1.00 76.62 333 GLU A O 1
ATOM 2597 N N . SER A 1 334 ? 7.599 7.483 8.773 1.00 75.56 334 SER A N 1
ATOM 2598 C CA . SER A 1 334 ? 8.690 7.090 7.872 1.00 75.56 334 SER A CA 1
ATOM 2599 C C . SER A 1 334 ? 9.177 8.241 6.988 1.00 75.56 334 SER A C 1
ATOM 2601 O O . SER A 1 334 ? 10.266 8.153 6.429 1.00 75.56 334 SER A O 1
ATOM 2603 N N . TYR A 1 335 ? 8.413 9.327 6.856 1.00 76.94 335 TYR A N 1
ATOM 2604 C CA . TYR A 1 335 ? 8.776 10.544 6.126 1.00 76.94 335 TYR A CA 1
ATOM 2605 C C . TYR A 1 335 ? 9.111 11.719 7.060 1.00 76.94 335 TYR A C 1
ATOM 2607 O O . TYR A 1 335 ? 9.266 12.846 6.588 1.00 76.94 335 TYR A O 1
ATOM 2615 N N . ASN A 1 336 ? 9.276 11.459 8.364 1.00 82.06 336 ASN A N 1
ATOM 2616 C CA . ASN A 1 336 ? 9.558 12.461 9.392 1.00 82.06 336 ASN A CA 1
ATOM 2617 C C . ASN A 1 336 ? 8.480 13.565 9.450 1.00 82.06 336 ASN A C 1
ATOM 2619 O O . ASN A 1 336 ? 8.788 14.741 9.649 1.00 82.06 336 ASN A O 1
ATOM 2623 N N . ILE A 1 337 ? 7.216 13.194 9.240 1.00 87.88 337 ILE A N 1
ATOM 2624 C CA . ILE A 1 337 ? 6.047 14.062 9.403 1.00 87.88 337 ILE A CA 1
ATOM 2625 C C . ILE A 1 337 ? 5.352 13.647 10.698 1.00 87.88 337 ILE A C 1
ATOM 2627 O O . ILE A 1 337 ? 4.864 12.526 10.796 1.00 87.88 337 ILE A O 1
ATOM 2631 N N . GLY A 1 338 ? 5.332 14.540 11.688 1.00 86.94 338 GLY A N 1
ATOM 2632 C CA . GLY A 1 338 ? 4.833 14.234 13.036 1.00 86.94 338 GLY A CA 1
ATOM 2633 C C . GLY A 1 338 ? 3.362 14.574 13.261 1.00 86.94 338 GLY A C 1
ATOM 2634 O O . GLY A 1 338 ? 2.798 14.204 14.282 1.00 86.94 338 GLY A O 1
ATOM 2635 N N . GLY A 1 339 ? 2.736 15.284 12.322 1.00 90.75 339 GLY A N 1
ATOM 2636 C CA . GLY A 1 339 ? 1.337 15.679 12.424 1.00 90.75 339 GLY A CA 1
ATOM 2637 C C . GLY A 1 339 ? 0.820 16.325 11.145 1.00 90.75 339 GLY A C 1
ATOM 2638 O O . GLY A 1 339 ? 1.579 16.649 10.222 1.00 90.75 339 GLY A O 1
ATOM 2639 N N . GLN A 1 340 ? -0.495 16.494 11.085 1.00 93.25 340 GLN A N 1
ATOM 2640 C CA . GLN A 1 340 ? -1.195 17.086 9.954 1.00 93.25 340 GLN A CA 1
ATOM 2641 C C . GLN A 1 340 ? -2.188 18.149 10.417 1.00 93.25 340 GLN A C 1
ATOM 2643 O O . GLN A 1 340 ? -2.833 17.998 11.448 1.00 93.25 340 GLN A O 1
ATOM 2648 N N . ILE A 1 341 ? -2.324 19.206 9.622 1.00 92.56 341 ILE A N 1
ATOM 2649 C CA . ILE A 1 341 ? -3.309 20.268 9.818 1.00 92.56 341 ILE A CA 1
ATOM 2650 C C . ILE A 1 341 ? -4.149 20.355 8.552 1.00 92.56 341 ILE A C 1
ATOM 2652 O O . ILE A 1 341 ? -3.615 20.406 7.441 1.00 92.56 341 ILE A O 1
ATOM 2656 N N . ARG A 1 342 ? -5.471 20.386 8.699 1.00 90.38 342 ARG A N 1
ATOM 2657 C CA . ARG A 1 342 ? -6.380 20.717 7.601 1.00 90.38 342 ARG A CA 1
ATOM 2658 C C . ARG A 1 342 ? -6.965 22.095 7.863 1.00 90.38 342 ARG A C 1
ATOM 2660 O O . ARG A 1 342 ? -7.759 22.255 8.782 1.00 90.38 342 ARG A O 1
ATOM 2667 N N . LEU A 1 343 ? -6.580 23.068 7.045 1.00 88.88 343 LEU A N 1
ATOM 2668 C CA . LEU A 1 343 ? -7.105 24.421 7.156 1.00 88.88 343 LEU A CA 1
ATOM 2669 C C . LEU A 1 343 ? -8.567 24.417 6.707 1.00 88.88 343 LEU A C 1
ATOM 2671 O O . LEU A 1 343 ? -8.907 23.894 5.641 1.00 88.88 343 LEU A O 1
ATOM 2675 N N . GLN A 1 344 ? -9.434 24.938 7.569 1.00 78.19 344 GLN A N 1
ATOM 2676 C CA . GLN A 1 344 ? -10.845 25.122 7.263 1.00 78.19 344 GLN A CA 1
ATOM 2677 C C . GLN A 1 344 ? -11.040 26.502 6.639 1.00 78.19 344 GLN A C 1
ATOM 2679 O O . GLN A 1 344 ? -10.378 27.463 7.026 1.00 78.19 344 GLN A O 1
ATOM 2684 N N . VAL A 1 345 ? -11.956 26.591 5.675 1.00 77.94 345 VAL A N 1
ATOM 2685 C CA . VAL A 1 345 ? -12.368 27.880 5.114 1.00 77.94 345 VAL A CA 1
ATOM 2686 C C . VAL A 1 345 ? -13.090 28.652 6.223 1.00 77.94 345 VAL A C 1
ATOM 2688 O O . VAL A 1 345 ? -14.044 28.102 6.791 1.00 77.94 345 VAL A O 1
ATOM 2691 N N . PRO A 1 346 ? -12.650 29.877 6.566 1.00 73.19 346 PRO A N 1
ATOM 2692 C CA . PRO A 1 346 ? -13.337 30.691 7.559 1.00 73.19 346 PRO A CA 1
ATOM 2693 C C . PRO A 1 346 ? -14.803 30.892 7.162 1.00 73.19 346 PRO A C 1
ATOM 2695 O O . PRO A 1 346 ? -15.105 31.121 5.992 1.00 73.19 346 PRO A O 1
ATOM 2698 N N . ARG A 1 347 ? -15.728 30.766 8.122 1.00 71.00 347 ARG A N 1
ATOM 2699 C CA . ARG A 1 347 ? -17.156 31.028 7.863 1.00 71.00 347 ARG A CA 1
ATOM 2700 C C . ARG A 1 347 ? -17.451 32.520 7.754 1.00 71.00 347 ARG A C 1
ATOM 2702 O O . ARG A 1 347 ? -18.303 32.897 6.957 1.00 71.00 347 ARG A O 1
ATOM 2709 N N . ASP A 1 348 ? -16.722 33.323 8.522 1.00 72.94 348 ASP A N 1
ATOM 2710 C CA . ASP A 1 348 ? -16.816 34.776 8.519 1.00 72.94 348 ASP A CA 1
ATOM 2711 C C . ASP A 1 348 ? -15.699 35.355 7.653 1.00 72.94 348 ASP A C 1
ATOM 2713 O O . ASP A 1 348 ? -14.526 35.025 7.836 1.00 72.94 348 ASP A O 1
ATOM 2717 N N . ALA A 1 349 ? -16.061 36.227 6.713 1.00 64.44 349 ALA A N 1
ATOM 2718 C CA . ALA A 1 349 ? -15.110 36.849 5.791 1.00 64.44 349 ALA A CA 1
ATOM 2719 C C . ALA A 1 349 ? -14.109 37.793 6.491 1.00 64.44 349 ALA A C 1
ATOM 2721 O O . ALA A 1 349 ? -13.051 38.069 5.936 1.00 64.44 349 ALA A O 1
ATOM 2722 N N . GLU A 1 350 ? -14.434 38.265 7.699 1.00 65.94 350 GLU A N 1
ATOM 2723 C CA . GLU A 1 350 ? -13.579 39.138 8.520 1.00 65.94 350 GLU A CA 1
ATOM 2724 C C . GLU A 1 350 ? -12.618 38.362 9.437 1.00 65.94 350 GLU A C 1
ATOM 2726 O O . GLU A 1 350 ? -11.740 38.958 10.060 1.00 65.94 350 GLU A O 1
ATOM 2731 N N . ALA A 1 351 ? -12.758 37.035 9.539 1.00 67.25 351 ALA A N 1
ATOM 2732 C CA . ALA A 1 351 ? -11.852 36.235 10.351 1.00 67.25 351 ALA A CA 1
ATOM 2733 C C . ALA A 1 351 ? -10.437 36.227 9.735 1.00 67.25 351 ALA A C 1
ATOM 2735 O O . ALA A 1 351 ? -10.297 36.101 8.513 1.00 67.25 351 ALA A O 1
ATOM 2736 N N . PRO A 1 352 ? -9.372 36.317 10.556 1.00 67.38 352 PRO A N 1
ATOM 2737 C CA . PRO A 1 352 ? -8.004 36.310 10.056 1.00 67.38 352 PRO A CA 1
ATOM 2738 C C . PRO A 1 352 ? -7.720 35.023 9.279 1.00 67.38 352 PRO A C 1
ATOM 2740 O O . PRO A 1 352 ? -8.176 33.935 9.648 1.00 67.38 352 PRO A O 1
ATOM 2743 N N . ALA A 1 353 ? -6.944 35.142 8.199 1.00 80.06 353 ALA A N 1
ATOM 2744 C CA . ALA A 1 353 ? -6.588 33.991 7.384 1.00 80.06 353 ALA A CA 1
ATOM 2745 C C . ALA A 1 353 ? -5.881 32.931 8.255 1.00 80.06 353 ALA A C 1
ATOM 2747 O O . ALA A 1 353 ? -4.981 33.273 9.029 1.00 80.06 353 ALA A O 1
ATOM 2748 N N . PRO A 1 354 ? -6.253 31.642 8.127 1.00 85.56 354 PRO A N 1
ATOM 2749 C CA . PRO A 1 354 ? -5.726 30.578 8.983 1.00 85.56 354 PRO A CA 1
ATOM 2750 C C . PRO A 1 354 ? -4.240 30.282 8.719 1.00 85.56 354 PRO A C 1
ATOM 2752 O O . PRO A 1 354 ? -3.599 29.559 9.479 1.00 85.56 354 PRO A O 1
ATOM 2755 N N . ILE A 1 355 ? -3.690 30.834 7.637 1.00 91.38 355 ILE A N 1
ATOM 2756 C CA . ILE A 1 355 ? -2.277 30.824 7.276 1.00 91.38 355 ILE A CA 1
ATOM 2757 C C . ILE A 1 355 ? -1.915 32.183 6.680 1.00 91.38 355 ILE A C 1
ATOM 2759 O O . ILE A 1 355 ? -2.659 32.720 5.860 1.00 91.38 355 ILE A O 1
ATOM 2763 N N . GLN A 1 356 ? -0.778 32.732 7.096 1.00 90.81 356 GLN A N 1
ATOM 2764 C CA . GLN A 1 356 ? -0.293 34.042 6.674 1.00 90.81 356 GLN A CA 1
ATOM 2765 C C . GLN A 1 356 ? 1.203 33.979 6.382 1.00 90.81 356 GLN A C 1
ATOM 2767 O O . GLN A 1 356 ? 1.952 33.325 7.109 1.00 90.81 356 GLN A O 1
ATOM 2772 N N . VAL A 1 357 ? 1.625 34.647 5.308 1.00 91.06 357 VAL A N 1
ATOM 2773 C CA . VAL A 1 357 ? 3.040 34.806 4.949 1.00 91.06 357 VAL A CA 1
ATOM 2774 C C . VAL A 1 357 ? 3.598 35.984 5.735 1.00 91.06 357 VAL A C 1
ATOM 2776 O O . VAL A 1 357 ? 3.022 37.067 5.701 1.00 91.06 357 VAL A O 1
ATOM 2779 N N . ILE A 1 358 ? 4.704 35.766 6.441 1.00 91.94 358 ILE A N 1
ATOM 2780 C CA . ILE A 1 358 ? 5.352 36.778 7.274 1.00 91.94 358 ILE A CA 1
ATOM 2781 C C . ILE A 1 358 ? 6.567 37.332 6.535 1.00 91.94 358 ILE A C 1
ATOM 2783 O O . ILE A 1 358 ? 7.437 36.583 6.083 1.00 91.94 358 ILE A O 1
ATOM 2787 N N . LEU A 1 359 ? 6.617 38.656 6.415 1.00 89.44 359 LEU A N 1
ATOM 2788 C CA . LEU A 1 359 ? 7.752 39.376 5.851 1.00 89.44 359 LEU A CA 1
ATOM 2789 C C . LEU A 1 359 ? 8.748 39.728 6.967 1.00 89.44 359 LEU A C 1
ATOM 2791 O O . LEU A 1 359 ? 8.323 40.040 8.083 1.00 89.44 359 LEU A O 1
ATOM 2795 N N . PRO A 1 360 ? 10.066 39.689 6.702 1.00 87.88 360 PRO A N 1
ATOM 2796 C CA . PRO A 1 360 ? 11.035 40.341 7.576 1.00 87.88 360 PRO A CA 1
ATOM 2797 C C . PRO A 1 360 ? 10.696 41.823 7.758 1.00 87.88 360 PRO A C 1
ATOM 2799 O O . PRO A 1 360 ? 10.178 42.457 6.838 1.00 87.88 360 PRO A O 1
ATOM 2802 N N . GLN A 1 361 ? 11.022 42.378 8.925 1.00 85.69 361 GLN A N 1
ATOM 2803 C CA . GLN A 1 361 ? 10.936 43.818 9.156 1.00 85.69 361 GLN A CA 1
ATOM 2804 C C . GLN A 1 361 ? 11.673 44.583 8.055 1.00 85.69 361 GLN A C 1
ATOM 2806 O O . GLN A 1 361 ? 12.754 44.177 7.630 1.00 85.69 361 GLN A O 1
ATOM 2811 N N . ASP A 1 362 ? 11.039 45.660 7.589 1.00 82.62 362 ASP A N 1
ATOM 2812 C CA . ASP A 1 362 ? 11.549 46.566 6.557 1.00 82.62 362 ASP A CA 1
ATOM 2813 C C . ASP A 1 362 ? 11.839 45.905 5.191 1.00 82.62 362 ASP A C 1
ATOM 2815 O O . ASP A 1 362 ? 12.524 46.482 4.343 1.00 82.62 362 ASP A O 1
ATOM 2819 N N . ALA A 1 363 ? 11.294 44.705 4.942 1.00 83.19 363 ALA A N 1
ATOM 2820 C CA . ALA A 1 363 ? 11.420 43.999 3.671 1.00 83.19 363 ALA A CA 1
ATOM 2821 C C . ALA A 1 363 ? 10.118 44.016 2.853 1.00 83.19 363 ALA A C 1
ATOM 2823 O O . ALA A 1 363 ? 9.059 43.602 3.317 1.00 83.19 363 ALA A O 1
ATOM 2824 N N . ASP A 1 364 ? 10.230 44.368 1.570 1.00 82.94 364 ASP A N 1
ATOM 2825 C CA . ASP A 1 364 ? 9.101 44.368 0.623 1.00 82.94 364 ASP A CA 1
ATOM 2826 C C . ASP A 1 364 ? 8.750 42.971 0.077 1.00 82.94 364 ASP A C 1
ATOM 2828 O O . ASP A 1 364 ? 7.785 42.806 -0.674 1.00 82.94 364 ASP A O 1
ATOM 2832 N N . ARG A 1 365 ? 9.576 41.954 0.363 1.00 83.50 365 ARG A N 1
ATOM 2833 C CA . ARG A 1 365 ? 9.431 40.596 -0.180 1.00 83.50 365 ARG A CA 1
ATOM 2834 C C . ARG A 1 365 ? 9.766 39.523 0.855 1.00 83.50 365 ARG A C 1
ATOM 2836 O O . ARG A 1 365 ? 10.625 39.754 1.709 1.00 83.50 365 ARG A O 1
ATOM 2843 N N . PRO A 1 366 ? 9.142 38.333 0.758 1.00 84.12 366 PRO A N 1
ATOM 2844 C CA . PRO A 1 366 ? 9.514 37.192 1.582 1.00 84.12 366 PRO A CA 1
ATOM 2845 C C . PRO A 1 366 ? 10.985 36.825 1.388 1.00 84.12 366 PRO A C 1
ATOM 2847 O O . PRO A 1 366 ? 11.579 37.088 0.337 1.00 84.12 366 PRO A O 1
ATOM 2850 N N . ARG A 1 367 ? 11.570 36.165 2.391 1.00 83.06 367 ARG A N 1
ATOM 2851 C CA . ARG A 1 367 ? 12.933 35.643 2.270 1.00 83.06 367 ARG A CA 1
ATOM 2852 C C . ARG A 1 367 ? 13.005 34.622 1.146 1.00 83.06 367 ARG A C 1
ATOM 2854 O O . ARG A 1 367 ? 12.162 33.733 1.043 1.00 83.06 367 ARG A O 1
ATOM 2861 N N . THR A 1 368 ? 14.058 34.736 0.349 1.00 72.31 368 THR A N 1
ATOM 2862 C CA . THR A 1 368 ? 14.369 33.763 -0.689 1.00 72.31 368 THR A CA 1
ATOM 2863 C C . THR A 1 368 ? 14.876 32.466 -0.071 1.00 72.31 368 THR A C 1
ATOM 2865 O O . THR A 1 368 ? 15.543 32.438 0.972 1.00 72.31 368 THR A O 1
ATOM 2868 N N . GLY A 1 369 ? 14.507 31.364 -0.710 1.00 76.38 369 GLY A N 1
ATOM 2869 C CA . GLY A 1 369 ? 14.963 30.036 -0.355 1.00 76.38 369 GLY A CA 1
ATOM 2870 C C . GLY A 1 369 ? 16.392 29.786 -0.836 1.00 76.38 369 GLY A C 1
ATOM 2871 O O . GLY A 1 369 ? 17.201 30.682 -1.073 1.00 76.38 369 GLY A O 1
ATOM 2872 N N . ASN A 1 370 ? 16.742 28.513 -0.993 1.00 87.00 370 ASN A N 1
ATOM 2873 C CA . ASN A 1 370 ? 18.005 28.156 -1.625 1.00 87.00 370 ASN A CA 1
ATOM 2874 C C . ASN A 1 370 ? 17.983 28.561 -3.114 1.00 87.00 370 ASN A C 1
ATOM 2876 O O . ASN A 1 370 ? 17.162 28.046 -3.868 1.00 87.00 370 ASN A O 1
ATOM 2880 N N . GLY A 1 371 ? 18.922 29.404 -3.557 1.00 86.94 371 GLY A N 1
ATOM 2881 C CA . GLY A 1 371 ? 18.949 29.904 -4.940 1.00 86.94 371 GLY A CA 1
ATOM 2882 C C . GLY A 1 371 ? 19.065 28.820 -6.026 1.00 86.94 371 GLY A C 1
ATOM 2883 O O . GLY A 1 371 ? 18.547 28.993 -7.126 1.00 86.94 371 GLY A O 1
ATOM 2884 N N . LEU A 1 372 ? 19.675 27.660 -5.731 1.00 88.88 372 LEU A N 1
ATOM 2885 C CA . LEU A 1 372 ? 19.674 26.520 -6.661 1.00 88.88 372 LEU A CA 1
ATOM 2886 C C . LEU A 1 372 ? 18.266 25.927 -6.811 1.00 88.88 372 LEU A C 1
ATOM 2888 O O . LEU A 1 372 ? 17.904 25.459 -7.892 1.00 88.88 372 LEU A O 1
ATOM 2892 N N . VAL A 1 373 ? 17.481 25.934 -5.730 1.00 88.88 373 VAL A N 1
ATOM 2893 C CA . VAL A 1 373 ? 16.096 25.459 -5.743 1.00 88.88 373 VAL A CA 1
ATOM 2894 C C . VAL A 1 373 ? 15.208 26.420 -6.512 1.00 88.88 373 VAL A C 1
ATOM 2896 O O . VAL A 1 373 ? 14.515 25.970 -7.417 1.00 88.88 373 VAL A O 1
ATOM 2899 N N . GLU A 1 374 ? 15.306 27.720 -6.250 1.00 85.56 374 GLU A N 1
ATOM 2900 C CA . GLU A 1 374 ? 14.556 28.746 -6.986 1.00 85.56 374 GLU A CA 1
ATOM 2901 C C . GLU A 1 374 ? 14.835 28.690 -8.489 1.00 85.56 374 GLU A C 1
ATOM 2903 O O . GLU A 1 374 ? 13.906 28.589 -9.286 1.00 85.56 374 GLU A O 1
ATOM 2908 N N . PHE A 1 375 ? 16.112 28.637 -8.887 1.00 90.31 375 PHE A N 1
ATOM 2909 C CA . PHE A 1 375 ? 16.488 28.474 -10.293 1.00 90.31 375 PHE A CA 1
ATOM 2910 C C . PHE A 1 375 ? 15.881 27.208 -10.916 1.00 90.31 375 PHE A C 1
ATOM 2912 O O . PHE A 1 375 ? 15.418 27.224 -12.057 1.00 90.31 375 PHE A O 1
ATOM 2919 N N . SER A 1 376 ? 15.866 26.102 -10.167 1.00 91.69 376 SER A N 1
ATOM 2920 C CA . SER A 1 376 ? 15.294 24.838 -10.633 1.00 91.69 376 SER A CA 1
ATOM 2921 C C . SER A 1 376 ? 13.773 24.927 -10.804 1.00 91.69 376 SER A C 1
ATOM 2923 O O . SER A 1 376 ? 13.251 24.440 -11.804 1.00 91.69 376 SER A O 1
ATOM 2925 N N . LEU A 1 377 ? 13.057 25.549 -9.862 1.00 88.12 377 LEU A N 1
ATOM 2926 C CA . LEU A 1 377 ? 11.604 25.740 -9.941 1.00 88.12 377 LEU A CA 1
ATOM 2927 C C . LEU A 1 377 ? 11.230 26.695 -11.084 1.00 88.12 377 LEU A C 1
ATOM 2929 O O . LEU A 1 377 ? 10.371 26.358 -11.892 1.00 88.12 377 LEU A O 1
ATOM 2933 N N . TYR A 1 378 ? 11.965 27.795 -11.249 1.00 88.75 378 TYR A N 1
ATOM 2934 C CA . TYR A 1 378 ? 11.819 28.689 -12.399 1.00 88.75 378 TYR A CA 1
ATOM 2935 C C . TYR A 1 378 ? 11.987 27.941 -13.733 1.00 88.75 378 TYR A C 1
ATOM 2937 O O . TYR A 1 378 ? 11.135 28.021 -14.620 1.00 88.75 378 TYR A O 1
ATOM 2945 N N . LEU A 1 379 ? 13.060 27.149 -13.864 1.00 91.00 379 LEU A N 1
ATOM 2946 C CA . LEU A 1 379 ? 13.319 26.353 -15.065 1.00 91.00 379 LEU A CA 1
ATOM 2947 C C . LEU A 1 379 ? 12.180 25.364 -15.350 1.00 91.00 379 LEU A C 1
ATOM 2949 O O . LEU A 1 379 ? 11.799 25.169 -16.505 1.00 91.00 379 LEU A O 1
ATOM 2953 N N . ARG A 1 380 ? 11.626 24.735 -14.309 1.00 90.81 380 ARG A N 1
ATOM 2954 C CA . ARG A 1 380 ? 10.464 23.854 -14.439 1.00 90.81 380 ARG A CA 1
ATOM 2955 C C . ARG A 1 380 ? 9.267 24.600 -15.009 1.00 90.81 380 ARG A C 1
ATOM 2957 O O . ARG A 1 380 ? 8.657 24.099 -15.951 1.00 90.81 380 ARG A O 1
ATOM 2964 N N . ASP A 1 381 ? 8.921 25.740 -14.430 1.00 89.00 381 ASP A N 1
ATOM 2965 C CA . ASP A 1 381 ? 7.697 26.465 -14.765 1.00 89.00 381 ASP A CA 1
ATOM 2966 C C . ASP A 1 381 ? 7.757 27.015 -16.196 1.00 89.00 381 ASP A C 1
ATOM 2968 O O . ASP A 1 381 ? 6.781 26.912 -16.947 1.00 89.00 381 ASP A O 1
ATOM 2972 N N . GLU A 1 382 ? 8.940 27.440 -16.643 1.00 91.12 382 GLU A N 1
ATOM 2973 C CA . GLU A 1 382 ? 9.187 27.778 -18.045 1.00 91.12 382 GLU A CA 1
ATOM 2974 C C . GLU A 1 382 ? 9.029 26.571 -18.984 1.00 91.12 382 GLU A C 1
ATOM 2976 O O . GLU A 1 382 ? 8.382 26.674 -20.030 1.00 91.12 382 GLU A O 1
ATOM 2981 N N . ILE A 1 383 ? 9.529 25.388 -18.609 1.00 92.62 383 ILE A N 1
ATOM 2982 C CA . ILE A 1 383 ? 9.306 24.167 -19.401 1.00 92.62 383 ILE A CA 1
ATOM 2983 C C . ILE A 1 383 ? 7.809 23.808 -19.442 1.00 92.62 383 ILE A C 1
ATOM 2985 O O . ILE A 1 383 ? 7.303 23.421 -20.498 1.00 92.62 383 ILE A O 1
ATOM 2989 N N . VAL A 1 384 ? 7.069 23.959 -18.335 1.00 90.50 384 VAL A N 1
ATOM 2990 C CA . VAL A 1 384 ? 5.607 23.756 -18.311 1.00 90.50 384 VAL A CA 1
ATOM 2991 C C . VAL A 1 384 ? 4.912 24.713 -19.274 1.00 90.50 384 VAL A C 1
ATOM 2993 O O . VAL A 1 384 ? 4.020 24.286 -20.013 1.00 90.50 384 VAL A O 1
ATOM 2996 N N . ARG A 1 385 ? 5.315 25.989 -19.292 1.00 91.62 385 ARG A N 1
ATOM 2997 C CA . ARG A 1 385 ? 4.787 27.006 -20.210 1.00 91.62 385 ARG A CA 1
ATOM 2998 C C . ARG A 1 385 ? 4.985 26.584 -21.666 1.00 91.62 385 ARG A C 1
ATOM 3000 O O . ARG A 1 385 ? 4.013 26.568 -22.421 1.00 91.62 385 ARG A O 1
ATOM 3007 N N . VAL A 1 386 ? 6.193 26.150 -22.033 1.00 93.69 386 VAL A N 1
ATOM 3008 C CA . VAL A 1 386 ? 6.505 25.642 -23.382 1.00 93.69 386 VAL A CA 1
ATOM 3009 C C . VAL A 1 386 ? 5.646 24.423 -23.739 1.00 93.69 386 VAL A C 1
ATOM 3011 O O . VAL A 1 386 ? 5.068 24.373 -24.827 1.00 93.69 386 VAL A O 1
ATOM 3014 N N . ILE A 1 387 ? 5.507 23.448 -22.833 1.00 91.62 387 ILE A N 1
ATOM 3015 C CA . ILE A 1 387 ? 4.683 22.248 -23.066 1.00 91.62 387 ILE A CA 1
ATOM 3016 C C . ILE A 1 387 ? 3.221 22.637 -23.326 1.00 91.62 387 ILE A C 1
ATOM 3018 O O . ILE A 1 387 ? 2.632 22.175 -24.304 1.00 91.62 387 ILE A O 1
ATOM 3022 N N . LYS A 1 388 ? 2.645 23.513 -22.490 1.00 89.88 388 LYS A N 1
ATOM 3023 C CA . LYS A 1 388 ? 1.254 23.977 -22.624 1.00 89.88 388 LYS A CA 1
ATOM 3024 C C . LYS A 1 388 ? 1.007 24.749 -23.924 1.00 89.88 388 LYS A C 1
ATOM 3026 O O . LYS A 1 388 ? -0.078 24.648 -24.481 1.00 89.88 388 LYS A O 1
ATOM 3031 N N . GLN A 1 389 ? 1.991 25.506 -24.408 1.00 91.50 389 GLN A N 1
ATOM 3032 C CA . GLN A 1 389 ? 1.875 26.277 -25.652 1.00 91.50 389 GLN A CA 1
ATOM 3033 C C . GLN A 1 389 ? 2.028 25.424 -26.917 1.00 91.50 389 GLN A C 1
ATOM 3035 O O . GLN A 1 389 ? 1.508 25.790 -27.967 1.00 91.50 389 GLN A O 1
ATOM 3040 N N . THR A 1 390 ? 2.746 24.302 -26.838 1.00 92.31 390 THR A N 1
ATOM 3041 C CA . THR A 1 390 ? 3.122 23.502 -28.019 1.00 92.31 390 THR A CA 1
ATOM 3042 C C . THR A 1 390 ? 2.356 22.190 -28.158 1.00 92.31 390 THR A C 1
ATOM 3044 O O . THR A 1 390 ? 2.461 21.537 -29.194 1.00 92.31 390 THR A O 1
ATOM 3047 N N . THR A 1 391 ? 1.600 21.778 -27.135 1.00 88.62 391 THR A N 1
ATOM 3048 C CA . THR A 1 391 ? 0.941 20.466 -27.088 1.00 88.62 391 THR A CA 1
ATOM 3049 C C . THR A 1 391 ? -0.507 20.589 -26.593 1.00 88.62 391 THR A C 1
ATOM 3051 O O . THR A 1 391 ? -0.745 21.256 -25.588 1.00 88.62 391 THR A O 1
ATOM 3054 N N . PRO A 1 392 ? -1.494 19.926 -27.230 1.00 85.50 392 PRO A N 1
ATOM 3055 C CA . PRO A 1 392 ? -2.879 19.925 -26.752 1.00 85.50 392 PRO A CA 1
ATOM 3056 C C . PRO A 1 392 ? -3.091 19.005 -25.534 1.00 85.50 392 PRO A C 1
ATOM 3058 O O . PRO A 1 392 ? -2.308 18.092 -25.266 1.00 85.50 392 PRO A O 1
ATOM 3061 N N . GLN A 1 393 ? -4.188 19.199 -24.799 1.00 80.38 393 GLN A N 1
ATOM 3062 C CA . GLN A 1 393 ? -4.643 18.268 -23.755 1.00 80.38 393 GLN A CA 1
ATOM 3063 C C . GLN A 1 393 ? -5.239 16.989 -24.395 1.00 80.38 393 GLN A C 1
ATOM 3065 O O . GLN A 1 393 ? -5.878 17.099 -25.442 1.00 80.38 393 GLN A O 1
ATOM 3070 N N . PRO A 1 394 ? -5.062 15.772 -23.825 1.00 82.38 394 PRO A N 1
ATOM 3071 C CA . PRO A 1 394 ? -4.369 15.402 -22.580 1.00 82.38 394 PRO A CA 1
ATOM 3072 C C . PRO A 1 394 ? -2.843 15.271 -22.698 1.00 82.38 394 PRO A C 1
ATOM 3074 O O . PRO A 1 394 ? -2.162 15.098 -21.689 1.00 82.38 394 PRO A O 1
ATOM 3077 N N . ASN A 1 395 ? -2.279 15.367 -23.902 1.00 87.38 395 ASN A N 1
ATOM 3078 C CA . ASN A 1 395 ? -0.855 15.145 -24.151 1.00 87.38 395 ASN A CA 1
ATOM 3079 C C . ASN A 1 395 ? 0.061 16.102 -23.387 1.00 87.38 395 ASN A C 1
ATOM 3081 O O . ASN A 1 395 ? 1.078 15.655 -22.872 1.00 87.38 395 ASN A O 1
ATOM 3085 N N . ALA A 1 396 ? -0.307 17.377 -23.250 1.00 87.62 396 ALA A N 1
ATOM 3086 C CA . ALA A 1 396 ? 0.456 18.333 -22.447 1.00 87.62 396 ALA A CA 1
ATOM 3087 C C . ALA A 1 396 ? 0.549 17.912 -20.969 1.00 87.62 396 ALA A C 1
ATOM 3089 O O . ALA A 1 396 ? 1.614 18.011 -20.359 1.00 87.62 396 ALA A O 1
ATOM 3090 N N . ALA A 1 397 ? -0.545 17.386 -20.401 1.00 85.38 397 ALA A N 1
ATOM 3091 C CA . ALA A 1 397 ? -0.556 16.849 -19.042 1.00 85.38 397 ALA A CA 1
ATOM 3092 C C . ALA A 1 397 ? 0.315 15.590 -18.934 1.00 85.38 397 ALA A C 1
ATOM 3094 O O . ALA A 1 397 ? 1.081 15.448 -17.979 1.00 85.38 397 ALA A O 1
ATOM 3095 N N . PHE A 1 398 ? 0.261 14.712 -19.942 1.00 88.50 398 PHE A N 1
ATOM 3096 C CA . PHE A 1 398 ? 1.110 13.524 -20.008 1.00 88.50 398 PHE A CA 1
ATOM 3097 C C . PHE A 1 398 ? 2.594 13.889 -20.127 1.00 88.50 398 PHE A C 1
ATOM 3099 O O . PHE A 1 398 ? 3.416 13.335 -19.400 1.00 88.50 398 PHE A O 1
ATOM 3106 N N . HIS A 1 399 ? 2.937 14.866 -20.972 1.00 91.00 399 HIS A N 1
ATOM 3107 C CA . HIS A 1 399 ? 4.295 15.389 -21.113 1.00 91.00 399 HIS A CA 1
ATOM 3108 C C . HIS A 1 399 ? 4.785 15.972 -19.799 1.00 91.00 399 HIS A C 1
ATOM 3110 O O . HIS A 1 399 ? 5.817 15.525 -19.329 1.00 91.00 399 HIS A O 1
ATOM 3116 N N . GLY A 1 400 ? 4.035 16.876 -19.160 1.00 88.69 400 GLY A N 1
ATOM 3117 C CA . GLY A 1 400 ? 4.420 17.451 -17.867 1.00 88.69 400 GLY A CA 1
ATOM 3118 C C . GLY A 1 400 ? 4.563 16.403 -16.756 1.00 88.69 400 GLY A C 1
ATOM 3119 O O . GLY A 1 400 ? 5.480 16.479 -15.934 1.00 88.69 400 GLY A O 1
ATOM 3120 N N . ALA A 1 401 ? 3.699 15.384 -16.740 1.00 87.06 401 ALA A N 1
ATOM 3121 C CA . ALA A 1 401 ? 3.821 14.266 -15.810 1.00 87.06 401 ALA A CA 1
ATOM 3122 C C . ALA A 1 401 ? 5.095 13.446 -16.051 1.00 87.06 401 ALA A C 1
ATOM 3124 O O . ALA A 1 401 ? 5.785 13.106 -15.090 1.00 87.06 401 ALA A O 1
ATOM 3125 N N . LEU A 1 402 ? 5.418 13.169 -17.314 1.00 87.94 402 LEU A N 1
ATOM 3126 C CA . LEU A 1 402 ? 6.567 12.368 -17.717 1.00 87.94 402 LEU A CA 1
ATOM 3127 C C . LEU A 1 402 ? 7.899 13.118 -17.550 1.00 87.94 402 LEU A C 1
ATOM 3129 O O . LEU A 1 402 ? 8.850 12.579 -16.990 1.00 87.94 402 LEU A O 1
ATOM 3133 N N . THR A 1 403 ? 7.985 14.361 -18.028 1.00 87.31 403 THR A N 1
ATOM 3134 C CA . THR A 1 403 ? 9.223 15.153 -18.031 1.00 87.31 403 THR A CA 1
ATOM 3135 C C . THR A 1 403 ? 9.529 15.763 -16.680 1.00 87.31 403 THR A C 1
ATOM 3137 O O . THR A 1 403 ? 10.679 15.746 -16.269 1.00 87.31 403 THR A O 1
ATOM 3140 N N . LEU A 1 404 ? 8.528 16.303 -15.986 1.00 86.19 404 LEU A N 1
ATOM 3141 C CA . LEU A 1 404 ? 8.729 17.120 -14.785 1.00 86.19 404 LEU A CA 1
ATOM 3142 C C . LEU A 1 404 ? 8.170 16.455 -13.522 1.00 86.19 404 LEU A C 1
ATOM 3144 O O . LEU A 1 404 ? 8.263 17.000 -12.425 1.00 86.19 404 LEU A O 1
ATOM 3148 N N . GLY A 1 405 ? 7.577 15.264 -13.643 1.00 79.75 405 GLY A N 1
ATOM 3149 C CA . GLY A 1 405 ? 6.957 14.569 -12.517 1.00 79.75 405 GLY A CA 1
ATOM 3150 C C . GLY A 1 405 ? 5.658 15.196 -12.036 1.00 79.75 405 GLY A C 1
ATOM 3151 O O . GLY A 1 405 ? 5.186 14.855 -10.944 1.00 79.75 405 GLY A O 1
ATOM 3152 N N . LEU A 1 406 ? 5.031 16.049 -12.845 1.00 79.69 406 LEU A N 1
ATOM 3153 C CA . LEU A 1 406 ? 3.759 16.712 -12.551 1.00 79.69 406 LEU A CA 1
ATOM 3154 C C . LEU A 1 406 ? 2.561 15.770 -12.751 1.00 79.69 406 LEU A C 1
ATOM 3156 O O . LEU A 1 406 ? 1.581 16.103 -13.408 1.00 79.69 406 LEU A O 1
ATOM 3160 N N . ARG A 1 407 ? 2.621 14.570 -12.158 1.00 71.06 407 ARG A N 1
ATOM 3161 C CA . ARG A 1 407 ? 1.568 13.541 -12.241 1.00 71.06 407 ARG A CA 1
ATOM 3162 C C . ARG A 1 407 ? 0.187 14.032 -11.808 1.00 71.06 407 ARG A C 1
ATOM 3164 O O . ARG A 1 407 ? -0.810 13.436 -12.190 1.00 71.06 407 ARG A O 1
ATOM 3171 N N . TYR A 1 408 ? 0.130 15.091 -11.002 1.00 66.19 408 TYR A N 1
ATOM 3172 C CA . TYR A 1 408 ? -1.116 15.715 -10.566 1.00 66.19 408 TYR A CA 1
ATOM 3173 C C . TYR A 1 408 ? -1.868 16.358 -11.736 1.00 66.19 408 TYR A C 1
ATOM 3175 O O . TYR A 1 408 ? -3.089 16.312 -11.754 1.00 66.19 408 TYR A O 1
ATOM 3183 N N . GLY A 1 409 ? -1.163 16.817 -12.776 1.00 66.38 409 GLY A N 1
ATOM 3184 C CA . GLY A 1 409 ? -1.792 17.272 -14.018 1.00 66.38 409 GLY A CA 1
ATOM 3185 C C . GLY A 1 409 ? -2.544 16.165 -14.767 1.00 66.38 409 GLY A C 1
ATOM 3186 O O . GLY A 1 409 ? -3.456 16.467 -15.523 1.00 66.38 409 GLY A O 1
ATOM 3187 N N . MET A 1 410 ? -2.205 14.890 -14.531 1.00 74.44 410 MET A N 1
ATOM 3188 C CA . MET A 1 410 ? -2.925 13.731 -15.083 1.00 74.44 410 MET A CA 1
ATOM 3189 C C . MET A 1 410 ? -4.123 13.301 -14.224 1.00 74.44 410 MET A C 1
ATOM 3191 O O . MET A 1 410 ? -4.898 12.434 -14.631 1.00 74.44 410 MET A O 1
ATOM 3195 N N . GLN A 1 411 ? -4.291 13.871 -13.028 1.00 66.88 411 GLN A N 1
ATOM 3196 C CA . GLN A 1 411 ? -5.454 13.586 -12.193 1.00 66.88 411 GLN A CA 1
ATOM 3197 C C . GLN A 1 411 ? -6.681 14.272 -12.786 1.00 66.88 411 GLN A C 1
ATOM 3199 O O . GLN A 1 411 ? -6.597 15.389 -13.284 1.00 66.88 411 GLN A O 1
ATOM 3204 N N . ASN A 1 412 ? -7.813 13.570 -12.785 1.00 68.56 412 ASN A N 1
ATOM 3205 C CA . ASN A 1 412 ? -9.054 13.985 -13.452 1.00 68.56 412 ASN A CA 1
ATOM 3206 C C . ASN A 1 412 ? -8.926 14.175 -14.974 1.00 68.56 412 ASN A C 1
ATOM 3208 O O . ASN A 1 412 ? -9.808 14.754 -15.601 1.00 68.56 412 ASN A O 1
ATOM 3212 N N . THR A 1 413 ? -7.855 13.666 -15.590 1.00 75.25 413 THR A N 1
ATOM 3213 C CA . THR A 1 413 ? -7.767 13.603 -17.048 1.00 75.25 413 THR A CA 1
ATOM 3214 C C . THR A 1 413 ? -8.527 12.375 -17.537 1.00 75.25 413 THR A C 1
ATOM 3216 O O . THR A 1 413 ? -8.195 11.237 -17.184 1.00 75.25 413 THR A O 1
ATOM 3219 N N . VAL A 1 414 ? -9.563 12.618 -18.335 1.00 74.75 414 VAL A N 1
ATOM 3220 C CA . VAL A 1 414 ? -10.382 11.567 -18.942 1.00 74.75 414 VAL A CA 1
ATOM 3221 C C . VAL A 1 414 ? -9.634 10.867 -20.071 1.00 74.75 414 VAL A C 1
ATOM 3223 O O . VAL A 1 414 ? -8.763 11.448 -20.720 1.00 74.75 414 VAL A O 1
ATOM 3226 N N . SER A 1 415 ? -9.980 9.603 -20.297 1.00 72.94 415 SER A N 1
ATOM 3227 C CA . SER A 1 415 ? -9.486 8.840 -21.439 1.00 72.94 415 SER A CA 1
ATOM 3228 C C . SER A 1 415 ? -9.879 9.485 -22.774 1.00 72.94 415 SER A C 1
ATOM 3230 O O . SER A 1 415 ? -10.925 10.126 -22.884 1.00 72.94 415 SER A O 1
ATOM 3232 N N . MET A 1 416 ? -9.081 9.244 -23.819 1.00 70.56 416 MET A N 1
ATOM 3233 C CA . MET A 1 416 ? -9.369 9.698 -25.192 1.00 70.56 416 MET A CA 1
ATOM 3234 C C . MET A 1 416 ? -10.668 9.106 -25.767 1.00 70.56 416 MET A C 1
ATOM 3236 O O . MET A 1 416 ? -11.176 9.582 -26.777 1.00 70.56 416 MET A O 1
ATOM 3240 N N . ALA A 1 417 ? -11.207 8.059 -25.144 1.00 68.31 417 ALA A N 1
ATOM 3241 C CA . ALA A 1 417 ? -12.471 7.441 -25.529 1.00 68.31 417 ALA A CA 1
ATOM 3242 C C . ALA A 1 417 ? -13.708 8.072 -24.853 1.00 68.31 417 ALA A C 1
ATOM 3244 O O . ALA A 1 417 ? -14.831 7.717 -25.207 1.00 68.31 417 ALA A O 1
ATOM 3245 N N . ASN A 1 418 ? -13.521 8.970 -23.878 1.00 70.75 418 ASN A N 1
ATOM 3246 C CA . ASN A 1 418 ? -14.610 9.598 -23.128 1.00 70.75 418 ASN A CA 1
ATOM 3247 C C . ASN A 1 418 ? -15.383 10.609 -23.998 1.00 70.75 418 ASN A C 1
ATOM 3249 O O . ASN A 1 418 ? -14.784 11.335 -24.795 1.00 70.75 418 ASN A O 1
ATOM 3253 N N . ASP A 1 419 ? -16.702 10.704 -23.822 1.00 66.75 419 ASP A N 1
ATOM 3254 C CA . ASP A 1 419 ? -17.549 11.639 -24.578 1.00 66.75 419 ASP A CA 1
ATOM 3255 C C . ASP A 1 419 ? -17.158 13.112 -24.366 1.00 66.75 419 ASP A C 1
ATOM 3257 O O . ASP A 1 419 ? -17.202 13.904 -25.306 1.00 66.75 419 ASP A O 1
ATOM 3261 N N . MET A 1 420 ? -16.655 13.466 -23.179 1.00 64.25 420 MET A N 1
ATOM 3262 C CA . MET A 1 420 ? -16.099 14.793 -22.885 1.00 64.25 420 MET A CA 1
ATOM 3263 C C . MET A 1 420 ? -14.882 15.126 -23.757 1.00 64.25 420 MET A C 1
ATOM 3265 O O . MET A 1 420 ? -14.642 16.293 -24.058 1.00 64.25 420 MET A O 1
ATOM 3269 N N . TYR A 1 421 ? -14.117 14.117 -24.190 1.00 67.19 421 TYR A N 1
ATOM 3270 C CA . TYR A 1 421 ? -12.992 14.309 -25.104 1.00 67.19 421 TYR A CA 1
ATOM 3271 C C . TYR A 1 421 ? -13.458 14.506 -26.553 1.00 67.19 421 TYR A C 1
ATOM 3273 O O . TYR A 1 421 ? -12.853 15.289 -27.281 1.00 67.19 421 TYR A O 1
ATOM 3281 N N . LYS A 1 422 ? -14.568 13.880 -26.974 1.00 62.03 422 LYS A N 1
ATOM 3282 C CA . LYS A 1 422 ? -15.104 14.007 -28.347 1.00 62.03 422 LYS A CA 1
ATOM 3283 C C . LYS A 1 422 ? -15.491 15.440 -28.725 1.00 62.03 422 LYS A C 1
ATOM 3285 O O . LYS A 1 422 ? -15.456 15.776 -29.902 1.00 62.03 422 LYS A O 1
ATOM 3290 N N . ASN A 1 423 ? -15.819 16.274 -27.738 1.00 59.47 423 ASN A N 1
ATOM 3291 C CA . ASN A 1 423 ? -16.153 17.687 -27.934 1.00 59.47 423 ASN A CA 1
ATOM 3292 C C . ASN A 1 423 ? -14.918 18.614 -27.968 1.00 59.47 423 ASN A C 1
ATOM 3294 O O . ASN A 1 423 ? -15.073 19.832 -28.042 1.00 59.47 423 ASN A O 1
ATOM 3298 N N . THR A 1 424 ? -13.692 18.070 -27.919 1.00 57.97 424 THR A N 1
ATOM 3299 C CA . THR A 1 424 ? -12.463 18.840 -28.177 1.00 57.97 424 THR A CA 1
ATOM 3300 C C . THR A 1 424 ? -12.118 18.848 -29.678 1.00 57.97 424 THR A C 1
ATOM 3302 O O . THR A 1 424 ? -12.456 17.895 -30.377 1.00 57.97 424 THR A O 1
ATOM 3305 N N . PRO A 1 425 ? -11.452 19.894 -30.217 1.00 53.06 425 PRO A N 1
ATOM 3306 C CA . PRO A 1 425 ? -11.323 20.126 -31.669 1.00 53.06 425 PRO A CA 1
ATOM 3307 C C . PRO A 1 425 ? -10.578 19.056 -32.489 1.00 53.06 425 PRO A C 1
ATOM 3309 O O . PRO A 1 425 ? -10.464 19.200 -33.704 1.00 53.06 425 PRO A O 1
ATOM 3312 N N . VAL A 1 426 ? -10.035 18.009 -31.860 1.00 55.75 426 VAL A N 1
ATOM 3313 C CA . VAL A 1 426 ? -9.274 16.950 -32.534 1.00 55.75 426 VAL A CA 1
ATOM 3314 C C . VAL A 1 426 ? -9.982 15.610 -32.304 1.00 55.75 426 VAL A C 1
ATOM 3316 O O . VAL A 1 426 ? -9.924 15.085 -31.191 1.00 55.75 426 VAL A O 1
ATOM 3319 N N . PRO A 1 427 ? -10.652 15.033 -33.319 1.00 52.03 427 PRO A N 1
ATOM 3320 C CA . PRO A 1 427 ? -11.301 13.734 -33.173 1.00 52.03 427 PRO A CA 1
ATOM 3321 C C . PRO A 1 427 ? -10.269 12.625 -32.891 1.00 52.03 427 PRO A C 1
ATOM 3323 O O . PRO A 1 427 ? -9.128 12.710 -33.360 1.00 52.03 427 PRO A O 1
ATOM 3326 N N . PRO A 1 428 ? -10.636 11.565 -32.140 1.00 57.34 428 PRO A N 1
ATOM 3327 C CA . PRO A 1 428 ? -9.709 10.489 -31.818 1.00 57.34 428 PRO A CA 1
ATOM 3328 C C . PRO A 1 428 ? -9.251 9.769 -33.100 1.00 57.34 428 PRO A C 1
ATOM 3330 O O . PRO A 1 428 ? -10.077 9.467 -33.963 1.00 57.34 428 PRO A O 1
ATOM 3333 N N . PRO A 1 429 ? -7.953 9.434 -33.229 1.00 55.78 429 PRO A N 1
ATOM 3334 C CA . PRO A 1 429 ? -7.397 8.834 -34.444 1.00 55.78 429 PRO A CA 1
ATOM 3335 C C . PRO A 1 429 ? -7.889 7.401 -34.724 1.00 55.78 429 PRO A C 1
ATOM 3337 O O . PRO A 1 429 ? -7.605 6.862 -35.790 1.00 55.78 429 PRO A O 1
ATOM 3340 N N . ILE A 1 430 ? -8.604 6.766 -33.783 1.00 58.53 430 ILE A N 1
ATOM 3341 C CA . ILE A 1 430 ? -9.162 5.411 -33.906 1.00 58.53 430 ILE A CA 1
ATOM 3342 C C . ILE A 1 430 ? -10.546 5.382 -33.225 1.00 58.53 430 ILE A C 1
ATOM 3344 O O . ILE A 1 430 ? -10.666 5.896 -32.110 1.00 58.53 430 ILE A O 1
ATOM 3348 N N . PRO A 1 431 ? -11.588 4.781 -33.831 1.00 54.41 431 PRO A N 1
ATOM 3349 C CA . PRO A 1 431 ? -12.879 4.586 -33.171 1.00 54.41 431 PRO A CA 1
ATOM 3350 C C . PRO A 1 431 ? -12.749 3.627 -31.973 1.00 54.41 431 PRO A C 1
ATOM 3352 O O . PRO A 1 431 ? -12.314 2.486 -32.120 1.00 54.41 431 PRO A O 1
ATOM 3355 N N . LEU A 1 432 ? -13.132 4.097 -30.781 1.00 57.97 432 LEU A N 1
ATOM 3356 C CA . LEU A 1 432 ? -13.031 3.378 -29.501 1.00 57.97 432 LEU A CA 1
ATOM 3357 C C . LEU A 1 432 ? -14.434 2.986 -28.983 1.00 57.97 432 LEU A C 1
ATOM 3359 O O . LEU A 1 432 ? -15.426 3.651 -29.284 1.00 57.97 432 LEU A O 1
ATOM 3363 N N . GLY A 1 433 ? -14.536 1.866 -28.254 1.00 54.28 433 GLY A N 1
ATOM 3364 C CA . GLY A 1 433 ? -15.813 1.271 -27.812 1.00 54.28 433 GLY A CA 1
ATOM 3365 C C . GLY A 1 433 ? -16.599 2.095 -26.771 1.00 54.28 433 GLY A C 1
ATOM 3366 O O . GLY A 1 433 ? -16.035 2.928 -26.078 1.00 54.28 433 GLY A O 1
ATOM 3367 N N . LYS A 1 434 ? -17.908 1.823 -26.622 1.00 46.84 434 LYS A N 1
ATOM 3368 C CA . LYS A 1 434 ? -18.912 2.649 -25.899 1.00 46.84 434 LYS A CA 1
ATOM 3369 C C . LYS A 1 434 ? -18.865 2.669 -24.346 1.00 46.84 434 LYS A C 1
ATOM 3371 O O . LYS A 1 434 ? -19.796 3.187 -23.747 1.00 46.84 434 LYS A O 1
ATOM 3376 N N . HIS A 1 435 ? -17.855 2.110 -23.666 1.00 53.84 435 HIS A N 1
ATOM 3377 C CA . HIS A 1 435 ? -17.904 1.889 -22.196 1.00 53.84 435 HIS A CA 1
ATOM 3378 C C . HIS A 1 435 ? -16.619 2.288 -21.449 1.00 53.84 435 HIS A C 1
ATOM 3380 O O . HIS A 1 435 ? -15.999 1.450 -20.786 1.00 53.84 435 HIS A O 1
ATOM 3386 N N . THR A 1 436 ? -16.148 3.526 -21.603 1.00 55.22 436 THR A N 1
ATOM 3387 C CA . THR A 1 436 ? -14.776 3.906 -21.209 1.00 55.22 436 THR A CA 1
ATOM 3388 C C . THR A 1 436 ? -14.687 5.256 -20.501 1.00 55.22 436 THR A C 1
ATOM 3390 O O . THR A 1 436 ? -13.814 6.068 -20.798 1.00 55.22 436 THR A O 1
ATOM 3393 N N . ASP A 1 437 ? -15.535 5.475 -19.497 1.00 61.16 437 ASP A N 1
ATOM 3394 C CA . ASP A 1 437 ? -15.518 6.697 -18.676 1.00 61.16 437 ASP A CA 1
ATOM 3395 C C . ASP A 1 437 ? -14.424 6.703 -17.590 1.00 61.16 437 ASP A C 1
ATOM 3397 O O . ASP A 1 437 ? -14.537 7.374 -16.567 1.00 61.16 437 ASP A O 1
ATOM 3401 N N . ARG A 1 438 ? -13.337 5.945 -17.790 1.00 68.12 438 ARG A N 1
ATOM 3402 C CA . ARG A 1 438 ? -12.241 5.833 -16.817 1.00 68.12 438 ARG A CA 1
ATOM 3403 C C . ARG A 1 438 ? -11.240 6.981 -16.961 1.00 68.12 438 ARG A C 1
ATOM 3405 O O . ARG A 1 438 ? -10.997 7.499 -18.053 1.00 68.12 438 ARG A O 1
ATOM 3412 N N . LEU A 1 439 ? -10.618 7.345 -15.840 1.00 77.81 439 LEU A N 1
ATOM 3413 C CA . LEU A 1 439 ? -9.480 8.261 -15.817 1.00 77.81 439 LEU A CA 1
ATOM 3414 C C . LEU A 1 439 ? -8.225 7.552 -16.342 1.00 77.81 439 LEU A C 1
ATOM 3416 O O . LEU A 1 439 ? -7.997 6.380 -16.028 1.00 77.81 439 LEU A O 1
ATOM 3420 N N . ILE A 1 440 ? -7.356 8.276 -17.057 1.00 81.88 440 ILE A N 1
ATOM 3421 C CA . ILE A 1 440 ? -6.103 7.711 -17.602 1.00 81.88 440 ILE A CA 1
ATOM 3422 C C . ILE A 1 440 ? -5.232 7.105 -16.485 1.00 81.88 440 ILE A C 1
ATOM 3424 O O . ILE A 1 440 ? -4.582 6.076 -16.667 1.00 81.88 440 ILE A O 1
ATOM 3428 N N . ALA A 1 441 ? -5.248 7.703 -15.290 1.00 79.94 441 ALA A N 1
ATOM 3429 C CA . ALA A 1 441 ? -4.514 7.192 -14.134 1.00 79.94 441 ALA A CA 1
ATOM 3430 C C . ALA A 1 441 ? -4.956 5.773 -13.711 1.00 79.94 441 ALA A C 1
ATOM 3432 O O . ALA A 1 441 ? -4.113 4.957 -13.328 1.00 79.94 441 ALA A O 1
ATOM 3433 N N . ASP A 1 442 ? -6.252 5.454 -13.805 1.00 78.38 442 ASP A N 1
ATOM 3434 C CA . ASP A 1 442 ? -6.765 4.115 -13.494 1.00 78.38 442 ASP A CA 1
ATOM 3435 C C . ASP A 1 442 ? -6.375 3.111 -14.584 1.00 78.38 442 ASP A C 1
ATOM 3437 O O . ASP A 1 442 ? -5.921 2.008 -14.275 1.00 78.38 442 ASP A O 1
ATOM 3441 N N . GLU A 1 443 ? -6.454 3.510 -15.856 1.00 84.38 443 GLU A N 1
ATOM 3442 C CA . GLU A 1 443 ? -5.994 2.694 -16.988 1.00 84.38 443 GLU A CA 1
ATOM 3443 C C . GLU A 1 443 ? -4.505 2.352 -16.852 1.00 84.38 443 GLU A C 1
ATOM 3445 O O . GLU A 1 443 ? -4.093 1.208 -17.052 1.00 84.38 443 GLU A O 1
ATOM 3450 N N . PHE A 1 444 ? -3.682 3.312 -16.429 1.00 87.19 444 PHE A N 1
ATOM 3451 C CA . PHE A 1 444 ? -2.250 3.107 -16.211 1.00 87.19 444 PHE A CA 1
ATOM 3452 C C . PHE A 1 444 ? -1.959 2.213 -15.006 1.00 87.19 444 PHE A C 1
ATOM 3454 O O . PHE A 1 444 ? -1.008 1.423 -15.035 1.00 87.19 444 PHE A O 1
ATOM 3461 N N . ARG A 1 445 ? -2.767 2.316 -13.942 1.00 82.50 445 ARG A N 1
ATOM 3462 C CA . ARG A 1 445 ? -2.690 1.417 -12.782 1.00 82.50 445 ARG A CA 1
ATOM 3463 C C . ARG A 1 445 ? -2.983 -0.021 -13.205 1.00 82.50 445 ARG A C 1
ATOM 3465 O O . ARG A 1 445 ? -2.193 -0.907 -12.891 1.00 82.50 445 ARG A O 1
ATOM 3472 N N . TYR A 1 446 ? -4.060 -0.239 -13.955 1.00 80.75 446 TYR A N 1
ATOM 3473 C CA . TYR A 1 446 ? -4.488 -1.569 -14.398 1.00 80.75 446 TYR A CA 1
ATOM 3474 C C . TYR A 1 446 ? -3.565 -2.183 -15.454 1.00 80.75 446 TYR A C 1
ATOM 3476 O O . TYR A 1 446 ? -3.259 -3.371 -15.388 1.00 80.75 446 TYR A O 1
ATOM 3484 N N . SER A 1 447 ? -3.046 -1.374 -16.379 1.00 86.62 447 SER A N 1
ATOM 3485 C CA . SER A 1 447 ? -2.080 -1.826 -17.390 1.00 86.62 447 SER A CA 1
ATOM 3486 C C . SER A 1 447 ? -0.654 -2.018 -16.847 1.00 86.62 447 SER A C 1
ATOM 3488 O O . SER A 1 447 ? 0.208 -2.530 -17.557 1.00 86.62 447 SER A O 1
ATOM 3490 N N . GLY A 1 448 ? -0.376 -1.635 -15.595 1.00 85.62 448 GLY A N 1
ATOM 3491 C CA . GLY A 1 448 ? 0.943 -1.784 -14.968 1.00 85.62 448 GLY A CA 1
ATOM 3492 C C . GLY A 1 448 ? 1.990 -0.750 -15.394 1.00 85.62 448 GLY A C 1
ATOM 3493 O O . GLY A 1 448 ? 3.155 -0.857 -14.999 1.00 85.62 448 GLY A O 1
ATOM 3494 N N . ILE A 1 449 ? 1.597 0.271 -16.160 1.00 87.94 449 ILE A N 1
ATOM 3495 C CA . ILE A 1 449 ? 2.496 1.326 -16.657 1.00 87.94 449 ILE A CA 1
ATOM 3496 C C . ILE A 1 449 ? 2.474 2.594 -15.789 1.00 87.94 449 ILE A C 1
ATOM 3498 O O . ILE A 1 449 ? 3.177 3.553 -16.082 1.00 87.94 449 ILE A O 1
ATOM 3502 N N . ASN A 1 450 ? 1.733 2.607 -14.673 1.00 83.38 450 ASN A N 1
ATOM 3503 C CA . ASN A 1 450 ? 1.640 3.757 -13.756 1.00 83.38 450 ASN A CA 1
ATOM 3504 C C . ASN A 1 450 ? 2.996 4.249 -13.211 1.00 83.38 450 ASN A C 1
ATOM 3506 O O . ASN A 1 450 ? 3.157 5.421 -12.879 1.00 83.38 450 ASN A O 1
ATOM 3510 N N . HIS A 1 451 ? 4.001 3.373 -13.153 1.00 79.69 451 HIS A N 1
ATOM 3511 C CA . HIS A 1 451 ? 5.366 3.738 -12.767 1.00 79.69 451 HIS A CA 1
ATOM 3512 C C . HIS A 1 451 ? 6.033 4.735 -13.737 1.00 79.69 451 HIS A C 1
ATOM 3514 O O . HIS A 1 451 ? 7.070 5.296 -13.398 1.00 79.69 451 HIS A O 1
ATOM 3520 N N . VAL A 1 452 ? 5.454 4.959 -14.921 1.00 79.25 452 VAL A N 1
ATOM 3521 C CA . VAL A 1 452 ? 5.878 5.987 -15.879 1.00 79.25 452 VAL A CA 1
ATOM 3522 C C . VAL A 1 452 ? 5.444 7.389 -15.431 1.00 79.25 452 VAL A C 1
ATOM 3524 O O . VAL A 1 452 ? 6.176 8.344 -15.638 1.00 79.25 452 VAL A O 1
ATOM 3527 N N . LEU A 1 453 ? 4.303 7.532 -14.746 1.00 74.31 453 LEU A N 1
ATOM 3528 C CA . LEU A 1 453 ? 3.855 8.831 -14.212 1.00 74.31 453 LEU A CA 1
ATOM 3529 C C . LEU A 1 453 ? 4.627 9.251 -12.954 1.00 74.31 453 LEU A C 1
ATOM 3531 O O . LEU A 1 453 ? 4.615 10.414 -12.553 1.00 74.31 453 LEU A O 1
ATOM 3535 N N . ALA A 1 454 ? 5.276 8.298 -12.290 1.00 70.69 454 ALA A N 1
ATOM 3536 C CA . ALA A 1 454 ? 6.201 8.583 -11.211 1.00 70.69 454 ALA A CA 1
ATOM 3537 C C . ALA A 1 454 ? 7.612 8.702 -11.793 1.00 70.69 454 ALA A C 1
ATOM 3539 O O . ALA A 1 454 ? 8.181 7.704 -12.233 1.00 70.69 454 ALA A O 1
ATOM 3540 N N . VAL A 1 455 ? 8.205 9.901 -11.752 1.00 74.12 455 VAL A N 1
ATOM 3541 C CA . VAL A 1 455 ? 9.616 10.072 -12.132 1.00 74.12 455 VAL A CA 1
ATOM 3542 C C . VAL A 1 455 ? 10.463 9.068 -11.348 1.00 74.12 455 VAL A C 1
ATOM 3544 O O . VAL A 1 455 ? 10.437 8.997 -10.113 1.00 74.12 455 VAL A O 1
ATOM 3547 N N . SER A 1 456 ? 11.153 8.228 -12.111 1.00 78.25 456 SER A N 1
ATOM 3548 C CA . SER A 1 456 ? 11.777 6.986 -11.661 1.00 78.25 456 SER A CA 1
ATOM 3549 C C . SER A 1 456 ? 13.196 6.850 -12.212 1.00 78.25 456 SER A C 1
ATOM 3551 O O . SER A 1 456 ? 13.654 7.672 -13.007 1.00 78.25 456 SER A O 1
ATOM 3553 N N . GLY A 1 457 ? 13.885 5.770 -11.824 1.00 79.44 457 GLY A N 1
ATOM 3554 C CA . GLY A 1 457 ? 15.208 5.406 -12.348 1.00 79.44 457 GLY A CA 1
ATOM 3555 C C . GLY A 1 457 ? 15.291 5.415 -13.869 1.00 79.44 457 GLY A C 1
ATOM 3556 O O . GLY A 1 457 ? 16.266 5.921 -14.415 1.00 79.44 457 GLY A O 1
ATOM 3557 N N . LEU A 1 458 ? 14.237 4.940 -14.540 1.00 83.44 458 LEU A N 1
ATOM 3558 C CA . LEU A 1 458 ? 14.151 4.932 -15.997 1.00 83.44 458 LEU A CA 1
ATOM 3559 C C . LEU A 1 458 ? 14.279 6.346 -16.582 1.00 83.44 458 LEU A C 1
ATOM 3561 O O . LEU A 1 458 ? 15.074 6.546 -17.492 1.00 83.44 458 LEU A O 1
ATOM 3565 N N . HIS A 1 459 ? 13.565 7.329 -16.027 1.00 88.06 459 HIS A N 1
ATOM 3566 C CA . HIS A 1 459 ? 13.599 8.718 -16.497 1.00 88.06 459 HIS A CA 1
ATOM 3567 C C . HIS A 1 459 ? 14.997 9.317 -16.353 1.00 88.06 459 HIS A C 1
ATOM 3569 O O . HIS A 1 459 ? 15.551 9.853 -17.308 1.00 88.06 459 HIS A O 1
ATOM 3575 N N . VAL A 1 460 ? 15.599 9.152 -15.173 1.00 89.69 460 VAL A N 1
ATOM 3576 C CA . VAL A 1 460 ? 16.955 9.639 -14.883 1.00 89.69 460 VAL A CA 1
ATOM 3577 C C . VAL A 1 460 ? 17.980 9.001 -15.823 1.00 89.69 460 VAL A C 1
ATOM 3579 O O . VAL A 1 460 ? 18.858 9.692 -16.338 1.00 89.69 460 VAL A O 1
ATOM 3582 N N . THR A 1 461 ? 17.859 7.701 -16.103 1.00 89.19 461 THR A N 1
ATOM 3583 C CA . THR A 1 461 ? 18.738 7.003 -17.049 1.00 89.19 461 THR A CA 1
ATOM 3584 C C . THR A 1 461 ? 18.508 7.454 -18.494 1.00 89.19 461 THR A C 1
ATOM 3586 O O . THR A 1 461 ? 19.484 7.661 -19.209 1.00 89.19 461 THR A O 1
ATOM 3589 N N . ILE A 1 462 ? 17.264 7.678 -18.931 1.00 89.81 462 ILE A N 1
ATOM 3590 C CA . ILE A 1 462 ? 16.966 8.217 -20.270 1.00 89.81 462 ILE A CA 1
ATOM 3591 C C . ILE A 1 462 ? 17.586 9.610 -20.438 1.00 89.81 462 ILE A C 1
ATOM 3593 O O . ILE A 1 462 ? 18.243 9.861 -21.446 1.00 89.81 462 ILE A O 1
ATOM 3597 N N . ILE A 1 463 ? 17.434 10.486 -19.441 1.00 91.12 463 ILE A N 1
ATOM 3598 C CA . ILE A 1 463 ? 18.033 11.830 -19.431 1.00 91.12 463 ILE A CA 1
ATOM 3599 C C . ILE A 1 463 ? 19.564 11.734 -19.464 1.00 91.12 463 ILE A C 1
ATOM 3601 O O . ILE A 1 463 ? 20.221 12.440 -20.226 1.00 91.12 463 ILE A O 1
ATOM 3605 N N . THR A 1 464 ? 20.140 10.813 -18.691 1.00 92.44 464 THR A N 1
ATOM 3606 C CA . THR A 1 464 ? 21.584 10.542 -18.686 1.00 92.44 464 THR A CA 1
ATOM 3607 C C . THR A 1 464 ? 22.081 10.135 -20.075 1.00 92.44 464 THR A C 1
ATOM 3609 O O . THR A 1 464 ? 23.051 10.706 -20.570 1.00 92.44 464 THR A O 1
ATOM 3612 N N . VAL A 1 465 ? 21.406 9.181 -20.728 1.00 91.12 465 VAL A N 1
ATOM 3613 C CA . VAL A 1 465 ? 21.750 8.710 -22.081 1.00 91.12 465 VAL A CA 1
ATOM 3614 C C . VAL A 1 465 ? 21.588 9.827 -23.113 1.00 91.12 465 VAL A C 1
ATOM 3616 O O . VAL A 1 465 ? 22.435 9.960 -23.993 1.00 91.12 465 VAL A O 1
ATOM 3619 N N . MET A 1 466 ? 20.553 10.662 -22.983 1.00 92.19 466 MET A N 1
ATOM 3620 C CA . MET A 1 466 ? 20.339 11.829 -23.840 1.00 92.19 466 MET A CA 1
ATOM 3621 C C . MET A 1 466 ? 21.524 12.800 -23.760 1.00 92.19 466 MET A C 1
ATOM 3623 O O . MET A 1 466 ? 22.127 13.112 -24.786 1.00 92.19 466 MET A O 1
ATOM 3627 N N . PHE A 1 467 ? 21.920 13.224 -22.554 1.00 91.62 467 PHE A N 1
ATOM 3628 C CA . PHE A 1 467 ? 23.066 14.124 -22.389 1.00 91.62 467 PHE A CA 1
ATOM 3629 C C . PHE A 1 467 ? 24.381 13.481 -22.834 1.00 91.62 467 PHE A C 1
ATOM 3631 O O . PHE A 1 467 ? 25.185 14.142 -23.488 1.00 91.62 467 PHE A O 1
ATOM 3638 N N . MET A 1 468 ? 24.596 12.191 -22.551 1.00 91.31 468 MET A N 1
ATOM 3639 C CA . MET A 1 468 ? 25.748 11.457 -23.086 1.00 91.31 468 MET A CA 1
ATOM 3640 C C . MET A 1 468 ? 25.795 11.501 -24.611 1.00 91.31 468 MET A C 1
ATOM 3642 O O . MET A 1 468 ? 26.861 11.746 -25.167 1.00 91.31 468 MET A O 1
ATOM 3646 N N . GLY A 1 469 ? 24.660 11.278 -25.281 1.00 90.12 469 GLY A N 1
ATOM 3647 C CA . GLY A 1 469 ? 24.550 11.351 -26.736 1.00 90.12 469 GLY A CA 1
ATOM 3648 C C . GLY A 1 469 ? 24.906 12.738 -27.267 1.00 90.12 469 GLY A C 1
ATOM 3649 O O . GLY A 1 469 ? 25.713 12.846 -28.186 1.00 90.12 469 GLY A O 1
ATOM 3650 N N . ILE A 1 470 ? 24.388 13.798 -26.637 1.00 90.00 470 ILE A N 1
ATOM 3651 C CA . ILE A 1 470 ? 24.701 15.193 -26.990 1.00 90.00 470 ILE A CA 1
ATOM 3652 C C . ILE A 1 470 ? 26.204 15.471 -26.850 1.00 90.00 470 ILE A C 1
ATOM 3654 O O . ILE A 1 470 ? 26.843 15.907 -27.806 1.00 90.00 470 ILE A O 1
ATOM 3658 N N . PHE A 1 471 ? 26.806 15.161 -25.699 1.00 91.50 471 PHE A N 1
ATOM 3659 C CA . PHE A 1 471 ? 28.240 15.386 -25.481 1.00 91.50 471 PHE A CA 1
ATOM 3660 C C . PHE A 1 471 ? 29.126 14.515 -26.380 1.00 91.50 471 PHE A C 1
ATOM 3662 O O . PHE A 1 471 ? 30.194 14.964 -26.803 1.00 91.50 471 PHE A O 1
ATOM 3669 N N . ALA A 1 472 ? 28.683 13.299 -26.712 1.00 87.56 472 ALA A N 1
ATOM 3670 C CA . ALA A 1 472 ? 29.370 12.422 -27.652 1.00 87.56 472 ALA A CA 1
ATOM 3671 C C . ALA A 1 472 ? 29.342 12.981 -29.084 1.00 87.56 472 ALA A C 1
ATOM 3673 O O . ALA A 1 472 ? 30.372 12.942 -29.757 1.00 87.56 472 ALA A O 1
ATOM 3674 N N . MET A 1 473 ? 28.219 13.560 -29.532 1.00 90.25 473 MET A N 1
ATOM 3675 C CA . MET A 1 473 ? 28.128 14.240 -30.835 1.00 90.25 473 MET A CA 1
ATOM 3676 C C . MET A 1 473 ? 29.087 15.435 -30.924 1.00 90.25 473 MET A C 1
ATOM 3678 O O . MET A 1 473 ? 29.727 15.635 -31.954 1.00 90.25 473 MET A O 1
ATOM 3682 N N . VAL A 1 474 ? 29.254 16.175 -29.824 1.00 90.94 474 VAL A N 1
ATOM 3683 C CA . VAL A 1 474 ? 30.192 17.312 -29.719 1.00 90.94 474 VAL A CA 1
ATOM 3684 C C . VAL A 1 474 ? 31.634 16.854 -29.404 1.00 90.94 474 VAL A C 1
ATOM 3686 O O . VAL A 1 474 ? 32.539 17.671 -29.265 1.00 90.94 474 VAL A O 1
ATOM 3689 N N . LYS A 1 475 ? 31.893 15.538 -29.335 1.00 90.50 475 LYS A N 1
ATOM 3690 C CA . LYS A 1 475 ? 33.213 14.921 -29.079 1.00 90.50 475 LYS A CA 1
ATOM 3691 C C . LYS A 1 475 ? 33.878 15.354 -27.759 1.00 90.50 475 LYS A C 1
ATOM 3693 O O . LYS A 1 475 ? 35.105 15.376 -27.651 1.00 90.50 475 LYS A O 1
ATOM 3698 N N . VAL A 1 476 ? 33.089 15.655 -26.725 1.00 90.69 476 VAL A N 1
ATOM 3699 C CA . VAL A 1 476 ? 33.600 16.000 -25.386 1.00 90.69 476 VAL A CA 1
ATOM 3700 C C . VAL A 1 476 ? 34.055 14.736 -24.648 1.00 90.69 476 VAL A C 1
ATOM 3702 O O . VAL A 1 476 ? 33.409 13.690 -24.703 1.00 90.69 476 VAL A O 1
ATOM 3705 N N . SER A 1 477 ? 35.176 14.809 -23.924 1.00 88.69 477 SER A N 1
ATOM 3706 C CA . SER A 1 477 ? 35.704 13.646 -23.199 1.00 88.69 477 SER A CA 1
ATOM 3707 C C . SER A 1 477 ? 34.835 13.246 -21.993 1.00 88.69 477 SER A C 1
ATOM 3709 O O . SER A 1 477 ? 34.320 14.096 -21.262 1.00 88.69 477 SER A O 1
ATOM 3711 N N . LYS A 1 478 ? 34.745 11.934 -21.719 1.00 85.25 478 LYS A N 1
ATOM 3712 C CA . LYS A 1 478 ? 33.943 11.369 -20.612 1.00 85.25 478 LYS A CA 1
ATOM 3713 C C . LYS A 1 478 ? 34.265 11.927 -19.232 1.00 85.25 478 LYS A C 1
ATOM 3715 O O . LYS A 1 478 ? 33.372 12.082 -18.409 1.00 85.25 478 LYS A O 1
ATOM 3720 N N . LYS A 1 479 ? 35.530 12.263 -18.979 1.00 86.88 479 LYS A N 1
ATOM 3721 C CA . LYS A 1 479 ? 35.966 12.808 -17.686 1.00 86.88 479 LYS A CA 1
ATOM 3722 C C . LYS A 1 479 ? 35.469 14.236 -17.454 1.00 86.88 479 LYS A C 1
ATOM 3724 O O . LYS A 1 479 ? 35.388 14.650 -16.304 1.00 86.88 479 LYS A O 1
ATOM 3729 N N . VAL A 1 480 ? 35.161 14.963 -18.529 1.00 88.88 480 VAL A N 1
ATOM 3730 C CA . VAL A 1 480 ? 34.691 16.349 -18.471 1.00 88.88 480 VAL A CA 1
ATOM 3731 C C . VAL A 1 480 ? 33.173 16.387 -18.388 1.00 88.88 480 VAL A C 1
ATOM 3733 O O . VAL A 1 480 ? 32.650 17.058 -17.510 1.00 88.88 480 VAL A O 1
ATOM 3736 N N . TYR A 1 481 ? 32.454 15.643 -19.236 1.00 90.56 481 TYR A N 1
ATOM 3737 C CA . TYR A 1 481 ? 30.991 15.742 -19.250 1.00 90.56 481 TYR A CA 1
ATOM 3738 C C . TYR A 1 481 ? 30.296 15.013 -18.086 1.00 90.56 481 TYR A C 1
ATOM 3740 O O . TYR A 1 481 ? 29.171 15.368 -17.748 1.00 90.56 481 TYR A O 1
ATOM 3748 N N . VAL A 1 482 ? 30.920 14.010 -17.447 1.00 91.75 482 VAL A N 1
ATOM 3749 C CA . VAL A 1 482 ? 30.289 13.259 -16.337 1.00 91.75 482 VAL A CA 1
ATOM 3750 C C . VAL A 1 482 ? 29.872 14.169 -15.167 1.00 91.75 482 VAL A C 1
ATOM 3752 O O . VAL A 1 482 ? 28.708 14.087 -14.773 1.00 91.75 482 VAL A O 1
ATOM 3755 N N . PRO A 1 483 ? 30.733 15.066 -14.641 1.00 93.44 483 PRO A N 1
ATOM 3756 C CA . PRO A 1 483 ? 30.325 16.053 -13.639 1.00 93.44 483 PRO A CA 1
ATOM 3757 C C . PRO A 1 483 ? 29.156 16.949 -14.077 1.00 93.44 483 PRO A C 1
ATOM 3759 O O . PRO A 1 483 ? 28.250 17.180 -13.281 1.00 93.44 483 PRO A O 1
ATOM 3762 N N . PHE A 1 484 ? 29.123 17.397 -15.339 1.00 92.50 484 PHE A N 1
ATOM 3763 C CA . PHE A 1 484 ? 28.012 18.206 -15.863 1.00 92.50 484 PHE A CA 1
ATOM 3764 C C . PHE A 1 484 ? 26.694 17.431 -15.892 1.00 92.50 484 PHE A C 1
ATOM 3766 O O . PHE A 1 484 ? 25.660 17.977 -15.516 1.00 92.50 484 PHE A O 1
ATOM 3773 N N . ILE A 1 485 ? 26.722 16.153 -16.286 1.00 93.88 485 ILE A N 1
ATOM 3774 C CA . ILE A 1 485 ? 25.528 15.301 -16.241 1.00 93.88 485 ILE A CA 1
ATOM 3775 C C . ILE A 1 485 ? 25.057 15.138 -14.795 1.00 93.88 485 ILE A C 1
ATOM 3777 O O . ILE A 1 485 ? 23.875 15.316 -14.532 1.00 93.88 485 ILE A O 1
ATOM 3781 N N . ILE A 1 486 ? 25.958 14.853 -13.849 1.00 94.69 486 ILE A N 1
ATOM 3782 C CA . ILE A 1 486 ? 25.597 14.731 -12.425 1.00 94.69 486 ILE A CA 1
ATOM 3783 C C . ILE A 1 486 ? 24.941 16.023 -11.925 1.00 94.69 486 ILE A C 1
ATOM 3785 O O . ILE A 1 486 ? 23.895 15.964 -11.285 1.00 94.69 486 ILE A O 1
ATOM 3789 N N . PHE A 1 487 ? 25.501 17.184 -12.268 1.00 93.38 487 PHE A N 1
ATOM 3790 C CA . PHE A 1 487 ? 24.923 18.478 -11.913 1.00 93.38 487 PHE A CA 1
ATOM 3791 C C . PHE A 1 487 ? 23.526 18.684 -12.526 1.00 93.38 487 PHE A C 1
ATOM 3793 O O . PHE A 1 487 ? 22.589 19.043 -11.813 1.00 93.38 487 PHE A O 1
ATOM 3800 N N . ALA A 1 488 ? 23.341 18.362 -13.810 1.00 92.31 488 ALA A N 1
ATOM 3801 C CA . ALA A 1 488 ? 22.034 18.412 -14.467 1.00 92.31 488 ALA A CA 1
ATOM 3802 C C . ALA A 1 488 ? 21.014 17.457 -13.817 1.00 92.31 488 ALA A C 1
ATOM 3804 O O . ALA A 1 488 ? 19.844 17.804 -13.669 1.00 92.31 488 ALA A O 1
ATOM 3805 N N . LEU A 1 489 ? 21.450 16.272 -13.377 1.00 93.81 489 LEU A N 1
ATOM 3806 C CA . LEU A 1 489 ? 20.600 15.328 -12.650 1.00 93.81 489 LEU A CA 1
ATOM 3807 C C . LEU A 1 489 ? 20.201 15.846 -11.260 1.00 93.81 489 LEU A C 1
ATOM 3809 O O . LEU A 1 489 ? 19.096 15.551 -10.809 1.00 93.81 489 LEU A O 1
ATOM 3813 N N . VAL A 1 490 ? 21.057 16.619 -10.584 1.00 93.00 490 VAL A N 1
ATOM 3814 C CA . VAL A 1 490 ? 20.712 17.278 -9.312 1.00 93.00 490 VAL A CA 1
ATOM 3815 C C . VAL A 1 490 ? 19.639 18.345 -9.532 1.00 93.00 490 VAL A C 1
ATOM 3817 O O . VAL A 1 490 ? 18.634 18.328 -8.826 1.00 93.00 490 VAL A O 1
ATOM 3820 N N . ILE A 1 491 ? 19.788 19.200 -10.551 1.00 91.81 491 ILE A N 1
ATOM 3821 C CA . ILE A 1 491 ? 18.749 20.172 -10.940 1.00 91.81 491 ILE A CA 1
ATOM 3822 C C . ILE A 1 491 ? 17.437 19.443 -11.257 1.00 91.81 491 ILE A C 1
ATOM 3824 O O . ILE A 1 491 ? 16.377 19.797 -10.745 1.00 91.81 491 ILE A O 1
ATOM 3828 N N . PHE A 1 492 ? 17.506 18.357 -12.030 1.00 90.62 492 PHE A N 1
ATOM 3829 C CA . PHE A 1 492 ? 16.345 17.528 -12.344 1.00 90.62 492 PHE A CA 1
ATOM 3830 C C . PHE A 1 492 ? 15.678 16.927 -11.093 1.00 90.62 492 PHE A C 1
ATOM 3832 O O . PHE A 1 492 ? 14.448 16.897 -10.990 1.00 90.62 492 PHE A O 1
ATOM 3839 N N . ALA A 1 493 ? 16.462 16.471 -10.109 1.00 90.94 493 ALA A N 1
ATOM 3840 C CA . ALA A 1 493 ? 15.917 15.984 -8.844 1.00 90.94 493 ALA A CA 1
ATOM 3841 C C . ALA A 1 493 ? 15.096 17.069 -8.141 1.00 90.94 493 ALA A C 1
ATOM 3843 O O . ALA A 1 493 ? 13.998 16.779 -7.671 1.00 90.94 493 ALA A O 1
ATOM 3844 N N . ILE A 1 494 ? 15.595 18.306 -8.120 1.00 88.94 494 ILE A N 1
ATOM 3845 C CA . ILE A 1 494 ? 14.924 19.444 -7.488 1.00 88.94 494 ILE A CA 1
ATOM 3846 C C . ILE A 1 494 ? 13.650 19.830 -8.252 1.00 88.94 494 ILE A C 1
ATOM 3848 O O . ILE A 1 494 ? 12.596 19.921 -7.630 1.00 88.94 494 ILE A O 1
ATOM 3852 N N . ILE A 1 495 ? 13.714 19.944 -9.587 1.00 88.06 495 ILE A N 1
ATOM 3853 C CA . ILE A 1 495 ? 12.559 20.215 -10.471 1.00 88.06 495 ILE A CA 1
ATOM 3854 C C . ILE A 1 495 ? 11.378 19.292 -10.149 1.00 88.06 495 ILE A C 1
ATOM 3856 O O . ILE A 1 495 ? 10.230 19.721 -10.043 1.00 88.06 495 ILE A O 1
ATOM 3860 N N . THR A 1 496 ? 11.662 18.005 -9.952 1.00 85.19 496 THR A N 1
ATOM 3861 C CA . THR A 1 496 ? 10.631 16.984 -9.704 1.00 85.19 496 THR A CA 1
ATOM 3862 C C . THR A 1 496 ? 10.144 16.937 -8.246 1.00 85.19 496 THR A C 1
ATOM 3864 O O . THR A 1 496 ? 9.393 16.030 -7.871 1.00 85.19 496 THR A O 1
ATOM 3867 N N . GLY A 1 497 ? 10.564 17.900 -7.416 1.00 78.88 497 GLY A N 1
ATOM 3868 C CA . GLY A 1 497 ? 10.201 18.042 -6.005 1.00 78.88 497 GLY A CA 1
ATOM 3869 C C . GLY A 1 497 ? 11.024 17.170 -5.054 1.00 78.88 497 GLY A C 1
ATOM 3870 O O . GLY A 1 497 ? 10.512 16.768 -4.013 1.00 78.88 497 GLY A O 1
ATOM 3871 N N . ALA A 1 498 ? 12.249 16.787 -5.441 1.00 78.69 498 ALA A N 1
ATOM 3872 C CA . ALA A 1 498 ? 13.172 15.939 -4.674 1.00 78.69 498 ALA A CA 1
ATOM 3873 C C . ALA A 1 498 ? 12.524 14.664 -4.102 1.00 78.69 498 ALA A C 1
ATOM 3875 O O . ALA A 1 498 ? 12.889 14.172 -3.031 1.00 78.69 498 ALA A O 1
ATOM 3876 N N . ARG A 1 499 ? 11.549 14.105 -4.833 1.00 76.75 499 ARG A N 1
ATOM 3877 C CA . ARG A 1 499 ? 10.807 12.918 -4.399 1.00 76.75 499 ARG A CA 1
ATOM 3878 C C . ARG A 1 499 ? 11.779 11.778 -4.099 1.00 76.75 499 ARG A C 1
ATOM 3880 O O . ARG A 1 499 ? 12.732 11.593 -4.864 1.00 76.75 499 ARG A O 1
ATOM 3887 N N . PRO A 1 500 ? 11.511 10.938 -3.082 1.00 76.56 500 PRO A N 1
ATOM 3888 C CA . PRO A 1 500 ? 12.414 9.848 -2.733 1.00 76.56 500 PRO A CA 1
ATOM 3889 C C . PRO A 1 500 ? 12.795 8.965 -3.926 1.00 76.56 500 PRO A C 1
ATOM 3891 O O . PRO A 1 500 ? 13.963 8.632 -4.083 1.00 76.56 500 PRO A O 1
ATOM 3894 N N . SER A 1 501 ? 11.856 8.635 -4.821 1.00 79.75 501 SER A N 1
ATOM 3895 C CA . SER A 1 501 ? 12.145 7.842 -6.026 1.00 79.75 501 SER A CA 1
ATOM 3896 C C . SER A 1 501 ? 13.164 8.506 -6.960 1.00 79.75 501 SER A C 1
ATOM 3898 O O . SER A 1 501 ? 14.078 7.823 -7.430 1.00 79.75 501 SER A O 1
ATOM 3900 N N . THR A 1 502 ? 13.044 9.816 -7.205 1.00 85.06 502 THR A N 1
ATOM 3901 C CA . THR A 1 502 ? 13.981 10.568 -8.050 1.00 85.06 502 THR A CA 1
ATOM 3902 C C . THR A 1 502 ? 15.338 10.704 -7.372 1.00 85.06 502 THR A C 1
ATOM 3904 O O . THR A 1 502 ? 16.359 10.446 -8.004 1.00 85.06 502 THR A O 1
ATOM 3907 N N . LEU A 1 503 ? 15.366 11.030 -6.076 1.00 86.25 503 LEU A N 1
ATOM 3908 C CA . LEU A 1 503 ? 16.610 11.175 -5.319 1.00 86.25 503 LEU A CA 1
ATOM 3909 C C . LEU A 1 503 ? 17.429 9.876 -5.352 1.00 86.25 503 LEU A C 1
ATOM 3911 O O . LEU A 1 503 ? 18.612 9.887 -5.690 1.00 86.25 503 LEU A O 1
ATOM 3915 N N . ARG A 1 504 ? 16.775 8.733 -5.103 1.00 87.81 504 ARG A N 1
ATOM 3916 C CA . ARG A 1 504 ? 17.395 7.404 -5.208 1.00 87.81 504 ARG A CA 1
ATOM 3917 C C . ARG A 1 504 ? 17.974 7.146 -6.597 1.00 87.81 504 ARG A C 1
ATOM 3919 O O . ARG A 1 504 ? 19.106 6.681 -6.723 1.00 87.81 504 ARG A O 1
ATOM 3926 N N . ALA A 1 505 ? 17.199 7.446 -7.635 1.00 88.81 505 ALA A N 1
ATOM 3927 C CA . ALA A 1 505 ? 17.605 7.265 -9.020 1.00 88.81 505 ALA A CA 1
ATOM 3928 C C . ALA A 1 505 ? 18.818 8.126 -9.401 1.00 88.81 505 ALA A C 1
ATOM 3930 O O . ALA A 1 505 ? 19.729 7.620 -10.058 1.00 88.81 505 ALA A O 1
ATOM 3931 N N . VAL A 1 506 ? 18.847 9.391 -8.974 1.00 92.25 506 VAL A N 1
ATOM 3932 C CA . VAL A 1 506 ? 19.954 10.326 -9.219 1.00 92.25 506 VAL A CA 1
ATOM 3933 C C . VAL A 1 506 ? 21.210 9.904 -8.469 1.00 92.25 506 VAL A C 1
ATOM 3935 O O . VAL A 1 506 ? 22.279 9.894 -9.073 1.00 92.25 506 VAL A O 1
ATOM 3938 N N . ILE A 1 507 ? 21.104 9.466 -7.211 1.00 91.69 507 ILE A N 1
ATOM 3939 C CA . ILE A 1 507 ? 22.246 8.917 -6.462 1.00 91.69 507 ILE A CA 1
ATOM 3940 C C . ILE A 1 507 ? 22.808 7.681 -7.181 1.00 91.69 507 ILE A C 1
ATOM 3942 O O . ILE A 1 507 ? 24.006 7.621 -7.458 1.00 91.69 507 ILE A O 1
ATOM 3946 N N . MET A 1 508 ? 21.957 6.712 -7.539 1.00 89.56 508 MET A N 1
ATOM 3947 C CA . MET A 1 508 ? 22.403 5.481 -8.205 1.00 89.56 508 MET A CA 1
ATOM 3948 C C . MET A 1 508 ? 23.002 5.742 -9.594 1.00 89.56 508 MET A C 1
ATOM 3950 O O . MET A 1 508 ? 24.053 5.180 -9.906 1.00 89.56 508 MET A O 1
ATOM 3954 N N . ASN A 1 509 ? 22.392 6.614 -10.409 1.00 90.56 509 ASN A N 1
ATOM 3955 C CA . ASN A 1 509 ? 22.952 7.002 -11.709 1.00 90.56 509 ASN A CA 1
ATOM 3956 C C . ASN A 1 509 ? 24.260 7.779 -11.535 1.00 90.56 509 ASN A C 1
ATOM 3958 O O . ASN A 1 509 ? 25.216 7.499 -12.245 1.00 90.56 509 ASN A O 1
ATOM 3962 N N . SER A 1 510 ? 24.363 8.687 -10.563 1.00 92.00 510 SER A N 1
ATOM 3963 C CA . SER A 1 510 ? 25.604 9.436 -10.323 1.00 92.00 510 SER A CA 1
ATOM 3964 C C . SER A 1 510 ? 26.753 8.507 -9.925 1.00 92.00 510 SER A C 1
ATOM 3966 O O . SER A 1 510 ? 27.837 8.590 -10.494 1.00 92.00 510 SER A O 1
ATOM 3968 N N . LEU A 1 511 ? 26.515 7.548 -9.023 1.00 89.81 511 LEU A N 1
ATOM 3969 C CA . LEU A 1 511 ? 27.508 6.526 -8.664 1.00 89.81 511 LEU A CA 1
ATOM 3970 C C . LEU A 1 511 ? 27.880 5.637 -9.861 1.00 89.81 511 LEU A C 1
ATOM 3972 O O . LEU A 1 511 ? 29.056 5.315 -10.065 1.00 89.81 511 LEU A O 1
ATOM 3976 N N . PHE A 1 512 ? 26.900 5.267 -10.687 1.00 88.44 512 PHE A N 1
ATOM 3977 C CA . PHE A 1 512 ? 27.149 4.559 -11.939 1.00 88.44 512 PHE A CA 1
ATOM 3978 C C . PHE A 1 512 ? 28.054 5.375 -12.878 1.00 88.44 512 PHE A C 1
ATOM 3980 O O . PHE A 1 512 ? 29.052 4.850 -13.364 1.00 88.44 512 PHE A O 1
ATOM 3987 N N . LEU A 1 513 ? 27.773 6.664 -13.077 1.00 88.62 513 LEU A N 1
ATOM 3988 C CA . LEU A 1 513 ? 28.565 7.556 -13.926 1.00 88.62 513 LEU A CA 1
ATOM 3989 C C . LEU A 1 513 ? 29.988 7.749 -13.414 1.00 88.62 513 LEU A C 1
ATOM 3991 O O . LEU A 1 513 ? 30.928 7.734 -14.207 1.00 88.62 513 LEU A O 1
ATOM 3995 N N . LEU A 1 514 ? 30.164 7.887 -12.099 1.00 88.69 514 LEU A N 1
ATOM 3996 C CA . LEU A 1 514 ? 31.482 8.024 -11.486 1.00 88.69 514 LEU A CA 1
ATOM 3997 C C . LEU A 1 514 ? 32.318 6.752 -11.679 1.00 88.69 514 LEU A C 1
ATOM 3999 O O . LEU A 1 514 ? 33.470 6.817 -12.112 1.00 88.69 514 LEU A O 1
ATOM 4003 N N . THR A 1 515 ? 31.732 5.581 -11.426 1.00 85.00 515 THR A N 1
ATOM 4004 C CA . THR A 1 515 ? 32.431 4.297 -11.601 1.00 85.00 515 THR A CA 1
ATOM 4005 C C . THR A 1 515 ? 32.727 4.002 -13.075 1.00 85.00 515 THR A C 1
ATOM 4007 O O . THR A 1 515 ? 33.836 3.593 -13.414 1.00 85.00 515 THR A O 1
ATOM 4010 N N . TRP A 1 516 ? 31.790 4.272 -13.982 1.00 83.31 516 TRP A N 1
ATOM 4011 C CA . TRP A 1 516 ? 31.981 4.069 -15.419 1.00 83.31 516 TRP A CA 1
ATOM 4012 C C . TRP A 1 516 ? 32.979 5.072 -16.030 1.00 83.31 516 TRP A C 1
ATOM 4014 O O . TRP A 1 516 ? 33.876 4.696 -16.791 1.00 83.31 516 TRP A O 1
ATOM 4024 N N . GLY A 1 517 ? 32.870 6.351 -15.665 1.00 82.44 517 GLY A N 1
ATOM 4025 C CA . GLY A 1 517 ? 33.698 7.438 -16.188 1.00 82.44 517 GLY A CA 1
ATOM 4026 C C . GLY A 1 517 ? 35.147 7.398 -15.698 1.00 82.44 517 GLY A C 1
ATOM 4027 O O . GLY A 1 517 ? 36.065 7.568 -16.507 1.00 82.44 517 GLY A O 1
ATOM 4028 N N . TYR A 1 518 ? 35.355 7.133 -14.401 1.00 83.62 518 TYR A N 1
ATOM 4029 C CA . TYR A 1 518 ? 36.673 7.210 -13.755 1.00 83.62 518 TYR A CA 1
ATOM 4030 C C . TYR A 1 518 ? 37.301 5.848 -13.440 1.00 83.62 518 TYR A C 1
ATOM 4032 O O . TYR A 1 518 ? 38.522 5.733 -13.515 1.00 83.62 518 TYR A O 1
ATOM 4040 N N . MET A 1 519 ? 36.509 4.812 -13.139 1.00 79.75 519 MET A N 1
ATOM 4041 C CA . MET A 1 519 ? 37.033 3.477 -12.790 1.00 79.75 519 MET A CA 1
ATOM 4042 C C . MET A 1 519 ? 37.007 2.485 -13.964 1.00 79.75 519 MET A C 1
ATOM 4044 O O . MET A 1 519 ? 37.572 1.403 -13.850 1.00 79.75 519 MET A O 1
ATOM 4048 N N . SER A 1 520 ? 36.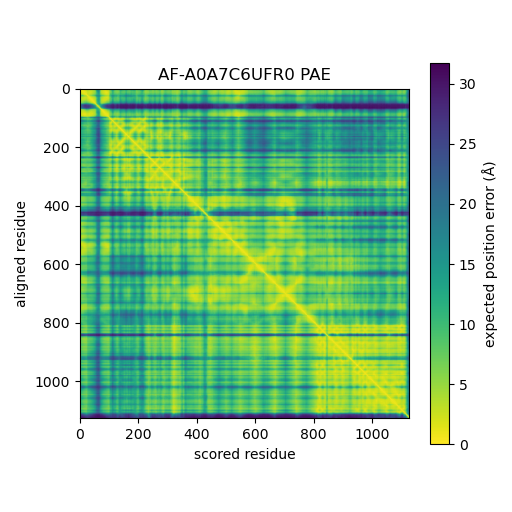400 2.854 -15.103 1.00 74.62 520 SER A N 1
ATOM 4049 C CA . SER A 1 520 ? 36.275 2.017 -16.316 1.00 74.62 520 SER A CA 1
ATOM 4050 C C . SER A 1 520 ? 35.689 0.622 -16.048 1.00 74.62 520 SER A C 1
ATOM 4052 O O . SER A 1 520 ? 36.033 -0.358 -16.707 1.00 74.62 520 SER A O 1
ATOM 4054 N N . GLU A 1 521 ? 34.797 0.538 -15.064 1.00 74.44 521 GLU A N 1
ATOM 4055 C CA . GLU A 1 521 ? 34.098 -0.686 -14.688 1.00 74.44 521 GLU A CA 1
ATOM 4056 C C . GLU A 1 521 ? 33.013 -1.056 -15.717 1.00 74.44 521 GLU A C 1
ATOM 4058 O O . GLU A 1 521 ? 32.460 -0.207 -16.423 1.00 74.44 521 GLU A O 1
ATOM 4063 N N . SER A 1 522 ? 32.695 -2.350 -15.809 1.00 78.50 522 SER A N 1
ATOM 4064 C CA . SER A 1 522 ? 31.578 -2.828 -16.631 1.00 78.50 522 SER A CA 1
ATOM 4065 C C . SER A 1 522 ? 30.235 -2.338 -16.076 1.00 78.50 522 SER A C 1
ATOM 4067 O O . SER A 1 522 ? 30.085 -2.172 -14.868 1.00 78.50 522 SER A O 1
ATOM 4069 N N . ILE A 1 523 ? 29.209 -2.221 -16.927 1.00 73.94 523 ILE A N 1
ATOM 4070 C CA . ILE A 1 523 ? 27.861 -1.778 -16.511 1.00 73.94 523 ILE A CA 1
ATOM 4071 C C . ILE A 1 523 ? 27.338 -2.598 -15.321 1.00 73.94 523 ILE A C 1
ATOM 4073 O O . ILE A 1 523 ? 26.813 -2.057 -14.346 1.00 73.94 523 ILE A O 1
ATOM 4077 N N . ARG A 1 524 ? 27.538 -3.919 -15.373 1.00 77.94 524 ARG A N 1
ATOM 4078 C CA . ARG A 1 524 ? 27.113 -4.844 -14.320 1.00 77.94 524 ARG A CA 1
ATOM 4079 C C . ARG A 1 524 ? 27.889 -4.639 -13.018 1.00 77.94 524 ARG A C 1
ATOM 4081 O O . ARG A 1 524 ? 27.282 -4.669 -11.950 1.00 77.94 524 ARG A O 1
ATOM 4088 N N . SER A 1 525 ? 29.209 -4.455 -13.080 1.00 78.69 525 SER A N 1
ATOM 4089 C CA . SER A 1 525 ? 30.022 -4.252 -11.873 1.00 78.69 525 SER A CA 1
ATOM 4090 C C . SER A 1 525 ? 29.773 -2.888 -11.233 1.00 78.69 525 SER A C 1
ATOM 4092 O O . SER A 1 525 ? 29.685 -2.820 -10.007 1.00 78.69 525 SER A O 1
ATOM 4094 N N . SER A 1 526 ? 29.559 -1.845 -12.038 1.00 80.94 526 SER A N 1
ATOM 4095 C CA . SER A 1 526 ? 29.124 -0.526 -11.573 1.00 80.94 526 SER A CA 1
ATOM 4096 C C . SER A 1 526 ? 27.786 -0.586 -10.836 1.00 80.94 526 SER A C 1
ATOM 4098 O O . SER A 1 526 ? 27.677 -0.041 -9.740 1.00 80.94 526 SER A O 1
ATOM 4100 N N . ALA A 1 527 ? 26.787 -1.298 -11.372 1.00 80.12 527 ALA A N 1
ATOM 4101 C CA . ALA A 1 527 ? 25.487 -1.447 -10.713 1.00 80.12 527 ALA A CA 1
ATOM 4102 C C . ALA A 1 527 ? 25.587 -2.223 -9.386 1.00 80.12 527 ALA A C 1
ATOM 4104 O O . ALA A 1 527 ? 25.088 -1.764 -8.361 1.00 80.12 527 ALA A O 1
ATOM 4105 N N . LEU A 1 528 ? 26.284 -3.366 -9.372 1.00 83.69 528 LEU A N 1
ATOM 4106 C CA . LEU A 1 528 ? 26.436 -4.196 -8.167 1.00 83.69 528 LEU A CA 1
ATOM 4107 C C . LEU A 1 528 ? 27.224 -3.504 -7.041 1.00 83.69 528 LEU A C 1
ATOM 4109 O O . LEU A 1 528 ? 27.057 -3.868 -5.880 1.00 83.69 528 LEU A O 1
ATOM 4113 N N . LEU A 1 529 ? 28.071 -2.524 -7.368 1.00 84.94 529 LEU A N 1
ATOM 4114 C CA . LEU A 1 529 ? 28.745 -1.672 -6.386 1.00 84.94 529 LEU A CA 1
ATOM 4115 C C . LEU A 1 529 ? 27.872 -0.473 -5.972 1.00 84.94 529 LEU A C 1
ATOM 4117 O O . LEU A 1 529 ? 27.761 -0.175 -4.787 1.00 84.94 529 LEU A O 1
ATOM 4121 N N . GLY A 1 530 ? 27.260 0.217 -6.938 1.00 85.69 530 GLY A N 1
ATOM 4122 C CA . GLY A 1 530 ? 26.524 1.461 -6.707 1.00 85.69 530 GLY A CA 1
ATOM 4123 C C . GLY A 1 530 ? 25.234 1.277 -5.908 1.00 85.69 530 GLY A C 1
ATOM 4124 O O . GLY A 1 530 ? 24.932 2.102 -5.053 1.00 85.69 530 GLY A O 1
ATOM 4125 N N . VAL A 1 531 ? 24.507 0.178 -6.131 1.00 88.56 531 VAL A N 1
ATOM 4126 C CA . VAL A 1 531 ? 23.249 -0.164 -5.435 1.00 88.56 531 VAL A CA 1
ATOM 4127 C C . VAL A 1 531 ? 23.432 -0.227 -3.905 1.00 88.56 531 VAL A C 1
ATOM 4129 O O . VAL A 1 531 ? 22.780 0.546 -3.206 1.00 88.56 531 VAL A O 1
ATOM 4132 N N . PRO A 1 532 ? 24.317 -1.071 -3.338 1.00 89.81 532 PRO A N 1
ATOM 4133 C CA . PRO A 1 532 ? 24.494 -1.142 -1.886 1.00 89.81 532 PRO A CA 1
ATOM 4134 C C . PRO A 1 532 ? 25.041 0.156 -1.266 1.00 89.81 532 PRO A C 1
ATOM 4136 O O . PRO A 1 532 ? 24.650 0.510 -0.156 1.00 89.81 532 PRO A O 1
ATOM 4139 N N . ILE A 1 533 ? 25.901 0.894 -1.978 1.00 90.38 533 ILE A N 1
ATOM 4140 C CA . ILE A 1 533 ? 26.426 2.185 -1.500 1.00 90.38 533 ILE A CA 1
ATOM 4141 C C . ILE A 1 533 ? 25.313 3.234 -1.447 1.00 90.38 533 ILE A C 1
ATOM 4143 O O . ILE A 1 533 ? 25.168 3.921 -0.437 1.00 90.38 533 ILE A O 1
ATOM 4147 N N . ALA A 1 534 ? 24.499 3.335 -2.502 1.00 91.88 534 ALA A N 1
ATOM 4148 C CA . ALA A 1 534 ? 23.343 4.224 -2.518 1.00 91.88 534 ALA A CA 1
ATOM 4149 C C . ALA A 1 534 ? 22.392 3.899 -1.358 1.00 91.88 534 ALA A C 1
ATOM 4151 O O . ALA A 1 534 ? 21.970 4.811 -0.650 1.00 91.88 534 ALA A O 1
ATOM 4152 N N . ALA A 1 535 ? 22.114 2.611 -1.122 1.00 91.75 535 ALA A N 1
ATOM 4153 C CA . ALA A 1 535 ? 21.273 2.164 -0.016 1.00 91.75 535 ALA A CA 1
ATOM 4154 C C . ALA A 1 535 ? 21.788 2.663 1.345 1.00 91.75 535 ALA A C 1
ATOM 4156 O O . ALA A 1 535 ? 21.000 3.238 2.090 1.00 91.75 535 ALA A O 1
ATOM 4157 N N . ILE A 1 536 ? 23.089 2.533 1.650 1.00 91.44 536 ILE A N 1
ATOM 4158 C CA . ILE A 1 536 ? 23.657 3.114 2.882 1.00 91.44 536 ILE A CA 1
ATOM 4159 C C . ILE A 1 536 ? 23.418 4.625 2.933 1.00 91.44 536 ILE A C 1
ATOM 4161 O O . ILE A 1 536 ? 22.937 5.112 3.949 1.00 91.44 536 ILE A O 1
ATOM 4165 N N . ILE A 1 537 ? 23.757 5.372 1.874 1.00 91.25 537 ILE A N 1
ATOM 4166 C CA . ILE A 1 537 ? 23.664 6.847 1.871 1.00 91.25 537 ILE A CA 1
ATOM 4167 C C . ILE A 1 537 ? 22.250 7.304 2.252 1.00 91.25 537 ILE A C 1
ATOM 4169 O O . ILE A 1 537 ? 22.087 8.216 3.059 1.00 91.25 537 ILE A O 1
ATOM 4173 N N . ILE A 1 538 ? 21.234 6.633 1.712 1.00 89.25 538 ILE A N 1
ATOM 4174 C CA . ILE A 1 538 ? 19.825 6.931 1.985 1.00 89.25 538 ILE A CA 1
ATOM 4175 C C . ILE A 1 538 ? 19.434 6.506 3.408 1.00 89.25 538 ILE A C 1
ATOM 4177 O O . ILE A 1 538 ? 18.849 7.289 4.154 1.00 89.25 538 ILE A O 1
ATOM 4181 N N . LEU A 1 539 ? 19.788 5.285 3.816 1.00 91.12 539 LEU A N 1
ATOM 4182 C CA . LEU A 1 539 ? 19.411 4.733 5.123 1.00 91.12 539 LEU A CA 1
ATOM 4183 C C . LEU A 1 539 ? 20.157 5.387 6.296 1.00 91.12 539 LEU A C 1
ATOM 4185 O O . LEU A 1 539 ? 19.676 5.355 7.426 1.00 91.12 539 LEU A O 1
ATOM 4189 N N . LEU A 1 540 ? 21.301 6.031 6.048 1.00 90.06 540 LEU A N 1
ATOM 4190 C CA . LEU A 1 540 ? 21.971 6.875 7.038 1.00 90.06 540 LEU A CA 1
ATOM 4191 C C . LEU A 1 540 ? 21.148 8.113 7.391 1.00 90.06 540 LEU A C 1
ATOM 4193 O O . LEU A 1 540 ? 21.200 8.555 8.539 1.00 90.06 540 LEU A O 1
ATOM 4197 N N . GLN A 1 541 ? 20.390 8.667 6.445 1.00 84.88 541 GLN A N 1
ATOM 4198 C CA . GLN A 1 541 ? 19.495 9.793 6.711 1.00 84.88 541 GLN A CA 1
ATOM 4199 C C . GLN A 1 541 ? 18.229 9.305 7.413 1.00 84.88 541 GLN A C 1
ATOM 4201 O O . GLN A 1 541 ? 17.866 9.830 8.465 1.00 84.88 541 GLN A O 1
ATOM 4206 N N . ASN A 1 542 ? 17.612 8.254 6.873 1.00 84.12 542 ASN A N 1
ATOM 4207 C CA . ASN A 1 542 ? 16.375 7.701 7.399 1.00 84.12 542 ASN A CA 1
ATOM 4208 C C . ASN A 1 542 ? 16.357 6.162 7.283 1.00 84.12 542 ASN A C 1
ATOM 4210 O O . ASN A 1 542 ? 16.047 5.627 6.214 1.00 84.12 542 ASN A O 1
ATOM 4214 N N . PRO A 1 543 ? 16.680 5.432 8.367 1.00 88.50 543 PRO A N 1
ATOM 4215 C CA . PRO A 1 543 ? 16.743 3.975 8.341 1.00 88.50 543 PRO A CA 1
ATOM 4216 C C . PRO A 1 543 ? 15.358 3.309 8.286 1.00 88.50 543 PRO A C 1
ATOM 4218 O O . PRO A 1 543 ? 15.278 2.154 7.871 1.00 88.50 543 PRO A O 1
ATOM 4221 N N . ALA A 1 544 ? 14.265 4.012 8.621 1.00 83.00 544 ALA A N 1
ATOM 4222 C CA . ALA A 1 544 ? 12.906 3.471 8.496 1.00 83.00 544 ALA A CA 1
ATOM 4223 C C . ALA A 1 544 ? 12.509 3.206 7.032 1.00 83.00 544 ALA A C 1
ATOM 4225 O O . ALA A 1 544 ? 11.703 2.321 6.755 1.00 83.00 544 ALA A O 1
ATOM 4226 N N . MET A 1 545 ? 13.162 3.873 6.071 1.00 84.50 545 MET A N 1
ATOM 4227 C CA . MET A 1 545 ? 12.938 3.636 4.641 1.00 84.50 545 MET A CA 1
ATOM 4228 C C . MET A 1 545 ? 13.320 2.223 4.168 1.00 84.50 545 MET A C 1
ATOM 4230 O O . MET A 1 545 ? 12.971 1.862 3.048 1.00 84.50 545 MET A O 1
ATOM 4234 N N . ALA A 1 546 ? 14.025 1.413 4.968 1.00 85.69 546 ALA A N 1
ATOM 4235 C CA . ALA A 1 546 ? 14.464 0.073 4.563 1.00 85.69 546 ALA A CA 1
ATOM 4236 C C . ALA A 1 546 ? 13.302 -0.875 4.209 1.00 85.69 546 ALA A C 1
ATOM 4238 O O . ALA A 1 546 ? 13.462 -1.736 3.343 1.00 85.69 546 ALA A O 1
ATOM 4239 N N . ILE A 1 547 ? 12.145 -0.705 4.857 1.00 81.44 547 ILE A N 1
ATOM 4240 C CA . ILE A 1 547 ? 10.939 -1.523 4.636 1.00 81.44 547 ILE A CA 1
ATOM 4241 C C . ILE A 1 547 ? 9.895 -0.829 3.759 1.00 81.44 547 ILE A C 1
ATOM 4243 O O . ILE A 1 547 ? 8.885 -1.445 3.413 1.00 81.44 547 ILE A O 1
ATOM 4247 N N . ASP A 1 548 ? 10.140 0.427 3.377 1.00 82.94 548 ASP A N 1
ATOM 4248 C CA . ASP A 1 548 ? 9.233 1.179 2.521 1.00 82.94 548 ASP A CA 1
ATOM 4249 C C . ASP A 1 548 ? 9.101 0.482 1.151 1.00 82.94 548 ASP A C 1
ATOM 4251 O O . ASP A 1 548 ? 10.122 0.185 0.509 1.00 82.94 548 ASP A O 1
ATOM 4255 N N . PRO A 1 549 ? 7.870 0.246 0.651 1.00 84.19 549 PRO A N 1
ATOM 4256 C CA . PRO A 1 549 ? 7.659 -0.424 -0.630 1.00 84.19 549 PRO A CA 1
ATOM 4257 C C . PRO A 1 549 ? 8.397 0.262 -1.787 1.00 84.19 549 PRO A C 1
ATOM 4259 O O . PRO A 1 549 ? 8.903 -0.395 -2.697 1.00 84.19 549 PRO A O 1
ATOM 4262 N N . SER A 1 550 ? 8.501 1.597 -1.776 1.00 81.44 550 SER A N 1
ATOM 4263 C CA . SER A 1 550 ? 9.167 2.324 -2.858 1.00 81.44 550 SER A CA 1
ATOM 4264 C C . SER A 1 550 ? 10.679 2.078 -2.860 1.00 81.44 550 SER A C 1
ATOM 4266 O O . SER A 1 550 ? 11.292 2.034 -3.935 1.00 81.44 550 SER A O 1
ATOM 4268 N N . PHE A 1 551 ? 11.291 1.929 -1.680 1.00 86.50 551 PHE A N 1
ATOM 4269 C CA . PHE A 1 551 ? 12.702 1.588 -1.539 1.00 86.50 551 PHE A CA 1
ATOM 4270 C C . PHE A 1 551 ? 12.951 0.176 -2.080 1.00 86.50 551 PHE A C 1
ATOM 4272 O O . PHE A 1 551 ? 13.712 0.016 -3.038 1.00 86.50 551 PHE A O 1
ATOM 4279 N N . THR A 1 552 ? 12.255 -0.833 -1.553 1.00 88.94 552 THR A N 1
ATOM 4280 C CA . THR A 1 552 ? 12.500 -2.243 -1.902 1.00 88.94 552 THR A CA 1
ATOM 4281 C C . THR A 1 552 ? 12.254 -2.541 -3.377 1.00 88.94 552 THR A C 1
ATOM 4283 O O . THR A 1 552 ? 13.080 -3.201 -4.008 1.00 88.94 552 THR A O 1
ATOM 4286 N N . LEU A 1 553 ? 11.199 -1.978 -3.975 1.00 88.00 553 LEU A N 1
ATOM 4287 C CA . LEU A 1 553 ? 10.935 -2.114 -5.409 1.00 88.00 553 LEU A CA 1
ATOM 4288 C C . LEU A 1 553 ? 12.018 -1.426 -6.255 1.00 88.00 553 LEU A C 1
ATOM 4290 O O . LEU A 1 553 ? 12.487 -1.983 -7.242 1.00 88.00 553 LEU A O 1
ATOM 4294 N N . SER A 1 554 ? 12.490 -0.236 -5.873 1.00 87.31 554 SER A N 1
ATOM 4295 C CA . SER A 1 554 ? 13.501 0.482 -6.664 1.00 87.31 554 SER A CA 1
ATOM 4296 C C . SER A 1 554 ? 14.847 -0.251 -6.701 1.00 87.31 554 SER A C 1
ATOM 4298 O O . SER A 1 554 ? 15.418 -0.443 -7.778 1.00 87.31 554 SER A O 1
ATOM 4300 N N . PHE A 1 555 ? 15.339 -0.694 -5.540 1.00 89.75 555 PHE A N 1
ATOM 4301 C CA . PHE A 1 555 ? 16.589 -1.451 -5.445 1.00 89.75 555 PHE A CA 1
ATOM 4302 C C . PHE A 1 555 ? 16.432 -2.867 -6.018 1.00 89.75 555 PHE A C 1
ATOM 4304 O O . PHE A 1 555 ? 17.321 -3.349 -6.726 1.00 89.75 555 PHE A O 1
ATOM 4311 N N . GLY A 1 556 ? 15.278 -3.501 -5.782 1.00 90.38 556 GLY A N 1
ATOM 4312 C CA . GLY A 1 556 ? 14.922 -4.812 -6.319 1.00 90.38 556 GLY A CA 1
ATOM 4313 C C . GLY A 1 556 ? 14.924 -4.845 -7.846 1.00 90.38 556 GLY A C 1
ATOM 4314 O O . GLY A 1 556 ? 15.483 -5.778 -8.423 1.00 90.38 556 GLY A O 1
ATOM 4315 N N . ALA A 1 557 ? 14.402 -3.810 -8.515 1.00 88.62 557 ALA A N 1
ATOM 4316 C CA . ALA A 1 557 ? 14.402 -3.708 -9.977 1.00 88.62 557 ALA A CA 1
ATOM 4317 C C . ALA A 1 557 ? 15.823 -3.737 -10.561 1.00 88.62 557 ALA A C 1
ATOM 4319 O O . ALA A 1 557 ? 16.119 -4.534 -11.453 1.00 88.62 557 ALA A O 1
ATOM 4320 N N . ILE A 1 558 ? 16.718 -2.887 -10.044 1.00 88.88 558 ILE A N 1
ATOM 4321 C CA . ILE A 1 558 ? 18.090 -2.751 -10.559 1.00 88.88 558 ILE A CA 1
ATOM 4322 C C . ILE A 1 558 ? 18.911 -4.003 -10.241 1.00 88.88 558 ILE A C 1
ATOM 4324 O O . ILE A 1 558 ? 19.670 -4.475 -11.089 1.00 88.88 558 ILE A O 1
ATOM 4328 N N . LEU A 1 559 ? 18.736 -4.583 -9.050 1.00 89.69 559 LEU A N 1
ATOM 4329 C CA . LEU A 1 559 ? 19.413 -5.821 -8.676 1.00 89.69 559 LEU A CA 1
ATOM 4330 C C . LEU A 1 559 ? 18.950 -6.997 -9.548 1.00 89.69 559 LEU A C 1
ATOM 4332 O O . LEU A 1 559 ? 19.781 -7.758 -10.047 1.00 89.69 559 LEU A O 1
ATOM 4336 N N . SER A 1 560 ? 17.644 -7.099 -9.800 1.00 91.69 560 SER A N 1
ATOM 4337 C CA . SER A 1 560 ? 17.060 -8.096 -10.705 1.00 91.69 560 SER A CA 1
ATOM 4338 C C . SER A 1 560 ? 17.605 -7.943 -12.122 1.00 91.69 560 SER A C 1
ATOM 4340 O O . SER A 1 560 ? 18.049 -8.921 -12.722 1.00 91.69 560 SER A O 1
ATOM 4342 N N . LEU A 1 561 ? 17.674 -6.710 -12.632 1.00 88.69 561 LEU A N 1
ATOM 4343 C CA . LEU A 1 561 ? 18.268 -6.406 -13.931 1.00 88.69 561 LEU A CA 1
ATOM 4344 C C . LEU A 1 561 ? 19.750 -6.824 -13.990 1.00 88.69 561 LEU A C 1
ATOM 4346 O O . LEU A 1 561 ? 20.175 -7.474 -14.945 1.00 88.69 561 LEU A O 1
ATOM 4350 N N . ALA A 1 562 ? 20.542 -6.509 -12.963 1.00 88.81 562 ALA A N 1
ATOM 4351 C CA . ALA A 1 562 ? 21.977 -6.797 -12.932 1.00 88.81 562 ALA A CA 1
ATOM 4352 C C . ALA A 1 562 ? 22.312 -8.291 -12.740 1.00 88.81 562 ALA A C 1
ATOM 4354 O O . ALA A 1 562 ? 23.369 -8.756 -13.193 1.00 88.81 562 ALA A O 1
ATOM 4355 N N . ILE A 1 563 ? 21.451 -9.049 -12.052 1.00 90.06 563 ILE A N 1
ATOM 4356 C CA . ILE A 1 563 ? 21.683 -10.463 -11.722 1.00 90.06 563 ILE A CA 1
ATOM 4357 C C . ILE A 1 563 ? 21.016 -11.408 -12.727 1.00 90.06 563 ILE A C 1
ATOM 4359 O O . ILE A 1 563 ? 21.662 -12.369 -13.144 1.00 90.06 563 ILE A O 1
ATOM 4363 N N . LEU A 1 564 ? 19.767 -11.151 -13.130 1.00 92.75 564 LEU A N 1
ATOM 4364 C CA . LEU A 1 564 ? 18.925 -12.124 -13.841 1.00 92.75 564 LEU A CA 1
ATOM 4365 C C . LEU A 1 564 ? 18.900 -11.962 -15.363 1.00 92.75 564 LEU A C 1
ATOM 4367 O O . LEU A 1 564 ? 18.661 -12.951 -16.056 1.00 92.75 564 LEU A O 1
ATOM 4371 N N . THR A 1 565 ? 19.218 -10.781 -15.903 1.00 91.38 565 THR A N 1
ATOM 4372 C CA . THR A 1 565 ? 19.201 -10.551 -17.363 1.00 91.38 565 THR A CA 1
ATOM 4373 C C . THR A 1 565 ? 20.087 -11.548 -18.113 1.00 91.38 565 THR A C 1
ATOM 4375 O O . THR A 1 565 ? 19.644 -12.167 -19.078 1.00 91.38 565 THR A O 1
ATOM 4378 N N . GLN A 1 566 ? 21.324 -11.768 -17.650 1.00 89.81 566 GLN A N 1
ATOM 4379 C CA . GLN A 1 566 ? 22.247 -12.696 -18.311 1.00 89.81 566 GLN A CA 1
ATOM 4380 C C . GLN A 1 566 ? 21.794 -14.168 -18.208 1.00 89.81 566 GLN A C 1
ATOM 4382 O O . GLN A 1 566 ? 21.789 -14.837 -19.240 1.00 89.81 566 GLN A O 1
ATOM 4387 N N . PRO A 1 567 ? 21.391 -14.700 -17.032 1.00 91.12 567 PRO A N 1
ATOM 4388 C CA . PRO A 1 567 ? 20.791 -16.033 -16.934 1.00 91.12 567 PRO A CA 1
ATOM 4389 C C . PRO A 1 567 ? 19.619 -16.278 -17.893 1.00 91.12 567 PRO A C 1
ATOM 4391 O O . PRO A 1 567 ? 19.594 -17.319 -18.550 1.00 91.12 567 PRO A O 1
ATOM 4394 N N . PHE A 1 568 ? 18.682 -15.330 -18.016 1.00 90.94 568 PHE A N 1
ATOM 4395 C CA . PHE A 1 568 ? 17.554 -15.459 -18.946 1.00 90.94 568 PHE A CA 1
ATOM 4396 C C . PHE A 1 568 ? 17.997 -15.399 -20.407 1.00 90.94 568 PHE A C 1
ATOM 4398 O O . PHE A 1 568 ? 17.562 -16.221 -21.212 1.00 90.94 568 PHE A O 1
ATOM 4405 N N . PHE A 1 569 ? 18.916 -14.496 -20.750 1.00 90.44 569 PHE A N 1
ATOM 4406 C CA . PHE A 1 569 ? 19.484 -14.423 -22.095 1.00 90.44 569 PHE A CA 1
ATOM 4407 C C . PHE A 1 569 ? 20.170 -15.740 -22.494 1.00 90.44 569 PHE A C 1
ATOM 4409 O O . PHE A 1 569 ? 19.919 -16.287 -23.568 1.00 90.44 569 PHE A O 1
ATOM 4416 N N . ASP A 1 570 ? 20.988 -16.297 -21.599 1.00 88.88 570 ASP A N 1
ATOM 4417 C CA . ASP A 1 570 ? 21.665 -17.582 -21.776 1.00 88.88 570 ASP A CA 1
ATOM 4418 C C . ASP A 1 570 ? 20.688 -18.760 -21.918 1.00 88.88 570 ASP A C 1
ATOM 4420 O O . ASP A 1 570 ? 20.992 -19.722 -22.628 1.00 88.88 570 ASP A O 1
ATOM 4424 N N . LEU A 1 571 ? 19.550 -18.715 -21.216 1.00 86.56 571 LEU A N 1
ATOM 4425 C CA . LEU A 1 571 ? 18.496 -19.724 -21.295 1.00 86.56 571 LEU A CA 1
ATOM 4426 C C . LEU A 1 571 ? 17.797 -19.664 -22.655 1.00 86.56 571 LEU A C 1
ATOM 4428 O O . LEU A 1 571 ? 17.750 -20.667 -23.364 1.00 86.56 571 LEU A O 1
ATOM 4432 N N . PHE A 1 572 ? 17.313 -18.487 -23.046 1.00 85.31 572 PHE A N 1
ATOM 4433 C CA . PHE A 1 572 ? 16.574 -18.310 -24.293 1.00 85.31 572 PHE A CA 1
ATOM 4434 C C . PHE A 1 572 ? 17.446 -18.497 -25.536 1.00 85.31 572 PHE A C 1
ATOM 4436 O O . PHE A 1 572 ? 16.970 -19.021 -26.538 1.00 85.31 572 PHE A O 1
ATOM 4443 N N . LYS A 1 573 ? 18.746 -18.177 -25.467 1.00 86.56 573 LYS A N 1
ATOM 4444 C CA . LYS A 1 573 ? 19.714 -18.435 -26.549 1.00 86.56 573 LYS A CA 1
ATOM 4445 C C . LYS A 1 573 ? 19.816 -19.918 -26.943 1.00 86.56 573 LYS A C 1
ATOM 4447 O O . LYS A 1 573 ? 20.262 -20.224 -28.049 1.00 86.56 573 LYS A O 1
ATOM 4452 N N . ARG A 1 574 ? 19.447 -20.844 -26.050 1.00 85.06 574 ARG A N 1
ATOM 4453 C CA . ARG A 1 574 ? 19.470 -22.293 -26.321 1.00 85.06 574 ARG A CA 1
ATOM 4454 C C . ARG A 1 574 ? 18.274 -22.768 -27.142 1.00 85.06 574 ARG A C 1
ATOM 4456 O O . ARG A 1 574 ? 18.367 -23.829 -27.745 1.00 85.06 574 ARG A O 1
ATOM 4463 N N . LEU A 1 575 ? 17.181 -22.009 -27.153 1.00 84.88 575 LEU A N 1
ATOM 4464 C CA . LEU A 1 575 ? 15.952 -22.361 -27.853 1.00 84.88 575 LEU A CA 1
ATOM 4465 C C . LEU A 1 575 ? 16.039 -21.832 -29.290 1.00 84.88 575 LEU A C 1
ATOM 4467 O O . LEU A 1 575 ? 16.121 -20.622 -29.507 1.00 84.88 575 LEU A O 1
ATOM 4471 N N . LYS A 1 576 ? 16.066 -22.746 -30.264 1.00 87.94 576 LYS A N 1
ATOM 4472 C CA . LYS A 1 576 ? 16.188 -22.448 -31.699 1.00 87.94 576 LYS A CA 1
ATOM 4473 C C . LYS A 1 576 ? 15.204 -23.285 -32.508 1.00 87.94 576 LYS A C 1
ATOM 4475 O O . LYS A 1 576 ? 14.804 -24.361 -32.064 1.00 87.94 576 LYS A O 1
ATOM 4480 N N . GLY A 1 577 ? 14.839 -22.797 -33.690 1.00 88.56 577 GLY A N 1
ATOM 4481 C CA . GLY A 1 577 ? 13.970 -23.512 -34.618 1.00 88.56 577 GLY A CA 1
ATOM 4482 C C . GLY A 1 577 ? 12.620 -23.845 -33.988 1.00 88.56 577 GLY A C 1
ATOM 4483 O O . GLY A 1 577 ? 11.954 -22.982 -33.413 1.00 88.56 577 GLY A O 1
ATOM 4484 N N . ASN A 1 578 ? 12.227 -25.115 -34.053 1.00 89.25 578 ASN A N 1
ATOM 4485 C CA . ASN A 1 578 ? 10.935 -25.580 -33.547 1.00 89.25 578 ASN A CA 1
ATOM 4486 C C . ASN A 1 578 ? 10.775 -25.385 -32.026 1.00 89.25 578 ASN A C 1
ATOM 4488 O O . ASN A 1 578 ? 9.682 -25.056 -31.571 1.00 89.25 578 ASN A O 1
ATOM 4492 N N . ASP A 1 579 ? 11.853 -25.488 -31.238 1.00 88.25 579 ASP A N 1
ATOM 4493 C CA . ASP A 1 579 ? 11.794 -25.276 -29.782 1.00 88.25 579 ASP A CA 1
ATOM 4494 C C . ASP A 1 579 ? 11.472 -23.813 -29.434 1.00 88.25 579 ASP A C 1
ATOM 4496 O O . ASP A 1 579 ? 10.814 -23.533 -28.429 1.00 88.25 579 ASP A O 1
ATOM 4500 N N . PHE A 1 580 ? 11.899 -22.869 -30.280 1.00 88.56 580 PHE A N 1
ATOM 4501 C CA . PHE A 1 580 ? 11.532 -21.461 -30.142 1.00 88.56 580 PHE A CA 1
ATOM 4502 C C . PHE A 1 580 ? 10.058 -21.225 -30.510 1.00 88.56 580 PHE A C 1
ATOM 4504 O O . PHE A 1 580 ? 9.368 -20.513 -29.783 1.00 88.56 580 PHE A O 1
ATOM 4511 N N . ALA A 1 581 ? 9.540 -21.875 -31.562 1.00 89.12 581 ALA A N 1
ATOM 4512 C CA . ALA A 1 581 ? 8.107 -21.833 -31.881 1.00 89.12 581 ALA A CA 1
ATOM 4513 C C . ALA A 1 581 ? 7.246 -22.373 -30.734 1.00 89.12 581 ALA A C 1
ATOM 4515 O O . ALA A 1 581 ? 6.254 -21.746 -30.370 1.00 89.12 581 ALA A O 1
ATOM 4516 N N . VAL A 1 582 ? 7.641 -23.498 -30.127 1.00 91.06 582 VAL A N 1
ATOM 4517 C CA . VAL A 1 582 ? 6.934 -24.059 -28.967 1.00 91.06 582 VAL A CA 1
ATOM 4518 C C . VAL A 1 582 ? 6.905 -23.068 -27.809 1.00 91.06 582 VAL A C 1
ATOM 4520 O O . VAL A 1 582 ? 5.846 -22.876 -27.216 1.00 91.06 582 VAL A O 1
ATOM 4523 N N . LEU A 1 583 ? 8.021 -22.393 -27.509 1.00 89.50 583 LEU A N 1
ATOM 4524 C CA . LEU A 1 583 ? 8.036 -21.350 -26.482 1.00 89.50 583 LEU A CA 1
ATOM 4525 C C . LEU A 1 583 ? 7.022 -20.238 -26.793 1.00 89.50 583 LEU A C 1
ATOM 4527 O O . LEU A 1 583 ? 6.269 -19.845 -25.906 1.00 89.50 583 LEU A O 1
ATOM 4531 N N . VAL A 1 584 ? 6.983 -19.746 -28.034 1.00 88.81 584 VAL A N 1
ATOM 4532 C CA . VAL A 1 584 ? 6.036 -18.698 -28.452 1.00 88.81 584 VAL A CA 1
ATOM 4533 C C . VAL A 1 584 ? 4.587 -19.177 -28.333 1.00 88.81 584 VAL A C 1
ATOM 4535 O O . VAL A 1 584 ? 3.746 -18.431 -27.835 1.00 88.81 584 VAL A O 1
ATOM 4538 N N . ILE A 1 585 ? 4.288 -20.422 -28.717 1.00 91.75 585 ILE A N 1
ATOM 4539 C CA . ILE A 1 585 ? 2.952 -21.020 -28.570 1.00 91.75 585 ILE A CA 1
ATOM 4540 C C . ILE A 1 585 ? 2.562 -21.107 -27.094 1.00 91.75 585 ILE A C 1
ATOM 4542 O O . ILE A 1 585 ? 1.472 -20.678 -26.728 1.00 91.75 585 ILE A O 1
ATOM 4546 N N . LEU A 1 586 ? 3.453 -21.608 -26.235 1.00 92.62 586 LEU A N 1
ATOM 4547 C CA . LEU A 1 586 ? 3.207 -21.700 -24.796 1.00 92.62 586 LEU A CA 1
ATOM 4548 C C . LEU A 1 586 ? 2.946 -20.321 -24.184 1.00 92.62 586 LEU A C 1
ATOM 4550 O O . LEU A 1 586 ? 1.953 -20.141 -23.482 1.00 92.62 586 LEU A O 1
ATOM 4554 N N . LEU A 1 587 ? 3.770 -19.325 -24.523 1.00 88.94 587 LEU A N 1
ATOM 4555 C CA . LEU A 1 587 ? 3.543 -17.943 -24.105 1.00 88.94 587 LEU A CA 1
ATOM 4556 C C . LEU A 1 587 ? 2.194 -17.421 -24.609 1.00 88.94 587 LEU A C 1
ATOM 4558 O O . LEU A 1 587 ? 1.463 -16.833 -23.826 1.00 88.94 587 LEU A O 1
ATOM 4562 N N . THR A 1 588 ? 1.819 -17.700 -25.858 1.00 90.19 588 THR A N 1
ATOM 4563 C CA . THR A 1 588 ? 0.531 -17.275 -26.435 1.00 90.19 588 THR A CA 1
ATOM 4564 C C . THR A 1 588 ? -0.657 -17.902 -25.704 1.00 90.19 588 THR A C 1
ATOM 4566 O O . THR A 1 588 ? -1.615 -17.202 -25.385 1.00 90.19 588 THR A O 1
ATOM 4569 N N . VAL A 1 589 ? -0.592 -19.198 -25.380 1.00 90.00 589 VAL A N 1
ATOM 4570 C CA . VAL A 1 589 ? -1.623 -19.896 -24.592 1.00 90.00 589 VAL A CA 1
ATOM 4571 C C . VAL A 1 589 ? -1.733 -19.292 -23.193 1.00 90.00 589 VAL A C 1
ATOM 4573 O O . VAL A 1 589 ? -2.840 -19.048 -22.712 1.00 90.00 589 VAL A O 1
ATOM 4576 N N . LEU A 1 590 ? -0.597 -19.003 -22.553 1.00 89.12 590 LEU A N 1
ATOM 4577 C CA . LEU A 1 590 ? -0.568 -18.356 -21.246 1.00 89.12 590 LEU A CA 1
ATOM 4578 C C . LEU A 1 590 ? -1.163 -16.940 -21.308 1.00 89.12 590 LEU A C 1
ATOM 4580 O O . LEU A 1 590 ? -2.003 -16.592 -20.481 1.00 89.12 590 LEU A O 1
ATOM 4584 N N . THR A 1 591 ? -0.785 -16.140 -22.309 1.00 87.81 591 THR A N 1
ATOM 4585 C CA . THR A 1 591 ? -1.334 -14.797 -22.546 1.00 87.81 591 THR A CA 1
ATOM 4586 C C . THR A 1 591 ? -2.843 -14.844 -22.775 1.00 87.81 591 THR A C 1
ATOM 4588 O O . THR A 1 591 ? -3.571 -14.062 -22.168 1.00 87.81 591 THR A O 1
ATOM 4591 N N . TRP A 1 592 ? -3.328 -15.784 -23.591 1.00 87.19 592 TRP A N 1
ATOM 4592 C CA . TRP A 1 592 ? -4.757 -15.981 -23.832 1.00 87.19 592 TRP A CA 1
ATOM 4593 C C . TRP A 1 592 ? -5.511 -16.353 -22.550 1.00 87.19 592 TRP A C 1
ATOM 4595 O O . TRP A 1 592 ? -6.572 -15.789 -22.283 1.00 87.19 592 TRP A O 1
ATOM 4605 N N . ALA A 1 593 ? -4.952 -17.240 -21.718 1.00 85.31 593 ALA A N 1
ATOM 4606 C CA . ALA A 1 593 ? -5.553 -17.613 -20.438 1.00 85.31 593 ALA A CA 1
ATOM 4607 C C . ALA A 1 593 ? -5.695 -16.398 -19.503 1.00 85.31 593 ALA A C 1
ATOM 4609 O O . ALA A 1 593 ? -6.775 -16.165 -18.956 1.00 85.31 593 ALA A O 1
ATOM 4610 N N . PHE A 1 594 ? -4.640 -15.582 -19.384 1.00 84.06 594 PHE A N 1
ATOM 4611 C CA . PHE A 1 594 ? -4.663 -14.341 -18.604 1.00 84.06 594 PHE A CA 1
ATOM 4612 C C . PHE A 1 594 ? -5.672 -13.313 -19.127 1.00 84.06 594 PHE A C 1
ATOM 4614 O O . PHE A 1 594 ? -6.366 -12.689 -18.326 1.00 84.06 594 PHE A O 1
ATOM 4621 N N . ALA A 1 595 ? -5.755 -13.138 -20.447 1.00 82.00 595 ALA A N 1
ATOM 4622 C CA . ALA A 1 595 ? -6.671 -12.184 -21.067 1.00 82.00 595 ALA A CA 1
ATOM 4623 C C . ALA A 1 595 ? -8.140 -12.629 -20.969 1.00 82.00 595 ALA A C 1
ATOM 4625 O O . ALA A 1 595 ? -9.043 -11.799 -20.901 1.00 82.00 595 ALA A O 1
ATOM 4626 N N . ARG A 1 596 ? -8.407 -13.945 -20.959 1.00 81.38 596 ARG A N 1
ATOM 4627 C CA . ARG A 1 596 ? -9.779 -14.469 -20.977 1.00 81.38 596 ARG A CA 1
ATOM 4628 C C . ARG A 1 596 ? -10.399 -14.626 -19.594 1.00 81.38 596 ARG A C 1
ATOM 4630 O O . ARG A 1 596 ? -11.582 -14.324 -19.447 1.00 81.38 596 ARG A O 1
ATOM 4637 N N . HIS A 1 597 ? -9.672 -15.188 -18.627 1.00 77.56 597 HIS A N 1
ATOM 4638 C CA . HIS A 1 597 ? -10.148 -15.317 -17.248 1.00 77.56 597 HIS A CA 1
ATOM 4639 C C . HIS A 1 597 ? -8.986 -15.626 -16.297 1.00 77.56 597 HIS A C 1
ATOM 4641 O O . HIS A 1 597 ? -8.430 -16.724 -16.312 1.00 77.56 597 HIS A O 1
ATOM 4647 N N . TRP A 1 598 ? -8.652 -14.690 -15.409 1.00 80.12 598 TRP A N 1
ATOM 4648 C CA . TRP A 1 598 ? -7.462 -14.812 -14.564 1.00 80.12 598 TRP A CA 1
ATOM 4649 C C . TRP A 1 598 ? -7.509 -16.026 -13.613 1.00 80.12 598 TRP A C 1
ATOM 4651 O O . TRP A 1 598 ? -6.482 -16.661 -13.395 1.00 80.12 598 TRP A O 1
ATOM 4661 N N . LEU A 1 599 ? -8.694 -16.422 -13.122 1.00 77.25 599 LEU A N 1
ATOM 4662 C CA . LEU A 1 599 ? -8.836 -17.619 -12.275 1.00 77.25 599 LEU A CA 1
ATOM 4663 C C . LEU A 1 599 ? -8.389 -18.931 -12.950 1.00 77.25 599 LEU A C 1
ATOM 4665 O O . LEU A 1 599 ? -8.207 -19.926 -12.260 1.00 77.25 599 LEU A O 1
ATOM 4669 N N . PHE A 1 600 ? -8.163 -18.975 -14.270 1.00 78.44 600 PHE A N 1
ATOM 4670 C CA . PHE A 1 600 ? -7.508 -20.144 -14.862 1.00 78.44 600 PHE A CA 1
ATOM 4671 C C . PHE A 1 600 ? -6.115 -20.342 -14.270 1.00 78.44 600 PHE A C 1
ATOM 4673 O O . PHE A 1 600 ? -5.799 -21.425 -13.783 1.00 78.44 600 PHE A O 1
ATOM 4680 N N . VAL A 1 601 ? -5.306 -19.283 -14.242 1.00 79.06 601 VAL A N 1
ATOM 4681 C CA . VAL A 1 601 ? -3.888 -19.363 -13.875 1.00 79.06 601 VAL A CA 1
ATOM 4682 C C . VAL A 1 601 ? -3.644 -19.487 -12.367 1.00 79.06 601 VAL A C 1
ATOM 4684 O O . VAL A 1 601 ? -2.503 -19.659 -11.946 1.00 79.06 601 VAL A O 1
ATOM 4687 N N . THR A 1 602 ? -4.687 -19.414 -11.538 1.00 76.38 602 THR A N 1
ATOM 4688 C CA . THR A 1 602 ? -4.585 -19.643 -10.085 1.00 76.38 602 THR A CA 1
ATOM 4689 C C . THR A 1 602 ? -4.760 -21.102 -9.699 1.00 76.38 602 THR A C 1
ATOM 4691 O O . THR A 1 602 ? -4.402 -21.498 -8.590 1.00 76.38 602 THR A O 1
ATOM 4694 N N . THR A 1 603 ? -5.311 -21.916 -10.598 1.00 77.00 603 THR A N 1
ATOM 4695 C CA . THR A 1 603 ? -5.677 -23.299 -10.297 1.00 77.00 603 THR A CA 1
ATOM 4696 C C . THR A 1 603 ? -4.517 -24.245 -10.583 1.00 77.00 603 THR A C 1
ATOM 4698 O O . THR A 1 603 ? -3.826 -24.139 -11.600 1.00 77.00 603 THR A O 1
ATOM 4701 N N . LEU A 1 604 ? -4.325 -25.242 -9.714 1.00 79.38 604 LEU A N 1
ATOM 4702 C CA . LEU A 1 604 ? -3.333 -26.297 -9.948 1.00 79.38 604 LEU A CA 1
ATOM 4703 C C . LEU A 1 604 ? -3.627 -27.064 -11.249 1.00 79.38 604 LEU A C 1
ATOM 4705 O O . LEU A 1 604 ? -2.705 -27.438 -11.970 1.00 79.38 604 LEU A O 1
ATOM 4709 N N . ARG A 1 605 ? -4.913 -27.241 -11.580 1.00 82.88 605 ARG A N 1
ATOM 4710 C CA . ARG A 1 605 ? -5.377 -27.915 -12.803 1.00 82.88 605 ARG A CA 1
ATOM 4711 C C . ARG A 1 605 ? -4.812 -27.264 -14.065 1.00 82.88 605 ARG A C 1
ATOM 4713 O O . ARG A 1 605 ? -4.311 -27.976 -14.933 1.00 82.88 605 ARG A O 1
ATOM 4720 N N . PHE A 1 606 ? -4.836 -25.931 -14.144 1.00 84.88 606 PHE A N 1
ATOM 4721 C CA . PHE A 1 606 ? -4.256 -25.207 -15.272 1.00 84.88 606 PHE A CA 1
ATOM 4722 C C . PHE A 1 606 ? -2.751 -25.447 -15.390 1.00 84.88 606 PHE A C 1
ATOM 4724 O O . PHE A 1 606 ? -2.280 -25.780 -16.472 1.00 84.88 606 PHE A O 1
ATOM 4731 N N . TRP A 1 607 ? -1.994 -25.329 -14.295 1.00 86.44 607 TRP A N 1
ATOM 4732 C CA . TRP A 1 607 ? -0.538 -25.505 -14.334 1.00 86.44 607 TRP A CA 1
ATOM 4733 C C . TRP A 1 607 ? -0.117 -26.938 -14.665 1.00 86.44 607 TRP A C 1
ATOM 4735 O O . TRP A 1 607 ? 0.855 -27.130 -15.398 1.00 86.44 607 TRP A O 1
ATOM 4745 N N . VAL A 1 608 ? -0.860 -27.943 -14.192 1.00 87.56 608 VAL A N 1
ATOM 4746 C CA . VAL A 1 608 ? -0.668 -29.344 -14.597 1.00 87.56 608 VAL A CA 1
ATOM 4747 C C . VAL A 1 608 ? -0.911 -29.500 -16.098 1.00 87.56 608 VAL A C 1
ATOM 4749 O O . VAL A 1 608 ? -0.030 -29.989 -16.804 1.00 87.56 608 VAL A O 1
ATOM 4752 N N . PHE A 1 609 ? -2.051 -29.022 -16.609 1.00 88.00 609 PHE A N 1
ATOM 4753 C CA . PHE A 1 609 ? -2.357 -29.069 -18.041 1.00 88.00 609 PHE A CA 1
ATOM 4754 C C . PHE A 1 609 ? -1.301 -28.336 -18.882 1.00 88.00 609 PHE A C 1
ATOM 4756 O O . PHE A 1 609 ? -0.785 -28.895 -19.845 1.00 88.00 609 PHE A O 1
ATOM 4763 N N . TYR A 1 610 ? -0.931 -27.116 -18.495 1.00 90.12 610 TYR A N 1
ATOM 4764 C CA . TYR A 1 610 ? 0.047 -26.283 -19.194 1.00 90.12 610 TYR A CA 1
ATOM 4765 C C . TYR A 1 610 ? 1.440 -26.930 -19.223 1.00 90.12 610 TYR A C 1
ATOM 4767 O O . TYR A 1 610 ? 2.130 -26.887 -20.242 1.00 90.12 610 TYR A O 1
ATOM 4775 N N . THR A 1 611 ? 1.838 -27.594 -18.133 1.00 90.88 611 THR A N 1
ATOM 4776 C CA . THR A 1 611 ? 3.108 -28.331 -18.054 1.00 90.88 611 THR A CA 1
ATOM 4777 C C . THR A 1 611 ? 3.091 -29.556 -18.962 1.00 90.88 611 THR A C 1
ATOM 4779 O O . THR A 1 611 ? 4.037 -29.764 -19.722 1.00 90.88 611 THR A O 1
ATOM 4782 N N . VAL A 1 612 ? 2.007 -30.338 -18.938 1.00 92.81 612 VAL A N 1
ATOM 4783 C CA . VAL A 1 612 ? 1.832 -31.496 -19.829 1.00 92.81 612 VAL A CA 1
ATOM 4784 C C . VAL A 1 612 ? 1.840 -31.051 -21.292 1.00 92.81 612 VAL A C 1
ATOM 4786 O O . VAL A 1 612 ? 2.576 -31.626 -22.094 1.00 92.81 612 VAL A O 1
ATOM 4789 N N . LEU A 1 613 ? 1.108 -29.984 -21.628 1.00 93.25 613 LEU A N 1
ATOM 4790 C CA . LEU A 1 613 ? 1.110 -29.375 -22.957 1.00 93.25 613 LEU A CA 1
ATOM 4791 C C . LEU A 1 613 ? 2.533 -28.995 -23.384 1.00 93.25 613 LEU A C 1
ATOM 4793 O O . LEU A 1 613 ? 2.953 -29.337 -24.486 1.00 93.25 613 LEU A O 1
ATOM 4797 N N . GLY A 1 614 ? 3.304 -28.355 -22.502 1.00 93.38 614 GLY A N 1
ATOM 4798 C CA . GLY A 1 614 ? 4.701 -28.020 -22.765 1.00 93.38 614 GLY A CA 1
ATOM 4799 C C . GLY A 1 614 ? 5.569 -29.245 -23.044 1.00 93.38 614 GLY A C 1
ATOM 4800 O O . GLY A 1 614 ? 6.283 -29.269 -24.045 1.00 93.38 614 GLY A O 1
ATOM 4801 N N . VAL A 1 615 ? 5.485 -30.285 -22.210 1.00 93.81 615 VAL A N 1
ATOM 4802 C CA . VAL A 1 615 ? 6.248 -31.532 -22.395 1.00 93.81 615 VAL A CA 1
ATOM 4803 C C . VAL A 1 615 ? 5.925 -32.179 -23.741 1.00 93.81 615 VAL A C 1
ATOM 4805 O O . VAL A 1 615 ? 6.844 -32.536 -24.480 1.00 93.81 615 VAL A O 1
ATOM 4808 N N . VAL A 1 616 ? 4.639 -32.283 -24.084 1.00 95.12 616 VAL A N 1
ATOM 4809 C CA . VAL A 1 616 ? 4.179 -32.863 -25.353 1.00 95.12 616 VAL A CA 1
ATOM 4810 C C . VAL A 1 616 ? 4.670 -32.038 -26.541 1.00 95.12 616 VAL A C 1
ATOM 4812 O O . VAL A 1 616 ? 5.246 -32.599 -27.472 1.00 95.12 616 VAL A O 1
ATOM 4815 N N . LEU A 1 617 ? 4.516 -30.711 -26.505 1.00 94.75 617 LEU A N 1
ATOM 4816 C CA . LEU A 1 617 ? 4.945 -29.838 -27.599 1.00 94.75 617 LEU A CA 1
ATOM 4817 C C . LEU A 1 617 ? 6.467 -29.850 -27.793 1.00 94.75 617 LEU A C 1
ATOM 4819 O O . LEU A 1 617 ? 6.928 -29.905 -28.931 1.00 94.75 617 LEU A O 1
ATOM 4823 N N . PHE A 1 618 ? 7.264 -29.862 -26.720 1.00 94.12 618 PHE A N 1
ATOM 4824 C CA . PHE A 1 618 ? 8.722 -29.983 -26.839 1.00 94.12 618 PHE A CA 1
ATOM 4825 C C . PHE A 1 618 ? 9.155 -31.371 -27.334 1.00 94.12 618 PHE A C 1
ATOM 4827 O O . PHE A 1 618 ? 10.107 -31.473 -28.110 1.00 94.12 618 PHE A O 1
ATOM 4834 N N . ALA A 1 619 ? 8.472 -32.447 -26.930 1.00 92.06 619 ALA A N 1
ATOM 4835 C CA . ALA A 1 619 ? 8.731 -33.784 -27.464 1.00 92.06 619 ALA A CA 1
ATOM 4836 C C . ALA A 1 619 ? 8.418 -33.851 -28.969 1.00 92.06 619 ALA A C 1
ATOM 4838 O O . ALA A 1 619 ? 9.246 -34.329 -29.748 1.00 92.06 619 ALA A O 1
ATOM 4839 N N . LEU A 1 620 ? 7.276 -33.291 -29.381 1.00 92.88 620 LEU A N 1
ATOM 4840 C CA . LEU A 1 620 ? 6.868 -33.179 -30.779 1.00 92.88 620 LEU A CA 1
ATOM 4841 C C . LEU A 1 620 ? 7.848 -32.321 -31.589 1.00 92.88 620 LEU A C 1
ATOM 4843 O O . LEU A 1 620 ? 8.278 -32.738 -32.659 1.00 92.88 620 LEU A O 1
ATOM 4847 N N . SER A 1 621 ? 8.271 -31.169 -31.060 1.00 92.56 621 SER A N 1
ATOM 4848 C CA . SER A 1 621 ? 9.284 -30.300 -31.675 1.00 92.56 621 SER A CA 1
ATOM 4849 C C . SER A 1 621 ? 10.576 -31.059 -31.973 1.00 92.56 621 SER A C 1
ATOM 4851 O O . SER A 1 621 ? 11.087 -31.019 -33.097 1.00 92.56 621 SER A O 1
ATOM 4853 N N . ARG A 1 622 ? 11.083 -31.820 -30.994 1.00 90.81 622 ARG A N 1
ATOM 4854 C CA . ARG A 1 622 ? 12.291 -32.641 -31.161 1.00 90.81 622 ARG A CA 1
ATOM 4855 C C . ARG A 1 622 ? 12.084 -33.774 -32.162 1.00 90.81 622 ARG A C 1
ATOM 4857 O O . ARG A 1 622 ? 13.001 -34.064 -32.926 1.00 90.81 622 ARG A O 1
ATOM 4864 N N . MET A 1 623 ? 10.907 -34.399 -32.181 1.00 91.81 623 MET A N 1
ATOM 4865 C CA . MET A 1 623 ? 10.554 -35.430 -33.161 1.00 91.81 623 MET A CA 1
ATOM 4866 C C . MET A 1 623 ? 10.530 -34.860 -34.585 1.00 91.81 623 MET A C 1
ATOM 4868 O O . MET A 1 623 ? 11.221 -35.382 -35.453 1.00 91.81 623 MET A O 1
ATOM 4872 N N . LEU A 1 624 ? 9.829 -33.745 -34.806 1.00 90.81 624 LEU A N 1
ATOM 4873 C CA . LEU A 1 624 ? 9.755 -33.062 -36.102 1.00 90.81 624 LEU A CA 1
ATOM 4874 C C . LEU A 1 624 ? 11.132 -32.596 -36.584 1.00 90.81 624 LEU A C 1
ATOM 4876 O O . LEU A 1 624 ? 11.472 -32.768 -37.752 1.00 90.81 624 LEU A O 1
ATOM 4880 N N . THR A 1 625 ? 11.959 -32.088 -35.667 1.00 88.56 625 THR A N 1
ATOM 4881 C CA . THR A 1 625 ? 13.344 -31.700 -35.969 1.00 88.56 625 THR A CA 1
ATOM 4882 C C . THR A 1 625 ? 14.171 -32.907 -36.428 1.00 88.56 625 THR A C 1
ATOM 4884 O O . THR A 1 625 ? 14.916 -32.799 -37.397 1.00 88.56 625 THR A O 1
ATOM 4887 N N . ARG A 1 626 ? 14.011 -34.082 -35.794 1.00 89.81 626 ARG A N 1
ATOM 4888 C CA . ARG A 1 626 ? 14.661 -35.338 -36.229 1.00 89.81 626 ARG A CA 1
ATOM 4889 C C . ARG A 1 626 ? 14.151 -35.837 -37.581 1.00 89.81 626 ARG A C 1
ATOM 4891 O O . ARG A 1 626 ? 14.918 -36.444 -38.315 1.00 89.81 626 ARG A O 1
ATOM 4898 N N . MET A 1 627 ? 12.889 -35.566 -37.909 1.00 90.38 627 MET A N 1
ATOM 4899 C CA . MET A 1 627 ? 12.288 -35.867 -39.214 1.00 90.38 627 MET A CA 1
ATOM 4900 C C . MET A 1 627 ? 12.680 -34.856 -40.308 1.00 90.38 627 MET A C 1
ATOM 4902 O O . MET A 1 627 ? 12.208 -34.967 -41.434 1.00 90.38 627 MET A O 1
ATOM 4906 N N . GLY A 1 628 ? 13.522 -33.862 -39.998 1.00 86.81 628 GLY A N 1
ATOM 4907 C CA . GLY A 1 628 ? 13.973 -32.844 -40.951 1.00 86.81 628 GLY A CA 1
ATOM 4908 C C . GLY A 1 628 ? 12.979 -31.702 -41.189 1.00 86.81 628 GLY A C 1
ATOM 4909 O O . GLY A 1 628 ? 13.242 -30.829 -42.013 1.00 86.81 628 GLY A O 1
ATOM 4910 N N . PHE A 1 629 ? 11.858 -31.657 -40.463 1.00 87.69 629 PHE A N 1
ATOM 4911 C CA . PHE A 1 629 ? 10.870 -30.587 -40.584 1.00 87.69 629 PHE A CA 1
ATOM 4912 C C . PHE A 1 629 ? 11.224 -29.414 -39.660 1.00 87.69 629 PHE A C 1
ATOM 4914 O O . PHE A 1 629 ? 10.896 -29.423 -38.473 1.00 87.69 629 PHE A O 1
ATOM 4921 N N . THR A 1 630 ? 11.905 -28.395 -40.193 1.00 84.19 630 THR A N 1
ATOM 4922 C CA . THR A 1 630 ? 12.348 -27.200 -39.445 1.00 84.19 630 THR A CA 1
ATOM 4923 C C . THR A 1 630 ? 11.929 -25.896 -40.143 1.00 84.19 630 THR A C 1
ATOM 4925 O O . THR A 1 630 ? 12.760 -25.199 -40.727 1.00 84.19 630 THR A O 1
ATOM 4928 N N . PRO A 1 631 ? 10.639 -25.508 -40.077 1.00 81.00 631 PRO A N 1
ATOM 4929 C CA . PRO A 1 631 ? 10.123 -24.302 -40.738 1.00 81.00 631 PRO A CA 1
ATOM 4930 C C . PRO A 1 631 ? 10.880 -23.015 -40.373 1.00 81.00 631 PRO A C 1
ATOM 4932 O O . PRO A 1 631 ? 11.057 -22.143 -41.219 1.00 81.00 631 PRO A O 1
ATOM 4935 N N . LEU A 1 632 ? 11.376 -22.906 -39.136 1.00 80.38 632 LEU A N 1
ATOM 4936 C CA . LEU A 1 632 ? 12.146 -21.751 -38.652 1.00 80.38 632 LEU A CA 1
ATOM 4937 C C . LEU A 1 632 ? 13.671 -21.911 -38.783 1.00 80.38 632 LEU A C 1
ATOM 4939 O O . LEU A 1 632 ? 14.411 -21.031 -38.342 1.00 80.38 632 LEU A O 1
ATOM 4943 N N . ARG A 1 633 ? 14.164 -23.012 -39.373 1.00 83.12 633 ARG A N 1
ATOM 4944 C CA . ARG A 1 633 ? 15.598 -23.360 -39.432 1.00 83.12 633 ARG A CA 1
ATOM 4945 C C . ARG A 1 633 ? 16.265 -23.198 -38.052 1.00 83.12 633 ARG A C 1
ATOM 4947 O O . ARG A 1 633 ? 15.752 -23.719 -37.067 1.00 83.12 633 ARG A O 1
ATOM 4954 N N . ASP A 1 634 ? 17.364 -22.446 -37.973 1.00 81.44 634 ASP A N 1
ATOM 4955 C CA . ASP A 1 634 ? 18.092 -22.136 -36.735 1.00 81.44 634 ASP A CA 1
ATOM 4956 C C . ASP A 1 634 ? 17.693 -20.794 -36.100 1.00 81.44 634 ASP A C 1
ATOM 4958 O O . ASP A 1 634 ? 18.389 -20.308 -35.202 1.00 81.44 634 ASP A O 1
ATOM 4962 N N . TYR A 1 635 ? 16.601 -20.170 -36.558 1.00 84.50 635 TYR A N 1
ATOM 4963 C CA . TYR A 1 635 ? 16.157 -18.885 -36.026 1.00 84.50 635 TYR A CA 1
ATOM 4964 C C . TYR A 1 635 ? 15.708 -19.034 -34.565 1.00 84.50 635 TYR A C 1
ATOM 4966 O O . TYR A 1 635 ? 14.986 -19.963 -34.200 1.00 84.50 635 TYR A O 1
ATOM 4974 N N . GLY A 1 636 ? 16.138 -18.112 -33.712 1.00 84.19 636 GLY A N 1
ATOM 4975 C CA . GLY A 1 636 ? 15.760 -18.044 -32.305 1.00 84.19 636 GLY A CA 1
ATOM 4976 C C . GLY A 1 636 ? 16.098 -16.682 -31.710 1.00 84.19 636 GLY A C 1
ATOM 4977 O O . GLY A 1 636 ? 16.482 -15.755 -32.424 1.00 84.19 636 GLY A O 1
ATOM 4978 N N . LEU A 1 637 ? 16.013 -16.553 -30.381 1.00 80.69 637 LEU A N 1
ATOM 4979 C CA . LEU A 1 637 ? 16.238 -15.263 -29.709 1.00 80.69 637 LEU A CA 1
ATOM 4980 C C . LEU A 1 637 ? 17.631 -14.673 -30.001 1.00 80.69 637 LEU A C 1
ATOM 4982 O O . LEU A 1 637 ? 17.798 -13.461 -30.075 1.00 80.69 637 LEU A O 1
ATOM 4986 N N . ALA A 1 638 ? 18.635 -15.528 -30.203 1.00 80.56 638 ALA A N 1
ATOM 4987 C CA . ALA A 1 638 ? 20.006 -15.111 -30.493 1.00 80.56 638 ALA A CA 1
ATOM 4988 C C . ALA A 1 638 ? 20.180 -14.425 -31.860 1.00 80.56 638 ALA A C 1
ATOM 4990 O O . ALA A 1 638 ? 21.212 -13.800 -32.085 1.00 80.56 638 ALA A O 1
ATOM 4991 N N . ASN A 1 639 ? 19.208 -14.576 -32.764 1.00 87.00 639 ASN A N 1
ATOM 4992 C CA . ASN A 1 639 ? 19.208 -13.955 -34.086 1.00 87.00 639 ASN A CA 1
ATOM 4993 C C . ASN A 1 639 ? 18.573 -12.558 -34.078 1.00 87.00 639 ASN A C 1
ATOM 4995 O O . ASN A 1 639 ? 18.714 -11.827 -35.055 1.00 87.00 639 ASN A O 1
ATOM 4999 N N . LEU A 1 640 ? 17.888 -12.178 -32.994 1.00 84.00 640 LEU A N 1
ATOM 5000 C CA . LEU A 1 640 ? 17.404 -10.814 -32.810 1.00 84.00 640 LEU A CA 1
ATOM 5001 C C . LEU A 1 640 ? 18.577 -9.862 -32.522 1.00 84.00 640 LEU A C 1
ATOM 5003 O O . LEU A 1 640 ? 19.598 -10.289 -31.972 1.00 84.00 640 LEU A O 1
ATOM 5007 N N . PRO A 1 641 ? 18.429 -8.556 -32.813 1.00 86.44 641 PRO A N 1
ATOM 5008 C CA . PRO A 1 641 ? 19.401 -7.550 -32.407 1.00 86.44 641 PRO A CA 1
ATOM 5009 C C . PRO A 1 641 ? 19.744 -7.676 -30.910 1.00 86.44 641 PRO A C 1
ATOM 5011 O O . PRO A 1 641 ? 18.822 -7.780 -30.092 1.00 86.44 641 PRO A O 1
ATOM 5014 N N . PRO A 1 642 ? 21.035 -7.630 -30.513 1.00 82.25 642 PRO A N 1
ATOM 5015 C CA . PRO A 1 642 ? 21.454 -7.851 -29.126 1.00 82.25 642 PRO A CA 1
ATOM 5016 C C . PRO A 1 642 ? 20.735 -6.959 -28.108 1.00 82.25 642 PRO A C 1
ATOM 5018 O O . PRO A 1 642 ? 20.427 -7.410 -27.006 1.00 82.25 642 PRO A O 1
ATOM 5021 N N . GLY A 1 643 ? 20.414 -5.717 -28.491 1.00 82.25 643 GLY A N 1
ATOM 5022 C CA . GLY A 1 643 ? 19.632 -4.797 -27.663 1.00 82.25 643 GLY A CA 1
ATOM 5023 C C . GLY A 1 643 ? 18.209 -5.293 -27.389 1.00 82.25 643 GLY A C 1
ATOM 5024 O O . GLY A 1 643 ? 17.766 -5.258 -26.246 1.00 82.25 643 GLY A O 1
ATOM 5025 N N . ILE A 1 644 ? 17.519 -5.829 -28.402 1.00 85.25 644 ILE A N 1
ATOM 5026 C CA . ILE A 1 644 ? 16.147 -6.348 -28.274 1.00 85.25 644 ILE A CA 1
ATOM 5027 C C . ILE A 1 644 ? 16.144 -7.643 -27.458 1.00 85.25 644 ILE A C 1
ATOM 5029 O O . ILE A 1 644 ? 15.371 -7.778 -26.512 1.00 85.25 644 ILE A O 1
ATOM 5033 N N . ALA A 1 645 ? 17.039 -8.581 -27.774 1.00 86.69 645 ALA A N 1
ATOM 5034 C CA . ALA A 1 645 ? 17.141 -9.843 -27.043 1.00 86.69 645 ALA A CA 1
ATOM 5035 C C . ALA A 1 645 ? 17.526 -9.626 -25.567 1.00 86.69 645 ALA A C 1
ATOM 5037 O O . ALA A 1 645 ? 16.959 -10.261 -24.675 1.00 86.69 645 ALA A O 1
ATOM 5038 N N . GLY A 1 646 ? 18.450 -8.695 -25.300 1.00 87.62 646 GLY A N 1
ATOM 5039 C CA . GLY A 1 646 ? 18.809 -8.276 -23.946 1.00 87.62 646 GLY A CA 1
ATOM 5040 C C . GLY A 1 646 ? 17.648 -7.605 -23.210 1.00 87.62 646 GLY A C 1
ATOM 5041 O O . GLY A 1 646 ? 17.414 -7.910 -22.044 1.00 87.62 646 GLY A O 1
ATOM 5042 N N . PHE A 1 647 ? 16.878 -6.753 -23.892 1.00 88.06 647 PHE A N 1
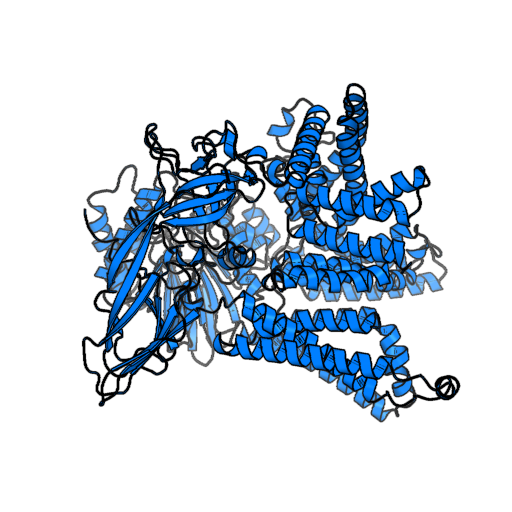ATOM 5043 C CA . PHE A 1 647 ? 15.704 -6.093 -23.322 1.00 88.06 647 PHE A CA 1
ATOM 5044 C C . PHE A 1 647 ? 14.583 -7.082 -22.967 1.00 88.06 647 PHE A C 1
ATOM 5046 O O . PHE A 1 647 ? 14.037 -7.011 -21.868 1.00 88.06 647 PHE A O 1
ATOM 5053 N N . ILE A 1 648 ? 14.295 -8.062 -23.831 1.00 87.62 648 ILE A N 1
ATOM 5054 C CA . ILE A 1 648 ? 13.340 -9.141 -23.530 1.00 87.62 648 ILE A CA 1
ATOM 5055 C C . ILE A 1 648 ? 13.809 -9.927 -22.299 1.00 87.62 648 ILE A C 1
ATOM 5057 O O . ILE A 1 648 ? 13.044 -10.104 -21.353 1.00 87.62 648 ILE A O 1
ATOM 5061 N N . ALA A 1 649 ? 15.078 -10.349 -22.258 1.00 90.56 649 ALA A N 1
ATOM 5062 C CA . ALA A 1 649 ? 15.630 -11.066 -21.106 1.00 90.56 649 ALA A CA 1
ATOM 5063 C C . ALA A 1 649 ? 15.574 -10.237 -19.808 1.00 90.56 649 ALA A C 1
ATOM 5065 O O . ALA A 1 649 ? 15.283 -10.778 -18.739 1.00 90.56 649 ALA A O 1
ATOM 5066 N N . ALA A 1 650 ? 15.799 -8.924 -19.901 1.00 89.31 650 ALA A N 1
ATOM 5067 C CA . ALA A 1 650 ? 15.670 -7.994 -18.786 1.00 89.31 650 ALA A CA 1
ATOM 5068 C C . ALA A 1 650 ? 14.232 -7.910 -18.254 1.00 89.31 650 ALA A C 1
ATOM 5070 O O . ALA A 1 650 ? 14.052 -7.892 -17.036 1.00 89.31 650 ALA A O 1
ATOM 5071 N N . GLN A 1 651 ? 13.212 -7.926 -19.124 1.00 89.44 651 GLN A N 1
ATOM 5072 C CA . GLN A 1 651 ? 11.809 -7.947 -18.687 1.00 89.44 651 GLN A CA 1
ATOM 5073 C C . GLN A 1 651 ? 11.501 -9.193 -17.850 1.00 89.44 651 GLN A C 1
ATOM 5075 O O . GLN A 1 651 ? 10.954 -9.067 -16.758 1.00 89.44 651 GLN A O 1
ATOM 5080 N N . PHE A 1 652 ? 11.927 -10.382 -18.289 1.00 89.25 652 PHE A N 1
ATOM 5081 C CA . PHE A 1 652 ? 11.786 -11.603 -17.483 1.00 89.25 652 PHE A CA 1
ATOM 5082 C C . PHE A 1 652 ? 12.557 -11.512 -16.160 1.00 89.25 652 PHE A C 1
ATOM 5084 O O . PHE A 1 652 ? 12.037 -11.905 -15.116 1.00 89.25 652 PHE A O 1
ATOM 5091 N N . GLY A 1 653 ? 13.762 -10.933 -16.186 1.00 92.19 653 GLY A N 1
ATOM 5092 C CA . GLY A 1 653 ? 14.552 -10.664 -14.988 1.00 92.19 653 GLY A CA 1
ATOM 5093 C C . GLY A 1 653 ? 13.806 -9.805 -13.965 1.00 92.19 653 GLY A C 1
ATOM 5094 O O . GLY A 1 653 ? 13.747 -10.175 -12.797 1.00 92.19 653 GLY A O 1
ATOM 5095 N N . ILE A 1 654 ? 13.190 -8.700 -14.393 1.00 90.06 654 ILE A N 1
ATOM 5096 C CA . ILE A 1 654 ? 12.418 -7.799 -13.520 1.00 90.06 654 ILE A CA 1
ATOM 5097 C C . ILE A 1 654 ? 11.125 -8.464 -13.033 1.00 90.06 654 ILE A C 1
ATOM 5099 O O . ILE A 1 654 ? 10.764 -8.317 -11.863 1.00 90.06 654 ILE A O 1
ATOM 5103 N N . GLN A 1 655 ? 10.433 -9.212 -13.898 1.00 90.00 655 GLN A N 1
ATOM 5104 C CA . GLN A 1 655 ? 9.205 -9.904 -13.511 1.00 90.00 655 GLN A CA 1
ATOM 5105 C C . GLN A 1 655 ? 9.476 -10.934 -12.410 1.00 90.00 655 GLN A C 1
ATOM 5107 O O . GLN A 1 655 ? 8.864 -10.867 -11.348 1.00 90.00 655 GLN A O 1
ATOM 5112 N N . ILE A 1 656 ? 10.448 -11.825 -12.617 1.00 91.81 656 ILE A N 1
ATOM 5113 C CA . ILE A 1 656 ? 10.777 -12.895 -11.667 1.00 91.81 656 ILE A CA 1
ATOM 5114 C C . ILE A 1 656 ? 11.513 -12.362 -10.436 1.00 91.81 656 ILE A C 1
ATOM 5116 O O . ILE A 1 656 ? 11.226 -12.784 -9.321 1.00 91.81 656 ILE A O 1
ATOM 5120 N N . GLY A 1 657 ? 12.456 -11.439 -10.603 1.00 91.25 657 GLY A N 1
ATOM 5121 C CA . GLY A 1 657 ? 13.259 -10.939 -9.490 1.00 91.25 657 GLY A CA 1
ATOM 5122 C C . GLY A 1 657 ? 12.556 -9.907 -8.608 1.00 91.25 657 GLY A C 1
ATOM 5123 O O . GLY A 1 657 ? 12.998 -9.684 -7.487 1.00 91.25 657 GLY A O 1
ATOM 5124 N N . MET A 1 658 ? 11.478 -9.271 -9.076 1.00 90.31 658 MET A N 1
ATOM 5125 C CA . MET A 1 658 ? 10.835 -8.187 -8.330 1.00 90.31 658 MET A CA 1
ATOM 5126 C C . MET A 1 658 ? 9.307 -8.198 -8.415 1.00 90.31 658 MET A C 1
ATOM 5128 O O . MET A 1 658 ? 8.664 -8.277 -7.372 1.00 90.31 658 MET A O 1
ATOM 5132 N N . MET A 1 659 ? 8.707 -8.092 -9.608 1.00 88.69 659 MET A N 1
ATOM 5133 C CA . MET A 1 659 ? 7.256 -7.843 -9.717 1.00 88.69 659 MET A CA 1
ATOM 5134 C C . MET A 1 659 ? 6.410 -8.998 -9.172 1.00 88.69 659 MET A C 1
ATOM 5136 O O . MET A 1 659 ? 5.502 -8.753 -8.386 1.00 88.69 659 MET A O 1
ATOM 5140 N N . VAL A 1 660 ? 6.707 -10.240 -9.560 1.00 88.50 660 VAL A N 1
ATOM 5141 C CA . VAL A 1 660 ? 5.945 -11.434 -9.156 1.00 88.50 660 VAL A CA 1
ATOM 5142 C C . VAL A 1 660 ? 5.929 -11.640 -7.633 1.00 88.50 660 VAL A C 1
ATOM 5144 O O . VAL A 1 660 ? 4.842 -11.834 -7.102 1.00 88.50 660 VAL A O 1
ATOM 5147 N N . PRO A 1 661 ? 7.063 -11.584 -6.903 1.00 90.88 661 PRO A N 1
ATOM 5148 C CA . PRO A 1 661 ? 7.046 -11.772 -5.450 1.00 90.88 661 PRO A CA 1
ATOM 5149 C C . PRO A 1 661 ? 6.635 -10.515 -4.667 1.00 90.88 661 PRO A C 1
ATOM 5151 O O . PRO A 1 661 ? 5.877 -10.612 -3.704 1.00 90.88 661 PRO A O 1
ATOM 5154 N N . LEU A 1 662 ? 7.122 -9.326 -5.049 1.00 90.88 662 LEU A N 1
ATOM 5155 C CA . LEU A 1 662 ? 6.971 -8.124 -4.220 1.00 90.88 662 LEU A CA 1
ATOM 5156 C C . LEU A 1 662 ? 5.665 -7.369 -4.483 1.00 90.88 662 LEU A C 1
ATOM 5158 O O . LEU A 1 662 ? 5.150 -6.730 -3.567 1.00 90.88 662 LEU A O 1
ATOM 5162 N N . SER A 1 663 ? 5.097 -7.437 -5.693 1.00 89.19 663 SER A N 1
ATOM 5163 C CA . SER A 1 663 ? 3.825 -6.755 -5.979 1.00 89.19 663 SER A CA 1
ATOM 5164 C C . SER A 1 663 ? 2.664 -7.341 -5.157 1.00 89.19 663 SER A C 1
ATOM 5166 O O . SER A 1 663 ? 1.973 -6.564 -4.495 1.00 89.19 663 SER A O 1
ATOM 5168 N N . PRO A 1 664 ? 2.475 -8.676 -5.073 1.00 89.75 664 PRO A N 1
ATOM 5169 C CA . PRO A 1 664 ? 1.508 -9.274 -4.150 1.00 89.75 664 PRO A CA 1
ATOM 5170 C C . PRO A 1 664 ? 1.816 -8.992 -2.678 1.00 89.75 664 PRO A C 1
ATOM 5172 O O . PRO A 1 664 ? 0.892 -8.774 -1.901 1.00 89.75 664 PRO A O 1
ATOM 5175 N N . PHE A 1 665 ? 3.098 -8.962 -2.293 1.00 90.75 665 PHE A N 1
ATOM 5176 C CA . PHE A 1 665 ? 3.505 -8.725 -0.906 1.00 90.75 665 PHE A CA 1
ATOM 5177 C C . PHE A 1 665 ? 3.073 -7.350 -0.377 1.00 90.75 665 PHE A C 1
ATOM 5179 O O . PHE A 1 665 ? 2.607 -7.249 0.759 1.00 90.75 665 PHE A O 1
ATOM 5186 N N . TYR A 1 666 ? 3.224 -6.308 -1.200 1.00 87.12 666 TYR A N 1
ATOM 5187 C CA . TYR A 1 666 ? 2.926 -4.928 -0.810 1.00 87.12 666 TYR A CA 1
ATOM 5188 C C . TYR A 1 666 ? 1.534 -4.447 -1.214 1.00 87.12 666 TYR A C 1
ATOM 5190 O O . TYR A 1 666 ? 0.951 -3.631 -0.508 1.00 87.12 666 TYR A O 1
ATOM 5198 N N . PHE A 1 667 ? 1.012 -4.909 -2.352 1.00 85.94 667 PHE A N 1
ATOM 5199 C CA . PHE A 1 667 ? -0.205 -4.353 -2.951 1.00 85.94 667 PHE A CA 1
ATOM 5200 C C . PHE A 1 667 ? -1.336 -5.369 -3.111 1.00 85.94 667 PHE A C 1
ATOM 5202 O O . PHE A 1 667 ? -2.386 -4.997 -3.630 1.00 85.94 667 PHE A O 1
ATOM 5209 N N . PHE A 1 668 ? -1.131 -6.636 -2.726 1.00 90.00 668 PHE A N 1
ATOM 5210 C CA . PHE A 1 668 ? -2.088 -7.733 -2.935 1.00 90.00 668 PHE A CA 1
ATOM 5211 C C . PHE A 1 668 ? -2.500 -7.910 -4.395 1.00 90.00 668 PHE A C 1
ATOM 5213 O O . PHE A 1 668 ? -3.585 -8.405 -4.678 1.00 90.00 668 PHE A O 1
ATOM 5220 N N . ARG A 1 669 ? -1.672 -7.461 -5.343 1.00 87.38 669 ARG A N 1
ATOM 5221 C CA . ARG A 1 669 ? -2.017 -7.428 -6.765 1.00 87.38 669 ARG A CA 1
ATOM 5222 C C . ARG A 1 669 ? -0.824 -7.663 -7.652 1.00 87.38 669 ARG A C 1
ATOM 5224 O O . ARG A 1 669 ? 0.312 -7.378 -7.273 1.00 87.38 669 ARG A O 1
ATOM 5231 N N . TRP A 1 670 ? -1.106 -8.098 -8.873 1.00 85.44 670 TRP A N 1
ATOM 5232 C CA . TRP A 1 670 ? -0.101 -8.225 -9.917 1.00 85.44 670 TRP A CA 1
ATOM 5233 C C . TRP A 1 670 ? -0.627 -7.688 -11.254 1.00 85.44 670 TRP A C 1
ATOM 5235 O O . TRP A 1 670 ? -1.571 -8.252 -11.811 1.00 85.44 670 TRP A O 1
ATOM 5245 N N . PRO A 1 671 ? -0.044 -6.601 -11.797 1.00 83.75 671 PRO A N 1
ATOM 5246 C CA . PRO A 1 671 ? -0.446 -6.068 -13.091 1.00 83.75 671 PRO A CA 1
ATOM 5247 C C . PRO A 1 671 ? 0.143 -6.920 -14.217 1.00 83.75 671 PRO A C 1
ATOM 5249 O O . PRO A 1 671 ? 1.189 -6.599 -14.781 1.00 83.75 671 PRO A O 1
ATOM 5252 N N . VAL A 1 672 ? -0.550 -8.010 -14.555 1.00 84.31 672 VAL A N 1
ATOM 5253 C CA . VAL A 1 672 ? -0.164 -8.949 -15.623 1.00 84.31 672 VAL A CA 1
ATOM 5254 C C . VAL A 1 672 ? 0.068 -8.220 -16.946 1.00 84.31 672 VAL A C 1
ATOM 5256 O O . VAL A 1 672 ? 1.054 -8.474 -17.637 1.00 84.31 672 VAL A O 1
ATOM 5259 N N . ALA A 1 673 ? -0.805 -7.258 -17.253 1.00 85.69 673 ALA A N 1
ATOM 5260 C CA . ALA A 1 673 ? -0.690 -6.365 -18.398 1.00 85.69 673 ALA A CA 1
ATOM 5261 C C . ALA A 1 673 ? 0.705 -5.736 -18.518 1.00 85.69 673 ALA A C 1
ATOM 5263 O O . ALA A 1 673 ? 1.241 -5.637 -19.618 1.00 85.69 673 ALA A O 1
ATOM 5264 N N . GLY A 1 674 ? 1.325 -5.384 -17.387 1.00 85.56 674 GLY A N 1
ATOM 5265 C CA . GLY A 1 674 ? 2.621 -4.722 -17.334 1.00 85.56 674 GLY A CA 1
ATOM 5266 C C . GLY A 1 674 ? 3.749 -5.559 -17.930 1.00 85.56 674 GLY A C 1
ATOM 5267 O O . GLY A 1 674 ? 4.679 -4.992 -18.491 1.00 85.56 674 GLY A O 1
ATOM 5268 N N . ALA A 1 675 ? 3.675 -6.894 -17.887 1.00 82.69 675 ALA A N 1
ATOM 5269 C CA . ALA A 1 675 ? 4.675 -7.750 -18.534 1.00 82.69 675 ALA A CA 1
ATOM 5270 C C . ALA A 1 675 ? 4.706 -7.565 -20.062 1.00 82.69 675 ALA A C 1
ATOM 5272 O O . ALA A 1 675 ? 5.765 -7.690 -20.676 1.00 82.69 675 ALA A O 1
ATOM 5273 N N . TYR A 1 676 ? 3.562 -7.224 -20.657 1.00 85.56 676 TYR A N 1
ATOM 5274 C CA . TYR A 1 676 ? 3.401 -7.030 -22.096 1.00 85.56 676 TYR A CA 1
ATOM 5275 C C . TYR A 1 676 ? 3.477 -5.552 -22.476 1.00 85.56 676 TYR A C 1
ATOM 5277 O O . TYR A 1 676 ? 4.243 -5.181 -23.362 1.00 85.56 676 TYR A O 1
ATOM 5285 N N . ALA A 1 677 ? 2.741 -4.697 -21.765 1.00 88.62 677 ALA A N 1
ATOM 5286 C CA . ALA A 1 677 ? 2.701 -3.263 -22.007 1.00 88.62 677 ALA A CA 1
ATOM 5287 C C . ALA A 1 677 ? 4.106 -2.654 -21.915 1.00 88.62 677 ALA A C 1
ATOM 5289 O O . ALA A 1 677 ? 4.488 -1.879 -22.788 1.00 88.62 677 ALA A O 1
ATOM 5290 N N . ASN A 1 678 ? 4.930 -3.075 -20.945 1.00 88.69 678 ASN A N 1
ATOM 5291 C CA . ASN A 1 678 ? 6.285 -2.542 -20.764 1.00 88.69 678 ASN A CA 1
ATOM 5292 C C . ASN A 1 678 ? 7.268 -2.899 -21.883 1.00 88.69 678 ASN A C 1
ATOM 5294 O O . ASN A 1 678 ? 8.260 -2.186 -22.041 1.00 88.69 678 ASN A O 1
ATOM 5298 N N . LEU A 1 679 ? 6.993 -3.930 -22.695 1.00 86.88 679 LEU A N 1
ATOM 5299 C CA . LEU A 1 679 ? 7.812 -4.228 -23.876 1.00 86.88 679 LEU A CA 1
ATOM 5300 C C . LEU A 1 679 ? 7.748 -3.101 -24.915 1.00 86.88 679 LEU A C 1
ATOM 5302 O O . LEU A 1 679 ? 8.715 -2.885 -25.641 1.00 86.88 679 LEU A O 1
ATOM 5306 N N . ILE A 1 680 ? 6.626 -2.380 -24.966 1.00 89.06 680 ILE A N 1
ATOM 5307 C CA . ILE A 1 680 ? 6.375 -1.298 -25.924 1.00 89.06 680 ILE A CA 1
ATOM 5308 C C . ILE A 1 680 ? 6.475 0.064 -25.227 1.00 89.06 680 ILE A C 1
ATOM 5310 O O . ILE A 1 680 ? 7.115 0.985 -25.729 1.00 89.06 680 ILE A O 1
ATOM 5314 N N . ALA A 1 681 ? 5.893 0.173 -24.033 1.00 89.69 681 ALA A N 1
ATOM 5315 C CA . ALA A 1 681 ? 5.799 1.399 -23.255 1.00 89.69 681 ALA A CA 1
ATOM 5316 C C . ALA A 1 681 ? 7.175 1.960 -22.862 1.00 89.69 681 ALA A C 1
ATOM 5318 O O . ALA A 1 681 ? 7.377 3.164 -22.969 1.00 89.69 681 ALA A O 1
ATOM 5319 N N . ILE A 1 682 ? 8.140 1.122 -22.454 1.00 89.56 682 ILE A N 1
ATOM 5320 C CA . ILE A 1 682 ? 9.463 1.601 -22.012 1.00 89.56 682 ILE A CA 1
ATOM 5321 C C . ILE A 1 682 ? 10.268 2.231 -23.168 1.00 89.56 682 ILE A C 1
ATOM 5323 O O . ILE A 1 682 ? 10.721 3.366 -22.998 1.00 89.56 682 ILE A O 1
ATOM 5327 N N . PRO A 1 683 ? 10.445 1.576 -24.339 1.00 89.00 683 PRO A N 1
ATOM 5328 C CA . PRO A 1 683 ? 11.089 2.218 -25.488 1.00 89.00 683 PRO A CA 1
ATOM 5329 C C . PRO A 1 683 ? 10.375 3.500 -25.923 1.00 89.00 683 PRO A C 1
ATOM 5331 O O . PRO A 1 683 ? 11.027 4.507 -26.195 1.00 89.00 683 PRO A O 1
ATOM 5334 N N . LEU A 1 684 ? 9.039 3.475 -25.937 1.00 91.19 684 LEU A N 1
ATOM 5335 C CA . LEU A 1 684 ? 8.221 4.608 -26.354 1.00 91.19 684 LEU A CA 1
ATOM 5336 C C . LEU A 1 684 ? 8.384 5.804 -25.411 1.00 91.19 684 LEU A C 1
ATOM 5338 O O . LEU A 1 684 ? 8.599 6.918 -25.873 1.00 91.19 684 LEU A O 1
ATOM 5342 N N . VAL A 1 685 ? 8.388 5.571 -24.096 1.00 91.19 685 VAL A N 1
ATOM 5343 C CA . VAL A 1 685 ? 8.694 6.592 -23.080 1.00 91.19 685 VAL A CA 1
ATOM 5344 C C . VAL A 1 685 ? 10.085 7.171 -23.265 1.00 91.19 685 VAL A C 1
ATOM 5346 O O . VAL A 1 685 ? 10.253 8.371 -23.089 1.00 91.19 685 VAL A O 1
ATOM 5349 N N . GLY A 1 686 ? 11.066 6.351 -23.652 1.00 90.75 686 GLY A N 1
ATOM 5350 C CA . GLY A 1 686 ? 12.401 6.821 -24.020 1.00 90.75 686 GLY A CA 1
ATOM 5351 C C . GLY A 1 686 ? 12.353 7.934 -25.063 1.00 90.75 686 GLY A C 1
ATOM 5352 O O . GLY A 1 686 ? 12.934 8.996 -24.852 1.00 90.75 686 GLY A O 1
ATOM 5353 N N . VAL A 1 687 ? 11.606 7.711 -26.146 1.00 92.94 687 VAL A N 1
ATOM 5354 C CA . VAL A 1 687 ? 11.425 8.693 -27.224 1.00 92.94 687 VAL A CA 1
ATOM 5355 C C . VAL A 1 687 ? 10.609 9.892 -26.745 1.00 92.94 687 VAL A C 1
ATOM 5357 O O . VAL A 1 687 ? 11.042 11.030 -26.925 1.00 92.94 687 VAL A O 1
ATOM 5360 N N . VAL A 1 688 ? 9.469 9.652 -26.085 1.00 93.88 688 VAL A N 1
ATOM 5361 C CA . VAL A 1 688 ? 8.568 10.727 -25.646 1.00 93.88 688 VAL A CA 1
ATOM 5362 C C . VAL A 1 688 ? 9.264 11.673 -24.677 1.00 93.88 688 VAL A C 1
ATOM 5364 O O . VAL A 1 688 ? 9.211 12.886 -24.859 1.00 93.88 688 VAL A O 1
ATOM 5367 N N . LEU A 1 689 ? 9.958 11.128 -23.678 1.00 93.38 689 LEU A N 1
ATOM 5368 C CA . LEU A 1 689 ? 10.679 11.907 -22.678 1.00 93.38 689 LEU A CA 1
ATOM 5369 C C . LEU A 1 689 ? 11.803 12.732 -23.309 1.00 93.38 689 LEU A C 1
ATOM 5371 O O . LEU A 1 689 ? 11.943 13.905 -22.974 1.00 93.38 689 LEU A O 1
ATOM 5375 N N . GLN A 1 690 ? 12.596 12.145 -24.212 1.00 93.69 690 GLN A N 1
ATOM 5376 C CA . GLN A 1 690 ? 13.692 12.857 -24.878 1.00 93.69 690 GLN A CA 1
ATOM 5377 C C . GLN A 1 690 ? 13.170 14.009 -25.735 1.00 93.69 690 GLN A C 1
ATOM 5379 O O . GLN A 1 690 ? 13.659 15.127 -25.600 1.00 93.69 690 GLN A O 1
ATOM 5384 N N . LEU A 1 691 ? 12.155 13.764 -26.570 1.00 94.75 691 LEU A N 1
ATOM 5385 C CA . LEU A 1 691 ? 11.570 14.806 -27.413 1.00 94.75 691 LEU A CA 1
ATOM 5386 C C . LEU A 1 691 ? 10.907 15.903 -26.579 1.00 94.75 691 LEU A C 1
ATOM 5388 O O . LEU A 1 691 ? 11.135 17.075 -26.857 1.00 94.75 691 LEU A O 1
ATOM 5392 N N . SER A 1 692 ? 10.151 15.556 -25.531 1.00 93.62 692 SER A N 1
ATOM 5393 C CA . SER A 1 692 ? 9.539 16.555 -24.648 1.00 93.62 692 SER A CA 1
ATOM 5394 C C . SER A 1 692 ? 10.584 17.359 -23.866 1.00 93.62 692 SER A C 1
ATOM 5396 O O . SER A 1 692 ? 10.421 18.565 -23.711 1.00 93.62 692 SER A O 1
ATOM 5398 N N . MET A 1 693 ? 11.663 16.731 -23.384 1.00 92.56 693 MET A N 1
ATOM 5399 C CA . MET A 1 693 ? 12.735 17.440 -22.673 1.00 92.56 693 MET A CA 1
ATOM 5400 C C . MET A 1 693 ? 13.511 18.363 -23.620 1.00 92.56 693 MET A C 1
ATOM 5402 O O . MET A 1 693 ? 13.787 19.507 -23.270 1.00 92.56 693 MET A O 1
ATOM 5406 N N . LEU A 1 694 ? 13.819 17.909 -24.840 1.00 93.75 694 LEU A N 1
ATOM 5407 C CA . LEU A 1 694 ? 14.446 18.744 -25.866 1.00 93.75 694 LEU A CA 1
ATOM 5408 C C . LEU A 1 694 ? 13.534 19.898 -26.288 1.00 93.75 694 LEU A C 1
ATOM 5410 O O . LEU A 1 694 ? 14.016 21.021 -26.392 1.00 93.75 694 LEU A O 1
ATOM 5414 N N . ALA A 1 695 ? 12.236 19.657 -26.483 1.00 94.94 695 ALA A N 1
ATOM 5415 C CA . ALA A 1 695 ? 11.260 20.706 -26.777 1.00 94.94 695 ALA A CA 1
ATOM 5416 C C . ALA A 1 695 ? 11.208 21.739 -25.645 1.00 94.94 695 ALA A C 1
ATOM 5418 O O . ALA A 1 695 ? 11.317 22.932 -25.904 1.00 94.94 695 ALA A O 1
ATOM 5419 N N . GLY A 1 696 ? 11.141 21.280 -24.392 1.00 92.88 696 GLY A N 1
ATOM 5420 C CA . GLY A 1 696 ? 11.184 22.132 -23.207 1.00 92.88 696 GLY A CA 1
ATOM 5421 C C . GLY A 1 696 ? 12.426 23.018 -23.163 1.00 92.88 696 GLY A C 1
ATOM 5422 O O . GLY A 1 696 ? 12.295 24.230 -23.070 1.00 92.88 696 GLY A O 1
ATOM 5423 N N . LEU A 1 697 ? 13.620 22.426 -23.289 1.00 91.88 697 LEU A N 1
ATOM 5424 C CA . LEU A 1 697 ? 14.898 23.145 -23.218 1.00 91.88 697 LEU A CA 1
ATOM 5425 C C . LEU A 1 697 ? 15.135 24.076 -24.415 1.00 91.88 697 LEU A C 1
ATOM 5427 O O . LEU A 1 697 ? 15.613 25.193 -24.238 1.00 91.88 697 LEU A O 1
ATOM 5431 N N . THR A 1 698 ? 14.811 23.638 -25.634 1.00 94.12 698 THR A N 1
ATOM 5432 C CA . THR A 1 698 ? 14.957 24.475 -26.839 1.00 94.12 698 THR A CA 1
ATOM 5433 C C . THR A 1 698 ? 13.930 25.597 -26.873 1.00 94.12 698 THR A C 1
ATOM 5435 O O . THR A 1 698 ? 14.259 26.683 -27.338 1.00 94.12 698 THR A O 1
ATOM 5438 N N . GLY A 1 699 ? 12.736 25.385 -26.312 1.00 93.25 699 GLY A N 1
ATOM 5439 C CA . GLY A 1 699 ? 11.697 26.402 -26.150 1.00 93.25 699 GLY A CA 1
ATOM 5440 C C . GLY A 1 699 ? 12.109 27.589 -25.278 1.00 93.25 699 GLY A C 1
ATOM 5441 O O . GLY A 1 699 ? 11.555 28.672 -25.445 1.00 93.25 699 GLY A O 1
ATOM 5442 N N . LEU A 1 700 ? 13.115 27.416 -24.413 1.00 92.69 700 LEU A N 1
ATOM 5443 C CA . LEU A 1 700 ? 13.689 28.495 -23.600 1.00 92.69 700 LEU A CA 1
ATOM 5444 C C . LEU A 1 700 ? 14.517 29.488 -24.429 1.00 92.69 700 LEU A C 1
ATOM 5446 O O . LEU A 1 700 ? 14.816 30.578 -23.950 1.00 92.69 700 LEU A O 1
ATOM 5450 N N . ILE A 1 701 ? 14.912 29.125 -25.657 1.00 93.75 701 ILE A N 1
ATOM 5451 C CA . ILE A 1 701 ? 15.692 29.995 -26.543 1.00 93.75 701 ILE A CA 1
ATOM 5452 C C . ILE A 1 701 ? 14.770 31.102 -27.086 1.00 93.75 701 ILE A C 1
ATOM 5454 O O . ILE A 1 701 ? 13.817 30.792 -27.808 1.00 93.75 701 ILE A O 1
ATOM 5458 N N . PRO A 1 702 ? 15.046 32.392 -26.813 1.00 90.19 702 PRO A N 1
ATOM 5459 C CA . PRO A 1 702 ? 14.184 33.486 -27.258 1.00 90.19 702 PRO A CA 1
ATOM 5460 C C . PRO A 1 702 ? 13.992 33.533 -28.786 1.00 90.19 702 PRO A C 1
ATOM 5462 O O . PRO A 1 702 ? 14.939 33.362 -29.555 1.00 90.19 702 PRO A O 1
ATOM 5465 N N . GLY A 1 703 ? 12.754 33.782 -29.234 1.00 88.38 703 GLY A N 1
ATOM 5466 C CA . GLY A 1 703 ? 12.360 33.888 -30.650 1.00 88.38 703 GLY A CA 1
ATOM 5467 C C . GLY A 1 703 ? 12.303 32.535 -31.370 1.00 88.38 703 GLY A C 1
ATOM 5468 O O . GLY A 1 703 ? 11.231 31.965 -31.548 1.00 88.38 703 GLY A O 1
ATOM 5469 N N . ILE A 1 704 ? 13.486 32.020 -31.714 1.00 93.75 704 ILE A N 1
ATOM 5470 C CA . ILE A 1 704 ? 13.804 30.663 -32.191 1.00 93.75 704 ILE A CA 1
ATOM 5471 C C . ILE A 1 704 ? 12.969 29.505 -31.631 1.00 93.75 704 ILE A C 1
ATOM 5473 O O . ILE A 1 704 ? 12.350 28.676 -32.303 1.00 93.75 704 ILE A O 1
ATOM 5477 N N . GLY A 1 705 ? 13.059 29.436 -30.304 1.00 94.12 705 GLY A N 1
ATOM 5478 C CA . GLY A 1 705 ? 12.918 28.211 -29.542 1.00 94.12 705 GLY A CA 1
ATOM 5479 C C . GLY A 1 705 ? 11.525 27.632 -29.587 1.00 94.12 705 GLY A C 1
ATOM 5480 O O . GLY A 1 705 ? 11.378 26.424 -29.740 1.00 94.12 705 GLY A O 1
ATOM 5481 N N . ILE A 1 706 ? 10.497 28.479 -29.509 1.00 93.94 706 ILE A N 1
ATOM 5482 C CA . ILE A 1 706 ? 9.109 28.016 -29.451 1.00 93.94 706 ILE A CA 1
ATOM 5483 C C . ILE A 1 706 ? 8.683 27.293 -30.736 1.00 93.94 706 ILE A C 1
ATOM 5485 O O . ILE A 1 706 ? 7.932 26.325 -30.670 1.00 93.94 706 ILE A O 1
ATOM 5489 N N . TYR A 1 707 ? 9.213 27.693 -31.896 1.00 95.25 707 TYR A N 1
ATOM 5490 C CA . TYR A 1 707 ? 8.936 27.027 -33.172 1.00 95.25 707 TYR A CA 1
ATOM 5491 C C . TYR A 1 707 ? 9.645 25.672 -33.270 1.00 95.25 707 TYR A C 1
ATOM 5493 O O . TYR A 1 707 ? 9.054 24.697 -33.736 1.00 95.25 707 TYR A O 1
ATOM 5501 N N . ILE A 1 708 ? 10.887 25.585 -32.779 1.00 95.56 708 ILE A N 1
ATOM 5502 C CA . ILE A 1 708 ? 11.623 24.314 -32.675 1.00 95.56 708 ILE A CA 1
ATOM 5503 C C . ILE A 1 708 ? 10.899 23.377 -31.703 1.00 95.56 708 ILE A C 1
ATOM 5505 O O . ILE A 1 708 ? 10.676 22.208 -32.018 1.00 95.56 708 ILE A O 1
ATOM 5509 N N . ALA A 1 709 ? 10.476 23.900 -30.551 1.00 95.25 709 ALA A N 1
ATOM 5510 C CA . ALA A 1 709 ? 9.705 23.169 -29.560 1.00 95.25 709 ALA A CA 1
ATOM 5511 C C . ALA A 1 709 ? 8.374 22.677 -30.138 1.00 95.25 709 ALA A C 1
ATOM 5513 O O . ALA A 1 709 ? 8.038 21.515 -29.950 1.00 95.25 709 ALA A O 1
ATOM 5514 N N . LEU A 1 710 ? 7.656 23.506 -30.904 1.00 94.75 710 LEU A N 1
ATOM 5515 C CA . LEU A 1 710 ? 6.425 23.109 -31.588 1.00 94.75 710 LEU A CA 1
ATOM 5516 C C . LEU A 1 710 ? 6.666 21.962 -32.576 1.00 94.75 710 LEU A C 1
ATOM 5518 O O . LEU A 1 710 ? 5.908 20.996 -32.575 1.00 94.75 710 LEU A O 1
ATOM 5522 N N . PHE A 1 711 ? 7.733 22.025 -33.378 1.00 95.31 711 PHE A N 1
ATOM 5523 C CA . PHE A 1 711 ? 8.094 20.946 -34.300 1.00 95.31 711 PHE A CA 1
ATOM 5524 C C . PHE A 1 711 ? 8.410 19.638 -33.559 1.00 95.31 711 PHE A C 1
ATOM 5526 O O . PHE A 1 711 ? 7.899 18.576 -33.922 1.00 95.31 711 PHE A O 1
ATOM 5533 N N . LEU A 1 712 ? 9.204 19.709 -32.486 1.00 95.44 712 LEU A N 1
ATOM 5534 C CA . LEU A 1 712 ? 9.529 18.553 -31.649 1.00 95.44 712 LEU A CA 1
ATOM 5535 C C . LEU A 1 712 ? 8.284 17.984 -30.952 1.00 95.44 712 LEU A C 1
ATOM 5537 O O . LEU A 1 712 ? 8.098 16.769 -30.945 1.00 95.44 712 LEU A O 1
ATOM 5541 N N . SER A 1 713 ? 7.409 18.838 -30.417 1.00 93.50 713 SER A N 1
ATOM 5542 C CA . SER A 1 713 ? 6.139 18.450 -29.792 1.00 93.50 713 SER A CA 1
ATOM 5543 C C . SER A 1 713 ? 5.177 17.817 -30.799 1.00 93.50 713 SER A C 1
ATOM 5545 O O . SER A 1 713 ? 4.554 16.802 -30.487 1.00 93.50 713 SER A O 1
ATOM 5547 N N . ALA A 1 714 ? 5.108 18.337 -32.028 1.00 90.56 714 ALA A N 1
ATOM 5548 C CA . ALA A 1 714 ? 4.322 17.756 -33.114 1.00 90.56 714 ALA A CA 1
ATOM 5549 C C . ALA A 1 714 ? 4.851 16.371 -33.521 1.00 90.56 714 ALA A C 1
ATOM 5551 O O . ALA A 1 714 ? 4.071 15.427 -33.642 1.00 90.56 714 ALA A O 1
ATOM 5552 N N . ALA A 1 715 ? 6.173 16.206 -33.646 1.00 92.06 715 ALA A N 1
ATOM 5553 C CA . ALA A 1 715 ? 6.785 14.895 -33.873 1.00 92.06 715 ALA A CA 1
ATOM 5554 C C . ALA A 1 715 ? 6.507 13.928 -32.707 1.00 92.06 715 ALA A C 1
ATOM 5556 O O . ALA A 1 715 ? 6.245 12.741 -32.909 1.00 92.06 715 ALA A O 1
ATOM 5557 N N . ASN A 1 716 ? 6.513 14.444 -31.477 1.00 93.81 716 ASN A N 1
ATOM 5558 C CA . ASN A 1 716 ? 6.264 13.663 -30.273 1.00 93.81 716 ASN A CA 1
ATOM 5559 C C . ASN A 1 716 ? 4.791 13.264 -30.079 1.00 93.81 716 ASN A C 1
ATOM 5561 O O . ASN A 1 716 ? 4.481 12.307 -29.361 1.00 93.81 716 ASN A O 1
ATOM 5565 N N . TRP A 1 717 ? 3.869 13.987 -30.714 1.00 88.69 717 TRP A N 1
ATOM 5566 C CA . TRP A 1 717 ? 2.434 13.765 -30.584 1.00 88.69 717 TRP A CA 1
ATOM 5567 C C . TRP A 1 717 ? 2.064 12.312 -30.913 1.00 88.69 717 TRP A C 1
ATOM 5569 O O . TRP A 1 717 ? 1.457 11.643 -30.081 1.00 88.69 717 TRP A O 1
ATOM 5579 N N . ILE A 1 718 ? 2.548 11.763 -32.034 1.00 87.31 718 ILE A N 1
ATOM 5580 C CA . ILE A 1 718 ? 2.263 10.379 -32.464 1.00 87.31 718 ILE A CA 1
ATOM 5581 C C . ILE A 1 718 ? 2.687 9.357 -31.398 1.00 87.31 718 ILE A C 1
ATOM 5583 O O . ILE A 1 718 ? 1.919 8.461 -31.042 1.00 87.31 718 ILE A O 1
ATOM 5587 N N . PHE A 1 719 ? 3.894 9.507 -30.846 1.00 91.31 719 PHE A N 1
ATOM 5588 C CA . PHE A 1 719 ? 4.419 8.599 -29.824 1.00 91.31 719 PHE A CA 1
ATOM 5589 C C . PHE A 1 719 ? 3.640 8.699 -28.511 1.00 91.31 719 PHE A C 1
ATOM 5591 O O . PHE A 1 719 ? 3.368 7.692 -27.859 1.00 91.31 719 PHE A O 1
ATOM 5598 N N . SER A 1 720 ? 3.230 9.911 -28.151 1.00 89.69 720 SER A N 1
ATOM 5599 C CA . SER A 1 720 ? 2.460 10.174 -26.938 1.00 89.69 720 SER A CA 1
ATOM 5600 C C . SER A 1 720 ? 1.044 9.600 -27.030 1.00 89.69 720 SER A C 1
ATOM 5602 O O . SER A 1 720 ? 0.597 8.958 -26.086 1.00 89.69 720 SER A O 1
ATOM 5604 N N . ILE A 1 721 ? 0.365 9.743 -28.177 1.00 86.50 721 ILE A N 1
ATOM 5605 C CA . ILE A 1 721 ? -0.940 9.102 -28.426 1.00 86.50 721 ILE A CA 1
ATOM 5606 C C . ILE A 1 721 ? -0.781 7.589 -28.370 1.00 86.50 721 ILE A C 1
ATOM 5608 O O . ILE A 1 721 ? -1.548 6.921 -27.680 1.00 86.50 721 ILE A O 1
ATOM 5612 N N . GLY A 1 722 ? 0.233 7.048 -29.054 1.00 86.44 722 GLY A N 1
ATOM 5613 C CA . GLY A 1 722 ? 0.521 5.616 -29.026 1.00 86.44 722 GLY A CA 1
ATOM 5614 C C . GLY A 1 722 ? 0.676 5.099 -27.596 1.00 86.44 722 GLY A C 1
ATOM 5615 O O . GLY A 1 722 ? 0.127 4.054 -27.254 1.00 86.44 722 GLY A O 1
ATOM 5616 N N . PHE A 1 723 ? 1.342 5.866 -26.730 1.00 89.94 723 PHE A N 1
ATOM 5617 C CA . PHE A 1 723 ? 1.501 5.516 -25.323 1.00 89.94 723 PHE A CA 1
ATOM 5618 C C . PHE A 1 723 ? 0.176 5.533 -24.552 1.00 89.94 723 PHE A C 1
ATOM 5620 O O . PHE A 1 723 ? -0.133 4.574 -23.843 1.00 89.94 723 PHE A O 1
ATOM 5627 N N . LEU A 1 724 ? -0.619 6.600 -24.693 1.00 86.31 724 LEU A N 1
ATOM 5628 C CA . LEU A 1 724 ? -1.922 6.710 -24.028 1.00 86.31 724 LEU A CA 1
ATOM 5629 C C . LEU A 1 724 ? -2.853 5.556 -24.441 1.00 86.31 724 LEU A C 1
ATOM 5631 O O . LEU A 1 724 ? -3.488 4.934 -23.588 1.00 86.31 724 LEU A O 1
ATOM 5635 N N . LEU A 1 725 ? -2.855 5.201 -25.730 1.00 84.25 725 LEU A N 1
ATOM 5636 C CA . LEU A 1 725 ? -3.620 4.072 -26.259 1.00 84.25 725 LEU A CA 1
ATOM 5637 C C . LEU A 1 725 ? -3.154 2.726 -25.686 1.00 84.25 725 LEU A C 1
ATOM 5639 O O . LEU A 1 725 ? -3.994 1.884 -25.381 1.00 84.25 725 LEU A O 1
ATOM 5643 N N . ILE A 1 726 ? -1.847 2.512 -25.487 1.00 86.81 726 ILE A N 1
ATOM 5644 C CA . ILE A 1 726 ? -1.329 1.291 -24.839 1.00 86.81 726 ILE A CA 1
ATOM 5645 C C . ILE A 1 726 ? -1.942 1.128 -23.444 1.00 86.81 726 ILE A C 1
ATOM 5647 O O . ILE A 1 726 ? -2.460 0.055 -23.136 1.00 86.81 726 ILE A O 1
ATOM 5651 N N . GLY A 1 727 ? -1.931 2.180 -22.618 1.00 85.12 727 GLY A N 1
ATOM 5652 C CA . GLY A 1 727 ? -2.540 2.138 -21.284 1.00 85.12 727 GLY A CA 1
ATOM 5653 C C . GLY A 1 727 ? -4.014 1.740 -21.335 1.00 85.12 727 GLY A C 1
ATOM 5654 O O . GLY A 1 727 ? -4.433 0.814 -20.637 1.00 85.12 727 GLY A O 1
ATOM 5655 N N . HIS A 1 728 ? -4.766 2.371 -22.237 1.00 83.38 728 HIS A N 1
ATOM 5656 C CA . HIS A 1 728 ? -6.178 2.091 -22.459 1.00 83.38 728 HIS A CA 1
ATOM 5657 C C . HIS A 1 728 ? -6.435 0.633 -22.878 1.00 83.38 728 HIS A C 1
ATOM 5659 O O . HIS A 1 728 ? -7.132 -0.104 -22.176 1.00 83.38 728 HIS A O 1
ATOM 5665 N N . TYR A 1 729 ? -5.834 0.174 -23.982 1.00 83.94 729 TYR A N 1
ATOM 5666 C CA . TYR A 1 729 ? -6.096 -1.156 -24.541 1.00 83.94 729 TYR A CA 1
ATOM 5667 C C . TYR A 1 729 ? -5.636 -2.285 -23.614 1.00 83.94 729 TYR A C 1
ATOM 5669 O O . TYR A 1 729 ? -6.403 -3.215 -23.354 1.00 83.94 729 TYR A O 1
ATOM 5677 N N . PHE A 1 730 ? -4.423 -2.198 -23.055 1.00 85.75 730 PHE A N 1
ATOM 5678 C CA . PHE A 1 730 ? -3.915 -3.246 -22.165 1.00 85.75 730 PHE A CA 1
ATOM 5679 C C . PHE A 1 730 ? -4.706 -3.335 -20.855 1.00 85.75 730 PHE A C 1
ATOM 5681 O O . PHE A 1 730 ? -4.877 -4.440 -20.344 1.00 85.75 730 PHE A O 1
ATOM 5688 N N . SER A 1 731 ? -5.242 -2.219 -20.342 1.00 82.44 731 SER A N 1
ATOM 5689 C CA . SER A 1 731 ? -6.111 -2.233 -19.152 1.00 82.44 731 SER A CA 1
ATOM 5690 C C . SER A 1 731 ? -7.454 -2.938 -19.371 1.00 82.44 731 SER A C 1
ATOM 5692 O O . SER A 1 731 ? -8.106 -3.330 -18.404 1.00 82.44 731 SER A O 1
ATOM 5694 N N . ARG A 1 732 ? -7.881 -3.082 -20.633 1.00 79.31 732 ARG A N 1
ATOM 5695 C CA . ARG A 1 732 ? -9.134 -3.743 -21.015 1.00 79.31 732 ARG A CA 1
ATOM 5696 C C . ARG A 1 732 ? -8.922 -5.190 -21.447 1.00 79.31 732 ARG A C 1
ATOM 5698 O O . ARG A 1 732 ? -9.806 -6.015 -21.250 1.00 79.31 732 ARG A O 1
ATOM 5705 N N . TRP A 1 733 ? -7.770 -5.498 -22.042 1.00 80.81 733 TRP A N 1
ATOM 5706 C CA . TRP A 1 733 ? -7.418 -6.861 -22.450 1.00 80.81 733 TRP A CA 1
ATOM 5707 C C . TRP A 1 733 ? -7.002 -7.744 -21.280 1.00 80.81 733 TRP A C 1
ATOM 5709 O O . TRP A 1 733 ? -7.206 -8.952 -21.331 1.00 80.81 733 TRP A O 1
ATOM 5719 N N . PHE A 1 734 ? -6.414 -7.157 -20.239 1.00 80.88 734 PHE A N 1
ATOM 5720 C CA . PHE A 1 734 ? -5.956 -7.880 -19.063 1.00 80.88 734 PHE A CA 1
ATOM 5721 C C . PHE A 1 734 ? -6.648 -7.348 -17.815 1.00 80.88 734 PHE A C 1
ATOM 5723 O O . PHE A 1 734 ? -6.739 -6.142 -17.596 1.00 80.88 734 PHE A O 1
ATOM 5730 N N . ILE A 1 735 ? -7.086 -8.271 -16.967 1.00 75.31 735 ILE A N 1
ATOM 5731 C CA . ILE A 1 735 ? -7.604 -7.952 -15.637 1.00 75.31 735 ILE A CA 1
ATOM 5732 C C . ILE A 1 735 ? -6.425 -7.541 -14.737 1.00 75.31 735 ILE A C 1
ATOM 5734 O O . ILE A 1 735 ? -5.285 -7.960 -14.958 1.00 75.31 735 ILE A O 1
ATOM 5738 N N . TYR A 1 736 ? -6.697 -6.741 -13.703 1.00 81.00 736 TYR A N 1
ATOM 5739 C CA . TYR A 1 736 ? -5.748 -6.410 -12.637 1.00 81.00 736 TYR A CA 1
ATOM 5740 C C . TYR A 1 736 ? -6.036 -7.247 -11.373 1.00 81.00 736 TYR A C 1
ATOM 5742 O O . TYR A 1 736 ? -6.670 -6.740 -10.440 1.00 81.00 736 TYR A O 1
ATOM 5750 N N . PRO A 1 737 ? -5.645 -8.538 -11.346 1.00 83.31 737 PRO A N 1
ATOM 5751 C CA . PRO A 1 737 ? -6.102 -9.482 -10.336 1.00 83.31 737 PRO A CA 1
ATOM 5752 C C . PRO A 1 737 ? -5.502 -9.225 -8.958 1.00 83.31 737 PRO A C 1
ATOM 5754 O O . PRO A 1 737 ? -4.363 -8.760 -8.822 1.00 83.31 737 PRO A O 1
ATOM 5757 N N . PHE A 1 738 ? -6.266 -9.613 -7.942 1.00 87.00 738 PHE A N 1
ATOM 5758 C CA . PHE A 1 738 ? -5.762 -9.741 -6.587 1.00 87.00 738 PHE A CA 1
ATOM 5759 C C . PHE A 1 738 ? -4.968 -11.033 -6.405 1.00 87.00 738 PHE A C 1
ATOM 5761 O O . PHE A 1 738 ? -5.252 -12.048 -7.028 1.00 87.00 738 PHE A O 1
ATOM 5768 N N . MET A 1 739 ? -3.965 -10.997 -5.538 1.00 87.44 739 MET A N 1
ATOM 5769 C CA . MET A 1 739 ? -3.082 -12.111 -5.231 1.00 87.44 739 MET A CA 1
ATOM 5770 C C . MET A 1 739 ? -2.926 -12.258 -3.728 1.00 87.44 739 MET A C 1
ATOM 5772 O O . MET A 1 739 ? -2.822 -11.264 -3.010 1.00 87.44 739 MET A O 1
ATOM 5776 N N . THR A 1 740 ? -2.844 -13.506 -3.268 1.00 88.94 740 THR A N 1
ATOM 5777 C CA . THR A 1 740 ? -2.531 -13.811 -1.871 1.00 88.94 740 THR A CA 1
ATOM 5778 C C . THR A 1 740 ? -1.170 -13.233 -1.504 1.00 88.94 740 THR A C 1
ATOM 5780 O O . THR A 1 740 ? -0.212 -13.384 -2.268 1.00 88.94 740 THR A O 1
ATOM 5783 N N . LYS A 1 741 ? -1.073 -12.610 -0.331 1.00 90.38 741 LYS A N 1
ATOM 5784 C CA . LYS A 1 741 ? 0.186 -12.065 0.174 1.00 90.38 741 LYS A CA 1
ATOM 5785 C C . LYS A 1 741 ? 1.143 -13.214 0.525 1.00 90.38 741 LYS A C 1
ATOM 5787 O O . LYS A 1 741 ? 0.809 -14.005 1.409 1.00 90.38 741 LYS A O 1
ATOM 5792 N N . PRO A 1 742 ? 2.311 -13.340 -0.130 1.00 90.25 742 PRO A N 1
ATOM 5793 C CA . PRO A 1 742 ? 3.317 -14.304 0.293 1.00 90.25 742 PRO A CA 1
ATOM 5794 C C . PRO A 1 742 ? 3.830 -13.934 1.686 1.00 90.25 742 PRO A C 1
ATOM 5796 O O . PRO A 1 742 ? 3.923 -12.752 2.031 1.00 90.25 742 PRO A O 1
ATOM 5799 N N . THR A 1 743 ? 4.174 -14.928 2.492 1.00 88.50 743 THR A N 1
ATOM 5800 C CA . THR A 1 743 ? 4.826 -14.679 3.778 1.00 88.50 743 THR A CA 1
ATOM 5801 C C . THR A 1 743 ? 6.286 -14.277 3.596 1.00 88.50 743 THR A C 1
ATOM 5803 O O . THR A 1 743 ? 6.861 -14.358 2.507 1.00 88.50 743 THR A O 1
ATOM 5806 N N . VAL A 1 744 ? 6.928 -13.840 4.681 1.00 86.81 744 VAL A N 1
ATOM 5807 C CA . VAL A 1 744 ? 8.376 -13.588 4.668 1.00 86.81 744 VAL A CA 1
ATOM 5808 C C . VAL A 1 744 ? 9.148 -14.888 4.410 1.00 86.81 744 VAL A C 1
ATOM 5810 O O . VAL A 1 744 ? 10.164 -14.859 3.713 1.00 86.81 744 VAL A O 1
ATOM 5813 N N . TYR A 1 745 ? 8.653 -16.026 4.908 1.00 86.44 745 TYR A N 1
ATOM 5814 C CA . TYR A 1 745 ? 9.216 -17.340 4.612 1.00 86.44 745 TYR A CA 1
ATOM 5815 C C . TYR A 1 745 ? 9.064 -17.700 3.131 1.00 86.44 745 TYR A C 1
ATOM 5817 O O . TYR A 1 745 ? 10.063 -18.038 2.493 1.00 86.44 745 TYR A O 1
ATOM 5825 N N . ASP A 1 746 ? 7.864 -17.534 2.561 1.00 87.38 746 ASP A N 1
ATOM 5826 C CA . ASP A 1 746 ? 7.597 -17.762 1.136 1.00 87.38 746 ASP A CA 1
ATOM 5827 C C . ASP A 1 746 ? 8.541 -16.927 0.264 1.00 87.38 746 ASP A C 1
ATOM 5829 O O . ASP A 1 746 ? 9.136 -17.435 -0.688 1.00 87.38 746 ASP A O 1
ATOM 5833 N N . LEU A 1 747 ? 8.740 -15.651 0.616 1.00 90.75 747 LEU A N 1
ATOM 5834 C CA . LEU A 1 747 ? 9.702 -14.780 -0.056 1.00 90.75 747 LEU A CA 1
ATOM 5835 C C . LEU A 1 747 ? 11.140 -15.291 0.093 1.00 90.75 747 LEU A C 1
ATOM 5837 O O . LEU A 1 747 ? 11.887 -15.289 -0.885 1.00 90.75 747 LEU A O 1
ATOM 5841 N N . GLY A 1 748 ? 11.538 -15.745 1.283 1.00 90.50 748 GLY A N 1
ATOM 5842 C CA . GLY A 1 748 ? 12.858 -16.324 1.531 1.00 90.50 748 GLY A CA 1
ATOM 5843 C C . GLY A 1 748 ? 13.129 -17.553 0.660 1.00 90.50 748 GLY A C 1
ATOM 5844 O O . GLY A 1 748 ? 14.165 -17.624 -0.006 1.00 90.50 748 GLY A O 1
ATOM 5845 N N . VAL A 1 749 ? 12.170 -18.480 0.595 1.00 90.44 749 VAL A N 1
ATOM 5846 C CA . VAL A 1 749 ? 12.214 -19.672 -0.267 1.00 90.44 749 VAL A CA 1
ATOM 5847 C C . VAL A 1 749 ? 12.260 -19.272 -1.741 1.00 90.44 749 VAL A C 1
ATOM 5849 O O . VAL A 1 749 ? 13.102 -19.766 -2.497 1.00 90.44 749 VAL A O 1
ATOM 5852 N N . TYR A 1 750 ? 11.402 -18.338 -2.152 1.00 92.00 750 TYR A N 1
ATOM 5853 C CA . TYR A 1 750 ? 11.342 -17.839 -3.521 1.00 92.00 750 TYR A CA 1
ATOM 5854 C C . TYR A 1 750 ? 12.674 -17.216 -3.956 1.00 92.00 750 TYR A C 1
ATOM 5856 O O . TYR A 1 750 ? 13.242 -17.593 -4.983 1.00 92.00 750 TYR A O 1
ATOM 5864 N N . PHE A 1 751 ? 13.232 -16.299 -3.163 1.00 93.19 751 PHE A N 1
ATOM 5865 C CA . PHE A 1 751 ? 14.501 -15.648 -3.482 1.00 93.19 751 PHE A CA 1
ATOM 5866 C C . PHE A 1 751 ? 15.696 -16.598 -3.381 1.00 93.19 751 PHE A C 1
ATOM 5868 O O . PHE A 1 751 ? 16.644 -16.448 -4.156 1.00 93.19 751 PHE A O 1
ATOM 5875 N N . ALA A 1 752 ? 15.647 -17.615 -2.516 1.00 90.81 752 ALA A N 1
ATOM 5876 C CA . ALA A 1 752 ? 16.627 -18.695 -2.520 1.00 90.81 752 ALA A CA 1
ATOM 5877 C C . ALA A 1 752 ? 16.581 -19.481 -3.841 1.00 90.81 752 ALA A C 1
ATOM 5879 O O . ALA A 1 752 ? 17.628 -19.717 -4.447 1.00 90.81 752 ALA A O 1
ATOM 5880 N N . ALA A 1 753 ? 15.389 -19.809 -4.350 1.00 91.06 753 ALA A N 1
ATOM 5881 C CA . ALA A 1 753 ? 15.229 -20.462 -5.649 1.00 91.06 753 ALA A CA 1
ATOM 5882 C C . ALA A 1 753 ? 15.728 -19.578 -6.808 1.00 91.06 753 ALA A C 1
ATOM 5884 O O . ALA A 1 753 ? 16.457 -20.054 -7.683 1.00 91.06 753 ALA A O 1
ATOM 5885 N N . VAL A 1 754 ? 15.423 -18.276 -6.787 1.00 92.38 754 VAL A N 1
ATOM 5886 C CA . VAL A 1 754 ? 15.941 -17.301 -7.763 1.00 92.38 754 VAL A CA 1
ATOM 5887 C C . VAL A 1 754 ? 17.468 -17.205 -7.697 1.00 92.38 754 VAL A C 1
ATOM 5889 O O . VAL A 1 754 ? 18.128 -17.172 -8.737 1.00 92.38 754 VAL A O 1
ATOM 5892 N N . ALA A 1 755 ? 18.060 -17.208 -6.500 1.00 90.50 755 ALA A N 1
ATOM 5893 C CA . ALA A 1 755 ? 19.509 -17.208 -6.327 1.00 90.50 755 ALA A CA 1
ATOM 5894 C C . ALA A 1 755 ? 20.141 -18.499 -6.868 1.00 90.50 755 ALA A C 1
ATOM 5896 O O . ALA A 1 755 ? 21.139 -18.436 -7.590 1.00 90.50 755 ALA A O 1
ATOM 5897 N N . VAL A 1 756 ? 19.541 -19.663 -6.599 1.00 90.38 756 VAL A N 1
ATOM 5898 C CA . VAL A 1 756 ? 19.972 -20.935 -7.193 1.00 90.38 756 VAL A CA 1
ATOM 5899 C C . VAL A 1 756 ? 19.912 -20.847 -8.715 1.00 90.38 756 VAL A C 1
ATOM 5901 O O . VAL A 1 756 ? 20.903 -21.164 -9.362 1.00 90.38 756 VAL A O 1
ATOM 5904 N N . PHE A 1 757 ? 18.826 -20.337 -9.302 1.00 90.31 757 PHE A N 1
ATOM 5905 C CA . PHE A 1 757 ? 18.719 -20.133 -10.749 1.00 90.31 757 PHE A CA 1
ATOM 5906 C C . PHE A 1 757 ? 19.779 -19.164 -11.299 1.00 90.31 757 PHE A C 1
ATOM 5908 O O . PHE A 1 757 ? 20.389 -19.439 -12.329 1.00 90.31 757 PHE A O 1
ATOM 5915 N N . ALA A 1 758 ? 20.061 -18.054 -10.620 1.00 89.38 758 ALA A N 1
ATOM 5916 C CA . ALA A 1 758 ? 21.061 -17.085 -11.069 1.00 89.38 758 ALA A CA 1
ATOM 5917 C C . ALA A 1 758 ? 22.498 -17.634 -10.991 1.00 89.38 758 ALA A C 1
ATOM 5919 O O . ALA A 1 758 ? 23.337 -17.331 -11.845 1.00 89.38 758 ALA A O 1
ATOM 5920 N N . TYR A 1 759 ? 22.785 -18.456 -9.978 1.00 88.25 759 TYR A N 1
ATOM 5921 C CA . TYR A 1 759 ? 24.134 -18.913 -9.636 1.00 88.25 759 TYR A CA 1
ATOM 5922 C C . TYR A 1 759 ? 24.355 -20.422 -9.828 1.00 88.25 759 TYR A C 1
ATOM 5924 O O . TYR A 1 759 ? 25.399 -20.938 -9.418 1.00 88.25 759 TYR A O 1
ATOM 5932 N N . TRP A 1 760 ? 23.447 -21.131 -10.512 1.00 84.75 760 TRP A N 1
ATOM 5933 C CA . TRP A 1 760 ? 23.498 -22.594 -10.644 1.00 84.75 760 TRP A CA 1
ATOM 5934 C C . TRP A 1 760 ? 24.797 -23.097 -11.277 1.00 84.75 760 TRP A C 1
ATOM 5936 O O . TRP A 1 760 ? 25.327 -24.117 -10.852 1.00 84.75 760 TRP A O 1
ATOM 5946 N N . ARG A 1 761 ? 25.350 -22.386 -12.274 1.00 82.44 761 ARG A N 1
ATOM 5947 C CA . ARG A 1 761 ? 26.602 -22.791 -12.940 1.00 82.44 761 ARG A CA 1
ATOM 5948 C C . ARG A 1 761 ? 27.809 -22.670 -12.003 1.00 82.44 761 ARG A C 1
ATOM 5950 O O . ARG A 1 761 ? 28.492 -23.679 -11.830 1.00 82.44 761 ARG A O 1
ATOM 5957 N N . PRO A 1 762 ? 28.103 -21.500 -11.391 1.00 84.75 762 PRO A N 1
ATOM 5958 C CA . PRO A 1 762 ? 29.149 -21.409 -10.375 1.00 84.75 762 PRO A CA 1
ATOM 5959 C C . PRO A 1 762 ? 28.975 -22.436 -9.257 1.00 84.75 762 PRO A C 1
ATOM 5961 O O . PRO A 1 762 ? 29.943 -23.110 -8.912 1.00 84.75 762 PRO A O 1
ATOM 5964 N N . LEU A 1 763 ? 27.752 -22.591 -8.742 1.00 83.69 763 LEU A N 1
ATOM 5965 C CA . LEU A 1 763 ? 27.446 -23.525 -7.663 1.00 83.69 763 LEU A CA 1
ATOM 5966 C C . LEU A 1 763 ? 27.733 -24.970 -8.090 1.00 83.69 763 LEU A C 1
ATOM 5968 O O . LEU A 1 763 ? 28.465 -25.684 -7.409 1.00 83.69 763 LEU A O 1
ATOM 5972 N N . TRP A 1 764 ? 27.255 -25.383 -9.264 1.00 83.06 764 TRP A N 1
ATOM 5973 C CA . TRP A 1 764 ? 27.491 -26.721 -9.793 1.00 83.06 764 TRP A CA 1
ATOM 5974 C C . TRP A 1 764 ? 28.971 -26.975 -10.057 1.00 83.06 764 TRP A C 1
ATOM 5976 O O . TRP A 1 764 ? 29.522 -27.948 -9.564 1.00 83.06 764 TRP A O 1
ATOM 5986 N N . PHE A 1 765 ? 29.648 -26.117 -10.818 1.00 83.88 765 PHE A N 1
ATOM 5987 C CA . PHE A 1 765 ? 31.007 -26.412 -11.271 1.00 83.88 765 PHE A CA 1
ATOM 5988 C C . PHE A 1 765 ? 32.077 -26.211 -10.196 1.00 83.88 765 PHE A C 1
ATOM 5990 O O . PHE A 1 765 ? 33.056 -26.958 -10.207 1.00 83.88 765 PHE A O 1
ATOM 5997 N N . ARG A 1 766 ? 31.908 -25.243 -9.283 1.00 83.44 766 ARG A N 1
ATOM 5998 C CA . ARG A 1 766 ? 32.895 -24.951 -8.229 1.00 83.44 766 ARG A CA 1
ATOM 5999 C C . ARG A 1 766 ? 32.611 -25.678 -6.922 1.00 83.44 766 ARG A C 1
ATOM 6001 O O . ARG A 1 766 ? 33.560 -26.084 -6.265 1.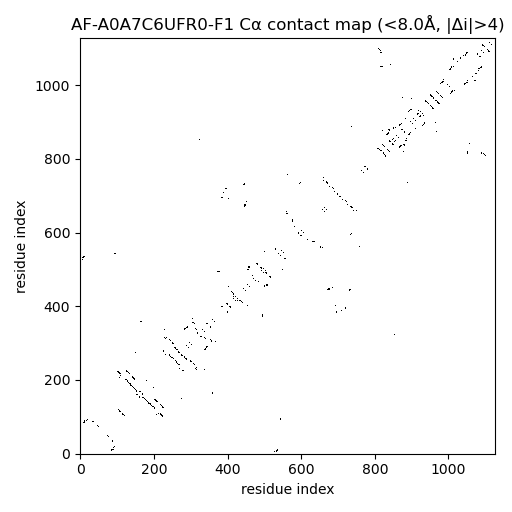00 83.44 766 ARG A O 1
ATOM 6008 N N . VAL A 1 767 ? 31.339 -25.832 -6.550 1.00 81.81 767 VAL A N 1
ATOM 6009 C CA . VAL A 1 767 ? 30.956 -26.373 -5.238 1.00 81.81 767 VAL A CA 1
ATOM 6010 C C . VAL A 1 767 ? 30.454 -27.806 -5.353 1.00 81.81 767 VAL A C 1
ATOM 6012 O O . VAL A 1 767 ? 30.993 -28.670 -4.689 1.00 81.81 767 VAL A O 1
ATOM 6015 N N . VAL A 1 768 ? 29.476 -28.116 -6.206 1.00 83.44 768 VAL A N 1
ATOM 6016 C CA . VAL A 1 768 ? 28.820 -29.442 -6.173 1.00 83.44 768 VAL A CA 1
ATOM 6017 C C . VAL A 1 768 ? 29.607 -30.517 -6.936 1.00 83.44 768 VAL A C 1
ATOM 6019 O O . VAL A 1 768 ? 29.886 -31.589 -6.405 1.00 83.44 768 VAL A O 1
ATOM 6022 N N . ARG A 1 769 ? 30.015 -30.246 -8.181 1.00 83.44 769 ARG A N 1
ATOM 6023 C CA . ARG A 1 769 ? 30.645 -31.202 -9.113 1.00 83.44 769 ARG A CA 1
ATOM 6024 C C . ARG A 1 769 ? 31.932 -31.841 -8.576 1.00 83.44 769 ARG A C 1
ATOM 6026 O O . ARG A 1 769 ? 32.071 -33.051 -8.775 1.00 83.44 769 ARG A O 1
ATOM 6033 N N . PRO A 1 770 ? 32.875 -31.116 -7.936 1.00 83.81 770 PRO A N 1
ATOM 6034 C CA . PRO A 1 770 ? 34.094 -31.731 -7.405 1.00 83.81 770 PRO A CA 1
ATOM 6035 C C . PRO A 1 770 ? 33.794 -32.800 -6.349 1.00 83.81 770 PRO A C 1
ATOM 6037 O O . PRO A 1 770 ? 34.388 -33.876 -6.381 1.00 83.81 770 PRO A O 1
ATOM 6040 N N . PHE A 1 771 ? 32.827 -32.538 -5.467 1.00 81.62 771 PHE A N 1
ATOM 6041 C CA . PHE A 1 771 ? 32.404 -33.479 -4.432 1.00 81.62 771 PHE A CA 1
ATOM 6042 C C . PHE A 1 771 ? 31.542 -34.601 -5.020 1.00 81.62 771 PHE A C 1
ATOM 6044 O O . PHE A 1 771 ? 31.761 -35.764 -4.701 1.00 81.62 771 PHE A O 1
ATOM 6051 N N . TRP A 1 772 ? 30.641 -34.287 -5.958 1.00 82.56 772 TRP A N 1
ATOM 6052 C CA . TRP A 1 772 ? 29.773 -35.265 -6.623 1.00 82.56 772 TRP A CA 1
ATOM 6053 C C . TRP A 1 772 ? 30.553 -36.326 -7.410 1.00 82.56 772 TRP A C 1
ATOM 6055 O O . TRP A 1 772 ? 30.232 -37.515 -7.366 1.00 82.56 772 TRP A O 1
ATOM 6065 N N . ARG A 1 773 ? 31.614 -35.908 -8.116 1.00 83.94 773 ARG A N 1
ATOM 6066 C CA . ARG A 1 773 ? 32.494 -36.818 -8.866 1.00 83.94 773 ARG A CA 1
ATOM 6067 C C . ARG A 1 773 ? 33.269 -37.768 -7.954 1.00 83.94 773 ARG A C 1
ATOM 6069 O O . ARG A 1 773 ? 33.455 -38.916 -8.333 1.00 83.94 773 ARG A O 1
ATOM 6076 N N . ARG A 1 774 ? 33.680 -37.303 -6.770 1.00 81.12 774 ARG A N 1
ATOM 6077 C CA . ARG A 1 774 ? 34.407 -38.100 -5.766 1.00 81.12 774 ARG A CA 1
ATOM 6078 C C . ARG A 1 774 ? 33.485 -38.912 -4.845 1.00 81.12 774 ARG A C 1
ATOM 6080 O O . ARG A 1 774 ? 33.968 -39.751 -4.093 1.00 81.12 774 ARG A O 1
ATOM 6087 N N . ALA A 1 775 ? 32.178 -38.654 -4.860 1.00 81.19 775 ALA A N 1
ATOM 6088 C CA . ALA A 1 775 ? 31.208 -39.333 -4.008 1.00 81.19 775 ALA A CA 1
ATOM 6089 C C . ALA A 1 775 ? 30.889 -40.751 -4.514 1.00 81.19 775 ALA A C 1
ATOM 6091 O O . ALA A 1 775 ? 30.605 -40.939 -5.701 1.00 81.19 775 ALA A O 1
ATOM 6092 N N . SER A 1 776 ? 30.877 -41.723 -3.594 1.00 87.12 776 SER A N 1
ATOM 6093 C CA . SER A 1 776 ? 30.361 -43.082 -3.814 1.00 87.12 776 SER A CA 1
ATOM 6094 C C . SER A 1 776 ? 28.856 -43.070 -4.118 1.00 87.12 776 SER A C 1
ATOM 6096 O O . SER A 1 776 ? 28.158 -42.106 -3.791 1.00 87.12 776 SER A O 1
ATOM 6098 N N . SER A 1 777 ? 28.328 -44.159 -4.690 1.00 85.94 777 SER A N 1
ATOM 6099 C CA . SER A 1 777 ? 26.887 -44.310 -4.961 1.00 85.94 777 SER A CA 1
ATOM 6100 C C . SER A 1 777 ? 26.029 -44.078 -3.711 1.00 85.94 777 SER A C 1
ATOM 6102 O O . SER A 1 777 ? 25.040 -43.355 -3.780 1.00 85.94 777 SER A O 1
ATOM 6104 N N . SER A 1 778 ? 26.463 -44.576 -2.548 1.00 81.94 778 SER A N 1
ATOM 6105 C CA . SER A 1 778 ? 25.798 -44.339 -1.260 1.00 81.94 778 SER A CA 1
ATOM 6106 C C . SER A 1 778 ? 25.754 -42.857 -0.871 1.00 81.94 778 SER A C 1
ATOM 6108 O O . SER A 1 778 ? 24.695 -42.346 -0.520 1.00 81.94 778 SER A O 1
ATOM 6110 N N . ARG A 1 779 ? 26.864 -42.118 -1.008 1.00 83.19 779 ARG A N 1
ATOM 6111 C CA . ARG A 1 779 ? 26.912 -40.672 -0.717 1.00 83.19 779 ARG A CA 1
ATOM 6112 C C . ARG A 1 779 ? 26.049 -39.845 -1.673 1.00 83.19 779 ARG A C 1
ATOM 6114 O O . ARG A 1 779 ? 25.497 -38.833 -1.255 1.00 83.19 779 ARG A O 1
ATOM 6121 N N . ARG A 1 780 ? 25.910 -40.265 -2.936 1.00 85.25 780 ARG A N 1
ATOM 6122 C CA . ARG A 1 780 ? 25.002 -39.615 -3.900 1.00 85.25 780 ARG A CA 1
ATOM 6123 C C . ARG A 1 780 ? 23.536 -39.836 -3.532 1.00 85.25 780 ARG A C 1
ATOM 6125 O O . ARG A 1 780 ? 22.769 -38.883 -3.579 1.00 85.25 780 ARG A O 1
ATOM 6132 N N . ILE A 1 781 ? 23.171 -41.052 -3.121 1.00 86.19 781 ILE A N 1
ATOM 6133 C CA . ILE A 1 781 ? 21.822 -41.359 -2.622 1.00 86.19 781 ILE A CA 1
ATOM 6134 C C . ILE A 1 781 ? 21.518 -40.526 -1.373 1.00 86.19 781 ILE A C 1
ATOM 6136 O O . ILE A 1 781 ? 20.467 -39.898 -1.326 1.00 86.19 781 ILE A O 1
ATOM 6140 N N . ILE A 1 782 ? 22.452 -40.436 -0.417 1.00 86.31 782 ILE A N 1
ATOM 6141 C CA . ILE A 1 782 ? 22.300 -39.582 0.774 1.00 86.31 782 ILE A CA 1
ATOM 6142 C C . ILE A 1 782 ? 22.105 -38.118 0.369 1.00 86.31 782 ILE A C 1
ATOM 6144 O O . ILE A 1 782 ? 21.175 -37.490 0.850 1.00 86.31 782 ILE A O 1
ATOM 6148 N N . ALA A 1 783 ? 22.914 -37.580 -0.549 1.00 83.62 783 ALA A N 1
ATOM 6149 C CA . ALA A 1 783 ? 22.773 -36.195 -1.004 1.00 83.62 783 ALA A CA 1
ATOM 6150 C C . ALA A 1 783 ? 21.418 -35.922 -1.689 1.00 83.62 783 ALA A C 1
ATOM 6152 O O . ALA A 1 783 ? 20.793 -34.897 -1.417 1.00 83.62 783 ALA A O 1
ATOM 6153 N N . CYS A 1 784 ? 20.941 -36.838 -2.541 1.00 86.31 784 CYS A N 1
ATOM 6154 C CA . CYS A 1 784 ? 19.596 -36.761 -3.119 1.00 86.31 784 CYS A CA 1
ATOM 6155 C C . CYS A 1 784 ? 18.507 -36.855 -2.041 1.00 86.31 784 CYS A C 1
ATOM 6157 O O . CYS A 1 784 ? 17.546 -36.092 -2.083 1.00 86.31 784 CYS A O 1
ATOM 6159 N N . GLY A 1 785 ? 18.675 -37.748 -1.063 1.00 88.19 785 GLY A N 1
ATOM 6160 C CA . GLY A 1 785 ? 17.780 -37.892 0.082 1.00 88.19 785 GLY A CA 1
ATOM 6161 C C . GLY A 1 785 ? 17.722 -36.622 0.931 1.00 88.19 785 GLY A C 1
ATOM 6162 O O . GLY A 1 785 ? 16.637 -36.141 1.226 1.00 88.19 785 GLY A O 1
ATOM 6163 N N . SER A 1 786 ? 18.865 -36.008 1.244 1.00 85.75 786 SER A N 1
ATOM 6164 C CA . SER A 1 786 ? 18.938 -34.734 1.969 1.00 85.75 786 SER A CA 1
ATOM 6165 C C . SER A 1 786 ? 18.272 -33.591 1.204 1.00 85.75 786 SER A C 1
ATOM 6167 O O . SER A 1 786 ? 17.603 -32.766 1.816 1.00 85.75 786 SER A O 1
ATOM 6169 N N . LEU A 1 787 ? 18.414 -33.544 -0.127 1.00 86.12 787 LEU A N 1
ATOM 6170 C CA . LEU A 1 787 ? 17.708 -32.565 -0.955 1.00 86.12 787 LEU A CA 1
ATOM 6171 C C . LEU A 1 787 ? 16.191 -32.797 -0.930 1.00 86.12 787 LEU A C 1
ATOM 6173 O O . LEU A 1 787 ? 15.440 -31.835 -0.808 1.00 86.12 787 LEU A O 1
ATOM 6177 N N . ALA A 1 788 ? 15.738 -34.051 -1.005 1.00 86.06 788 ALA A N 1
ATOM 6178 C CA . ALA A 1 788 ? 14.321 -34.384 -0.881 1.00 86.06 788 ALA A CA 1
ATOM 6179 C C . ALA A 1 788 ? 13.769 -33.991 0.500 1.00 86.06 788 ALA A C 1
ATOM 6181 O O . ALA A 1 788 ? 12.728 -33.348 0.571 1.00 86.06 788 ALA A O 1
ATOM 6182 N N . VAL A 1 789 ? 14.498 -34.284 1.583 1.00 91.31 789 VAL A N 1
ATOM 6183 C CA . VAL A 1 789 ? 14.145 -33.864 2.952 1.00 91.31 789 VAL A CA 1
ATOM 6184 C C . VAL A 1 789 ? 14.100 -32.341 3.074 1.00 91.31 789 VAL A C 1
ATOM 6186 O O . VAL A 1 789 ? 13.169 -31.817 3.673 1.00 91.31 789 VAL A O 1
ATOM 6189 N N . LEU A 1 790 ? 15.047 -31.614 2.473 1.00 87.50 790 LEU A N 1
ATOM 6190 C CA . LEU A 1 790 ? 15.028 -30.149 2.448 1.00 87.50 790 LEU A CA 1
ATOM 6191 C C . LEU A 1 790 ? 13.784 -29.614 1.725 1.00 87.50 790 LEU A C 1
ATOM 6193 O O . LEU A 1 790 ? 13.132 -28.709 2.233 1.00 87.50 790 LEU A O 1
ATOM 6197 N N . LEU A 1 791 ? 13.439 -30.170 0.559 1.00 85.44 791 LEU A N 1
ATOM 6198 C CA . LEU A 1 791 ? 12.248 -29.768 -0.199 1.00 85.44 791 LEU A CA 1
ATOM 6199 C C . LEU A 1 791 ? 10.952 -30.088 0.557 1.00 85.44 791 LEU A C 1
ATOM 6201 O O . LEU A 1 791 ? 10.037 -29.268 0.560 1.00 85.44 791 LEU A O 1
ATOM 6205 N N . LEU A 1 792 ? 10.891 -31.237 1.236 1.00 87.12 792 LEU A N 1
ATOM 6206 C CA . LEU A 1 792 ? 9.782 -31.589 2.123 1.00 87.12 792 LEU A CA 1
ATOM 6207 C C . LEU A 1 792 ? 9.702 -30.640 3.324 1.00 87.12 792 LEU A C 1
ATOM 6209 O O . LEU A 1 792 ? 8.614 -30.189 3.655 1.00 87.12 792 LEU A O 1
ATOM 6213 N N . GLY A 1 793 ? 10.837 -30.281 3.928 1.00 87.06 793 GLY A N 1
ATOM 6214 C CA . GLY A 1 793 ? 10.908 -29.308 5.018 1.00 87.06 793 GLY A CA 1
ATOM 6215 C C . GLY A 1 793 ? 10.459 -27.908 4.594 1.00 87.06 793 GLY A C 1
ATOM 6216 O O . GLY A 1 793 ? 9.763 -27.241 5.351 1.00 87.06 793 GLY A O 1
ATOM 6217 N N . ILE A 1 794 ? 10.785 -27.490 3.366 1.00 85.62 794 ILE A N 1
ATOM 6218 C CA . ILE A 1 794 ? 10.273 -26.247 2.771 1.00 85.62 794 ILE A CA 1
ATOM 6219 C C . ILE A 1 794 ? 8.754 -26.313 2.592 1.00 85.62 794 ILE A C 1
ATOM 6221 O O . ILE A 1 794 ? 8.044 -25.399 3.007 1.00 85.62 794 ILE A O 1
ATOM 6225 N N . GLY A 1 795 ? 8.253 -27.407 2.008 1.00 82.50 795 GLY A N 1
ATOM 6226 C CA . GLY A 1 795 ? 6.817 -27.620 1.835 1.00 82.50 795 GLY A CA 1
ATOM 6227 C C . GLY A 1 795 ? 6.067 -27.620 3.168 1.00 82.50 795 GLY A C 1
ATOM 6228 O O . GLY A 1 795 ? 5.017 -26.990 3.282 1.00 82.50 795 GLY A O 1
ATOM 6229 N N . TRP A 1 796 ? 6.639 -28.260 4.190 1.00 85.38 796 TRP A N 1
ATOM 6230 C CA . TRP A 1 796 ? 6.081 -28.281 5.537 1.00 85.38 796 TRP A CA 1
ATOM 6231 C C . TRP A 1 796 ? 6.105 -26.896 6.191 1.00 85.38 796 TRP A C 1
ATOM 6233 O O . TRP A 1 796 ? 5.109 -26.500 6.785 1.00 85.38 796 TRP A O 1
ATOM 6243 N N . GLY A 1 797 ? 7.186 -26.127 6.025 1.00 83.44 797 GLY A N 1
ATOM 6244 C CA . GLY A 1 797 ? 7.283 -24.748 6.515 1.00 83.44 797 GLY A CA 1
ATOM 6245 C C . GLY A 1 797 ? 6.181 -23.843 5.957 1.00 83.44 797 GLY A C 1
ATOM 6246 O O . GLY A 1 797 ? 5.496 -23.174 6.729 1.00 83.44 797 GLY A O 1
ATOM 6247 N N . CYS A 1 798 ? 5.939 -23.897 4.641 1.00 78.69 798 CYS A N 1
ATOM 6248 C CA . CYS A 1 798 ? 4.842 -23.156 4.005 1.00 78.69 798 CYS A CA 1
ATOM 6249 C C . CYS A 1 798 ? 3.466 -23.576 4.556 1.00 78.69 798 CYS A C 1
ATOM 6251 O O . CYS A 1 798 ? 2.631 -22.727 4.856 1.00 78.69 798 CYS A O 1
ATOM 6253 N N . GLN A 1 799 ? 3.224 -24.883 4.720 1.00 79.94 799 GLN A N 1
ATOM 6254 C CA . GLN A 1 799 ? 1.964 -25.384 5.285 1.00 79.94 799 GLN A CA 1
ATOM 6255 C C . GLN A 1 799 ? 1.780 -24.980 6.752 1.00 79.94 799 GLN A C 1
ATOM 6257 O O . GLN A 1 799 ? 0.670 -24.655 7.165 1.00 79.94 799 GLN A O 1
ATOM 6262 N N . HIS A 1 800 ? 2.859 -24.985 7.535 1.00 83.69 800 HIS A N 1
ATOM 6263 C CA . HIS A 1 800 ? 2.827 -24.635 8.948 1.00 83.69 800 HIS A CA 1
ATOM 6264 C C . HIS A 1 800 ? 2.480 -23.158 9.162 1.00 83.69 800 HIS A C 1
ATOM 6266 O O . HIS A 1 800 ? 1.605 -22.860 9.968 1.00 83.69 800 HIS A O 1
ATOM 6272 N N . GLU A 1 801 ? 3.093 -22.234 8.415 1.00 79.38 801 GLU A N 1
ATOM 6273 C CA . GLU A 1 801 ? 2.714 -20.816 8.493 1.00 79.38 801 GLU A CA 1
ATOM 6274 C C . GLU A 1 801 ? 1.263 -20.586 8.059 1.00 79.38 801 GLU A C 1
ATOM 6276 O O . GLU A 1 801 ? 0.538 -19.831 8.707 1.00 79.38 801 GLU A O 1
ATOM 6281 N N . GLN A 1 802 ? 0.807 -21.270 7.006 1.00 75.25 802 GLN A N 1
ATOM 6282 C CA . GLN A 1 802 ? -0.585 -21.174 6.572 1.00 75.25 802 GLN A CA 1
ATOM 6283 C C . GLN A 1 802 ? -1.555 -21.665 7.661 1.00 75.25 802 GLN A C 1
ATOM 6285 O O . GLN A 1 802 ? -2.595 -21.045 7.884 1.00 75.25 802 GLN A O 1
ATOM 6290 N N . ALA A 1 803 ? -1.200 -22.742 8.367 1.00 78.81 803 ALA A N 1
ATOM 6291 C CA . ALA A 1 803 ? -1.969 -23.253 9.497 1.00 78.81 803 ALA A CA 1
ATOM 6292 C C . ALA A 1 803 ? -1.970 -22.288 10.696 1.00 78.81 803 ALA A C 1
ATOM 6294 O O . ALA A 1 803 ? -2.989 -22.175 11.367 1.00 78.81 803 ALA A O 1
ATOM 6295 N N . GLN A 1 804 ? -0.881 -21.549 10.942 1.00 82.12 804 GLN A N 1
ATOM 6296 C CA . GLN A 1 804 ? -0.832 -20.524 11.997 1.00 82.12 804 GLN A CA 1
ATOM 6297 C C . GLN A 1 804 ? -1.712 -19.303 11.693 1.00 82.12 804 GLN A C 1
ATOM 6299 O O . GLN A 1 804 ? -2.232 -18.678 12.610 1.00 82.12 804 GLN A O 1
ATOM 6304 N N . MET A 1 805 ? -1.894 -18.942 10.418 1.00 80.38 805 MET A N 1
ATOM 6305 C CA . MET A 1 805 ? -2.788 -17.835 10.042 1.00 80.38 805 MET A CA 1
ATOM 6306 C C . MET A 1 805 ? -4.269 -18.163 10.226 1.00 80.38 805 MET A C 1
ATOM 6308 O O . MET A 1 805 ? -5.092 -17.247 10.298 1.00 80.38 805 MET A O 1
ATOM 6312 N N . ARG A 1 806 ? -4.599 -19.458 10.181 1.00 83.06 806 ARG A N 1
ATOM 6313 C CA . ARG A 1 806 ? -5.956 -20.008 10.199 1.00 83.06 806 ARG A CA 1
ATOM 6314 C C . ARG A 1 806 ? -5.948 -21.278 11.059 1.00 83.06 806 ARG A C 1
ATOM 6316 O O . ARG A 1 806 ? -5.940 -22.384 10.495 1.00 83.06 806 ARG A O 1
ATOM 6323 N N . PRO A 1 807 ? -5.850 -21.122 12.393 1.00 82.31 807 PRO A N 1
ATOM 6324 C CA . PRO A 1 807 ? -5.872 -22.248 13.314 1.00 82.31 807 PRO A CA 1
ATOM 6325 C C . PRO A 1 807 ? -7.158 -23.058 13.125 1.00 82.31 807 PRO A C 1
ATOM 6327 O O . PRO A 1 807 ? -8.197 -22.532 12.740 1.00 82.31 807 PRO A O 1
ATOM 6330 N N . GLU A 1 808 ? -7.041 -24.368 13.297 1.00 85.50 808 GLU A N 1
ATOM 6331 C CA . GLU A 1 808 ? -8.178 -25.292 13.254 1.00 85.50 808 GLU A CA 1
ATOM 6332 C C . GLU A 1 808 ? -8.716 -25.451 14.674 1.00 85.50 808 GLU A C 1
ATOM 6334 O O . GLU A 1 808 ? -7.935 -25.363 15.621 1.00 85.50 808 GLU A O 1
ATOM 6339 N N . GLY A 1 809 ? -10.029 -25.626 14.817 1.00 90.19 809 GLY A N 1
ATOM 6340 C CA . GLY A 1 809 ? -10.693 -25.655 16.127 1.00 90.19 809 GLY A CA 1
ATOM 6341 C C . GLY A 1 809 ? -11.035 -24.277 16.704 1.00 90.19 809 GLY A C 1
ATOM 6342 O O . GLY A 1 809 ? -11.692 -24.203 17.738 1.00 90.19 809 GLY A O 1
ATOM 6343 N N . GLU A 1 810 ? -10.666 -23.186 16.027 1.00 91.50 810 GLU A N 1
ATOM 6344 C CA . GLU A 1 810 ? -10.970 -21.816 16.454 1.00 91.50 810 GLU A CA 1
ATOM 6345 C C . GLU A 1 810 ? -11.850 -21.091 15.425 1.00 91.50 810 GLU A C 1
ATOM 6347 O O . GLU A 1 810 ? -11.550 -21.051 14.230 1.00 91.50 810 GLU A O 1
ATOM 6352 N N . LEU A 1 811 ? -12.936 -20.482 15.900 1.00 95.75 811 LEU A N 1
ATOM 6353 C CA . LEU A 1 811 ? -13.750 -19.533 15.145 1.00 95.75 811 LEU A CA 1
ATOM 6354 C C . LEU A 1 811 ? -13.109 -18.147 15.234 1.00 95.75 811 LEU A C 1
ATOM 6356 O O . LEU A 1 811 ? -12.879 -17.639 16.329 1.00 95.75 811 LEU A O 1
ATOM 6360 N N . GLU A 1 812 ? -12.894 -17.497 14.092 1.00 95.69 812 GLU A N 1
ATOM 6361 C CA . GLU A 1 812 ? -12.446 -16.105 14.037 1.00 95.69 812 GLU A CA 1
ATOM 6362 C C . GLU A 1 812 ? -13.414 -15.275 13.187 1.00 95.69 812 GLU A C 1
ATOM 6364 O O . GLU A 1 812 ? -13.560 -15.501 11.985 1.00 95.69 812 GLU A O 1
ATOM 6369 N N . ILE A 1 813 ? -14.046 -14.275 13.798 1.00 97.06 813 ILE A N 1
ATOM 6370 C CA . ILE A 1 813 ? -14.934 -13.321 13.131 1.00 97.06 813 ILE A CA 1
ATOM 6371 C C . ILE A 1 813 ? -14.267 -11.947 13.134 1.00 97.06 813 ILE A C 1
ATOM 6373 O O . ILE A 1 813 ? -13.751 -11.496 14.151 1.00 97.06 813 ILE A O 1
ATOM 6377 N N . SER A 1 814 ? -14.245 -11.272 11.987 1.00 95.88 814 SER A N 1
ATOM 6378 C CA . SER A 1 814 ? -13.720 -9.911 11.848 1.00 95.88 814 SER A CA 1
ATOM 6379 C C . SER A 1 814 ? -14.779 -8.996 11.251 1.00 95.88 814 SER A C 1
ATOM 6381 O O . SER A 1 814 ? -15.115 -9.139 10.075 1.00 95.88 814 SER A O 1
ATOM 6383 N N . VAL A 1 815 ? -15.267 -8.048 12.047 1.00 96.75 815 VAL A N 1
ATOM 6384 C CA . VAL A 1 815 ? -16.143 -6.962 11.595 1.00 96.75 815 VAL A CA 1
ATOM 6385 C C . VAL A 1 815 ? -15.247 -5.837 11.082 1.00 96.75 815 VAL A C 1
ATOM 6387 O O . VAL A 1 815 ? -14.491 -5.232 11.848 1.00 96.75 815 VAL A O 1
ATOM 6390 N N . LEU A 1 816 ? -15.244 -5.620 9.766 1.00 95.19 816 LEU A N 1
ATOM 6391 C CA . LEU A 1 816 ? -14.277 -4.743 9.108 1.00 95.19 816 LEU A CA 1
ATOM 6392 C C . LEU A 1 816 ? -14.707 -3.276 9.176 1.00 95.19 816 LEU A C 1
ATOM 6394 O O . LEU A 1 816 ? -15.870 -2.937 8.986 1.00 95.19 816 LEU A O 1
ATOM 6398 N N . SER A 1 817 ? -13.739 -2.375 9.343 1.00 92.12 817 SER A N 1
ATOM 6399 C CA . SER A 1 817 ? -13.990 -0.934 9.275 1.00 92.12 817 SER A CA 1
ATOM 6400 C C . SER A 1 817 ? -14.049 -0.485 7.812 1.00 92.12 817 SER A C 1
ATOM 6402 O O . SER A 1 817 ? -13.043 -0.085 7.216 1.00 92.12 817 SER A O 1
ATOM 6404 N N . VAL A 1 818 ? -15.229 -0.611 7.200 1.00 88.69 818 VAL A N 1
ATOM 6405 C CA . VAL A 1 818 ? -15.495 -0.267 5.788 1.00 88.69 818 VAL A CA 1
ATOM 6406 C C . VAL A 1 818 ? -16.103 1.129 5.600 1.00 88.69 818 VAL A C 1
ATOM 6408 O O . VAL A 1 818 ? -16.379 1.540 4.479 1.00 88.69 818 VAL A O 1
ATOM 6411 N N . GLY A 1 819 ? -16.200 1.936 6.658 1.00 84.88 819 GLY A N 1
ATOM 6412 C CA . GLY A 1 819 ? -16.885 3.229 6.623 1.00 84.88 819 GLY A CA 1
ATOM 6413 C C . GLY A 1 819 ? -18.337 3.072 7.061 1.00 84.88 819 GLY A C 1
ATOM 6414 O O . GLY A 1 819 ? -18.578 2.459 8.088 1.00 84.88 819 GLY A O 1
ATOM 6415 N N . TYR A 1 820 ? -19.280 3.665 6.328 1.00 87.25 820 TYR A N 1
ATOM 6416 C CA . TYR A 1 820 ? -20.713 3.454 6.552 1.00 87.25 820 TYR A CA 1
ATOM 6417 C C . TYR A 1 820 ? -21.197 2.361 5.591 1.00 87.25 820 TYR A C 1
ATOM 6419 O O . TYR A 1 820 ? -21.553 2.669 4.452 1.00 87.25 820 TYR A O 1
ATOM 6427 N N . ALA A 1 821 ? -21.012 1.105 6.005 1.00 90.50 821 ALA A N 1
ATOM 6428 C CA . ALA A 1 821 ? -21.262 -0.112 5.233 1.00 90.50 821 ALA A CA 1
ATOM 6429 C C . ALA A 1 821 ? -21.019 -1.363 6.096 1.00 90.50 821 ALA A C 1
ATOM 6431 O O . ALA A 1 821 ? -20.414 -1.255 7.163 1.00 90.50 821 ALA A O 1
ATOM 6432 N N . SER A 1 822 ? -21.416 -2.541 5.604 1.00 93.06 822 SER A N 1
ATOM 6433 C CA . SER A 1 822 ? -21.148 -3.829 6.264 1.00 93.06 822 SER A CA 1
ATOM 6434 C C . SER A 1 822 ? -20.113 -4.674 5.517 1.00 93.06 822 SER A C 1
ATOM 6436 O O . SER A 1 822 ? -19.994 -4.632 4.285 1.00 93.06 822 SER A O 1
ATOM 6438 N N . GLY A 1 823 ? -19.338 -5.438 6.283 1.00 95.56 823 GLY A N 1
ATOM 6439 C CA . GLY A 1 823 ? -18.356 -6.385 5.770 1.00 95.56 823 GLY A CA 1
ATOM 6440 C C . GLY A 1 823 ? -17.791 -7.239 6.897 1.00 95.56 823 GLY A C 1
ATOM 6441 O O . GLY A 1 823 ? -16.821 -6.848 7.548 1.00 95.56 823 GLY A O 1
ATOM 6442 N N . ILE A 1 824 ? -18.369 -8.422 7.104 1.00 97.50 824 ILE A N 1
ATOM 6443 C CA . ILE A 1 824 ? -18.006 -9.334 8.194 1.00 97.50 824 ILE A CA 1
ATOM 6444 C C . ILE A 1 824 ? -17.370 -10.592 7.612 1.00 97.50 824 ILE A C 1
ATOM 6446 O O . ILE A 1 824 ? -17.987 -11.347 6.862 1.00 97.50 824 ILE A O 1
ATOM 6450 N N . MET A 1 825 ? -16.118 -10.848 7.975 1.00 96.69 825 MET A N 1
ATOM 6451 C CA . MET A 1 825 ? -15.396 -12.047 7.561 1.00 96.69 825 MET A CA 1
ATOM 6452 C C . MET A 1 825 ? -15.454 -13.101 8.668 1.00 96.69 825 MET A C 1
ATOM 6454 O O . MET A 1 825 ? -14.968 -12.860 9.770 1.00 96.69 825 MET A O 1
ATOM 6458 N N . VAL A 1 826 ? -15.993 -14.277 8.357 1.00 97.44 826 VAL A N 1
ATOM 6459 C CA . VAL A 1 826 ? -16.124 -15.419 9.271 1.00 97.44 826 VAL A CA 1
ATOM 6460 C C . VAL A 1 826 ? -15.180 -16.528 8.813 1.00 97.44 826 VAL A C 1
ATOM 6462 O O . VAL A 1 826 ? -15.415 -17.178 7.794 1.00 97.44 826 VAL A O 1
ATOM 6465 N N . ASN A 1 827 ? -14.097 -16.751 9.552 1.00 95.88 827 ASN A N 1
ATOM 6466 C CA . ASN A 1 827 ? -13.241 -17.924 9.404 1.00 95.88 827 ASN A CA 1
ATOM 6467 C C . ASN A 1 827 ? -13.763 -19.023 10.326 1.00 95.88 827 ASN A C 1
ATOM 6469 O O . ASN A 1 827 ? -13.697 -18.902 11.547 1.00 95.88 827 ASN A O 1
ATOM 6473 N N . THR A 1 828 ? -14.302 -20.077 9.729 1.00 95.38 828 THR A N 1
ATOM 6474 C CA . THR A 1 828 ? -14.917 -21.184 10.461 1.00 95.38 828 THR A CA 1
ATOM 6475 C C . THR A 1 828 ? -13.850 -22.078 11.116 1.00 95.38 828 THR A C 1
ATOM 6477 O O . THR A 1 828 ? -12.720 -22.139 10.611 1.00 95.38 828 THR A O 1
ATOM 6480 N N . PRO A 1 829 ? -14.205 -22.838 12.172 1.00 94.06 829 PRO A N 1
ATOM 6481 C CA . PRO A 1 829 ? -13.276 -23.738 12.872 1.00 94.06 829 PRO A CA 1
ATOM 6482 C C . PRO A 1 829 ? -12.610 -24.802 11.984 1.00 94.06 829 PRO A C 1
ATOM 6484 O O . PRO A 1 829 ? -11.495 -25.234 12.263 1.00 94.06 829 PRO A O 1
ATOM 6487 N N . ASP A 1 830 ? -13.252 -25.190 10.878 1.00 93.06 830 ASP A N 1
ATOM 6488 C CA . ASP A 1 830 ? -12.752 -26.155 9.886 1.00 93.06 830 ASP A CA 1
ATOM 6489 C C . ASP A 1 830 ? -12.000 -25.498 8.707 1.00 93.06 830 ASP A C 1
ATOM 6491 O O . ASP A 1 830 ? -11.851 -26.076 7.624 1.00 93.06 830 ASP A O 1
ATOM 6495 N N . ARG A 1 831 ? -11.515 -24.264 8.898 1.00 90.31 831 ARG A N 1
ATOM 6496 C CA . ARG A 1 831 ? -10.746 -23.483 7.915 1.00 90.31 831 ARG A CA 1
ATOM 6497 C C . ARG A 1 831 ? -11.495 -23.191 6.607 1.00 90.31 831 ARG A C 1
ATOM 6499 O O . ARG A 1 831 ? -10.868 -23.038 5.545 1.00 90.31 831 ARG A O 1
ATOM 6506 N N . ARG A 1 832 ? -12.814 -23.002 6.637 1.00 93.31 832 ARG A N 1
ATOM 6507 C CA . ARG A 1 832 ? -13.542 -22.284 5.572 1.00 93.31 832 ARG A CA 1
ATOM 6508 C C . ARG A 1 832 ? -13.620 -20.792 5.885 1.00 93.31 832 ARG A C 1
ATOM 6510 O O . ARG A 1 832 ? -13.257 -20.344 6.970 1.00 93.31 832 ARG A O 1
ATOM 6517 N N . THR A 1 833 ? -13.981 -20.007 4.876 1.00 95.62 833 THR A N 1
ATOM 6518 C CA . THR A 1 833 ? -14.228 -18.572 5.040 1.00 95.62 833 THR A CA 1
ATOM 6519 C C . THR A 1 833 ? -15.551 -18.236 4.384 1.00 95.62 833 THR A C 1
ATOM 6521 O O . THR A 1 833 ? -15.771 -18.585 3.221 1.00 95.62 833 THR A O 1
ATOM 6524 N N . ILE A 1 834 ? -16.393 -17.540 5.132 1.00 97.88 834 ILE A N 1
ATOM 6525 C CA . ILE A 1 834 ? -17.652 -16.960 4.685 1.00 97.88 834 ILE A CA 1
ATOM 6526 C C . ILE A 1 834 ? -17.513 -15.442 4.808 1.00 97.88 834 ILE A C 1
ATOM 6528 O O . ILE A 1 834 ? -16.953 -14.943 5.784 1.00 97.88 834 ILE A O 1
ATOM 6532 N N . LEU A 1 835 ? -17.970 -14.713 3.796 1.00 98.25 835 LEU A N 1
ATOM 6533 C CA . LEU A 1 835 ? -18.045 -13.254 3.824 1.00 98.25 835 LEU A CA 1
ATOM 6534 C C . LEU A 1 835 ? -19.519 -12.858 3.901 1.00 98.25 835 LEU A C 1
ATOM 6536 O O . LEU A 1 835 ? -20.295 -13.291 3.054 1.00 98.25 835 LEU A O 1
ATOM 6540 N N . ILE A 1 836 ? -19.886 -12.057 4.896 1.00 98.06 836 ILE A N 1
ATOM 6541 C CA . ILE A 1 836 ? -21.201 -11.426 5.006 1.00 98.06 836 ILE A CA 1
ATOM 6542 C C . ILE A 1 836 ? -21.047 -9.980 4.544 1.00 98.06 836 ILE A C 1
ATOM 6544 O O . ILE A 1 836 ? -20.239 -9.235 5.097 1.00 98.06 836 ILE A O 1
ATOM 6548 N N . ASP A 1 837 ? -21.815 -9.625 3.523 1.00 96.69 837 ASP A N 1
ATOM 6549 C CA . ASP A 1 837 ? -21.828 -8.342 2.835 1.00 96.69 837 ASP A CA 1
ATOM 6550 C C . ASP A 1 837 ? -20.501 -7.935 2.180 1.00 96.69 837 ASP A C 1
ATOM 6552 O O . ASP A 1 837 ? -19.429 -8.511 2.374 1.00 96.69 837 ASP A O 1
ATOM 6556 N N . SER A 1 838 ? -20.597 -6.976 1.266 1.00 93.69 838 SER A N 1
ATOM 6557 C CA . SER A 1 838 ? -19.526 -6.622 0.330 1.00 93.69 838 SER A CA 1
ATOM 6558 C C . SER A 1 838 ? -19.192 -5.129 0.321 1.00 93.69 838 SER A C 1
ATOM 6560 O O . SER A 1 838 ? -18.378 -4.678 -0.488 1.00 93.69 838 SER A O 1
ATOM 6562 N N . GLY A 1 839 ? -19.761 -4.366 1.251 1.00 87.94 839 GLY A N 1
ATOM 6563 C CA . GLY A 1 839 ? -19.576 -2.927 1.357 1.00 87.94 839 GLY A CA 1
ATOM 6564 C C . GLY A 1 839 ? -20.132 -2.125 0.174 1.00 87.94 839 GLY A C 1
ATOM 6565 O O . GLY A 1 839 ? -20.774 -2.664 -0.730 1.00 87.94 839 GLY A O 1
ATOM 6566 N N . ASN A 1 840 ? -19.857 -0.815 0.170 1.00 81.06 840 ASN A N 1
ATOM 6567 C CA . ASN A 1 840 ? -20.451 0.139 -0.769 1.00 81.06 840 ASN A CA 1
ATOM 6568 C C . ASN A 1 840 ? -19.650 0.359 -2.073 1.00 81.06 840 ASN A C 1
ATOM 6570 O O . ASN A 1 840 ? -18.436 0.121 -2.153 1.00 81.06 840 ASN A O 1
ATOM 6574 N N . PHE A 1 841 ? -20.342 0.878 -3.095 1.00 68.19 841 PHE A N 1
ATOM 6575 C CA . PHE A 1 841 ? -19.846 1.236 -4.425 1.00 68.19 841 PHE A CA 1
ATOM 6576 C C . PHE A 1 841 ? -20.318 2.645 -4.850 1.00 68.19 841 PHE A C 1
ATOM 6578 O O . PHE A 1 841 ? -21.506 2.868 -5.063 1.00 68.19 841 PHE A O 1
ATOM 6585 N N . VAL A 1 842 ? -19.387 3.601 -5.031 1.00 57.69 842 VAL A N 1
ATOM 6586 C CA . VAL A 1 842 ? -19.693 4.982 -5.487 1.00 57.69 842 VAL A CA 1
ATOM 6587 C C . VAL A 1 842 ? -18.871 5.377 -6.729 1.00 57.69 842 VAL A C 1
ATOM 6589 O O . VAL A 1 842 ? -17.643 5.246 -6.745 1.00 57.69 842 VAL A O 1
ATOM 6592 N N . THR A 1 843 ? -19.535 5.913 -7.765 1.00 50.19 843 THR A N 1
ATOM 6593 C CA . THR A 1 843 ? -19.028 6.066 -9.153 1.00 50.19 843 THR A CA 1
ATOM 6594 C C . THR A 1 843 ? -18.547 7.466 -9.593 1.00 50.19 843 THR A C 1
ATOM 6596 O O . THR A 1 843 ? -18.337 7.676 -10.784 1.00 50.19 843 THR A O 1
ATOM 6599 N N . SER A 1 844 ? -18.296 8.435 -8.699 1.00 49.03 844 SER A N 1
ATOM 6600 C CA . SER A 1 844 ? -17.816 9.794 -9.075 1.00 49.03 844 SER A CA 1
ATOM 6601 C C . SER A 1 844 ? -16.689 10.326 -8.163 1.00 49.03 844 SER A C 1
ATOM 6603 O O . SER A 1 844 ? -16.508 9.840 -7.044 1.00 49.03 844 SER A O 1
ATOM 6605 N N . PRO A 1 845 ? -15.900 11.338 -8.586 1.00 41.69 845 PRO A N 1
ATOM 6606 C CA . PRO A 1 845 ? -14.677 11.262 -9.395 1.00 41.69 845 PRO A CA 1
ATOM 6607 C C . PRO A 1 845 ? -13.447 10.728 -8.618 1.00 41.69 845 PRO A C 1
ATOM 6609 O O . PRO A 1 845 ? -12.319 10.818 -9.096 1.00 41.69 845 PRO A O 1
ATOM 6612 N N . THR A 1 846 ? -13.635 10.189 -7.406 1.00 45.31 846 THR A N 1
ATOM 6613 C CA . THR A 1 846 ? -12.558 9.641 -6.548 1.00 45.31 846 THR A CA 1
ATOM 6614 C C . THR A 1 846 ? -12.827 8.206 -6.059 1.00 45.31 846 THR A C 1
ATOM 6616 O O . THR A 1 846 ? -12.281 7.778 -5.039 1.00 45.31 846 THR A O 1
ATOM 6619 N N . THR A 1 847 ? -13.639 7.466 -6.822 1.00 53.41 847 THR A N 1
ATOM 6620 C CA . THR A 1 847 ? -13.802 5.996 -6.881 1.00 53.41 847 THR A CA 1
ATOM 6621 C C . THR A 1 847 ? -13.483 5.258 -5.575 1.00 53.41 847 THR A C 1
ATOM 6623 O O . THR A 1 847 ? -12.356 4.798 -5.380 1.00 53.41 847 THR A O 1
ATOM 6626 N N . ARG A 1 848 ? -14.451 5.121 -4.662 1.00 59.28 848 ARG A N 1
ATOM 6627 C CA . ARG A 1 848 ? -14.304 4.262 -3.475 1.00 59.28 848 ARG A CA 1
ATOM 6628 C C . ARG A 1 848 ? -15.198 3.034 -3.641 1.00 59.28 848 ARG A C 1
ATOM 6630 O O . ARG A 1 848 ? -16.414 3.144 -3.580 1.00 59.28 848 ARG A O 1
ATOM 6637 N N . ILE A 1 849 ? -14.558 1.893 -3.885 1.00 75.31 849 ILE A N 1
ATOM 6638 C CA . ILE A 1 849 ? -15.167 0.563 -3.841 1.00 75.31 849 ILE A CA 1
ATOM 6639 C C . ILE A 1 849 ? -14.604 -0.103 -2.587 1.00 75.31 849 ILE A C 1
ATOM 6641 O O . ILE A 1 849 ? -13.406 -0.408 -2.545 1.00 75.31 849 ILE A O 1
ATOM 6645 N N . ASP A 1 850 ? -15.421 -0.271 -1.549 1.00 82.44 850 ASP A N 1
ATOM 6646 C CA . ASP A 1 850 ? -14.939 -0.769 -0.253 1.00 82.44 850 ASP A CA 1
ATOM 6647 C C . ASP A 1 850 ? -14.498 -2.236 -0.331 1.00 82.44 850 ASP A C 1
ATOM 6649 O O . ASP A 1 850 ? -13.470 -2.598 0.253 1.00 82.44 850 ASP A O 1
ATOM 6653 N N . ALA A 1 851 ? -15.165 -3.048 -1.161 1.00 85.81 851 ALA A N 1
ATOM 6654 C CA . ALA A 1 851 ? -14.702 -4.395 -1.495 1.00 85.81 851 ALA A CA 1
ATOM 6655 C C . ALA A 1 851 ? -13.255 -4.398 -2.013 1.00 85.81 851 ALA A C 1
ATOM 6657 O O . ALA A 1 851 ? -12.417 -5.178 -1.563 1.00 85.81 851 ALA A O 1
ATOM 6658 N N . GLU A 1 852 ? -12.943 -3.491 -2.941 1.00 86.69 852 GLU A N 1
ATOM 6659 C CA . GLU A 1 852 ? -11.635 -3.404 -3.587 1.00 86.69 852 GLU A CA 1
ATOM 6660 C C . GLU A 1 852 ? -10.545 -2.880 -2.638 1.00 86.69 852 GLU A C 1
ATOM 6662 O O . GLU A 1 852 ? -9.402 -3.343 -2.672 1.00 86.69 852 GLU A O 1
ATOM 6667 N N . ARG A 1 853 ? -10.875 -1.872 -1.824 1.00 83.56 853 ARG A N 1
ATOM 6668 C CA . ARG A 1 853 ? -9.898 -1.130 -1.013 1.00 83.56 853 ARG A CA 1
ATOM 6669 C C . ARG A 1 853 ? -9.705 -1.682 0.394 1.00 83.56 853 ARG A C 1
ATOM 6671 O O . ARG A 1 853 ? -8.624 -1.491 0.946 1.00 83.56 853 ARG A O 1
ATOM 6678 N N . THR A 1 854 ? -10.716 -2.346 0.947 1.00 88.19 854 THR A N 1
ATOM 6679 C CA . THR A 1 854 ? -10.738 -2.749 2.357 1.00 88.19 854 THR A CA 1
ATOM 6680 C C . THR A 1 854 ? -10.912 -4.254 2.508 1.00 88.19 854 THR A C 1
ATOM 6682 O O . THR A 1 854 ? -10.031 -4.889 3.086 1.00 88.19 854 THR A O 1
ATOM 6685 N N . ILE A 1 855 ? -11.984 -4.834 1.951 1.00 93.44 855 ILE A N 1
ATOM 6686 C CA . ILE A 1 855 ? -12.375 -6.235 2.208 1.00 93.44 855 ILE A CA 1
ATOM 6687 C C . ILE A 1 855 ? -11.405 -7.228 1.556 1.00 93.44 855 ILE A C 1
ATOM 6689 O O . ILE A 1 855 ? -10.805 -8.054 2.245 1.00 93.44 855 ILE A O 1
ATOM 6693 N N . LEU A 1 856 ? -11.196 -7.139 0.236 1.00 93.12 856 LEU A N 1
ATOM 6694 C CA . LEU A 1 856 ? -10.328 -8.075 -0.487 1.00 93.12 856 LEU A CA 1
ATOM 6695 C C . LEU A 1 856 ? -8.886 -8.087 0.058 1.00 93.12 856 LEU A C 1
ATOM 6697 O O . LEU A 1 856 ? -8.357 -9.182 0.260 1.00 93.12 856 LEU A O 1
ATOM 6701 N N . PRO A 1 857 ? -8.242 -6.945 0.381 1.00 92.62 857 PRO A N 1
ATOM 6702 C CA . PRO A 1 857 ? -6.949 -6.955 1.065 1.00 92.62 857 PRO A CA 1
ATOM 6703 C C . PRO A 1 857 ? -6.911 -7.803 2.346 1.00 92.62 857 PRO A C 1
ATOM 6705 O O . PRO A 1 857 ? -5.923 -8.507 2.546 1.00 92.62 857 PRO A O 1
ATOM 6708 N N . GLN A 1 858 ? -7.966 -7.814 3.178 1.00 92.56 858 GLN A N 1
ATOM 6709 C CA . GLN A 1 858 ? -7.997 -8.668 4.380 1.00 92.56 858 GLN A CA 1
ATOM 6710 C C . GLN A 1 858 ? -8.032 -10.158 4.018 1.00 92.56 858 GLN A C 1
ATOM 6712 O O . GLN A 1 858 ? -7.288 -10.960 4.587 1.00 92.56 858 GLN A O 1
ATOM 6717 N N . ILE A 1 859 ? -8.848 -10.521 3.026 1.00 93.00 859 ILE A N 1
ATOM 6718 C CA . ILE A 1 859 ? -9.000 -11.901 2.550 1.00 93.00 859 ILE A CA 1
ATOM 6719 C C . ILE A 1 859 ? -7.668 -12.421 1.986 1.00 93.00 859 ILE A C 1
ATOM 6721 O O . ILE A 1 859 ? -7.167 -13.478 2.382 1.00 93.00 859 ILE A O 1
ATOM 6725 N N . PHE A 1 860 ? -7.042 -11.650 1.094 1.00 92.31 860 PHE A N 1
ATOM 6726 C CA . PHE A 1 860 ? -5.781 -12.035 0.461 1.00 92.31 860 PHE A CA 1
ATOM 6727 C C . PHE A 1 860 ? -4.577 -11.957 1.411 1.00 92.31 860 PHE A C 1
ATOM 6729 O O . PHE A 1 860 ? -3.601 -12.686 1.201 1.00 92.31 860 PHE A O 1
ATOM 6736 N N . ALA A 1 861 ? -4.638 -11.143 2.471 1.00 90.81 861 ALA A N 1
ATOM 6737 C CA . ALA A 1 861 ? -3.640 -11.137 3.541 1.00 90.81 861 ALA A CA 1
ATOM 6738 C C . ALA A 1 861 ? -3.626 -12.441 4.349 1.00 90.81 861 ALA A C 1
ATOM 6740 O O . ALA A 1 861 ? -2.548 -12.881 4.739 1.00 90.81 861 ALA A O 1
ATOM 6741 N N . LYS A 1 862 ? -4.783 -13.093 4.531 1.00 89.44 862 LYS A N 1
ATOM 6742 C CA . LYS A 1 862 ? -4.908 -14.426 5.156 1.00 89.44 862 LYS A CA 1
ATOM 6743 C C . LYS A 1 862 ? -4.689 -15.591 4.177 1.00 89.44 862 LYS A C 1
ATOM 6745 O O . LYS A 1 862 ? -5.028 -16.734 4.476 1.00 89.44 862 LYS A O 1
ATOM 6750 N N . GLN A 1 863 ? -4.152 -15.307 2.986 1.00 89.75 863 GLN A N 1
ATOM 6751 C CA . GLN A 1 863 ? -3.918 -16.277 1.909 1.00 89.75 863 GLN A CA 1
ATOM 6752 C C . GLN A 1 863 ? -5.167 -17.085 1.496 1.00 89.75 863 GLN A C 1
ATOM 6754 O O . GLN A 1 863 ? -5.064 -18.218 1.015 1.00 89.75 863 GLN A O 1
ATOM 6759 N N . ILE A 1 864 ? -6.359 -16.501 1.644 1.00 89.44 864 ILE A N 1
ATOM 6760 C CA . ILE A 1 864 ? -7.621 -17.140 1.266 1.00 89.44 864 ILE A CA 1
ATOM 6761 C C . ILE A 1 864 ? -7.782 -17.049 -0.255 1.00 89.44 864 ILE A C 1
ATOM 6763 O O . ILE A 1 864 ? -7.664 -15.979 -0.849 1.00 89.44 864 ILE A O 1
ATOM 6767 N N . ARG A 1 865 ? -8.019 -18.195 -0.903 1.00 86.25 865 ARG A N 1
ATOM 6768 C CA . ARG A 1 865 ? -8.119 -18.305 -2.373 1.00 86.25 865 ARG A CA 1
ATOM 6769 C C . ARG A 1 865 ? -9.551 -18.450 -2.885 1.00 86.25 865 ARG A C 1
ATOM 6771 O O . ARG A 1 865 ? -9.801 -18.184 -4.057 1.00 86.25 865 ARG A O 1
ATOM 6778 N N . SER A 1 866 ? -10.463 -18.880 -2.020 1.00 90.69 866 SER A N 1
ATOM 6779 C CA . SER A 1 866 ? -11.864 -19.136 -2.344 1.00 90.69 866 SER A CA 1
ATOM 6780 C C . SER A 1 866 ? -12.736 -18.909 -1.116 1.00 90.69 866 SER A C 1
ATOM 6782 O O . SER A 1 866 ? -12.315 -19.260 -0.010 1.00 90.69 866 SER A O 1
ATOM 6784 N N . LEU A 1 867 ? -13.946 -18.399 -1.323 1.00 95.06 867 LEU A N 1
ATOM 6785 C CA . LEU A 1 867 ? -14.979 -18.305 -0.297 1.00 95.06 867 LEU A CA 1
ATOM 6786 C C . LEU A 1 867 ? -15.910 -19.515 -0.372 1.00 95.06 867 LEU A C 1
ATOM 6788 O O . LEU A 1 867 ? -16.281 -19.960 -1.462 1.00 95.06 867 LEU A O 1
ATOM 6792 N N . GLU A 1 868 ? -16.289 -20.033 0.794 1.00 96.06 868 GLU A N 1
ATOM 6793 C CA . GLU A 1 868 ? -17.349 -21.035 0.889 1.00 96.06 868 GLU A CA 1
ATOM 6794 C C . GLU A 1 868 ? -18.691 -20.400 0.537 1.00 96.06 868 GLU A C 1
ATOM 6796 O O . GLU A 1 868 ? -19.417 -20.916 -0.306 1.00 96.06 868 GLU A O 1
ATOM 6801 N N . SER A 1 869 ? -18.963 -19.224 1.102 1.00 97.00 869 SER A N 1
ATOM 6802 C CA . SER A 1 869 ? -20.135 -18.434 0.758 1.00 97.00 869 SER A CA 1
ATOM 6803 C C . SER A 1 869 ? -19.856 -16.930 0.797 1.00 97.00 869 SER A C 1
ATOM 6805 O O . SER A 1 869 ? -19.058 -16.454 1.611 1.00 97.00 869 SER A O 1
ATOM 6807 N N . LEU A 1 870 ? -20.515 -16.206 -0.108 1.00 98.12 870 LEU A N 1
ATOM 6808 C CA . LEU A 1 870 ? -20.790 -14.778 -0.000 1.00 98.12 870 LEU A CA 1
ATOM 6809 C C . LEU A 1 870 ? -22.267 -14.607 0.376 1.00 98.12 870 LEU A C 1
ATOM 6811 O O . LEU A 1 870 ? -23.142 -14.839 -0.460 1.00 98.12 870 LEU A O 1
ATOM 6815 N N . VAL A 1 871 ? -22.522 -14.198 1.615 1.00 98.31 871 VAL A N 1
ATOM 6816 C CA . VAL A 1 871 ? -23.856 -13.930 2.157 1.00 98.31 871 VAL A CA 1
ATOM 6817 C C . VAL A 1 871 ? -24.162 -12.449 1.965 1.00 98.31 871 VAL A C 1
ATOM 6819 O O . VAL A 1 871 ? -23.424 -11.619 2.478 1.00 98.31 871 VAL A O 1
ATOM 6822 N N . ILE A 1 872 ? -25.220 -12.099 1.238 1.00 97.75 872 ILE A N 1
ATOM 6823 C CA . ILE A 1 872 ? -25.657 -10.707 1.058 1.00 97.75 872 ILE A CA 1
ATOM 6824 C C . ILE A 1 872 ? -26.944 -10.505 1.832 1.00 97.75 872 ILE A C 1
ATOM 6826 O O . ILE A 1 872 ? -27.950 -11.147 1.533 1.00 97.75 872 ILE A O 1
ATOM 6830 N N . THR A 1 873 ? -26.912 -9.622 2.824 1.00 96.69 873 THR A N 1
ATOM 6831 C CA . THR A 1 873 ? -28.009 -9.489 3.776 1.00 96.69 873 THR A CA 1
ATOM 6832 C C . THR A 1 873 ? -29.094 -8.523 3.319 1.00 96.69 873 THR A C 1
ATOM 6834 O O . THR A 1 873 ? -30.271 -8.768 3.569 1.00 96.69 873 THR A O 1
ATOM 6837 N N . SER A 1 874 ? -28.728 -7.470 2.590 1.00 94.94 874 SER A N 1
ATOM 6838 C CA . SER A 1 874 ? -29.620 -6.375 2.193 1.00 94.94 874 SER A CA 1
ATOM 6839 C C . SER A 1 874 ? -29.359 -5.951 0.739 1.00 94.94 874 SER A C 1
ATOM 6841 O O . SER A 1 874 ? -28.215 -6.020 0.274 1.00 94.94 874 SER A O 1
ATOM 6843 N N . PRO A 1 875 ? -30.385 -5.512 -0.025 1.00 93.62 875 PRO A N 1
ATOM 6844 C CA . PRO A 1 875 ? -30.190 -4.944 -1.361 1.00 93.62 875 PRO A CA 1
ATOM 6845 C C . PRO A 1 875 ? -29.597 -3.528 -1.330 1.00 93.62 875 PRO A C 1
ATOM 6847 O O . PRO A 1 875 ? -29.290 -2.986 -2.394 1.00 93.62 875 PRO A O 1
ATOM 6850 N N . ALA A 1 876 ? -29.453 -2.917 -0.149 1.00 90.75 876 ALA A N 1
ATOM 6851 C CA . ALA A 1 876 ? -28.839 -1.607 0.009 1.00 90.75 876 ALA A CA 1
ATOM 6852 C C . ALA A 1 876 ? -27.408 -1.589 -0.563 1.00 90.75 876 ALA A C 1
ATOM 6854 O O . ALA A 1 876 ? -26.704 -2.610 -0.593 1.00 90.75 876 ALA A O 1
ATOM 6855 N N . ALA A 1 877 ? -26.982 -0.437 -1.084 1.00 87.12 877 ALA A N 1
ATOM 6856 C CA . ALA A 1 877 ? -25.716 -0.324 -1.810 1.00 87.12 877 ALA A CA 1
ATOM 6857 C C . ALA A 1 877 ? -24.515 -0.575 -0.888 1.00 87.12 877 ALA A C 1
ATOM 6859 O O . ALA A 1 877 ? -23.521 -1.158 -1.305 1.00 87.12 877 ALA A O 1
ATOM 6860 N N . GLU A 1 878 ? -24.640 -0.204 0.377 1.00 89.50 878 GLU A N 1
ATOM 6861 C CA . GLU A 1 878 ? -23.672 -0.356 1.452 1.00 89.50 878 GLU A CA 1
ATOM 6862 C C . GLU A 1 878 ? -23.505 -1.801 1.966 1.00 89.50 878 GLU A C 1
ATOM 6864 O O . GLU A 1 878 ? -22.561 -2.076 2.709 1.00 89.50 878 GLU A O 1
ATOM 6869 N N . HIS A 1 879 ? -24.317 -2.736 1.457 1.00 92.81 879 HIS A N 1
ATOM 6870 C CA . HIS A 1 879 ? -24.181 -4.188 1.646 1.00 92.81 879 HIS A CA 1
ATOM 6871 C C . HIS A 1 879 ? -23.832 -4.913 0.336 1.00 92.81 879 HIS A C 1
ATOM 6873 O O . HIS A 1 879 ? -22.927 -5.753 0.282 1.00 92.81 879 HIS A O 1
ATOM 6879 N N . SER A 1 880 ? -24.531 -4.578 -0.751 1.00 92.69 880 SER A N 1
ATOM 6880 C CA . SER A 1 880 ? -24.490 -5.310 -2.026 1.00 92.69 880 SER A CA 1
ATOM 6881 C C . SER A 1 880 ? -23.583 -4.689 -3.101 1.00 92.69 880 SER A C 1
ATOM 6883 O O . SER A 1 880 ? -23.321 -5.315 -4.131 1.00 92.69 880 SER A O 1
ATOM 6885 N N . GLY A 1 881 ? -23.068 -3.475 -2.889 1.00 88.44 881 GLY A N 1
ATOM 6886 C CA . GLY A 1 881 ? -22.321 -2.723 -3.901 1.00 88.44 881 GLY A CA 1
ATOM 6887 C C . GLY A 1 881 ? -21.016 -3.390 -4.346 1.00 88.44 881 GLY A C 1
ATOM 6888 O O . GLY A 1 881 ? -20.565 -3.200 -5.476 1.00 88.44 881 GLY A O 1
ATOM 6889 N N . GLY A 1 882 ? -20.404 -4.207 -3.489 1.00 90.38 882 GLY A N 1
ATOM 6890 C CA . GLY A 1 882 ? -19.145 -4.893 -3.768 1.00 90.38 882 GLY A CA 1
ATOM 6891 C C . GLY A 1 882 ? -19.244 -6.258 -4.457 1.00 90.38 882 GLY A C 1
ATOM 6892 O O . GLY A 1 882 ? -18.193 -6.823 -4.776 1.00 90.38 882 GLY A O 1
ATOM 6893 N N . ILE A 1 883 ? -20.443 -6.800 -4.713 1.00 93.56 883 ILE A N 1
ATOM 6894 C CA . ILE A 1 883 ? -20.627 -8.181 -5.211 1.00 93.56 883 ILE A CA 1
ATOM 6895 C C . ILE A 1 883 ? -19.833 -8.433 -6.501 1.00 93.56 883 ILE A C 1
ATOM 6897 O O . ILE A 1 883 ? -19.080 -9.406 -6.589 1.00 93.56 883 ILE A O 1
ATOM 6901 N N . GLU A 1 884 ? -19.941 -7.534 -7.487 1.00 90.31 884 GLU A N 1
ATOM 6902 C CA . GLU A 1 884 ? -19.248 -7.661 -8.781 1.00 90.31 884 GLU A CA 1
ATOM 6903 C C . GLU A 1 884 ? -17.730 -7.764 -8.582 1.00 90.31 884 GLU A C 1
ATOM 6905 O O . GLU A 1 884 ? -17.045 -8.581 -9.207 1.00 90.31 884 GLU A O 1
ATOM 6910 N N . THR A 1 885 ? -17.207 -6.952 -7.661 1.00 89.25 885 THR A N 1
ATOM 6911 C CA . THR A 1 885 ? -15.779 -6.886 -7.354 1.00 89.25 885 THR A CA 1
ATOM 6912 C C . THR A 1 885 ? -15.299 -8.200 -6.741 1.00 89.25 885 THR A C 1
ATOM 6914 O O . THR A 1 885 ? -14.260 -8.719 -7.153 1.00 89.25 885 THR A O 1
ATOM 6917 N N . VAL A 1 886 ? -16.067 -8.781 -5.811 1.00 92.25 886 VAL A N 1
ATOM 6918 C CA . VAL A 1 886 ? -15.743 -10.072 -5.183 1.00 92.25 886 VAL A CA 1
ATOM 6919 C C . VAL A 1 886 ? -15.801 -11.210 -6.209 1.00 92.25 886 VAL A C 1
ATOM 6921 O O . VAL A 1 886 ? -14.830 -11.963 -6.337 1.00 92.25 886 VAL A O 1
ATOM 6924 N N . PHE A 1 887 ? -16.876 -11.302 -7.001 1.00 90.75 887 PHE A N 1
ATOM 6925 C CA . PHE A 1 887 ? -17.032 -12.342 -8.028 1.00 90.75 887 PHE A CA 1
ATOM 6926 C C . PHE A 1 887 ? -15.978 -12.272 -9.133 1.00 90.75 887 PHE A C 1
ATOM 6928 O O . PHE A 1 887 ? -15.602 -13.303 -9.694 1.00 90.75 887 PHE A O 1
ATOM 6935 N N . THR A 1 888 ? -15.480 -11.078 -9.447 1.00 85.62 888 THR A N 1
ATOM 6936 C CA . THR A 1 888 ? -14.410 -10.902 -10.436 1.00 85.62 888 THR A CA 1
ATOM 6937 C C . THR A 1 888 ? -13.035 -11.242 -9.852 1.00 85.62 888 THR A C 1
ATOM 6939 O O . THR A 1 888 ? -12.162 -11.761 -10.556 1.00 85.62 888 THR A O 1
ATOM 6942 N N . ALA A 1 889 ? -12.816 -10.956 -8.566 1.00 86.31 889 ALA A N 1
ATOM 6943 C CA . ALA A 1 889 ? -11.515 -11.105 -7.927 1.00 86.31 889 ALA A CA 1
ATOM 6944 C C . ALA A 1 889 ? -11.175 -12.555 -7.560 1.00 86.31 889 ALA A C 1
ATOM 6946 O O . ALA A 1 889 ? -10.019 -12.953 -7.726 1.00 86.31 889 ALA A O 1
ATOM 6947 N N . MET A 1 890 ? -12.140 -13.341 -7.071 1.00 88.75 890 MET A N 1
ATOM 6948 C CA . MET A 1 890 ? -11.864 -14.664 -6.504 1.00 88.75 890 MET A CA 1
ATOM 6949 C C . MET A 1 890 ? -12.956 -15.704 -6.762 1.00 88.75 890 MET A C 1
ATOM 6951 O O . MET A 1 890 ? -13.997 -15.434 -7.365 1.00 88.75 890 MET A O 1
ATOM 6955 N N . ASP A 1 891 ? -12.681 -16.938 -6.343 1.00 88.94 891 ASP A N 1
ATOM 6956 C CA . ASP A 1 891 ? -13.661 -18.011 -6.400 1.00 88.94 891 ASP A CA 1
ATOM 6957 C C . ASP A 1 891 ? -14.638 -17.957 -5.218 1.00 88.94 891 ASP A C 1
ATOM 6959 O O . ASP A 1 891 ? -14.225 -17.694 -4.088 1.00 88.94 891 ASP A O 1
ATOM 6963 N N . VAL A 1 892 ? -15.919 -18.207 -5.482 1.00 92.94 892 VAL A N 1
ATOM 6964 C CA . VAL A 1 892 ? -17.011 -18.177 -4.501 1.00 92.94 892 VAL A CA 1
ATOM 6965 C C . VAL A 1 892 ? -17.929 -19.348 -4.823 1.00 92.94 892 VAL A C 1
ATOM 6967 O O . VAL A 1 892 ? -18.439 -19.415 -5.938 1.00 92.94 892 VAL A O 1
ATOM 6970 N N . LYS A 1 893 ? -18.129 -20.284 -3.891 1.00 92.31 893 LYS A N 1
ATOM 6971 C CA . LYS A 1 893 ? -18.952 -21.471 -4.177 1.00 92.31 893 LYS A CA 1
ATOM 6972 C C . LYS A 1 893 ? -20.446 -21.176 -4.106 1.00 92.31 893 LYS A C 1
ATOM 6974 O O . LYS A 1 893 ? -21.188 -21.578 -5.004 1.00 92.31 893 LYS A O 1
ATOM 6979 N N . HIS A 1 894 ? -20.872 -20.471 -3.060 1.00 95.25 894 HIS A N 1
ATOM 6980 C CA . HIS A 1 894 ? -22.266 -20.112 -2.820 1.00 95.25 894 HIS A CA 1
ATOM 6981 C C . HIS A 1 894 ? -22.447 -18.595 -2.770 1.00 95.25 894 HIS A C 1
ATOM 6983 O O . HIS A 1 894 ? -21.613 -17.881 -2.218 1.00 95.25 894 HIS A O 1
ATOM 6989 N N . CYS A 1 895 ? -23.530 -18.107 -3.371 1.00 96.94 895 CYS A N 1
ATOM 6990 C CA . CYS A 1 895 ? -24.022 -16.753 -3.145 1.00 96.94 895 CYS A CA 1
ATOM 6991 C C . CYS A 1 895 ? -25.367 -16.876 -2.443 1.00 96.94 895 CYS A C 1
ATOM 6993 O O . CYS A 1 895 ? -26.340 -17.303 -3.060 1.00 96.94 895 CYS A O 1
ATOM 6995 N N . ASP A 1 896 ? -25.384 -16.549 -1.161 1.00 97.88 896 ASP A N 1
ATOM 6996 C CA . ASP A 1 896 ? -26.526 -16.726 -0.276 1.00 97.88 896 ASP A CA 1
ATOM 6997 C C . ASP A 1 896 ? -27.210 -15.378 -0.055 1.00 97.88 896 ASP A C 1
ATOM 6999 O O . ASP A 1 896 ? -26.541 -14.399 0.270 1.00 97.88 896 ASP A O 1
ATOM 7003 N N . TYR A 1 897 ? -28.520 -15.290 -0.275 1.00 97.44 897 TYR A N 1
ATOM 7004 C CA . TYR A 1 897 ? -29.221 -14.002 -0.253 1.00 97.44 897 TYR A CA 1
ATOM 7005 C C . TYR A 1 897 ? -30.723 -14.149 0.048 1.00 97.44 897 TYR A C 1
ATOM 7007 O O . TYR A 1 897 ? -31.310 -15.176 -0.284 1.00 97.44 897 TYR A O 1
ATOM 7015 N N . PRO A 1 898 ? -31.391 -13.141 0.637 1.00 97.12 898 PRO A N 1
ATOM 7016 C CA . PRO A 1 898 ? -32.844 -13.128 0.786 1.00 97.12 898 PRO A CA 1
ATOM 7017 C C . PRO A 1 898 ? -33.529 -12.723 -0.524 1.00 97.12 898 PRO A C 1
ATOM 7019 O O . PRO A 1 898 ? -32.921 -12.096 -1.396 1.00 97.12 898 PRO A O 1
ATOM 7022 N N . ALA A 1 899 ? -34.831 -12.985 -0.657 1.00 95.88 899 ALA A N 1
ATOM 7023 C CA . ALA A 1 899 ? -35.587 -12.623 -1.861 1.00 95.88 899 ALA A CA 1
ATOM 7024 C C . ALA A 1 899 ? -35.488 -11.122 -2.228 1.00 95.88 899 ALA A C 1
ATOM 7026 O O . ALA A 1 899 ? -35.458 -10.788 -3.415 1.00 95.88 899 ALA A O 1
ATOM 7027 N N . ALA A 1 900 ? -35.325 -10.235 -1.237 1.00 94.62 900 ALA A N 1
ATOM 7028 C CA . ALA A 1 900 ? -35.121 -8.793 -1.421 1.00 94.62 900 ALA A CA 1
ATOM 7029 C C . ALA A 1 900 ? -33.897 -8.429 -2.293 1.00 94.62 900 ALA A C 1
ATOM 7031 O O . ALA A 1 900 ? -33.893 -7.395 -2.960 1.00 94.62 900 ALA A O 1
ATOM 7032 N N . VAL A 1 901 ? -32.868 -9.284 -2.336 1.00 96.19 901 VAL A N 1
ATOM 7033 C CA . VAL A 1 901 ? -31.620 -9.061 -3.093 1.00 96.19 901 VAL A CA 1
ATOM 7034 C C . VAL A 1 901 ? -31.699 -9.593 -4.530 1.00 96.19 901 VAL A C 1
ATOM 7036 O O . VAL A 1 901 ? -30.920 -9.176 -5.390 1.00 96.19 901 VAL A O 1
ATOM 7039 N N . ALA A 1 902 ? -32.667 -10.459 -4.849 1.00 95.00 902 ALA A N 1
ATOM 7040 C CA . ALA A 1 902 ? -32.801 -11.056 -6.182 1.00 95.00 902 ALA A CA 1
ATOM 7041 C C . ALA A 1 902 ? -32.815 -10.026 -7.341 1.00 95.00 902 ALA A C 1
ATOM 7043 O O . ALA A 1 902 ? -32.134 -10.264 -8.345 1.00 95.00 902 ALA A O 1
ATOM 7044 N N . PRO A 1 903 ? -33.486 -8.856 -7.228 1.00 95.25 903 PRO A N 1
ATOM 7045 C CA . PRO A 1 903 ? -33.457 -7.833 -8.275 1.00 95.25 903 PRO A CA 1
ATOM 7046 C C . PRO A 1 903 ? -32.074 -7.214 -8.514 1.00 95.25 903 PRO A C 1
ATOM 7048 O O . PRO A 1 903 ? -31.824 -6.712 -9.608 1.00 95.25 903 PRO A O 1
ATOM 7051 N N . VAL A 1 904 ? -31.183 -7.211 -7.516 1.00 92.75 904 VAL A N 1
ATOM 7052 C CA . VAL A 1 904 ? -29.803 -6.717 -7.659 1.00 92.75 904 VAL A CA 1
ATOM 7053 C C . VAL A 1 904 ? -28.983 -7.707 -8.484 1.00 92.75 904 VAL A C 1
ATOM 7055 O O . VAL A 1 904 ? -28.331 -7.308 -9.446 1.00 92.75 904 VAL A O 1
ATOM 7058 N N . LEU A 1 905 ? -29.084 -9.004 -8.177 1.00 93.81 905 LEU A N 1
ATOM 7059 C CA . LEU A 1 905 ? -28.363 -10.070 -8.888 1.00 93.81 905 LEU A CA 1
ATOM 7060 C C . LEU A 1 905 ? -28.826 -10.253 -10.341 1.00 93.81 905 LEU A C 1
ATOM 7062 O O . LEU A 1 905 ? -28.047 -10.686 -11.186 1.00 93.81 905 LEU A O 1
ATOM 7066 N N . ALA A 1 906 ? -30.080 -9.907 -10.642 1.00 94.12 906 ALA A N 1
ATOM 7067 C CA . ALA A 1 906 ? -30.647 -9.981 -11.987 1.00 94.12 906 ALA A CA 1
ATOM 7068 C C . ALA A 1 906 ? -30.227 -8.821 -12.914 1.00 94.12 906 ALA A C 1
ATOM 7070 O O . ALA A 1 906 ? -30.522 -8.861 -14.109 1.00 94.12 906 ALA A O 1
ATOM 7071 N N . LYS A 1 907 ? -29.558 -7.780 -12.398 1.00 91.88 907 LYS A N 1
ATOM 7072 C CA . LYS A 1 907 ? -29.079 -6.642 -13.200 1.00 91.88 907 LYS A CA 1
ATOM 7073 C C . LYS A 1 907 ? -27.695 -6.918 -13.787 1.00 91.88 907 LYS A C 1
ATOM 7075 O O . LYS A 1 907 ? -26.865 -7.593 -13.184 1.00 91.88 907 LYS A O 1
ATOM 7080 N N . GLU A 1 908 ? -27.419 -6.353 -14.960 1.00 86.94 908 GLU A N 1
ATOM 7081 C CA . GLU A 1 908 ? -26.062 -6.341 -15.516 1.00 86.94 908 GLU A CA 1
ATOM 7082 C C . GLU A 1 908 ? -25.146 -5.415 -14.690 1.00 86.94 908 GLU A C 1
ATOM 7084 O O . GLU A 1 908 ? -25.600 -4.348 -14.265 1.00 86.94 908 GLU A O 1
ATOM 7089 N N . PRO A 1 909 ? -23.867 -5.780 -14.470 1.00 86.94 909 PRO A N 1
ATOM 7090 C CA . PRO A 1 909 ? -23.166 -6.945 -15.027 1.00 86.94 909 PRO A CA 1
ATOM 7091 C C . PRO A 1 909 ? -23.273 -8.241 -14.192 1.00 86.94 909 PRO A C 1
ATOM 7093 O O . PRO A 1 909 ? -22.692 -9.260 -14.554 1.00 86.94 909 PRO A O 1
ATOM 7096 N N . LEU A 1 910 ? -23.977 -8.240 -13.056 1.00 91.00 910 LEU A N 1
ATOM 7097 C CA . LEU A 1 910 ? -24.023 -9.398 -12.151 1.00 91.00 910 LEU A CA 1
ATOM 7098 C C . LEU A 1 910 ? -24.698 -10.620 -12.781 1.00 91.00 910 LEU A C 1
ATOM 7100 O O . LEU A 1 910 ? -24.195 -11.737 -12.635 1.00 91.00 910 LEU A O 1
ATOM 7104 N N . ALA A 1 911 ? -25.787 -10.408 -13.522 1.00 92.06 911 ALA A N 1
ATOM 7105 C CA . ALA A 1 911 ? -26.511 -11.478 -14.200 1.00 92.06 911 ALA A CA 1
ATOM 7106 C C . ALA A 1 911 ? -25.615 -12.254 -15.178 1.00 92.06 911 ALA A C 1
ATOM 7108 O O . ALA A 1 911 ? -25.582 -13.487 -15.144 1.00 92.06 911 ALA A O 1
ATOM 7109 N N . SER A 1 912 ? -24.833 -11.546 -16.001 1.00 89.69 912 SER A N 1
ATOM 7110 C CA . SER A 1 912 ? -23.898 -12.181 -16.931 1.00 89.69 912 SER A CA 1
ATOM 7111 C C . SER A 1 912 ? -22.762 -12.903 -16.209 1.00 89.69 912 SER A C 1
ATOM 7113 O O . SER A 1 912 ? -22.406 -14.008 -16.611 1.00 89.69 912 SER A O 1
ATOM 7115 N N . ILE A 1 913 ? -22.239 -12.364 -15.102 1.00 88.62 913 ILE A N 1
ATOM 7116 C CA . ILE A 1 913 ? -21.220 -13.055 -14.295 1.00 88.62 913 ILE A CA 1
ATOM 7117 C C . ILE A 1 913 ? -21.766 -14.368 -13.715 1.00 88.62 913 ILE A C 1
ATOM 7119 O O . ILE A 1 913 ? -21.076 -15.388 -13.769 1.00 88.62 913 ILE A O 1
ATOM 7123 N N . LEU A 1 914 ? -22.988 -14.370 -13.177 1.00 90.50 914 LEU A N 1
ATOM 7124 C CA . LEU A 1 914 ? -23.615 -15.573 -12.619 1.00 90.50 914 LEU A CA 1
ATOM 7125 C C . LEU A 1 914 ? -23.910 -16.624 -13.699 1.00 90.50 914 LEU A C 1
ATOM 7127 O O . LEU A 1 914 ? -23.625 -17.804 -13.488 1.00 90.50 914 LEU A O 1
ATOM 7131 N N . ASP A 1 915 ? -24.414 -16.216 -14.868 1.00 88.94 915 ASP A N 1
ATOM 7132 C CA . ASP A 1 915 ? -24.626 -17.129 -15.998 1.00 88.94 915 ASP A CA 1
ATOM 7133 C C . ASP A 1 915 ? -23.302 -17.693 -16.531 1.00 88.94 915 ASP A C 1
ATOM 7135 O O . ASP A 1 915 ? -23.173 -18.903 -16.750 1.00 88.94 915 ASP A O 1
ATOM 7139 N N . GLU A 1 916 ? -22.281 -16.843 -16.688 1.00 84.19 916 GLU A N 1
ATOM 7140 C CA . GLU A 1 916 ? -20.948 -17.280 -17.096 1.00 84.19 916 GLU A CA 1
ATOM 7141 C C . GLU A 1 916 ? -20.374 -18.282 -16.091 1.00 84.19 916 GLU A C 1
ATOM 7143 O O . GLU A 1 916 ? -19.850 -19.316 -16.506 1.00 84.19 916 GLU A O 1
ATOM 7148 N N . ARG A 1 917 ? -20.531 -18.036 -14.784 1.00 85.38 917 ARG A N 1
ATOM 7149 C CA . ARG A 1 917 ? -20.010 -18.879 -13.695 1.00 85.38 917 ARG A CA 1
ATOM 7150 C C . ARG A 1 917 ? -20.974 -19.976 -13.231 1.00 85.38 917 ARG A C 1
ATOM 7152 O O . ARG A 1 917 ? -20.739 -20.594 -12.190 1.00 85.38 917 ARG A O 1
ATOM 7159 N N . SER A 1 918 ? -21.999 -20.278 -14.023 1.00 83.69 918 SER A N 1
ATOM 7160 C CA . SER A 1 918 ? -22.949 -21.356 -13.752 1.00 83.69 918 SER A CA 1
ATOM 7161 C C . SER A 1 918 ? -22.297 -22.748 -13.858 1.00 83.69 918 SER A C 1
ATOM 7163 O O . SER A 1 918 ? -21.456 -22.974 -14.741 1.00 83.69 918 SER A O 1
ATOM 7165 N N . PRO A 1 919 ? -22.730 -23.738 -13.047 1.00 77.94 919 PRO A N 1
ATOM 7166 C CA . PRO A 1 919 ? -22.324 -25.142 -13.184 1.00 77.94 919 PRO A CA 1
ATOM 7167 C C . PRO A 1 919 ? -22.526 -25.726 -14.592 1.00 77.94 919 PRO A C 1
ATOM 7169 O O . PRO A 1 919 ? -21.814 -26.651 -14.992 1.00 77.94 919 PRO A O 1
ATOM 7172 N N . ASN A 1 920 ? -23.453 -25.160 -15.371 1.00 80.38 920 ASN A N 1
ATOM 7173 C CA . ASN A 1 920 ? -23.771 -25.602 -16.728 1.00 80.38 920 ASN A CA 1
ATOM 7174 C C . ASN A 1 920 ? -22.722 -25.177 -17.773 1.00 80.38 920 ASN A C 1
ATOM 7176 O O . ASN A 1 920 ? -22.681 -25.728 -18.876 1.00 80.38 920 ASN A O 1
ATOM 7180 N N . ARG A 1 921 ? -21.839 -24.220 -17.460 1.00 79.62 921 ARG A N 1
ATOM 7181 C CA . ARG A 1 921 ? -20.834 -23.716 -18.405 1.00 79.62 921 ARG A CA 1
ATOM 7182 C C . ARG A 1 921 ? -19.548 -24.546 -18.343 1.00 79.62 921 ARG A C 1
ATOM 7184 O O . ARG A 1 921 ? -18.819 -24.545 -17.353 1.00 79.62 921 ARG A O 1
ATOM 7191 N N . ILE A 1 922 ? -19.199 -25.190 -19.464 1.00 71.12 922 ILE A N 1
ATOM 7192 C CA . ILE A 1 922 ? -17.982 -26.022 -19.614 1.00 71.12 922 ILE A CA 1
ATOM 7193 C C . ILE A 1 922 ? -16.715 -25.269 -19.180 1.00 71.12 922 ILE A C 1
ATOM 7195 O O . ILE A 1 922 ? -15.873 -25.828 -18.477 1.00 71.12 922 ILE A O 1
ATOM 7199 N N . LYS A 1 923 ? -16.603 -23.985 -19.548 1.00 67.44 923 LYS A N 1
ATOM 7200 C CA . LYS A 1 923 ? -15.467 -23.115 -19.203 1.00 67.44 923 LYS A CA 1
ATOM 7201 C C . LYS A 1 923 ? -15.177 -23.115 -17.692 1.00 67.44 923 LYS A C 1
ATOM 7203 O O . LYS A 1 923 ? -14.016 -23.228 -17.307 1.00 67.44 923 LYS A O 1
ATOM 7208 N N . HIS A 1 924 ? -16.217 -23.057 -16.856 1.00 70.50 924 HIS A N 1
ATOM 7209 C CA . HIS A 1 924 ? -16.083 -22.956 -15.400 1.00 70.50 924 HIS A CA 1
ATOM 7210 C C . HIS A 1 924 ? -16.004 -24.310 -14.690 1.00 70.50 924 HIS A C 1
ATOM 7212 O O . HIS A 1 924 ? -15.416 -24.403 -13.615 1.00 70.50 924 HIS A O 1
ATOM 7218 N N . ARG A 1 925 ? -16.460 -25.393 -15.331 1.00 68.50 925 ARG A N 1
ATOM 7219 C CA . ARG A 1 925 ? -16.151 -26.764 -14.886 1.00 68.50 925 ARG A CA 1
ATOM 7220 C C . ARG A 1 925 ? -14.657 -27.080 -15.008 1.00 68.50 925 ARG A C 1
ATOM 7222 O O . ARG A 1 925 ? -14.100 -27.751 -14.141 1.00 68.50 925 ARG A O 1
ATOM 7229 N N . ILE A 1 926 ? -14.002 -26.568 -16.056 1.00 66.81 926 ILE A N 1
ATOM 7230 C CA . ILE A 1 926 ? -12.557 -26.741 -16.278 1.00 66.81 926 ILE A CA 1
ATOM 7231 C C . ILE A 1 926 ? -11.743 -25.928 -15.259 1.00 66.81 926 ILE A C 1
ATOM 7233 O O . ILE A 1 926 ? -10.792 -26.464 -14.687 1.00 66.81 926 ILE A O 1
ATOM 7237 N N . SER A 1 927 ? -12.122 -24.671 -14.988 1.00 65.69 927 SER A N 1
ATOM 7238 C CA . SER A 1 927 ? -11.466 -23.864 -13.943 1.00 65.69 927 SER A CA 1
ATOM 7239 C C . SER A 1 927 ? -11.794 -24.352 -12.527 1.00 65.69 927 SER A C 1
ATOM 7241 O O . SER A 1 927 ? -10.960 -24.233 -11.638 1.00 65.69 927 SER A O 1
ATOM 7243 N N . GLY A 1 928 ? -12.971 -24.947 -12.318 1.00 70.12 928 GLY A N 1
ATOM 7244 C CA . GLY A 1 928 ? -13.466 -25.369 -11.006 1.00 70.12 928 GLY A CA 1
ATOM 7245 C C . GLY A 1 928 ? -14.057 -24.234 -10.168 1.00 70.12 928 GLY A C 1
ATOM 7246 O O . GLY A 1 928 ? -14.075 -24.367 -8.954 1.00 70.12 928 GLY A O 1
ATOM 7247 N N . THR A 1 929 ? -14.504 -23.141 -10.797 1.00 74.69 929 THR A N 1
ATOM 7248 C CA . THR A 1 929 ? -14.844 -21.876 -10.115 1.00 74.69 929 THR A CA 1
ATOM 7249 C C . THR A 1 929 ? -16.320 -21.484 -10.284 1.00 74.69 929 THR A C 1
ATOM 7251 O O . THR A 1 929 ? -16.637 -20.402 -10.793 1.00 74.69 929 THR A O 1
ATOM 7254 N N . THR A 1 930 ? -17.240 -22.392 -9.982 1.00 84.12 930 THR A N 1
ATOM 7255 C CA . THR A 1 930 ? -18.689 -22.203 -10.176 1.00 84.12 930 THR A CA 1
ATOM 7256 C C . THR A 1 930 ? -19.336 -21.483 -8.997 1.00 84.12 930 THR A C 1
ATOM 7258 O O . THR A 1 930 ? -19.008 -21.813 -7.862 1.00 84.12 930 THR A O 1
ATOM 7261 N N . ILE A 1 931 ? -20.290 -20.586 -9.264 1.00 91.25 931 ILE A N 1
ATOM 7262 C CA . ILE A 1 931 ? -21.089 -19.905 -8.231 1.00 91.25 931 ILE A CA 1
ATOM 7263 C C . ILE A 1 931 ? -22.504 -20.489 -8.235 1.00 91.25 931 ILE A C 1
ATOM 7265 O O . ILE A 1 931 ? -23.155 -20.532 -9.279 1.00 91.25 931 ILE A O 1
ATOM 7269 N N . THR A 1 932 ? -22.985 -20.918 -7.070 1.00 93.00 932 THR A N 1
ATOM 7270 C CA . THR A 1 932 ? -24.350 -21.423 -6.880 1.00 93.00 932 THR A CA 1
ATOM 7271 C C . THR A 1 932 ? -25.168 -20.407 -6.078 1.00 93.00 932 THR A C 1
ATOM 7273 O O . THR A 1 932 ? -24.936 -20.287 -4.873 1.00 93.00 932 THR A O 1
ATOM 7276 N N . PRO A 1 933 ? -26.098 -19.663 -6.704 1.00 94.06 933 PRO A N 1
ATOM 7277 C CA . PRO A 1 933 ? -27.003 -18.776 -5.980 1.00 94.06 933 PRO A CA 1
ATOM 7278 C C . PRO A 1 933 ? -28.012 -19.592 -5.153 1.00 94.06 933 PRO A C 1
ATOM 7280 O O . PRO A 1 933 ? -28.619 -20.525 -5.681 1.00 94.06 933 PRO A O 1
ATOM 7283 N N . ARG A 1 934 ? -28.193 -19.251 -3.873 1.00 95.50 934 ARG A N 1
ATOM 7284 C CA . ARG A 1 934 ? -29.189 -19.845 -2.969 1.00 95.50 934 ARG A CA 1
ATOM 7285 C C . ARG A 1 934 ? -29.999 -18.731 -2.310 1.00 95.50 934 ARG A C 1
ATOM 7287 O O . ARG A 1 934 ? -29.446 -17.865 -1.637 1.00 95.50 934 ARG A O 1
ATOM 7294 N N . MET A 1 935 ? -31.309 -18.764 -2.522 1.00 96.69 935 MET A N 1
ATOM 7295 C CA . MET A 1 935 ? -32.227 -17.875 -1.821 1.00 96.69 935 MET A CA 1
ATOM 7296 C C . MET A 1 935 ? -32.518 -18.459 -0.437 1.00 96.69 935 MET A C 1
ATOM 7298 O O . MET A 1 935 ? -32.818 -19.647 -0.353 1.00 96.69 935 MET A O 1
ATOM 7302 N N . LEU A 1 936 ? -32.404 -17.646 0.612 1.00 97.00 936 LEU A N 1
ATOM 7303 C CA . LEU A 1 936 ? -32.551 -18.070 2.004 1.00 97.00 936 LEU A CA 1
ATOM 7304 C C . LEU A 1 936 ? -33.818 -17.511 2.652 1.00 97.00 936 LEU A C 1
ATOM 7306 O O . LEU A 1 936 ? -34.219 -16.373 2.396 1.00 97.00 936 LEU A O 1
ATOM 7310 N N . THR A 1 937 ? -34.383 -18.312 3.546 1.00 96.12 937 THR A N 1
ATOM 7311 C CA . THR A 1 937 ? -35.522 -18.012 4.413 1.00 96.12 937 THR A CA 1
ATOM 7312 C C . THR A 1 937 ? -35.248 -18.497 5.842 1.00 96.12 937 THR A C 1
ATOM 7314 O O . THR A 1 937 ? -34.286 -19.219 6.103 1.00 96.12 937 THR A O 1
ATOM 7317 N N . ALA A 1 938 ? -36.064 -18.066 6.801 1.00 94.62 938 ALA A N 1
ATOM 7318 C CA . ALA A 1 938 ? -35.921 -18.420 8.207 1.00 94.62 938 ALA A CA 1
ATOM 7319 C C . ALA A 1 938 ? -35.905 -19.948 8.411 1.00 94.62 938 ALA A C 1
ATOM 7321 O O . ALA A 1 938 ? -36.850 -20.640 8.038 1.00 94.62 938 ALA A O 1
ATOM 7322 N N . GLY A 1 939 ? -34.852 -20.456 9.053 1.00 93.56 939 GLY A N 1
ATOM 7323 C CA . GLY A 1 939 ? -34.619 -21.884 9.285 1.00 93.56 939 GLY A CA 1
ATOM 7324 C C . GLY A 1 939 ? -33.632 -22.534 8.311 1.00 93.56 939 GLY A C 1
ATOM 7325 O O . GLY A 1 939 ? -33.147 -23.628 8.603 1.00 93.56 939 GLY A O 1
ATOM 7326 N N . ASP A 1 940 ? -33.281 -21.873 7.204 1.00 97.12 940 ASP A N 1
ATOM 7327 C CA . ASP A 1 940 ? -32.277 -22.390 6.276 1.00 97.12 940 ASP A CA 1
ATOM 7328 C C . ASP A 1 940 ? -30.869 -22.355 6.890 1.00 97.12 940 ASP A C 1
ATOM 7330 O O . ASP A 1 940 ? -30.440 -21.370 7.502 1.00 97.12 940 ASP A O 1
ATOM 7334 N N . ILE A 1 941 ? -30.116 -23.437 6.680 1.00 97.69 941 ILE A N 1
ATOM 7335 C CA . ILE A 1 941 ? -28.723 -23.556 7.118 1.00 97.69 941 ILE A CA 1
ATOM 7336 C C . ILE A 1 941 ? -27.795 -23.049 6.012 1.00 97.69 941 ILE A C 1
ATOM 7338 O O . ILE A 1 941 ? -27.731 -23.606 4.915 1.00 97.69 941 ILE A O 1
ATOM 7342 N N . ILE A 1 942 ? -27.027 -22.008 6.328 1.00 96.75 942 ILE A N 1
ATOM 7343 C CA . ILE A 1 942 ? -26.039 -21.400 5.431 1.00 96.75 942 ILE A CA 1
ATOM 7344 C C . ILE A 1 942 ? -24.804 -22.301 5.340 1.00 96.75 942 ILE A C 1
ATOM 7346 O O . ILE A 1 942 ? -24.347 -22.642 4.240 1.00 96.75 942 ILE A O 1
ATOM 7350 N N . TYR A 1 943 ? -24.285 -22.697 6.507 1.00 97.31 943 TYR A N 1
ATOM 7351 C CA . TYR A 1 943 ? -23.138 -23.588 6.665 1.00 97.31 943 TYR A CA 1
ATOM 7352 C C . TYR A 1 943 ? -23.192 -24.314 8.012 1.00 97.31 943 TYR A C 1
ATOM 7354 O O . TYR A 1 943 ? -23.561 -23.720 9.025 1.00 97.31 943 TYR A O 1
ATOM 7362 N N . GLN A 1 944 ? -22.783 -25.582 8.033 1.00 96.69 944 GLN A N 1
ATOM 7363 C CA . GLN A 1 944 ? -22.685 -26.381 9.250 1.00 96.69 944 GLN A CA 1
ATOM 7364 C C . GLN A 1 944 ? -21.479 -27.315 9.173 1.00 96.69 944 GLN A C 1
ATOM 7366 O O . GLN A 1 944 ? -21.200 -27.901 8.128 1.00 96.69 944 GLN A O 1
ATOM 7371 N N . THR A 1 945 ? -20.779 -27.458 10.293 1.00 95.81 945 THR A N 1
ATOM 7372 C CA . THR A 1 945 ? -19.664 -28.393 10.460 1.00 95.81 945 THR A CA 1
ATOM 7373 C C . THR A 1 945 ? -19.535 -28.778 11.936 1.00 95.81 945 THR A C 1
ATOM 7375 O O . THR A 1 945 ? -20.193 -28.195 12.798 1.00 95.81 945 THR A O 1
ATOM 7378 N N . GLU A 1 946 ? -18.692 -29.755 12.242 1.00 93.88 946 GLU A N 1
ATOM 7379 C CA . GLU A 1 946 ? -18.357 -30.146 13.611 1.00 93.88 946 GLU A CA 1
ATOM 7380 C C . GLU A 1 946 ? -16.835 -30.176 13.745 1.00 93.88 946 GLU A C 1
ATOM 7382 O O . GLU A 1 946 ? -16.148 -30.756 12.903 1.00 93.88 946 GLU A O 1
ATOM 7387 N N . CYS A 1 947 ? -16.304 -29.528 14.782 1.00 91.06 947 CYS A N 1
ATOM 7388 C CA . CYS A 1 947 ? -14.869 -29.468 15.049 1.00 91.06 947 CYS A CA 1
ATOM 7389 C C . CYS A 1 947 ? -14.623 -29.719 16.536 1.00 91.06 947 CYS A C 1
ATOM 7391 O O . CYS A 1 947 ? -15.275 -29.104 17.377 1.00 91.06 947 CYS A O 1
ATOM 7393 N N . ASP A 1 948 ? -13.717 -30.643 16.864 1.00 89.12 948 ASP A N 1
ATOM 7394 C CA . ASP A 1 948 ? -13.392 -31.039 18.244 1.00 89.12 948 ASP A CA 1
ATOM 7395 C C . ASP A 1 948 ? -14.619 -31.387 19.114 1.00 89.12 948 ASP A C 1
ATOM 7397 O O . ASP A 1 948 ? -14.683 -31.062 20.300 1.00 89.12 948 ASP A O 1
ATOM 7401 N N . GLY A 1 949 ? -15.620 -32.042 18.511 1.00 89.00 949 GLY A N 1
ATOM 7402 C CA . GLY A 1 949 ? -16.870 -32.432 19.178 1.00 89.00 949 GLY A CA 1
ATOM 7403 C C . GLY A 1 949 ? -17.845 -31.278 19.440 1.00 89.00 949 GLY A C 1
ATOM 7404 O O . GLY A 1 949 ? -18.832 -31.464 20.150 1.00 89.00 949 GLY A O 1
ATOM 7405 N N . LYS A 1 950 ? -17.577 -30.082 18.898 1.00 93.81 950 LYS A N 1
ATOM 7406 C CA . LYS A 1 950 ? -18.423 -28.890 19.032 1.00 93.81 950 LYS A CA 1
ATOM 7407 C C . LYS A 1 950 ? -19.080 -28.555 17.689 1.00 93.81 950 LYS A C 1
ATOM 7409 O O . LYS A 1 950 ? -18.378 -28.454 16.675 1.00 93.81 950 LYS A O 1
ATOM 7414 N N . PRO A 1 951 ? -20.405 -28.340 17.650 1.00 96.12 951 PRO A N 1
ATOM 7415 C CA . PRO A 1 951 ? -21.082 -27.953 16.422 1.00 96.12 951 PRO A CA 1
ATOM 7416 C C . PRO A 1 951 ? -20.792 -26.487 16.088 1.00 96.12 951 PRO A C 1
ATOM 7418 O O . PRO A 1 951 ? -20.847 -25.615 16.957 1.00 96.12 951 PRO A O 1
ATOM 7421 N N . PHE A 1 952 ? -20.531 -26.216 14.812 1.00 97.50 952 PHE A N 1
ATOM 7422 C CA . PHE A 1 952 ? -20.578 -24.881 14.227 1.00 97.50 952 PHE A CA 1
ATOM 7423 C C . PHE A 1 952 ? -21.771 -24.804 13.276 1.00 97.50 952 PHE A C 1
ATOM 7425 O O . PHE A 1 952 ? -21.867 -25.606 12.345 1.00 97.50 952 PHE A O 1
ATOM 7432 N N . ILE A 1 953 ? -22.673 -23.849 13.495 1.00 97.62 953 ILE A N 1
ATOM 7433 C CA . ILE A 1 953 ? -23.883 -23.668 12.689 1.00 97.62 953 ILE A CA 1
ATOM 7434 C C . ILE A 1 953 ? -24.054 -22.187 12.371 1.00 97.62 953 ILE A C 1
ATOM 7436 O O . ILE A 1 953 ? -24.016 -21.338 13.259 1.00 97.62 953 ILE A O 1
ATOM 7440 N N . MET A 1 954 ? -24.280 -21.890 11.097 1.00 97.81 954 MET A N 1
ATOM 7441 C CA . MET A 1 954 ? -24.699 -20.582 10.619 1.00 97.81 954 MET A CA 1
ATOM 7442 C C . MET A 1 954 ? -26.079 -20.726 9.976 1.00 97.81 954 MET A C 1
ATOM 7444 O O . MET A 1 954 ? -26.215 -21.414 8.964 1.00 97.81 954 MET A O 1
ATOM 7448 N N . GLU A 1 955 ? -27.096 -20.108 10.572 1.00 97.00 955 GLU A N 1
ATOM 7449 C CA . GLU A 1 955 ? -28.497 -20.231 10.151 1.00 97.00 955 GLU A CA 1
ATOM 7450 C C . GLU A 1 955 ? -29.149 -18.869 9.884 1.00 97.00 955 GLU A C 1
ATOM 7452 O O . GLU A 1 955 ? -28.797 -17.856 10.497 1.00 97.00 955 GLU A O 1
ATOM 7457 N N . ALA A 1 956 ? -30.117 -18.851 8.970 1.00 97.25 956 ALA A N 1
ATOM 7458 C CA . ALA A 1 956 ? -30.959 -17.693 8.704 1.00 97.25 956 ALA A CA 1
ATOM 7459 C C . ALA A 1 956 ? -32.121 -17.629 9.712 1.00 97.25 956 ALA A C 1
ATOM 7461 O O . ALA A 1 956 ? -32.848 -18.605 9.898 1.00 97.25 956 ALA A O 1
ATOM 7462 N N . LEU A 1 957 ? -32.328 -16.474 10.349 1.00 95.31 957 LEU A N 1
ATOM 7463 C CA . LEU A 1 957 ? -33.449 -16.234 11.276 1.00 95.31 957 LEU A CA 1
ATOM 7464 C C . LEU A 1 957 ? -34.611 -15.451 10.641 1.00 95.31 957 LEU A C 1
ATOM 7466 O O . LEU A 1 957 ? -35.727 -15.471 11.148 1.00 95.31 957 LEU A O 1
ATOM 7470 N N . GLY A 1 958 ? -34.358 -14.787 9.521 1.00 89.62 958 GLY A N 1
ATOM 7471 C CA . GLY A 1 958 ? -35.320 -14.047 8.704 1.00 89.62 958 GLY A CA 1
ATOM 7472 C C . GLY A 1 958 ? -34.669 -13.742 7.355 1.00 89.62 958 GLY A C 1
ATOM 7473 O O . GLY A 1 958 ? -33.442 -13.759 7.303 1.00 89.62 958 GLY A O 1
ATOM 7474 N N . PRO A 1 959 ? -35.416 -13.493 6.269 1.00 93.31 959 PRO A N 1
ATOM 7475 C CA . PRO A 1 959 ? -36.858 -13.255 6.212 1.00 93.31 959 PRO A CA 1
ATOM 7476 C C . PRO A 1 959 ? -37.690 -14.545 6.230 1.00 93.31 959 PRO A C 1
ATOM 7478 O O . PRO A 1 959 ? -37.168 -15.645 6.075 1.00 93.31 959 PRO A O 1
ATOM 7481 N N . ARG A 1 960 ? -39.005 -14.425 6.419 1.00 90.19 960 ARG A N 1
ATOM 7482 C CA . ARG A 1 960 ? -39.932 -15.564 6.310 1.00 90.19 960 ARG A CA 1
ATOM 7483 C C . ARG A 1 960 ? -40.094 -16.009 4.861 1.00 90.19 960 ARG A C 1
ATOM 7485 O O . ARG A 1 960 ? -39.888 -15.230 3.933 1.00 90.19 960 ARG A O 1
ATOM 7492 N N . GLU A 1 961 ? -40.537 -17.247 4.666 1.00 88.88 961 GLU A N 1
ATOM 7493 C CA . GLU A 1 961 ? -40.944 -17.702 3.339 1.00 88.88 961 GLU A CA 1
ATOM 7494 C C . GLU A 1 961 ? -42.043 -16.782 2.772 1.00 88.88 961 GLU A C 1
ATOM 7496 O O . GLU A 1 961 ? -43.028 -16.474 3.444 1.00 88.88 961 GLU A O 1
ATOM 7501 N N . GLY A 1 962 ? -41.838 -16.297 1.546 1.00 87.00 962 GLY A N 1
ATOM 7502 C CA . GLY A 1 962 ? -42.735 -15.353 0.873 1.00 87.00 962 GLY A CA 1
ATOM 7503 C C . GLY A 1 962 ? -42.503 -13.868 1.188 1.00 87.00 962 GLY A C 1
ATOM 7504 O O . GLY A 1 962 ? -43.076 -13.025 0.498 1.00 87.00 962 GLY A O 1
ATOM 7505 N N . ASP A 1 963 ? -41.655 -13.518 2.159 1.00 90.88 963 ASP A N 1
ATOM 7506 C CA . ASP A 1 963 ? -41.275 -12.126 2.420 1.00 90.88 963 ASP A CA 1
ATOM 7507 C C . ASP A 1 963 ? -40.165 -11.678 1.456 1.00 90.88 963 ASP A C 1
ATOM 7509 O O . ASP A 1 963 ? -39.065 -12.233 1.414 1.00 90.88 963 ASP A O 1
ATOM 7513 N N . THR A 1 964 ? -40.476 -10.662 0.651 1.00 90.50 964 THR A N 1
ATOM 7514 C CA . THR A 1 964 ? -39.592 -10.152 -0.402 1.00 90.50 964 THR A CA 1
ATOM 7515 C C . THR A 1 964 ? -38.920 -8.825 -0.054 1.00 90.50 964 THR A C 1
ATOM 7517 O O . THR A 1 964 ? -38.293 -8.240 -0.935 1.00 90.50 964 THR A O 1
ATOM 7520 N N . GLN A 1 965 ? -39.102 -8.299 1.160 1.00 90.44 965 GLN A N 1
ATOM 7521 C CA . GLN A 1 965 ? -38.627 -6.964 1.553 1.00 90.44 965 GLN A CA 1
ATOM 7522 C C . GLN A 1 965 ? -37.659 -7.007 2.735 1.00 90.44 965 GLN A C 1
ATOM 7524 O O . GLN A 1 965 ? -36.765 -6.166 2.820 1.00 90.44 965 GLN A O 1
ATOM 7529 N N . THR A 1 966 ? -37.825 -7.960 3.650 1.00 93.50 966 THR A N 1
ATOM 7530 C CA . THR A 1 966 ? -37.009 -8.018 4.865 1.00 93.50 966 THR A CA 1
ATOM 7531 C C . THR A 1 966 ? -35.585 -8.502 4.566 1.00 93.50 966 THR A C 1
ATOM 7533 O O . THR A 1 966 ? -35.409 -9.478 3.826 1.00 93.50 966 THR A O 1
ATOM 7536 N N . PRO A 1 967 ? -34.553 -7.822 5.105 1.00 94.75 967 PRO A N 1
ATOM 7537 C CA . PRO A 1 967 ? -33.174 -8.266 4.967 1.00 94.75 967 PRO A CA 1
ATOM 7538 C C . PRO A 1 967 ? -32.922 -9.571 5.737 1.00 94.75 967 PRO A C 1
ATOM 7540 O O . PRO A 1 967 ? -33.711 -10.000 6.579 1.00 94.75 967 PRO A O 1
ATOM 7543 N N . LEU A 1 968 ? -31.806 -10.223 5.430 1.00 96.81 968 LEU A N 1
ATOM 7544 C CA . LEU A 1 968 ? -31.403 -11.482 6.045 1.00 96.81 968 LEU A CA 1
ATOM 7545 C C . LEU A 1 968 ? -30.769 -11.230 7.415 1.00 96.81 968 LEU A C 1
ATOM 7547 O O . LEU A 1 968 ? -29.702 -10.623 7.506 1.00 96.81 968 LEU A O 1
ATOM 7551 N N . SER A 1 969 ? -31.377 -11.766 8.469 1.00 97.19 969 SER A N 1
ATOM 7552 C CA . SER A 1 969 ? -30.755 -11.836 9.795 1.00 97.19 969 SER A CA 1
ATOM 7553 C C . SER A 1 969 ? -30.106 -13.203 9.985 1.00 97.19 969 SER A C 1
ATOM 7555 O O . SER A 1 969 ? -30.711 -14.232 9.676 1.00 97.19 969 SER A O 1
ATOM 7557 N N . VAL A 1 970 ? -28.879 -13.228 10.503 1.00 97.88 970 VAL A N 1
ATOM 7558 C CA . VAL A 1 970 ? -28.049 -14.437 10.575 1.00 97.88 970 VAL A CA 1
ATOM 7559 C C . VAL A 1 970 ? -27.604 -14.709 12.004 1.00 97.88 970 VAL A C 1
ATOM 7561 O O . VAL A 1 970 ? -27.126 -13.813 12.698 1.00 97.88 970 VAL A O 1
ATOM 7564 N N . ARG A 1 971 ? -27.706 -15.969 12.426 1.00 97.94 971 ARG A N 1
ATOM 7565 C CA . ARG A 1 971 ? -27.167 -16.466 13.694 1.00 97.94 971 ARG A CA 1
ATOM 7566 C C . ARG A 1 971 ? -25.958 -17.350 13.426 1.00 97.94 971 ARG A C 1
ATOM 7568 O O . ARG A 1 971 ? -26.034 -18.271 12.617 1.00 97.94 971 ARG A O 1
ATOM 7575 N N . ILE A 1 972 ? -24.855 -17.073 14.113 1.00 98.19 972 ILE A N 1
ATOM 7576 C CA . ILE A 1 972 ? -23.604 -17.834 14.041 1.00 98.19 972 ILE A CA 1
ATOM 7577 C C . ILE A 1 972 ? -23.369 -18.458 15.412 1.00 98.19 972 ILE A C 1
ATOM 7579 O O . ILE A 1 972 ? -23.277 -17.731 16.395 1.00 98.19 972 ILE A O 1
ATOM 7583 N N . GLN A 1 973 ? -23.256 -19.779 15.486 1.00 97.44 973 GLN A N 1
ATOM 7584 C CA . GLN A 1 973 ? -23.016 -20.514 16.725 1.00 97.44 973 GLN A CA 1
ATOM 7585 C C . GLN A 1 973 ? -21.797 -21.428 16.588 1.00 97.44 973 GLN A C 1
ATOM 7587 O O . GLN A 1 973 ? -21.666 -22.131 15.588 1.00 97.44 973 GLN A O 1
ATOM 7592 N N . PHE A 1 974 ? -20.939 -21.456 17.609 1.00 97.44 974 PHE A N 1
ATOM 7593 C CA . PHE A 1 974 ? -19.870 -22.438 17.780 1.00 97.44 974 PHE A CA 1
ATOM 7594 C C . PHE A 1 974 ? -19.832 -22.916 19.230 1.00 97.44 974 PHE A C 1
ATOM 7596 O O . PHE A 1 974 ? -19.467 -22.144 20.112 1.00 97.44 974 PHE A O 1
ATOM 7603 N N . GLY A 1 975 ? -20.217 -24.169 19.486 1.00 95.62 975 GLY A N 1
ATOM 7604 C CA . GLY A 1 975 ? -20.403 -24.650 20.859 1.00 95.62 975 GLY A CA 1
ATOM 7605 C C . GLY A 1 975 ? -21.349 -23.729 21.644 1.00 95.62 975 GLY A C 1
ATOM 7606 O O . GLY A 1 975 ? -22.504 -23.555 21.242 1.00 95.62 975 GLY A O 1
ATOM 7607 N N . ASP A 1 976 ? -20.837 -23.118 22.713 1.00 94.62 976 ASP A N 1
ATOM 7608 C CA . ASP A 1 976 ? -21.570 -22.195 23.593 1.00 94.62 976 ASP A CA 1
ATOM 7609 C C . ASP A 1 976 ? -21.542 -20.731 23.114 1.00 94.62 976 ASP A C 1
ATOM 7611 O O . ASP A 1 976 ? -22.346 -19.907 23.561 1.00 94.62 976 ASP A O 1
ATOM 7615 N N . PHE A 1 977 ? -20.631 -20.392 22.196 1.00 97.19 977 PHE A N 1
ATOM 7616 C CA . PHE A 1 977 ? -20.507 -19.044 21.647 1.00 97.19 977 PHE A CA 1
ATOM 7617 C C . PHE A 1 977 ? -21.534 -18.792 20.543 1.00 97.19 977 PHE A C 1
ATOM 7619 O O . PHE A 1 977 ? -21.717 -19.610 19.638 1.00 97.19 977 PHE A O 1
ATOM 7626 N N . VAL A 1 978 ? -22.156 -17.617 20.577 1.00 97.75 978 VAL A N 1
ATOM 7627 C CA . VAL A 1 978 ? -23.181 -17.180 19.638 1.00 97.75 978 VAL A CA 1
ATOM 7628 C C . VAL A 1 978 ? -22.995 -15.705 19.290 1.00 97.75 978 VAL A C 1
ATOM 7630 O O . VAL A 1 978 ? -22.884 -14.840 20.162 1.00 97.75 978 VAL A O 1
ATOM 7633 N N . MET A 1 979 ? -23.067 -15.412 17.994 1.00 97.94 979 MET A N 1
ATOM 7634 C CA . MET A 1 979 ? -23.151 -14.063 17.451 1.00 97.94 979 MET A CA 1
ATOM 7635 C C . MET A 1 979 ? -24.420 -13.891 16.612 1.00 97.94 979 MET A C 1
ATOM 7637 O O . MET A 1 979 ? -24.759 -14.751 15.795 1.00 97.94 979 MET A O 1
ATOM 7641 N N . LEU A 1 980 ? -25.100 -12.758 16.787 1.00 97.94 980 LEU A N 1
ATOM 7642 C CA . LEU A 1 980 ? -26.288 -12.383 16.024 1.00 97.94 980 LEU A CA 1
ATOM 7643 C C . LEU A 1 980 ? -25.990 -11.195 15.100 1.00 97.94 980 LEU A C 1
ATOM 7645 O O . LEU A 1 980 ? -25.597 -10.122 15.555 1.00 97.94 980 LEU A O 1
ATOM 7649 N N . VAL A 1 981 ? -26.221 -11.372 13.800 1.00 97.75 981 VAL A N 1
ATOM 7650 C CA . VAL A 1 981 ? -26.133 -10.318 12.783 1.00 97.75 981 VAL A CA 1
ATOM 7651 C C . VAL A 1 981 ? -27.548 -9.926 12.377 1.00 97.75 981 VAL A C 1
ATOM 7653 O O . VAL A 1 981 ? -28.253 -10.697 11.727 1.00 97.75 981 VAL A O 1
ATOM 7656 N N . THR A 1 982 ? -27.979 -8.734 12.784 1.00 94.25 982 THR A N 1
ATOM 7657 C CA . THR A 1 982 ? -29.360 -8.283 12.561 1.00 94.25 982 THR A CA 1
ATOM 7658 C C . THR A 1 982 ? -29.588 -7.674 11.173 1.00 94.25 982 THR A C 1
ATOM 7660 O O . THR A 1 982 ? -30.715 -7.744 10.698 1.00 94.25 982 THR A O 1
ATOM 7663 N N . SER A 1 983 ? -28.543 -7.194 10.480 1.00 91.12 983 SER A N 1
ATOM 7664 C CA . SER A 1 983 ? -28.622 -6.488 9.180 1.00 91.12 983 SER A CA 1
ATOM 7665 C C . SER A 1 983 ? -29.413 -5.163 9.269 1.00 91.12 983 SER A C 1
ATOM 7667 O O . SER A 1 983 ? -29.485 -4.552 10.334 1.00 91.12 983 SER A O 1
ATOM 7669 N N . ASP A 1 984 ? -29.994 -4.688 8.168 1.00 90.50 984 ASP A N 1
ATOM 7670 C CA . ASP A 1 984 ? -30.655 -3.382 8.012 1.00 90.50 984 ASP A CA 1
ATOM 7671 C C . ASP A 1 984 ? -32.121 -3.362 8.452 1.00 90.50 984 ASP A C 1
ATOM 7673 O O . ASP A 1 984 ? -32.964 -2.704 7.837 1.00 90.50 984 ASP A O 1
ATOM 7677 N N . LEU A 1 985 ? -32.471 -4.095 9.511 1.00 94.44 985 LEU A N 1
ATOM 7678 C CA . LEU A 1 985 ? -33.860 -4.130 9.966 1.00 94.44 985 LEU A CA 1
ATOM 7679 C C . LEU A 1 985 ? -34.346 -2.717 10.317 1.00 94.44 985 LEU A C 1
ATOM 7681 O O . LEU A 1 985 ? -33.853 -2.074 11.252 1.00 94.44 985 LEU A O 1
ATOM 7685 N N . THR A 1 986 ? -35.370 -2.262 9.596 1.00 94.56 986 THR A N 1
ATOM 7686 C CA . THR A 1 986 ? -36.130 -1.052 9.938 1.00 94.56 986 THR A CA 1
ATOM 7687 C C . THR A 1 986 ? -36.813 -1.222 11.292 1.00 94.56 986 THR A C 1
ATOM 7689 O O . THR A 1 986 ? -37.000 -2.339 11.778 1.00 94.56 986 THR A O 1
ATOM 7692 N N . LEU A 1 987 ? -37.253 -0.126 11.912 1.00 94.75 987 LEU A N 1
ATOM 7693 C CA . LEU A 1 987 ? -37.928 -0.205 13.215 1.00 94.75 987 LEU A CA 1
ATOM 7694 C C . LEU A 1 987 ? -39.169 -1.117 13.193 1.00 94.75 987 LEU A C 1
ATOM 7696 O O . LEU A 1 987 ? -39.405 -1.848 14.151 1.00 94.75 987 LEU A O 1
ATOM 7700 N N . ALA A 1 988 ? -39.932 -1.127 12.095 1.00 93.19 988 ALA A N 1
ATOM 7701 C CA . ALA A 1 988 ? -41.075 -2.029 11.936 1.00 93.19 988 ALA A CA 1
ATOM 7702 C C . ALA A 1 988 ? -40.628 -3.499 11.830 1.00 93.19 988 ALA A C 1
ATOM 7704 O O . ALA A 1 988 ? -41.137 -4.361 12.546 1.00 93.19 988 ALA A O 1
ATOM 7705 N N . GLN A 1 989 ? -39.613 -3.774 11.009 1.00 94.88 989 GLN A N 1
ATOM 7706 C CA . GLN A 1 989 ? -39.068 -5.123 10.841 1.00 94.88 989 GLN A C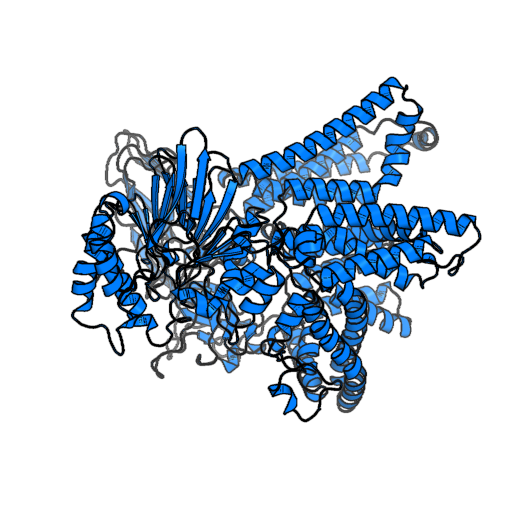A 1
ATOM 7707 C C . GLN A 1 989 ? -38.410 -5.652 12.120 1.00 94.88 989 GLN A C 1
ATOM 7709 O O . GLN A 1 989 ? -38.477 -6.845 12.379 1.00 94.88 989 GLN A O 1
ATOM 7714 N N . GLN A 1 990 ? -37.827 -4.795 12.962 1.00 95.75 990 GLN A N 1
ATOM 7715 C CA . GLN A 1 990 ? -37.306 -5.199 14.273 1.00 95.75 990 GLN A CA 1
ATOM 7716 C C . GLN A 1 990 ? -38.416 -5.685 15.211 1.00 95.75 990 GLN A C 1
ATOM 7718 O O . GLN A 1 990 ? -38.228 -6.668 15.926 1.00 95.75 990 GLN A O 1
ATOM 7723 N N . GLN A 1 991 ? -39.577 -5.021 15.212 1.00 94.50 991 GLN A N 1
ATOM 7724 C CA . GLN A 1 991 ? -40.728 -5.458 16.009 1.00 94.50 991 GLN A CA 1
ATOM 7725 C C . GLN A 1 991 ? -41.264 -6.801 15.517 1.00 94.50 991 GLN A C 1
ATOM 7727 O O . GLN A 1 991 ? -41.544 -7.682 16.329 1.00 94.50 991 GLN A O 1
ATOM 7732 N N . GLU A 1 992 ? -41.370 -6.975 14.199 1.00 92.69 992 GLU A N 1
ATOM 7733 C CA . GLU A 1 992 ? -41.762 -8.253 13.609 1.00 92.69 992 GLU A CA 1
ATOM 7734 C C . GLU A 1 992 ? -40.734 -9.343 13.910 1.00 92.69 992 GLU A C 1
ATOM 7736 O O . GLU A 1 992 ? -41.109 -10.432 14.332 1.00 92.69 992 GLU A O 1
ATOM 7741 N N . PHE A 1 993 ? -39.443 -9.058 13.761 1.00 93.50 993 PHE A N 1
ATOM 7742 C CA . PHE A 1 993 ? -38.368 -9.996 14.068 1.00 93.50 993 PHE A CA 1
ATOM 7743 C C . PHE A 1 993 ? -38.424 -10.450 15.532 1.00 93.50 993 PHE A C 1
ATOM 7745 O O . PHE A 1 993 ? -38.367 -11.649 15.801 1.00 93.50 993 PHE A O 1
ATOM 7752 N N . LEU A 1 994 ? -38.640 -9.521 16.470 1.00 94.06 994 LEU A N 1
ATOM 7753 C CA . LEU A 1 994 ? -38.799 -9.818 17.895 1.00 94.06 994 LEU A CA 1
ATOM 7754 C C . LEU A 1 994 ? -40.064 -10.638 18.197 1.00 94.06 994 LEU A C 1
ATOM 7756 O O . LEU A 1 994 ? -40.028 -11.525 19.043 1.00 94.06 994 LEU A O 1
ATOM 7760 N N . ALA A 1 995 ? -41.183 -10.354 17.525 1.00 92.50 995 ALA A N 1
ATOM 7761 C CA . ALA A 1 995 ? -42.448 -11.059 17.750 1.00 92.50 995 ALA A CA 1
ATOM 7762 C C . ALA A 1 995 ? -42.443 -12.496 17.206 1.00 92.50 995 ALA A C 1
ATOM 7764 O O . ALA A 1 995 ? -43.206 -13.342 17.668 1.00 92.50 995 ALA A O 1
ATOM 7765 N N . ASN A 1 996 ? -41.615 -12.752 16.195 1.00 90.00 996 ASN A N 1
ATOM 7766 C CA . ASN A 1 996 ? -41.705 -13.944 15.362 1.00 90.00 996 ASN A CA 1
ATOM 7767 C C . ASN A 1 996 ? -40.511 -14.891 15.496 1.00 90.00 996 ASN A C 1
ATOM 7769 O O . ASN A 1 996 ? -40.591 -16.028 15.030 1.00 90.00 996 ASN A O 1
ATOM 7773 N N . THR A 1 997 ? -39.424 -14.436 16.116 1.00 93.12 997 THR A N 1
ATOM 7774 C CA . THR A 1 997 ? -38.246 -15.256 16.397 1.00 93.12 997 THR A CA 1
ATOM 7775 C C . THR A 1 997 ? -38.356 -15.825 17.809 1.00 93.12 997 THR A C 1
ATOM 7777 O O . THR A 1 997 ? -38.612 -15.063 18.743 1.00 93.12 997 THR A O 1
ATOM 7780 N N . PRO A 1 998 ? -38.154 -17.140 18.005 1.00 93.06 998 PRO A N 1
ATOM 7781 C CA . PRO A 1 998 ? -38.173 -17.721 19.340 1.00 93.06 998 PRO A CA 1
ATOM 7782 C C . PRO A 1 998 ? -37.142 -17.046 20.269 1.00 93.06 998 PRO A C 1
ATOM 7784 O O . PRO A 1 998 ? -36.001 -16.840 19.835 1.00 93.06 998 PRO A O 1
ATOM 7787 N N . PRO A 1 999 ? -37.492 -16.701 21.526 1.00 92.00 999 PRO A N 1
ATOM 7788 C CA . PRO A 1 999 ? -36.604 -15.963 22.431 1.00 92.00 999 PRO A CA 1
ATOM 7789 C C . PRO A 1 999 ? -35.228 -16.611 22.626 1.00 92.00 999 PRO A C 1
ATOM 7791 O O . PRO A 1 999 ? -34.216 -15.921 22.713 1.00 92.00 999 PRO A O 1
ATOM 7794 N N . GLU A 1 1000 ? -35.161 -17.940 22.643 1.00 92.75 1000 GLU A N 1
ATOM 7795 C CA . GLU A 1 1000 ? -33.919 -18.701 22.762 1.00 92.75 1000 GLU A CA 1
ATOM 7796 C C . GLU A 1 1000 ? -32.969 -18.504 21.571 1.00 92.75 1000 GLU A C 1
ATOM 7798 O O . GLU A 1 1000 ? -31.751 -18.529 21.748 1.00 92.75 1000 GLU A O 1
ATOM 7803 N N . LYS A 1 1001 ? -33.503 -18.242 20.369 1.00 93.25 1001 LYS A N 1
ATOM 7804 C CA . LYS A 1 1001 ? -32.706 -17.963 19.166 1.00 93.25 1001 LYS A CA 1
ATOM 7805 C C . LYS A 1 1001 ? -32.207 -16.519 19.095 1.00 93.25 1001 LYS A C 1
ATOM 7807 O O . LYS A 1 1001 ? -31.299 -16.241 18.309 1.00 93.25 1001 LYS A O 1
ATOM 7812 N N . LEU A 1 1002 ? -32.755 -15.617 19.910 1.00 94.56 1002 LEU A N 1
ATOM 7813 C CA . LEU A 1 1002 ? -32.294 -14.229 20.012 1.00 94.56 1002 LEU A CA 1
ATOM 7814 C C . LEU A 1 1002 ? -31.102 -14.073 20.961 1.00 94.56 1002 LEU A C 1
ATOM 7816 O O . LEU A 1 1002 ? -30.307 -13.156 20.772 1.00 94.56 1002 LEU A O 1
ATOM 7820 N N . LYS A 1 1003 ? -30.938 -14.979 21.936 1.00 96.56 1003 LYS A N 1
ATOM 7821 C CA . LYS A 1 1003 ? -29.818 -14.945 22.887 1.00 96.56 1003 LYS A CA 1
ATOM 7822 C C . LYS A 1 1003 ? -28.473 -15.092 22.178 1.00 96.56 1003 LYS A C 1
ATOM 7824 O O . LYS A 1 1003 ? -28.274 -16.077 21.460 1.00 96.56 1003 LYS A O 1
ATOM 7829 N N . ALA A 1 1004 ? -27.559 -14.149 22.390 1.00 96.88 1004 ALA A N 1
ATOM 7830 C CA . ALA A 1 1004 ? -26.229 -14.136 21.783 1.00 96.88 1004 ALA A CA 1
ATOM 7831 C C . ALA A 1 1004 ? -25.237 -13.365 22.656 1.00 96.88 1004 ALA A C 1
ATOM 7833 O O . ALA A 1 1004 ? -25.599 -12.323 23.185 1.00 96.88 1004 ALA A O 1
ATOM 7834 N N . GLN A 1 1005 ? -23.984 -13.814 22.757 1.00 96.94 1005 GLN A N 1
ATOM 7835 C CA . GLN A 1 1005 ? -22.943 -13.076 23.484 1.00 96.94 1005 GLN A CA 1
ATOM 7836 C C . GLN A 1 1005 ? -22.549 -11.789 22.751 1.00 96.94 1005 GLN A C 1
ATOM 7838 O O . GLN A 1 1005 ? -22.268 -10.778 23.392 1.00 96.94 1005 GLN A O 1
ATOM 7843 N N . VAL A 1 1006 ? -22.568 -11.804 21.414 1.00 97.88 1006 VAL A N 1
ATOM 7844 C CA . VAL A 1 1006 ? -22.262 -10.630 20.584 1.00 97.88 1006 VAL A CA 1
ATOM 7845 C C . VAL A 1 1006 ? -23.405 -10.349 19.616 1.00 97.88 1006 VAL A C 1
ATOM 7847 O O . VAL A 1 1006 ? -23.870 -11.249 18.919 1.00 97.88 1006 VAL A O 1
ATOM 7850 N N . VAL A 1 1007 ? -23.829 -9.090 19.514 1.00 97.69 1007 VAL A N 1
ATOM 7851 C CA . VAL A 1 1007 ? -24.837 -8.657 18.537 1.00 97.69 1007 VAL A CA 1
ATOM 7852 C C . VAL A 1 1007 ? -24.325 -7.501 17.681 1.00 97.69 1007 VAL A C 1
ATOM 7854 O O . VAL A 1 1007 ? -23.729 -6.551 18.187 1.00 97.69 1007 VAL A O 1
ATOM 7857 N N . VAL A 1 1008 ? -24.572 -7.568 16.373 1.00 97.38 1008 VAL A N 1
ATOM 7858 C CA . VAL A 1 1008 ? -24.402 -6.423 15.469 1.00 97.38 1008 VAL A CA 1
ATOM 7859 C C . VAL A 1 1008 ? -25.677 -5.595 15.509 1.00 97.38 1008 VAL A C 1
ATOM 7861 O O . VAL A 1 1008 ? -26.767 -6.121 15.261 1.00 97.38 1008 VAL A O 1
ATOM 7864 N N . ALA A 1 1009 ? -25.545 -4.313 15.842 1.00 95.56 1009 ALA A N 1
ATOM 7865 C CA . ALA A 1 1009 ? -26.670 -3.398 15.944 1.00 95.56 1009 ALA A CA 1
ATOM 7866 C C . ALA A 1 1009 ? -27.372 -3.225 14.583 1.00 95.56 1009 ALA A C 1
ATOM 7868 O O . ALA A 1 1009 ? -26.691 -3.096 13.561 1.00 95.56 1009 ALA A O 1
ATOM 7869 N N . PRO A 1 1010 ? -28.714 -3.167 14.555 1.00 94.31 1010 PRO A N 1
ATOM 7870 C CA . PRO A 1 1010 ? -29.454 -3.085 13.305 1.00 94.31 1010 PRO A CA 1
ATOM 7871 C C . PRO A 1 1010 ? -29.177 -1.775 12.563 1.00 94.31 1010 PRO A C 1
ATOM 7873 O O . PRO A 1 1010 ? -29.069 -0.705 13.177 1.00 94.31 1010 PRO A O 1
ATOM 7876 N N . HIS A 1 1011 ? -29.087 -1.867 11.235 1.00 92.31 1011 HIS A N 1
ATOM 7877 C CA . HIS A 1 1011 ? -28.958 -0.737 10.310 1.00 92.31 1011 HIS A CA 1
ATOM 7878 C C . HIS A 1 1011 ? -27.782 0.187 10.674 1.00 92.31 1011 HIS A C 1
ATOM 7880 O O . HIS A 1 1011 ? -27.936 1.405 10.793 1.00 92.31 1011 HIS A O 1
ATOM 7886 N N . HIS A 1 1012 ? -26.616 -0.388 10.991 1.00 91.19 1012 HIS A N 1
ATOM 7887 C CA . HIS A 1 1012 ? -25.408 0.336 11.430 1.00 91.19 1012 HIS A CA 1
ATOM 7888 C C . HIS A 1 1012 ? -25.593 1.214 12.693 1.00 91.19 1012 HIS A C 1
ATOM 7890 O O . HIS A 1 1012 ? -24.791 2.108 12.984 1.00 91.19 1012 HIS A O 1
ATOM 7896 N N . GLY A 1 1013 ? -26.671 0.999 13.455 1.00 92.50 1013 GLY A N 1
ATOM 7897 C CA . GLY A 1 1013 ? -27.091 1.867 14.558 1.00 92.50 1013 GLY A CA 1
ATOM 7898 C C . GLY A 1 1013 ? -27.907 3.090 14.132 1.00 92.50 1013 GLY A C 1
ATOM 7899 O O . GLY A 1 1013 ? -28.077 4.013 14.922 1.00 92.50 1013 GLY A O 1
ATOM 7900 N N . THR A 1 1014 ? -28.417 3.131 12.906 1.00 93.62 1014 THR A N 1
ATOM 7901 C CA . THR A 1 1014 ? -29.176 4.266 12.353 1.00 93.62 1014 THR A CA 1
ATOM 7902 C C . THR A 1 1014 ? -30.620 3.940 11.987 1.00 93.62 1014 THR A C 1
ATOM 7904 O O . THR A 1 1014 ? -31.255 4.702 11.264 1.00 93.62 1014 THR A O 1
ATOM 7907 N N . ALA A 1 1015 ? -31.165 2.846 12.524 1.00 91.25 1015 ALA A N 1
ATOM 7908 C CA . ALA A 1 1015 ? -32.545 2.440 12.279 1.00 91.25 1015 ALA A CA 1
ATOM 7909 C C . ALA A 1 1015 ? -33.540 3.602 12.470 1.00 91.25 1015 ALA A C 1
ATOM 7911 O O . ALA A 1 1015 ? -33.505 4.307 13.481 1.00 91.25 1015 ALA A O 1
ATOM 7912 N N . GLY A 1 1016 ? -34.432 3.798 11.500 1.00 88.19 1016 GLY A N 1
ATOM 7913 C CA . GLY A 1 1016 ? -35.378 4.910 11.459 1.00 88.19 1016 GLY A CA 1
ATOM 7914 C C . GLY A 1 1016 ? -34.924 6.073 10.576 1.00 88.19 1016 GLY A C 1
ATOM 7915 O O . GLY A 1 1016 ? -35.766 6.902 10.218 1.00 88.19 1016 GLY A O 1
ATOM 7916 N N . LEU A 1 1017 ? -33.648 6.133 10.169 1.00 89.62 1017 LEU A N 1
ATOM 7917 C CA . LEU A 1 1017 ? -33.134 7.137 9.230 1.00 89.62 1017 LEU A CA 1
ATOM 7918 C C . LEU A 1 1017 ? -33.934 7.156 7.919 1.00 89.62 1017 LEU A C 1
ATOM 7920 O O . LEU A 1 1017 ? -34.211 8.233 7.395 1.00 89.62 1017 LEU A O 1
ATOM 7924 N N . GLU A 1 1018 ? -34.389 5.994 7.450 1.00 85.38 1018 GLU A N 1
ATOM 7925 C CA . GLU A 1 1018 ? -35.204 5.812 6.246 1.00 85.38 1018 GLU A CA 1
ATOM 7926 C C . GLU A 1 1018 ? -36.548 6.561 6.287 1.00 85.38 1018 GLU A C 1
ATOM 7928 O O . GLU A 1 1018 ? -37.140 6.867 5.251 1.00 85.38 1018 GLU A O 1
ATOM 7933 N N . THR A 1 1019 ? -37.036 6.892 7.487 1.00 84.38 1019 THR A N 1
ATOM 7934 C CA . THR A 1 1019 ? -38.287 7.641 7.684 1.00 84.38 1019 THR A CA 1
ATOM 7935 C C . THR A 1 1019 ? -38.074 9.156 7.736 1.00 84.38 1019 THR A C 1
ATOM 7937 O O . THR A 1 1019 ? -39.035 9.930 7.660 1.00 84.38 1019 THR A O 1
ATOM 7940 N N . VAL A 1 1020 ? -36.819 9.605 7.845 1.00 86.12 1020 VAL A N 1
ATOM 7941 C CA . VAL A 1 1020 ? -36.475 11.007 8.075 1.00 86.12 1020 VAL A CA 1
ATOM 7942 C C . VAL A 1 1020 ? -36.347 11.772 6.759 1.00 86.12 1020 VAL A C 1
ATOM 7944 O O . VAL A 1 1020 ? -35.488 11.490 5.932 1.00 86.12 1020 VAL A O 1
ATOM 7947 N N . LYS A 1 1021 ? -37.167 12.819 6.597 1.00 81.06 1021 LYS A N 1
ATOM 7948 C CA . LYS A 1 1021 ? -37.095 13.738 5.444 1.00 81.06 1021 LYS A CA 1
ATOM 7949 C C . LYS A 1 1021 ? -36.360 15.042 5.760 1.00 81.06 1021 LYS A C 1
ATOM 7951 O O . LYS A 1 1021 ? -35.539 15.487 4.964 1.00 81.06 1021 LYS A O 1
ATOM 7956 N N . ILE A 1 1022 ? -36.657 15.672 6.903 1.00 79.00 1022 ILE A N 1
ATOM 7957 C CA . ILE A 1 1022 ? -36.051 16.937 7.356 1.00 79.00 1022 ILE A CA 1
ATOM 7958 C C . ILE A 1 1022 ? -35.983 16.932 8.885 1.00 79.00 1022 ILE A C 1
ATOM 7960 O O . ILE A 1 1022 ? -37.009 16.763 9.536 1.00 79.00 1022 ILE A O 1
ATOM 7964 N N . GLY A 1 1023 ? -34.800 17.194 9.450 1.00 77.62 1023 GLY A N 1
ATOM 7965 C CA . GLY A 1 1023 ? -34.614 17.279 10.904 1.00 77.62 1023 GLY A CA 1
ATOM 7966 C C . GLY A 1 1023 ? -34.782 15.933 11.620 1.00 77.62 1023 GLY A C 1
ATOM 7967 O O . GLY A 1 1023 ? -35.226 14.954 11.037 1.00 77.62 1023 GLY A O 1
ATOM 7968 N N . LEU A 1 1024 ? -34.373 15.862 12.885 1.00 85.75 1024 LEU A N 1
ATOM 7969 C CA . LEU A 1 1024 ? -34.566 14.659 13.696 1.00 85.75 1024 LEU A CA 1
ATOM 7970 C C . LEU A 1 1024 ? -35.954 14.731 14.364 1.00 85.75 1024 LEU A C 1
ATOM 7972 O O . LEU A 1 1024 ? -36.194 15.728 15.042 1.00 85.75 1024 LEU A O 1
ATOM 7976 N N . PRO A 1 1025 ? -36.845 13.733 14.209 1.00 86.50 1025 PRO A N 1
ATOM 7977 C CA . PRO A 1 1025 ? -38.149 13.739 14.874 1.00 86.50 1025 PRO A CA 1
ATOM 7978 C C . PRO A 1 1025 ? -38.027 13.685 16.404 1.00 86.50 1025 PRO A C 1
ATOM 7980 O O . PRO A 1 1025 ? -37.241 12.894 16.927 1.00 86.50 1025 PRO A O 1
ATOM 7983 N N . ASP A 1 1026 ? -38.864 14.438 17.125 1.00 87.50 1026 ASP A N 1
ATOM 7984 C CA . ASP A 1 1026 ? -38.841 14.489 18.600 1.00 87.50 1026 ASP A CA 1
ATOM 7985 C C . ASP A 1 1026 ? -39.110 13.123 19.253 1.00 87.50 1026 ASP A C 1
ATOM 7987 O O . ASP A 1 1026 ? -38.565 12.806 20.307 1.00 87.50 1026 ASP A O 1
ATOM 7991 N N . ALA A 1 1027 ? -39.918 12.277 18.605 1.00 90.38 1027 ALA A N 1
ATOM 7992 C CA . ALA A 1 1027 ? -40.237 10.933 19.087 1.00 90.38 1027 ALA A CA 1
ATOM 7993 C C . ALA A 1 1027 ? -39.110 9.905 18.855 1.00 90.38 1027 ALA A C 1
ATOM 7995 O O . ALA A 1 1027 ? -39.179 8.798 19.396 1.00 90.38 1027 ALA A O 1
ATOM 7996 N N . MET A 1 1028 ? -38.075 10.241 18.074 1.00 91.25 1028 MET A N 1
ATOM 7997 C CA . MET A 1 1028 ? -37.056 9.280 17.643 1.00 91.25 1028 MET A CA 1
ATOM 7998 C C . MET A 1 1028 ? -36.277 8.635 18.800 1.00 91.25 1028 MET A C 1
ATOM 8000 O O . MET A 1 1028 ? -36.158 7.409 18.796 1.00 91.25 1028 MET A O 1
ATOM 8004 N N . PRO A 1 1029 ? -35.793 9.379 19.820 1.00 91.69 1029 PRO A N 1
ATOM 8005 C CA . PRO A 1 1029 ? -35.104 8.770 20.959 1.00 91.69 1029 PRO A CA 1
ATOM 8006 C C . PRO A 1 1029 ? -35.966 7.719 21.671 1.00 91.69 1029 PRO A C 1
ATOM 8008 O O . PRO A 1 1029 ? -35.497 6.621 21.963 1.00 91.69 1029 PRO A O 1
ATOM 8011 N N . GLN A 1 1030 ? -37.251 8.023 21.888 1.00 93.06 1030 GLN A N 1
ATOM 8012 C CA . GLN A 1 1030 ? -38.179 7.110 22.554 1.00 93.06 1030 GLN A CA 1
ATOM 8013 C C . GLN A 1 1030 ? -38.494 5.881 21.692 1.00 93.06 1030 GLN A C 1
ATOM 8015 O O . GLN A 1 1030 ? -38.623 4.779 22.224 1.00 93.06 1030 GLN A O 1
ATOM 8020 N N . GLN A 1 1031 ? -38.613 6.048 20.371 1.00 94.00 1031 GLN A N 1
ATOM 8021 C CA . GLN A 1 1031 ? -38.809 4.933 19.441 1.00 94.00 1031 GLN A CA 1
ATOM 8022 C C . GLN A 1 1031 ? -37.597 3.996 19.422 1.00 94.00 1031 GLN A C 1
ATOM 8024 O O . GLN A 1 1031 ? -37.779 2.787 19.543 1.00 94.00 1031 GLN A O 1
ATOM 8029 N N . LEU A 1 1032 ? -36.376 4.538 19.356 1.00 94.81 1032 LEU A N 1
ATOM 8030 C CA . LEU A 1 1032 ? -35.138 3.754 19.423 1.00 94.81 1032 LEU A CA 1
ATOM 8031 C C . LEU A 1 1032 ? -35.036 2.974 20.738 1.00 94.81 1032 LEU A C 1
ATOM 8033 O O . LEU A 1 1032 ? -34.784 1.773 20.715 1.00 94.81 1032 LEU A O 1
ATOM 8037 N N . ALA A 1 1033 ? -35.309 3.613 21.878 1.00 93.25 1033 ALA A N 1
ATOM 8038 C CA . ALA A 1 1033 ? -35.311 2.936 23.175 1.00 93.25 1033 ALA A CA 1
ATOM 8039 C C . ALA A 1 1033 ? -36.380 1.825 23.257 1.00 93.25 1033 ALA A C 1
ATOM 8041 O O . ALA A 1 1033 ? -36.110 0.718 23.721 1.00 93.25 1033 ALA A O 1
ATOM 8042 N N . ASN A 1 1034 ? -37.595 2.091 22.763 1.00 95.00 1034 ASN A N 1
ATOM 8043 C CA . ASN A 1 1034 ? -38.722 1.158 22.858 1.00 95.00 1034 ASN A CA 1
ATOM 8044 C C . ASN A 1 1034 ? -38.679 0.001 21.858 1.00 95.00 1034 ASN A C 1
ATOM 8046 O O . ASN A 1 1034 ? -39.388 -0.984 22.074 1.00 95.00 1034 ASN A O 1
ATOM 8050 N N . ILE A 1 1035 ? -37.936 0.137 20.762 1.00 96.19 1035 ILE A N 1
ATOM 8051 C CA . ILE A 1 1035 ? -37.879 -0.849 19.680 1.00 96.19 1035 ILE A CA 1
ATOM 8052 C C . ILE A 1 1035 ? -36.488 -1.470 19.647 1.00 96.19 1035 ILE A C 1
ATOM 8054 O O . ILE A 1 1035 ? -36.332 -2.611 20.080 1.00 96.19 1035 ILE A O 1
ATOM 8058 N N . THR A 1 1036 ? -35.477 -0.702 19.236 1.00 96.19 1036 THR A N 1
ATOM 8059 C CA . THR A 1 1036 ? -34.089 -1.171 19.155 1.00 96.19 1036 THR A CA 1
ATOM 8060 C C . THR A 1 1036 ? -33.570 -1.605 20.523 1.00 96.19 1036 THR A C 1
ATOM 8062 O O . THR A 1 1036 ? -33.026 -2.696 20.654 1.00 96.19 1036 THR A O 1
ATOM 8065 N N . GLY A 1 1037 ? -33.810 -0.808 21.569 1.00 95.62 1037 GLY A N 1
ATOM 8066 C CA . GLY A 1 1037 ? -33.423 -1.154 22.938 1.00 95.62 1037 GLY A CA 1
ATOM 8067 C C . GLY A 1 1037 ? -34.089 -2.441 23.440 1.00 95.62 1037 GLY A C 1
ATOM 8068 O O . GLY A 1 1037 ? -33.434 -3.259 24.080 1.00 95.62 1037 GLY A O 1
ATOM 8069 N N . LYS A 1 1038 ? -35.363 -2.694 23.098 1.00 95.75 1038 LYS A N 1
ATOM 8070 C CA . LYS A 1 1038 ? -36.037 -3.961 23.447 1.00 95.75 1038 LYS A CA 1
ATOM 8071 C C . LYS A 1 1038 ? -35.463 -5.158 22.698 1.00 95.75 1038 LYS A C 1
ATOM 8073 O O . LYS A 1 1038 ? -35.313 -6.212 23.311 1.00 95.75 1038 LYS A O 1
ATOM 8078 N N . LEU A 1 1039 ? -35.151 -5.000 21.411 1.00 96.00 1039 LEU A N 1
ATOM 8079 C CA . LEU A 1 1039 ? -34.506 -6.048 20.624 1.00 96.00 1039 LEU A CA 1
ATOM 8080 C C . LEU A 1 1039 ? -33.139 -6.402 21.221 1.00 96.00 1039 LEU A C 1
ATOM 8082 O O . LEU A 1 1039 ? -32.900 -7.568 21.507 1.00 96.00 1039 LEU A O 1
ATOM 8086 N N . LEU A 1 1040 ? -32.286 -5.404 21.481 1.00 96.50 1040 LEU A N 1
ATOM 8087 C CA . LEU A 1 1040 ? -30.968 -5.612 22.093 1.00 96.50 1040 LEU A CA 1
ATOM 8088 C C . LEU A 1 1040 ? -31.081 -6.221 23.496 1.00 96.50 1040 LEU A C 1
ATOM 8090 O O . LEU A 1 1040 ? -30.346 -7.138 23.838 1.00 96.50 1040 LEU A O 1
ATOM 8094 N N . LYS A 1 1041 ? -32.055 -5.789 24.302 1.00 96.38 1041 LYS A N 1
ATOM 8095 C CA . LYS A 1 1041 ? -32.298 -6.394 25.617 1.00 96.38 1041 LYS A CA 1
ATOM 8096 C C . LYS A 1 1041 ? -32.663 -7.879 25.521 1.00 96.38 1041 LYS A C 1
ATOM 8098 O O . LYS A 1 1041 ? -32.252 -8.655 26.377 1.00 96.38 1041 LYS A O 1
ATOM 8103 N N . ALA A 1 1042 ? -33.419 -8.278 24.496 1.00 96.12 1042 ALA A N 1
ATOM 8104 C CA . ALA A 1 1042 ? -33.808 -9.672 24.283 1.00 96.12 1042 ALA A CA 1
ATOM 8105 C C . ALA A 1 1042 ? -32.629 -10.581 23.892 1.00 96.12 1042 ALA A C 1
ATOM 8107 O O . ALA A 1 1042 ? -32.743 -11.797 24.037 1.00 96.12 1042 ALA A O 1
ATOM 8108 N N . THR A 1 1043 ? -31.506 -10.019 23.426 1.00 96.25 1043 THR A N 1
ATOM 8109 C CA . THR A 1 1043 ? -30.318 -10.817 23.093 1.00 96.25 1043 THR A CA 1
ATOM 8110 C C . THR A 1 1043 ? -29.471 -11.171 24.309 1.00 96.25 1043 THR A C 1
ATOM 8112 O O . THR A 1 1043 ? -28.661 -12.086 24.204 1.00 96.25 1043 THR A O 1
ATOM 8115 N N . GLU A 1 1044 ? -29.639 -10.468 25.440 1.00 96.00 1044 GLU A N 1
ATOM 8116 C CA . GLU A 1 1044 ? -28.791 -10.605 26.639 1.00 96.00 1044 GLU A CA 1
ATOM 8117 C C . GLU A 1 1044 ? -27.286 -10.513 26.302 1.00 96.00 1044 GLU A C 1
ATOM 8119 O O . GLU A 1 1044 ? -26.463 -11.217 26.884 1.00 96.00 1044 GLU A O 1
ATOM 8124 N N . ALA A 1 1045 ? -26.929 -9.668 25.325 1.00 96.19 1045 ALA A N 1
ATOM 8125 C CA . ALA A 1 1045 ? -25.569 -9.625 24.799 1.00 96.19 1045 ALA A CA 1
ATOM 8126 C C . ALA A 1 1045 ? -24.572 -8.999 25.773 1.00 96.19 1045 ALA A C 1
ATOM 8128 O O . ALA A 1 1045 ? -24.867 -8.024 26.463 1.00 96.19 1045 ALA A O 1
ATOM 8129 N N . GLU A 1 1046 ? -23.359 -9.541 25.766 1.00 96.38 1046 GLU A N 1
ATOM 8130 C CA . GLU A 1 1046 ? -22.204 -9.020 26.494 1.00 96.38 1046 GLU A CA 1
ATOM 8131 C C . GLU A 1 1046 ? -21.467 -7.945 25.684 1.00 96.38 1046 GLU A C 1
ATOM 8133 O O . GLU A 1 1046 ? -20.769 -7.110 26.257 1.00 96.38 1046 GLU A O 1
ATOM 8138 N N . ALA A 1 1047 ? -21.628 -7.937 24.357 1.00 96.56 1047 ALA A N 1
ATOM 8139 C CA . ALA A 1 1047 ? -21.090 -6.901 23.486 1.00 96.56 1047 ALA A CA 1
ATOM 8140 C C . ALA A 1 1047 ? -22.049 -6.530 22.344 1.00 96.56 1047 ALA A C 1
ATOM 8142 O O . ALA A 1 1047 ? -22.660 -7.392 21.707 1.00 96.56 1047 ALA A O 1
ATOM 8143 N N . VAL A 1 1048 ? -22.120 -5.233 22.044 1.00 97.19 1048 VAL A N 1
ATOM 8144 C CA . VAL A 1 1048 ? -22.863 -4.659 20.917 1.00 97.19 1048 VAL A CA 1
ATOM 8145 C C . VAL A 1 1048 ? -21.877 -3.988 19.967 1.00 97.19 1048 VAL A C 1
ATOM 8147 O O . VAL A 1 1048 ? -21.103 -3.113 20.361 1.00 97.19 1048 VAL A O 1
ATOM 8150 N N . VAL A 1 1049 ? -21.911 -4.396 18.700 1.00 96.62 1049 VAL A N 1
ATOM 8151 C CA . VAL A 1 1049 ? -21.020 -3.898 17.650 1.00 96.62 1049 VAL A CA 1
ATOM 8152 C C . VAL A 1 1049 ? -21.793 -3.039 16.655 1.00 96.62 1049 VAL A C 1
ATOM 8154 O O . VAL A 1 1049 ? -22.803 -3.467 16.099 1.00 96.62 1049 VAL A O 1
ATOM 8157 N N . PHE A 1 1050 ? -21.285 -1.839 16.387 1.00 95.44 1050 PHE A N 1
ATOM 8158 C CA . PHE A 1 1050 ? -21.823 -0.906 15.404 1.00 95.44 1050 PHE A CA 1
ATOM 8159 C C . PHE A 1 1050 ? -20.897 -0.799 14.183 1.00 95.44 1050 PHE A C 1
ATOM 8161 O O . PHE A 1 1050 ? -19.778 -0.288 14.272 1.00 95.44 1050 PHE A O 1
ATOM 8168 N N . GLU A 1 1051 ? -21.387 -1.213 13.014 1.00 93.12 1051 GLU A N 1
ATOM 8169 C CA . GLU A 1 1051 ? -20.711 -1.056 11.714 1.00 93.12 1051 GLU A CA 1
ATOM 8170 C C . GLU A 1 1051 ? -20.881 0.371 11.166 1.00 93.12 1051 GLU A C 1
ATOM 8172 O O . GLU A 1 1051 ? -21.484 0.597 10.119 1.00 93.12 1051 GLU A O 1
ATOM 8177 N N . PHE A 1 1052 ? -20.422 1.365 11.925 1.00 89.75 1052 PHE A N 1
ATOM 8178 C CA . PHE A 1 1052 ? -20.623 2.775 11.609 1.00 89.75 1052 PHE A CA 1
ATOM 8179 C C . PHE A 1 1052 ? -19.329 3.455 11.152 1.00 89.75 1052 PHE A C 1
ATOM 8181 O O . PHE A 1 1052 ? -18.224 3.117 11.579 1.00 89.75 1052 PHE A O 1
ATOM 8188 N N . GLY A 1 1053 ? -19.487 4.465 10.296 1.00 86.31 1053 GLY A N 1
ATOM 8189 C CA . GLY A 1 1053 ? -18.422 5.321 9.790 1.00 86.31 1053 GLY A CA 1
ATOM 8190 C C . GLY A 1 1053 ? -18.987 6.584 9.160 1.00 86.31 1053 GLY A C 1
ATOM 8191 O O . GLY A 1 1053 ? -20.116 6.966 9.436 1.00 86.31 1053 GLY A O 1
ATOM 8192 N N . ASN A 1 1054 ? -18.207 7.287 8.334 1.00 83.88 1054 ASN A N 1
ATOM 8193 C CA . ASN A 1 1054 ? -18.678 8.530 7.713 1.00 83.88 1054 ASN A CA 1
ATOM 8194 C C . ASN A 1 1054 ? -19.844 8.246 6.740 1.00 83.88 1054 ASN A C 1
ATOM 8196 O O . ASN A 1 1054 ? -19.572 7.701 5.671 1.00 83.88 1054 ASN A O 1
ATOM 8200 N N . PRO A 1 1055 ? -21.089 8.676 7.039 1.00 84.94 1055 PRO A N 1
ATOM 8201 C CA . PRO A 1 1055 ? -22.255 8.354 6.218 1.00 84.94 1055 PRO A CA 1
ATOM 8202 C C . PRO A 1 1055 ? -22.378 9.241 4.980 1.00 84.94 1055 PRO A C 1
ATOM 8204 O O . PRO A 1 1055 ? -23.134 8.928 4.073 1.00 84.94 1055 PRO A O 1
ATOM 8207 N N . ARG A 1 1056 ? -21.618 10.343 4.893 1.00 81.12 1056 ARG A N 1
ATOM 8208 C CA . ARG A 1 1056 ? -21.719 11.322 3.797 1.00 81.12 1056 ARG A CA 1
ATOM 8209 C C . ARG A 1 1056 ? -21.646 10.723 2.375 1.00 81.12 1056 ARG A C 1
ATOM 8211 O O . ARG A 1 1056 ? -22.316 11.277 1.511 1.00 81.12 1056 ARG A O 1
ATOM 8218 N N . PRO A 1 1057 ? -20.849 9.676 2.078 1.00 77.00 1057 PRO A N 1
ATOM 8219 C CA . PRO A 1 1057 ? -20.832 9.066 0.746 1.00 77.00 1057 PRO A CA 1
ATOM 8220 C C . PRO A 1 1057 ? -22.133 8.347 0.365 1.00 77.00 1057 PRO A C 1
ATOM 8222 O O . PRO A 1 1057 ? -22.390 8.202 -0.824 1.00 77.00 1057 PRO A O 1
ATOM 8225 N N . VAL A 1 1058 ? -22.907 7.896 1.356 1.00 79.19 1058 VAL A N 1
ATOM 8226 C CA . VAL A 1 1058 ? -24.145 7.117 1.181 1.00 79.19 1058 VAL A CA 1
ATOM 8227 C C . VAL A 1 1058 ? -25.353 8.040 1.309 1.00 79.19 1058 VAL A C 1
ATOM 8229 O O . VAL A 1 1058 ? -26.162 8.146 0.398 1.00 79.19 1058 VAL A O 1
ATOM 8232 N N . GLU A 1 1059 ? -25.379 8.816 2.394 1.00 82.81 1059 GLU A N 1
ATOM 8233 C CA . GLU A 1 1059 ? -26.462 9.714 2.791 1.00 82.81 1059 GLU A CA 1
ATOM 8234 C C . GLU A 1 1059 ? -25.969 11.171 2.882 1.00 82.81 1059 GLU A C 1
ATOM 8236 O O . GLU A 1 1059 ? -25.867 11.752 3.971 1.00 82.81 1059 GLU A O 1
ATOM 8241 N N . PRO A 1 1060 ? -25.606 11.812 1.753 1.00 81.31 1060 PRO A N 1
ATOM 8242 C CA . PRO A 1 1060 ? -24.934 13.112 1.753 1.00 81.31 1060 PRO A CA 1
ATOM 8243 C C . PRO A 1 1060 ? -25.766 14.231 2.386 1.00 81.31 1060 PRO A C 1
ATOM 8245 O O . PRO A 1 1060 ? -25.201 15.114 3.033 1.00 81.31 1060 PRO A O 1
ATOM 8248 N N . LEU A 1 1061 ? -27.092 14.195 2.225 1.00 85.19 1061 LEU A N 1
ATOM 8249 C CA . LEU A 1 1061 ? -28.007 15.202 2.770 1.00 85.19 1061 LEU A CA 1
ATOM 8250 C C . LEU A 1 1061 ? -28.318 14.958 4.253 1.00 85.19 1061 LEU A C 1
ATOM 8252 O O . LEU A 1 1061 ? -28.443 15.913 5.021 1.00 85.19 1061 LEU A O 1
ATOM 8256 N N . LEU A 1 1062 ? -28.383 13.692 4.673 1.00 86.81 1062 LEU A N 1
ATOM 8257 C CA . LEU A 1 1062 ? -28.788 13.294 6.022 1.00 86.81 1062 LEU A CA 1
ATOM 8258 C C . LEU A 1 1062 ? -27.614 12.922 6.938 1.00 86.81 1062 LEU A C 1
ATOM 8260 O O . LEU A 1 1062 ? -27.836 12.598 8.101 1.00 86.81 1062 LEU A O 1
ATOM 8264 N N . TYR A 1 1063 ? -26.359 13.045 6.494 1.00 85.75 1063 TYR A N 1
ATOM 8265 C CA . TYR A 1 1063 ? -25.184 12.578 7.246 1.00 85.75 1063 TYR A CA 1
ATOM 8266 C C . TYR A 1 1063 ? -25.099 13.100 8.697 1.00 85.75 1063 TYR A C 1
ATOM 8268 O O . TYR A 1 1063 ? -24.630 12.396 9.593 1.00 85.75 1063 TYR A O 1
ATOM 8276 N N . LYS A 1 1064 ? -25.539 14.343 8.958 1.00 87.19 1064 LYS A N 1
ATOM 8277 C CA . LYS A 1 1064 ? -25.581 14.907 10.322 1.00 87.19 1064 LYS A CA 1
ATOM 8278 C C . LYS A 1 1064 ? -26.647 14.229 11.178 1.00 87.19 1064 LYS A C 1
ATOM 8280 O O . LYS A 1 1064 ? -26.420 14.022 12.365 1.00 87.19 1064 LYS A O 1
ATOM 8285 N N . VAL A 1 1065 ? -27.797 13.923 10.583 1.00 91.00 1065 VAL A N 1
ATOM 8286 C CA . VAL A 1 1065 ? -28.903 13.236 11.252 1.00 91.00 1065 VAL A CA 1
ATOM 8287 C C . VAL A 1 1065 ? -28.520 11.786 11.524 1.00 91.00 1065 VAL A C 1
ATOM 8289 O O . VAL A 1 1065 ? -28.640 11.360 12.664 1.00 91.00 1065 VAL A O 1
ATOM 8292 N N . ALA A 1 1066 ? -27.936 11.084 10.548 1.00 90.25 1066 ALA A N 1
ATOM 8293 C CA . ALA A 1 1066 ? -27.417 9.725 10.718 1.00 90.25 1066 ALA A CA 1
ATOM 8294 C C . ALA A 1 1066 ? -26.453 9.620 11.914 1.00 90.25 1066 ALA A C 1
ATOM 8296 O O . ALA A 1 1066 ? -26.615 8.756 12.769 1.00 90.25 1066 ALA A O 1
ATOM 8297 N N . ARG A 1 1067 ? -25.510 10.567 12.055 1.00 89.94 1067 ARG A N 1
ATOM 8298 C CA . ARG A 1 1067 ? -24.616 10.633 13.229 1.00 89.94 1067 ARG A CA 1
ATOM 8299 C C . ARG A 1 1067 ? -25.359 10.837 14.552 1.00 89.94 1067 ARG A C 1
ATOM 8301 O O . ARG A 1 1067 ? -24.952 10.267 15.560 1.00 89.94 1067 ARG A O 1
ATOM 8308 N N . LYS A 1 1068 ? -26.415 11.658 14.569 1.00 91.62 1068 LYS A N 1
ATOM 8309 C CA . LYS A 1 1068 ? -27.238 11.867 15.772 1.00 91.62 1068 LYS A CA 1
ATOM 8310 C C . LYS A 1 1068 ? -28.017 10.605 16.136 1.00 91.62 1068 LYS A C 1
ATOM 8312 O O . LYS A 1 1068 ? -28.004 10.229 17.300 1.00 91.62 1068 LYS A O 1
ATOM 8317 N N . ILE A 1 1069 ? -28.648 9.953 15.157 1.00 93.06 1069 ILE A N 1
ATOM 8318 C CA . ILE A 1 1069 ? -29.373 8.692 15.365 1.00 93.06 1069 ILE A CA 1
ATOM 8319 C C . ILE A 1 1069 ? -28.410 7.624 15.881 1.00 93.06 1069 ILE A C 1
ATOM 8321 O O . ILE A 1 1069 ? -28.702 7.026 16.904 1.00 93.06 1069 ILE A O 1
ATOM 8325 N N . HIS A 1 1070 ? -27.228 7.470 15.277 1.00 93.50 1070 HIS A N 1
ATOM 8326 C CA . HIS A 1 1070 ? -26.195 6.555 15.772 1.00 93.50 1070 HIS A CA 1
ATOM 8327 C C . HIS A 1 1070 ? -25.853 6.791 17.252 1.00 93.50 1070 HIS A C 1
ATOM 8329 O O . HIS A 1 1070 ? -25.874 5.855 18.048 1.00 93.50 1070 HIS A O 1
ATOM 8335 N N . GLY A 1 1071 ? -25.621 8.048 17.650 1.00 91.75 1071 GLY A N 1
ATOM 8336 C CA . GLY A 1 1071 ? -25.377 8.388 19.055 1.00 91.75 1071 GLY A CA 1
ATOM 8337 C C . GLY A 1 1071 ? -26.560 8.070 19.982 1.00 91.75 1071 GLY A C 1
ATOM 8338 O O . GLY A 1 1071 ? -26.349 7.630 21.109 1.00 91.75 1071 GLY A O 1
ATOM 8339 N N . LEU A 1 1072 ? -27.800 8.254 19.519 1.00 93.75 1072 LEU A N 1
ATOM 8340 C CA . LEU A 1 1072 ? -29.005 7.900 20.279 1.00 93.75 1072 LEU A CA 1
ATOM 8341 C C . LEU A 1 1072 ? -29.195 6.386 20.398 1.00 93.75 1072 LEU A C 1
ATOM 8343 O O . LEU A 1 1072 ? -29.534 5.904 21.474 1.00 93.75 1072 LEU A O 1
ATOM 8347 N N . THR A 1 1073 ? -28.950 5.634 19.328 1.00 94.50 1073 THR A N 1
ATOM 8348 C CA . THR A 1 1073 ? -29.031 4.170 19.336 1.00 94.50 1073 THR A CA 1
ATOM 8349 C C . THR A 1 1073 ? -27.971 3.567 20.246 1.00 94.50 1073 THR A C 1
ATOM 8351 O O . THR A 1 1073 ? -28.271 2.632 20.982 1.00 94.50 1073 THR A O 1
ATOM 8354 N N . ARG A 1 1074 ? -26.753 4.126 20.255 1.00 94.00 1074 ARG A N 1
ATOM 8355 C CA . ARG A 1 1074 ? -25.700 3.722 21.193 1.00 94.00 1074 ARG A CA 1
ATOM 8356 C C . ARG A 1 1074 ? -26.129 3.923 22.647 1.00 94.00 1074 ARG A C 1
ATOM 8358 O O . ARG A 1 1074 ? -26.013 2.992 23.431 1.00 94.00 1074 ARG A O 1
ATOM 8365 N N . ARG A 1 1075 ? -26.713 5.079 22.988 1.00 93.56 1075 ARG A N 1
ATOM 8366 C CA . ARG A 1 1075 ? -27.282 5.303 24.331 1.00 93.56 1075 ARG A CA 1
ATOM 8367 C C . ARG A 1 1075 ? -28.400 4.315 24.659 1.00 93.56 1075 ARG A C 1
ATOM 8369 O O . ARG A 1 1075 ? -28.414 3.750 25.740 1.00 93.56 1075 ARG A O 1
ATOM 8376 N N . ALA A 1 1076 ? -29.302 4.052 23.712 1.00 93.75 1076 ALA A N 1
ATOM 8377 C CA . ALA A 1 1076 ? -30.361 3.062 23.905 1.00 93.75 1076 ALA A CA 1
ATOM 8378 C C . ALA A 1 1076 ? -29.808 1.641 24.137 1.00 93.75 1076 ALA A C 1
ATOM 8380 O O . ALA A 1 1076 ? -30.426 0.865 24.863 1.00 93.75 1076 ALA A O 1
ATOM 8381 N N . ALA A 1 1077 ? -28.661 1.300 23.541 1.00 94.19 1077 ALA A N 1
ATOM 8382 C CA . ALA A 1 1077 ? -27.956 0.046 23.797 1.00 94.19 1077 ALA A CA 1
ATOM 8383 C C . ALA A 1 1077 ? -27.323 0.020 25.198 1.00 94.19 1077 ALA A C 1
ATOM 8385 O O . ALA A 1 1077 ? -27.505 -0.959 25.915 1.00 94.19 1077 ALA A O 1
ATOM 8386 N N . GLU A 1 1078 ? -26.653 1.103 25.605 1.00 94.44 1078 GLU A N 1
ATOM 8387 C CA . GLU A 1 1078 ? -26.082 1.278 26.952 1.00 94.44 1078 GLU A CA 1
ATOM 8388 C C . GLU A 1 1078 ? -27.170 1.185 28.043 1.00 94.44 1078 GLU A C 1
ATOM 8390 O O . GLU A 1 1078 ? -26.984 0.497 29.044 1.00 94.44 1078 GLU A O 1
ATOM 8395 N N . ASP A 1 1079 ? -28.345 1.782 27.820 1.00 94.50 1079 ASP A N 1
ATOM 8396 C CA . ASP A 1 1079 ? -29.487 1.705 28.741 1.00 94.50 1079 ASP A CA 1
ATOM 8397 C C . ASP A 1 1079 ? -30.115 0.298 28.789 1.00 94.50 1079 ASP A C 1
ATOM 8399 O O . ASP A 1 1079 ? -30.549 -0.176 29.844 1.00 94.50 1079 ASP A O 1
ATOM 8403 N N . ALA A 1 1080 ? -30.202 -0.380 27.639 1.00 94.56 1080 ALA A N 1
ATOM 8404 C CA . ALA A 1 1080 ? -30.782 -1.718 27.533 1.00 94.56 1080 ALA A CA 1
ATOM 8405 C C . ALA A 1 1080 ? -29.870 -2.810 28.116 1.00 94.56 1080 ALA A C 1
ATOM 8407 O O . ALA A 1 1080 ? -30.379 -3.787 28.676 1.00 94.56 1080 ALA A O 1
ATOM 8408 N N . LEU A 1 1081 ? -28.551 -2.638 27.983 1.00 95.25 1081 LEU A N 1
ATOM 8409 C CA . LEU A 1 1081 ? -27.502 -3.578 28.380 1.00 95.25 1081 LEU A CA 1
ATOM 8410 C C . LEU A 1 1081 ? -26.361 -2.836 29.123 1.00 95.25 1081 LEU A C 1
ATOM 8412 O O . LEU A 1 1081 ? -25.287 -2.626 28.556 1.00 95.25 1081 LEU A O 1
ATOM 8416 N N . PRO A 1 1082 ? -26.540 -2.475 30.410 1.00 91.44 1082 PRO A N 1
ATOM 8417 C CA . PRO A 1 1082 ? -25.603 -1.605 31.140 1.00 91.44 1082 PRO A CA 1
ATOM 8418 C C . PRO A 1 1082 ? -24.201 -2.184 31.350 1.00 91.44 1082 PRO A C 1
ATOM 8420 O O . PRO A 1 1082 ? -23.249 -1.449 31.596 1.00 91.44 1082 PRO A O 1
ATOM 8423 N N . THR A 1 1083 ? -24.076 -3.510 31.305 1.00 91.81 1083 THR A N 1
ATOM 8424 C CA . THR A 1 1083 ? -22.807 -4.225 31.483 1.00 91.81 1083 THR A CA 1
ATOM 8425 C C . THR A 1 1083 ? -22.151 -4.608 30.160 1.00 91.81 1083 THR A C 1
ATOM 8427 O O . THR A 1 1083 ? -21.069 -5.189 30.183 1.00 91.81 1083 THR A O 1
ATOM 8430 N N . ALA A 1 1084 ? -22.798 -4.335 29.021 1.00 91.75 1084 ALA A N 1
ATOM 8431 C CA . ALA A 1 1084 ? -22.289 -4.734 27.719 1.00 91.75 1084 ALA A CA 1
ATOM 8432 C C . ALA A 1 1084 ? -21.229 -3.765 27.189 1.00 91.75 1084 ALA A C 1
ATOM 8434 O O . ALA A 1 1084 ? -21.318 -2.544 27.343 1.00 91.75 1084 ALA A O 1
ATOM 8435 N N . LEU A 1 1085 ? -20.241 -4.319 26.494 1.00 93.25 1085 LEU A N 1
ATOM 8436 C CA . LEU A 1 1085 ? -19.241 -3.547 25.773 1.00 93.25 1085 LEU A CA 1
ATOM 8437 C C . LEU A 1 1085 ? -19.847 -2.995 24.474 1.00 93.25 1085 LEU A C 1
ATOM 8439 O O . LEU A 1 1085 ? -20.304 -3.756 23.627 1.00 93.25 1085 LEU A O 1
ATOM 8443 N N . ASN A 1 1086 ? -19.822 -1.675 24.289 1.00 92.94 1086 ASN A N 1
ATOM 8444 C CA . ASN A 1 1086 ? -20.335 -1.017 23.085 1.00 92.94 1086 ASN A CA 1
ATOM 8445 C C . ASN A 1 1086 ? -19.173 -0.537 22.205 1.00 92.94 1086 ASN A C 1
ATOM 8447 O O . ASN A 1 1086 ? -18.428 0.356 22.608 1.00 92.94 1086 ASN A O 1
ATOM 8451 N N . LEU A 1 1087 ? -19.038 -1.107 21.006 1.00 92.88 1087 LEU A N 1
ATOM 8452 C CA . LEU A 1 1087 ? -17.913 -0.861 20.093 1.00 92.88 1087 LEU A CA 1
ATOM 8453 C C . LEU A 1 1087 ? -18.390 -0.358 18.738 1.00 92.88 1087 LEU A C 1
ATOM 8455 O O . LEU A 1 1087 ? -19.405 -0.831 18.229 1.00 92.88 1087 LEU A O 1
ATOM 8459 N N . ALA A 1 1088 ? -17.631 0.536 18.109 1.00 91.06 1088 ALA A N 1
ATOM 8460 C CA . ALA A 1 1088 ? -17.944 1.035 16.775 1.00 91.06 1088 ALA A CA 1
ATOM 8461 C C . ALA A 1 1088 ? -16.721 1.031 15.856 1.00 91.06 1088 ALA A C 1
ATOM 8463 O O . ALA A 1 1088 ? -15.615 1.421 16.231 1.00 91.06 1088 ALA A O 1
ATOM 8464 N N . THR A 1 1089 ? -16.922 0.638 14.599 1.00 90.56 1089 THR A N 1
ATOM 8465 C CA . THR A 1 1089 ? -15.812 0.474 13.652 1.00 90.56 1089 THR A CA 1
ATOM 8466 C C . THR A 1 1089 ? -15.073 1.766 13.289 1.00 90.56 1089 THR A C 1
ATOM 8468 O O . THR A 1 1089 ? -13.967 1.705 12.741 1.00 90.56 1089 THR A O 1
ATOM 8471 N N . ASP A 1 1090 ? -15.648 2.944 13.552 1.00 84.69 1090 ASP A N 1
ATOM 8472 C CA . ASP A 1 1090 ? -15.000 4.237 13.313 1.00 84.69 1090 ASP A CA 1
ATOM 8473 C C . ASP A 1 1090 ? -14.206 4.783 14.500 1.00 84.69 1090 ASP A C 1
ATOM 8475 O O . ASP A 1 1090 ? -13.358 5.653 14.279 1.00 84.69 1090 ASP A O 1
ATOM 8479 N N . THR A 1 1091 ? -14.466 4.292 15.714 1.00 82.25 1091 THR A N 1
ATOM 8480 C CA . THR A 1 1091 ? -13.726 4.641 16.935 1.00 82.25 1091 THR A CA 1
ATOM 8481 C C . THR A 1 1091 ? -12.700 3.589 17.312 1.00 82.25 1091 THR A C 1
ATOM 8483 O O . THR A 1 1091 ? -11.613 3.954 17.740 1.00 82.25 1091 THR A O 1
ATOM 8486 N N . ASP A 1 1092 ? -13.012 2.311 17.099 1.00 86.56 1092 ASP A N 1
ATOM 8487 C CA . ASP A 1 1092 ? -12.211 1.173 17.568 1.00 86.56 1092 ASP A CA 1
ATOM 8488 C C . ASP A 1 1092 ? -11.431 0.485 16.426 1.00 86.56 1092 ASP A C 1
ATOM 8490 O O . ASP A 1 1092 ? -10.533 -0.336 16.646 1.00 86.56 1092 ASP A O 1
ATOM 8494 N N . GLY A 1 1093 ? -11.734 0.856 15.177 1.00 89.44 1093 GLY A N 1
ATOM 8495 C CA . GLY A 1 1093 ? -11.249 0.169 13.983 1.00 89.44 1093 GLY A CA 1
ATOM 8496 C C . GLY A 1 1093 ? -11.960 -1.170 13.772 1.00 89.44 1093 GLY A C 1
ATOM 8497 O O . GLY A 1 1093 ? -13.097 -1.359 14.188 1.00 89.44 1093 GLY A O 1
ATOM 8498 N N . ALA A 1 1094 ? -11.317 -2.104 13.075 1.00 92.88 1094 ALA A N 1
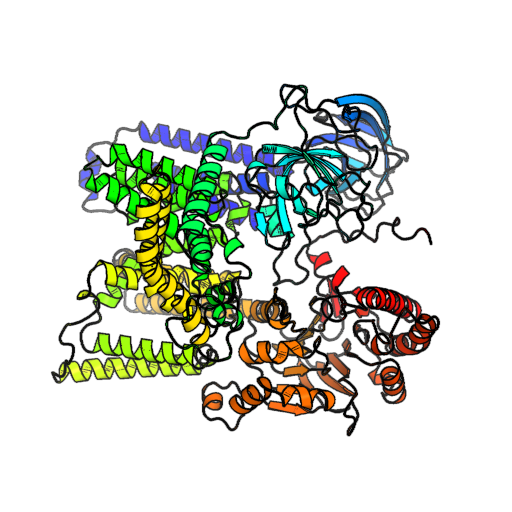ATOM 8499 C CA . ALA A 1 1094 ? -11.846 -3.450 12.901 1.00 92.88 1094 ALA A CA 1
ATOM 8500 C C . ALA A 1 1094 ? -11.941 -4.166 14.254 1.00 92.88 1094 ALA A C 1
ATOM 8502 O O . ALA A 1 1094 ? -11.039 -4.059 15.090 1.00 92.88 1094 ALA A O 1
ATOM 8503 N N . ILE A 1 1095 ? -13.029 -4.907 14.444 1.00 94.56 1095 ILE A N 1
ATOM 8504 C CA . ILE A 1 1095 ? -13.304 -5.658 15.669 1.00 94.56 1095 ILE A CA 1
ATOM 8505 C C . ILE A 1 1095 ? -13.099 -7.138 15.358 1.00 94.56 1095 ILE A C 1
ATOM 8507 O O . ILE A 1 1095 ? -13.695 -7.675 14.422 1.00 94.56 1095 ILE A O 1
ATOM 8511 N N . HIS A 1 1096 ? -12.234 -7.786 16.130 1.00 94.62 1096 HIS A N 1
ATOM 8512 C CA . HIS A 1 1096 ? -11.861 -9.185 15.974 1.00 94.62 1096 HIS A CA 1
ATOM 8513 C C . HIS A 1 1096 ? -12.397 -9.995 17.152 1.00 94.62 1096 HIS A C 1
ATOM 8515 O O . HIS A 1 1096 ? -12.195 -9.644 18.312 1.00 94.62 1096 HIS A O 1
ATOM 8521 N N . ILE A 1 1097 ? -13.081 -11.090 16.845 1.00 95.44 1097 ILE A N 1
ATOM 8522 C CA . ILE A 1 1097 ? -13.667 -12.004 17.819 1.00 95.44 1097 ILE A CA 1
ATOM 8523 C C . ILE A 1 1097 ? -13.077 -13.383 17.558 1.00 95.44 1097 ILE A C 1
ATOM 8525 O O . ILE A 1 1097 ? -13.142 -13.882 16.435 1.00 95.44 1097 ILE A O 1
ATOM 8529 N N . GLN A 1 1098 ? -12.497 -13.992 18.584 1.00 94.94 1098 GLN A N 1
ATOM 8530 C CA . GLN A 1 1098 ? -11.927 -15.336 18.532 1.00 94.94 1098 GLN A CA 1
ATOM 8531 C C . GLN A 1 1098 ? -12.619 -16.218 19.562 1.00 94.94 1098 GLN A C 1
ATOM 8533 O O . GLN A 1 1098 ? -12.771 -15.799 20.705 1.00 94.94 1098 GLN A O 1
ATOM 8538 N N . SER A 1 1099 ? -13.022 -17.427 19.185 1.00 95.12 1099 SER A N 1
ATOM 8539 C CA . SER A 1 1099 ? -13.674 -18.374 20.088 1.00 95.12 1099 SER A CA 1
ATOM 8540 C C . SER A 1 1099 ? -13.184 -19.797 19.847 1.00 95.12 1099 SER A C 1
ATOM 8542 O O . SER A 1 1099 ? -13.052 -20.235 18.708 1.00 95.12 1099 SER A O 1
ATOM 8544 N N . ASP A 1 1100 ? -12.966 -20.531 20.933 1.00 92.38 1100 ASP A N 1
ATOM 8545 C CA . ASP A 1 1100 ? -12.703 -21.974 20.939 1.00 92.38 1100 ASP A CA 1
ATOM 8546 C C . ASP A 1 1100 ? -13.996 -22.798 21.117 1.00 92.38 1100 ASP A C 1
ATOM 8548 O O . ASP A 1 1100 ? -13.954 -24.015 21.305 1.00 92.38 1100 ASP A O 1
ATOM 8552 N N . GLY A 1 1101 ? -15.155 -22.137 21.105 1.00 90.12 1101 GLY A N 1
ATOM 8553 C CA . GLY A 1 1101 ? -16.477 -22.726 21.289 1.00 90.12 1101 GLY A CA 1
ATOM 8554 C C . GLY A 1 1101 ? -16.896 -22.951 22.745 1.00 90.12 1101 GLY A C 1
ATOM 8555 O O . GLY A 1 1101 ? -17.969 -23.501 22.969 1.00 90.12 1101 GLY A O 1
ATOM 8556 N N . VAL A 1 1102 ? -16.082 -22.547 23.728 1.00 90.75 1102 VAL A N 1
ATOM 8557 C CA . VAL A 1 1102 ? -16.463 -22.485 25.157 1.00 90.75 1102 VAL A CA 1
ATOM 8558 C C . VAL A 1 1102 ? -16.448 -21.038 25.641 1.00 90.75 1102 VAL A C 1
ATOM 8560 O O . VAL A 1 1102 ? -17.366 -20.593 26.321 1.00 90.75 1102 VAL A O 1
ATOM 8563 N N . GLY A 1 1103 ? -15.411 -20.287 25.272 1.00 88.56 1103 GLY A N 1
ATOM 8564 C CA . GLY A 1 1103 ? -15.300 -18.860 25.549 1.00 88.56 1103 GLY A CA 1
ATOM 8565 C C . GLY A 1 1103 ? -15.019 -18.058 24.286 1.00 88.56 1103 GLY A C 1
ATOM 8566 O O . GLY A 1 1103 ? -14.863 -18.605 23.192 1.00 88.56 1103 GLY A O 1
ATOM 8567 N N . TYR A 1 1104 ? -14.928 -16.740 24.434 1.00 94.88 1104 TYR A N 1
ATOM 8568 C CA . TYR A 1 1104 ? -14.467 -15.866 23.364 1.00 94.88 1104 TYR A CA 1
ATOM 8569 C C . TYR A 1 1104 ? -13.569 -14.752 23.895 1.00 94.88 1104 TYR A C 1
ATOM 8571 O O . TYR A 1 1104 ? -13.609 -14.379 25.067 1.00 94.88 1104 TYR A O 1
ATOM 8579 N N . ARG A 1 1105 ? -12.734 -14.225 23.006 1.00 93.69 1105 ARG A N 1
ATOM 8580 C CA . ARG A 1 1105 ? -11.934 -13.025 23.208 1.00 93.69 1105 ARG A CA 1
ATOM 8581 C C . ARG A 1 1105 ? -12.310 -12.019 22.141 1.00 93.69 1105 ARG A C 1
ATOM 8583 O O . ARG A 1 1105 ? -12.405 -12.367 20.966 1.00 93.69 1105 ARG A O 1
ATOM 8590 N N . LEU A 1 1106 ? -12.455 -10.772 22.559 1.00 92.31 1106 LEU A N 1
ATOM 8591 C CA . LEU A 1 1106 ? -12.670 -9.646 21.671 1.00 92.31 1106 LEU A CA 1
ATOM 8592 C C . LEU A 1 1106 ? -11.435 -8.740 21.699 1.00 92.31 1106 LEU A C 1
ATOM 8594 O O . LEU A 1 1106 ? -10.946 -8.394 22.775 1.00 92.31 1106 LEU A O 1
ATOM 8598 N N . THR A 1 1107 ? -10.937 -8.351 20.526 1.00 91.31 1107 THR A N 1
ATOM 8599 C CA . THR A 1 1107 ? -9.887 -7.337 20.369 1.00 91.31 1107 THR A CA 1
ATOM 8600 C C . THR A 1 1107 ? -10.278 -6.300 19.316 1.00 91.31 1107 THR A C 1
ATOM 8602 O O . THR A 1 1107 ? -11.031 -6.574 18.383 1.00 91.31 1107 THR A O 1
ATOM 8605 N N . THR A 1 1108 ? -9.772 -5.079 19.470 1.00 89.38 1108 THR A N 1
ATOM 8606 C CA . THR A 1 1108 ? -9.984 -3.975 18.520 1.00 89.38 1108 THR A CA 1
ATOM 8607 C C . THR A 1 1108 ? -8.661 -3.614 17.859 1.00 89.38 1108 THR A C 1
ATOM 8609 O O . THR A 1 1108 ? -7.630 -3.587 18.540 1.00 89.38 1108 THR A O 1
ATOM 8612 N N . GLN A 1 1109 ? -8.681 -3.266 16.574 1.00 85.19 1109 GLN A N 1
ATOM 8613 C CA . GLN A 1 1109 ? -7.469 -2.967 15.809 1.00 85.19 1109 GLN A CA 1
ATOM 8614 C C . GLN A 1 1109 ? -6.615 -1.849 16.428 1.00 85.19 1109 GLN A C 1
ATOM 8616 O O . GLN A 1 1109 ? -5.387 -1.940 16.391 1.00 85.19 1109 GLN A O 1
ATOM 8621 N N . LEU A 1 1110 ? -7.237 -0.808 16.983 1.00 76.88 1110 LEU A N 1
ATOM 8622 C CA . LEU A 1 1110 ? -6.506 0.327 17.552 1.00 76.88 1110 LEU A CA 1
ATOM 8623 C C . LEU A 1 1110 ? -5.844 -0.029 18.897 1.00 76.88 1110 LEU A C 1
ATOM 8625 O O . LEU A 1 1110 ? -4.650 0.223 19.076 1.00 76.88 1110 LEU A O 1
ATOM 8629 N N . SER A 1 1111 ? -6.550 -0.739 19.785 1.00 68.12 1111 SER A N 1
ATOM 8630 C CA . SER A 1 1111 ? -5.973 -1.241 21.046 1.00 68.12 1111 SER A CA 1
ATOM 8631 C C . SER A 1 1111 ? -4.732 -2.125 20.827 1.00 68.12 1111 SER A C 1
ATOM 8633 O O . SER A 1 1111 ? -3.719 -1.939 21.501 1.00 68.12 1111 SER A O 1
ATOM 8635 N N . GLU A 1 1112 ? -4.747 -3.031 19.837 1.00 58.66 1112 GLU A N 1
ATOM 8636 C CA . GLU A 1 1112 ? -3.597 -3.907 19.540 1.00 58.66 1112 GLU A CA 1
ATOM 8637 C C . GLU A 1 1112 ? -2.342 -3.144 19.094 1.00 58.66 1112 GLU A C 1
ATOM 8639 O O . GLU A 1 1112 ? -1.220 -3.580 19.354 1.00 58.66 1112 GLU A O 1
ATOM 8644 N N . THR A 1 1113 ? -2.511 -2.010 18.409 1.00 52.88 1113 THR A N 1
ATOM 8645 C CA . THR A 1 1113 ? -1.386 -1.200 17.920 1.00 52.88 1113 THR A CA 1
ATOM 8646 C C . THR A 1 1113 ? -0.764 -0.305 18.989 1.00 52.88 1113 THR A C 1
ATOM 8648 O O . THR A 1 1113 ? 0.201 0.397 18.695 1.00 52.88 1113 THR A O 1
ATOM 8651 N N . GLY A 1 1114 ? -1.278 -0.336 20.224 1.00 47.78 1114 GLY A N 1
ATOM 8652 C CA . GLY A 1 1114 ? -0.812 0.531 21.304 1.00 47.78 1114 GLY A CA 1
ATOM 8653 C C . GLY A 1 1114 ? -1.137 2.005 21.066 1.00 47.78 1114 GLY A C 1
ATOM 8654 O O . GLY A 1 1114 ? -0.515 2.864 21.687 1.00 47.78 1114 GLY A O 1
ATOM 8655 N N . SER A 1 1115 ? -2.087 2.314 20.172 1.00 46.03 1115 SER A N 1
ATOM 8656 C CA . SER A 1 1115 ? -2.652 3.656 20.138 1.00 46.03 1115 SER A CA 1
ATOM 8657 C C . SER A 1 1115 ? -3.435 3.821 21.430 1.00 46.03 1115 SER A C 1
ATOM 8659 O O . SER A 1 1115 ? -4.392 3.074 21.652 1.00 46.03 1115 SER A O 1
ATOM 8661 N N . GLU A 1 1116 ? -3.022 4.763 22.278 1.00 39.50 1116 GLU A N 1
ATOM 8662 C CA . GLU A 1 1116 ? -3.907 5.305 23.301 1.00 39.50 1116 GLU A CA 1
ATOM 8663 C C . GLU A 1 1116 ? -5.173 5.727 22.551 1.00 39.50 1116 GLU A C 1
ATOM 8665 O O . GLU A 1 1116 ? -5.167 6.677 21.767 1.00 39.50 1116 GLU A O 1
ATOM 8670 N N . VAL A 1 1117 ? -6.246 4.946 22.701 1.00 37.47 1117 VAL A N 1
ATOM 8671 C CA . VAL A 1 1117 ? -7.577 5.512 22.560 1.00 37.47 1117 VAL A CA 1
ATOM 8672 C C . VAL A 1 1117 ? -7.549 6.568 23.644 1.00 37.47 1117 VAL A C 1
ATOM 8674 O O . VAL A 1 1117 ? -7.527 6.205 24.819 1.00 37.47 1117 VAL A O 1
ATOM 8677 N N . ASP A 1 1118 ? -7.389 7.840 23.265 1.00 35.50 1118 ASP A N 1
ATOM 8678 C CA . ASP A 1 1118 ? -7.711 8.929 24.174 1.00 35.50 1118 ASP A CA 1
ATOM 8679 C C . ASP A 1 1118 ? -9.103 8.547 24.683 1.00 35.50 1118 ASP A C 1
ATOM 8681 O O . ASP A 1 1118 ? -10.073 8.574 23.915 1.00 35.50 1118 ASP A O 1
ATOM 8685 N N . GLU A 1 1119 ? -9.188 8.078 25.937 1.00 27.73 1119 GLU A N 1
ATOM 8686 C CA . GLU A 1 1119 ? -10.458 8.034 26.647 1.00 27.73 1119 GLU A CA 1
ATOM 8687 C C . GLU A 1 1119 ? -11.097 9.377 26.331 1.00 27.73 1119 GLU A C 1
ATOM 8689 O O . GLU A 1 1119 ? -10.373 10.377 26.443 1.00 27.73 1119 GLU A O 1
ATOM 8694 N N . PRO A 1 1120 ? -12.355 9.408 25.836 1.00 26.70 1120 PRO A N 1
ATOM 8695 C CA . PRO A 1 1120 ? -12.996 10.638 25.400 1.00 26.70 1120 PRO A CA 1
ATOM 8696 C C . PRO A 1 1120 ? -12.661 11.674 26.446 1.00 26.70 1120 PRO A C 1
ATOM 8698 O O . PRO A 1 1120 ? -13.028 11.506 27.614 1.00 26.70 1120 PRO A O 1
ATOM 8701 N N . THR A 1 1121 ? -11.811 12.632 26.062 1.00 25.47 1121 THR A N 1
ATOM 8702 C CA . THR A 1 1121 ? -11.231 13.534 27.043 1.00 25.47 1121 THR A CA 1
ATOM 8703 C C . THR A 1 1121 ? -12.440 14.126 27.727 1.00 25.47 1121 THR A C 1
ATOM 8705 O O . THR A 1 1121 ? -13.358 14.595 27.052 1.00 25.47 1121 THR A O 1
ATOM 8708 N N . LEU A 1 1122 ? -12.487 14.033 29.055 1.00 26.34 1122 LEU A N 1
ATOM 8709 C CA . LEU A 1 1122 ? -13.624 14.419 29.902 1.00 26.34 1122 LEU A CA 1
ATOM 8710 C C . LEU A 1 1122 ? -14.070 15.896 29.722 1.00 26.34 1122 LEU A C 1
ATOM 8712 O O . LEU A 1 1122 ? -14.913 16.394 30.456 1.00 26.34 1122 LEU A O 1
ATOM 8716 N N . LEU A 1 1123 ? -13.503 16.593 28.735 1.00 27.20 1123 LEU A N 1
ATOM 8717 C CA . LEU A 1 1123 ? -13.829 17.902 28.193 1.00 27.20 1123 LEU A CA 1
ATOM 8718 C C . LEU A 1 1123 ? -14.816 17.879 27.000 1.00 27.20 1123 LEU A C 1
ATOM 8720 O O . LEU A 1 1123 ? -15.228 18.953 26.577 1.00 27.20 1123 LEU A O 1
ATOM 8724 N N . GLU A 1 1124 ? -15.244 16.723 26.471 1.00 27.83 1124 GLU A N 1
ATOM 8725 C CA . GLU A 1 1124 ? -16.300 16.647 25.432 1.00 27.83 1124 GLU A CA 1
ATOM 8726 C C . GLU A 1 1124 ? -17.731 16.440 25.982 1.00 27.83 1124 GLU A C 1
ATOM 8728 O O . GLU A 1 1124 ? -18.690 16.343 25.214 1.00 27.83 1124 GLU A O 1
ATOM 8733 N N . ILE A 1 1125 ? -17.922 16.444 27.307 1.00 26.33 1125 ILE A N 1
ATOM 8734 C CA . ILE A 1 1125 ? -19.256 16.455 27.936 1.00 26.33 1125 ILE A CA 1
ATOM 8735 C C . ILE A 1 1125 ? -19.355 17.645 28.897 1.00 26.33 1125 ILE A C 1
ATOM 8737 O O . ILE A 1 1125 ? -19.189 17.521 30.106 1.00 26.33 1125 ILE A O 1
ATOM 8741 N N . GLY A 1 1126 ? -19.643 18.819 28.337 1.00 22.08 1126 GLY A N 1
ATOM 8742 C CA . GLY A 1 1126 ? -20.015 20.032 29.071 1.00 22.08 1126 GLY A CA 1
ATOM 8743 C C . GLY A 1 1126 ? -19.904 21.262 28.162 1.00 22.08 1126 GLY A C 1
ATOM 8744 O O . GLY A 1 1126 ? -18.813 21.578 27.716 1.00 22.08 1126 GLY A O 1
ATOM 8745 N N . GLY A 1 1127 ? -20.951 21.999 27.800 1.00 23.52 1127 GLY A N 1
ATOM 8746 C CA . GLY A 1 1127 ? -22.363 21.909 28.137 1.00 23.52 1127 GLY A CA 1
ATOM 8747 C C . GLY A 1 1127 ? -23.242 22.212 26.920 1.00 23.52 1127 GLY A C 1
ATOM 8748 O O . GLY A 1 1127 ? -22.767 22.658 25.874 1.00 23.52 1127 GLY A O 1
ATOM 8749 N N . TRP A 1 1128 ? -24.514 21.870 27.092 1.00 27.62 1128 TRP A N 1
ATOM 8750 C CA . TRP A 1 1128 ? -25.632 22.169 26.204 1.00 27.62 1128 TRP A CA 1
ATOM 8751 C C . TRP A 1 1128 ? -25.927 23.663 26.122 1.00 27.62 1128 TRP A C 1
ATOM 8753 O O . TRP A 1 1128 ? -25.707 24.350 27.147 1.00 27.62 1128 TRP A O 1
#

pLDDT: mean 85.47, std 11.64, range [22.08, 98.31]

Secondary structure (DSSP, 8-state):
--HHHHHHHHHHHHHHHHHHHHSPPPGGGHHHHHHHHHHHHHHHHHHHHHHHTSPPPGGGTTGGGSS-PPP-HHHHHHHHHHHHHHHHHHHHHHHHHH--PPEEEEEEEEETTEEEEEE----SSSEEEEEEESS---S-EEEEEEEEEEEEEE-B-TTSPBPB-TTS-B-EEEEEEEEE---EEE-TTPPTT-EEEEEEEESEEEEEEESS--SS-EEEEEEE---BHHHH-B-SS--PPEEEEEEE-S--EEETTEEEEEEEEEEEE-STTPPEEEP-B-EEEEEE-TTSTTHHHHTSGGGTT-EEEEEE-EEPPPPPSSTTS--HHHHHHHTTEEEEEEPPPPSSTTSPPSEEEPPBTT-SSPPP--HHHHHHHHHHHHHHHHHHHHS-TTHHHHHHHHHH--GGGGTTPBPTTSHHHHTSSS--SS---S----BHHHHHHHHT-GGGTS--HHHHHHHHHHHHHHHHHTT--HHHHHHHHHHHHHHHHHHTT--HHHHHHHHHHHHHHHHHHHH---HHHHHHHHHHHHHHHHHHH-GGGGG-HHHHHHHHHHHHHHHHHHHHHHHHTT-BTHHHHHHHHHHHHHHHHHHH-GGGTTSHHHHHHHHHHHHHHHHHHHHHHHTT--TTTT-BGGGS-HHHHHHHHHHHHHIIIIIHHHHHHHHSB--HHHHHHHHHHHHHHHHHHHHHHHHHHHHTSTTHHHHHHHHHHHHHHHHHHHHHHHHHHHHHHS---B-PPPPHHHHHHHHHHHHHHHHHHHIIIIIIHHHHHH--HHHHHHHHHHHHHHHHHHHHHHHHHHHHHS-SS-EEEEE---SSS--EEEE-TTS-EEEE----EE-SSS-EEHIIIIIHHHHHHTT--EEEEEE---SSHHHHTTHHHHHHHSEEEEEEE-GGGHHHHTSTTHHHHHHHTSTT-HHHHHHT---EEEE--TT-EEEEEEETTEEEEEEEEESPTT-SSSPPEEEEEETTEEEEE--S--HHHHHHHHHHS-HHHH--SEEEPGGGGTTTGGG-SSS--TTHHHHHHHTHHHHHHHHT-SEEEE-----TTT-TTTHHHHHHHHHHHHHHHHHH-TTSEEEETTTT-SEEEEE-SS-EEEEEHHHHTT-------TTSS---

Foldseek 3Di:
DPLVLLLLLLVLLLVLLVVCVVPPDDPVCLVVLVVVLVVLVVVLVVLVVVVVPDDDPPVVPVVVVPDDDPDDVSVVVSSVSSSVSSNSNSNSLNNVLVDPDFAFQWKWKAAPVGIDTDGDDAAPFKFWKKKFWQAAAAAKWKKKWWAKDFFWDFDADPVRHGAAAPVRHTHTDTDIDTDMLPIDIDHGRHGHGDMDIRPDIHRGTPDMGTPDHDHDMTMITMGGDAQALLVLAAADDDAAKKKFWFAQAFFWDDAPFKIKTKTDTQWIGNHVVGGITGHDFATEIEIGGCLAPCCVVCNARQRHGFTKIAIFRWHQQDQALAPLADGRNLVRVLVRHNTYGYQDHDPDPPDPGRMDGHDHPPDPDGDDDPPLLVVLQVLLVLLLVLLPLQADPPLSLVLNLQQQVSLSSQAVRFALQDPVNCPDPDRQPDHDDDDGRDRLCVLCVLLVNNVSSGPALLLLVLLLVLQVVVCVVVVHALLPCLVVSLVVLVSSCSSNTVDPRSVLSSQLVNQLSCCCSPVVDDSLSSLSSSLSVSVCVVCSVRVSCSPPLSSCLRSLLSVLLSQFLVLLLVVQLVQFFQSQVLVVVLVVVVLLCQLPAVLLVVDPLNVVVSVVSSVVSVVVSVVCVVVVNGPRPGDTLVPPDPVLSSVLSSLVSSVLRHQVQSVCQNPQWHSPSCSVLVSLLSVLSSLLNSLSVQLSVQLPPPPRRSVVSSVSNVVSVVSSSVNSVSSNVSSNSGGTAGAARQDPLSVVVSVVVVVCSSCVVVCCPVPNVVVVVVDDPVRVVVVVVVVVVVVVVSVVVRVVVLCVLQPALKWKKKFAQLFLAGWIWIQDNHRAIEIFFQAAFDDDDPTDRSNSNTRSSVCSHSVHAEHAEYEQFALARGGHVRVVVDLSHHAYAEYEFALLNVVVCCDPPNVVSLVCQDPPHPVNVSSVRHYHYDHAAAADWPDWDAGPNWIWTKGWRDDHVPDNHHTTWIWTATAQAIETEREAQALVSLVVSVVPGDLVSLAHQEYEQHSLLQHPLVVDDDDDDPCLLVSLLVRSLVSLLSRLYQEYEGSHRQCCSPCVPCRVVSVVSSVSNQVSNCVSHVNHHYYYCHQQRMWMWMDSNPDIDIHGPCVVVVNPSPPPPPVVCDDD

Sequence (1128 aa):
MTRNKLITFCYLFITGIGLAMRYTAGPDALGWLWAATLALAAITIGAFILVSQRARPAADAELSLYGGAPADRTQVTLWVLLLLTGMVFGYTRYIAFIQSPDTLLGTWTHTAQGQAWKERRAMSTTSFLKLKTQAAVTEDVRLRVVGKLEALQPIRDENNLPILNEDGRWAFSQYNLKQDSGEITIPAGTPANTEILIQKPFTSIERVEALNTPTAPVHLRILQPQNTVSLFARSGRVVVPVSVLGRINSDPWVYSFKTILSVQPEYIQYQPDGPYFKIARQNIRVTMDPATPGYEVLASSDAYGYDIALTGELVSAPHSSNKAGFDQANYLESYNIGGQIRLQVPRDAEAPAPIQVILPQDADRPRTGNGLVEFSLYLRDEIVRVIKQTTPQPNAAFHGALTLGLRYGMQNTVSMANDMYKNTPVPPPIPLGKHTDRLIADEFRYSGINHVLAVSGLHVTIITVMFMGIFAMVKVSKKVYVPFIIFALVIFAIITGARPSTLRAVIMNSLFLLTWGYMSESIRSSALLGVPIAAIIILLQNPAMAIDPSFTLSFGAILSLAILTQPFFDLFKRLKGNDFAVLVILLTVLTWAFARHWLFVTTLRFWVFYTVLGVVLFALSRMLTRMGFTPLRDYGLANLPPGIAGFIAAQFGIQIGMMVPLSPFYFFRWPVAGAYANLIAIPLVGVVLQLSMLAGLTGLIPGIGIYIALFLSAANWIFSIGFLLIGHYFSRWFIYPFMTKPTVYDLGVYFAAVAVFAYWRPLWFRVVRPFWRRASSSRRIIACGSLAVLLLGIGWGCQHEQAQMRPEGELEISVLSVGYASGIMVNTPDRRTILIDSGNFVTSPTTRIDAERTILPQIFAKQIRSLESLVITSPAAEHSGGIETVFTAMDVKHCDYPAAVAPVLAKEPLASILDERSPNRIKHRISGTTITPRMLTAGDIIYQTECDGKPFIMEALGPREGDTQTPLSVRIQFGDFVMLVTSDLTLAQQQEFLANTPPEKLKAQVVVAPHHGTAGLETVKIGLPDAMPQQLANITGKLLKATEAEAVVFEFGNPRPVEPLLYKVARKIHGLTRRAAEDALPTALNLATDTDGAIHIQSDGVGYRLTTQLSETGSEVDEPTLLEIGGW

Solvent-accessible surface area (backbone atoms only — not comparable to full-atom values): 58276 Å² total; per-residue (Å²): 132,59,72,67,57,56,40,50,24,34,54,28,20,54,49,14,31,54,47,31,72,74,55,69,74,58,72,83,48,51,65,57,39,50,51,51,31,52,50,38,44,51,52,37,51,51,49,48,53,58,58,70,68,55,78,79,69,80,75,65,66,71,60,59,80,78,49,90,71,77,78,55,64,67,61,52,50,50,47,53,40,42,40,51,30,22,21,45,39,21,22,39,54,33,48,57,63,79,42,70,70,51,43,65,28,28,40,39,39,38,41,93,92,48,74,47,71,46,81,72,42,82,63,93,57,53,32,47,38,31,42,30,30,71,48,62,32,84,52,60,44,35,32,33,46,33,30,33,26,66,34,36,42,64,40,56,50,98,85,70,42,69,40,25,38,78,92,65,45,79,39,64,47,79,44,82,41,83,45,64,62,53,85,43,76,45,55,48,70,40,54,51,66,43,72,46,77,43,86,59,63,33,33,40,78,76,50,67,43,71,76,54,85,58,85,64,73,45,51,35,38,38,25,37,56,72,48,33,41,46,78,68,26,37,80,83,92,78,63,76,49,26,41,35,38,30,30,27,76,41,64,46,50,61,48,103,75,31,31,39,39,42,30,41,49,47,29,38,19,69,44,85,96,48,48,49,32,63,41,78,47,46,27,35,40,36,35,38,42,76,79,31,71,66,32,78,62,55,62,31,71,80,32,33,35,30,34,34,44,35,49,36,39,40,26,42,56,59,67,37,38,35,94,62,42,80,40,50,26,65,52,34,50,58,68,45,31,28,23,34,28,63,54,71,63,72,90,50,92,84,55,77,60,53,51,44,81,44,44,30,55,99,45,98,54,58,57,79,49,59,66,72,54,54,54,23,46,52,55,43,53,54,28,50,51,40,39,58,76,41,35,60,85,67,55,27,29,50,46,38,7,49,65,46,37,40,39,55,58,36,56,91,32,67,26,80,60,19,73,80,41,62,78,41,101,63,71,66,97,61,96,67,71,99,82,43,87,47,38,45,59,56,26,17,53,28,10,42,53,42,67,57,41,43,48,29,49,66,54,52,48,48,53,49,51,50,52,51,50,54,40,52,76,72,67,57,56,59,78,64,51,46,62,54,52,46,52,53,42,53,44,50,26,49,42,43,62,52,38,69,56,30,43,52,25,41,49,33,50,41,43,30,45,50,33,41,54,75,66,68,44,52,74,55,58,24,47,66,50,23,53,39,52,41,50,47,65,53,36,73,78,43,48,65,41,70,78,35,67,72,46,47,52,56,56,31,39,55,50,15,40,62,55,28,17,61,50,40,38,62,54,47,53,70,31,38,14,48,51,32,51,44,52,53,51,50,50,49,53,51,51,50,41,46,45,72,44,57,65,39,80,74,30,68,65,44,54,52,52,53,50,51,51,47,55,52,46,51,52,48,30,54,50,36,48,73,71,69,58,45,95,51,50,79,48,31,54,71,72,44,58,68,69,58,37,48,50,55,18,28,50,54,12,29,38,69,56,28,46,66,64,48,31,14,52,77,67,32,26,48,41,61,23,23,75,58,46,46,74,54,47,51,64,47,46,49,52,36,41,49,34,49,46,50,18,25,60,42,29,69,40,81,86,66,10,51,58,55,14,30,54,34,35,56,66,32,44,62,54,48,52,53,47,54,48,48,25,50,54,35,30,70,49,18,61,61,44,61,32,50,31,59,49,74,64,54,47,52,56,49,52,50,50,51,48,45,64,57,40,44,65,62,44,38,67,72,59,45,44,64,53,57,72,74,43,52,74,67,55,50,51,51,52,54,48,52,51,50,51,50,53,51,51,51,53,48,50,57,52,50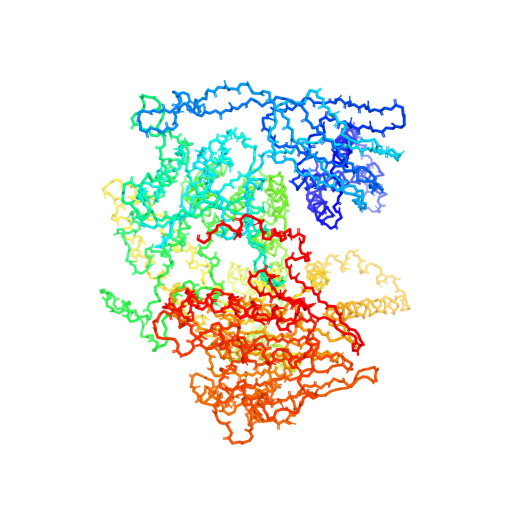,54,54,40,68,75,48,47,70,53,32,35,38,38,35,45,45,45,59,35,51,19,39,36,36,41,37,35,40,30,84,63,47,34,34,35,37,32,26,13,26,60,50,95,64,103,74,64,54,42,30,24,75,68,48,50,48,38,45,43,18,57,68,54,53,70,56,31,56,28,40,35,38,34,40,62,51,49,32,23,43,41,13,49,63,58,52,65,72,54,44,38,38,42,28,39,37,28,17,57,40,31,50,70,62,50,66,33,82,69,42,34,58,54,48,59,56,22,20,79,85,29,68,74,22,61,72,52,66,49,34,40,43,80,40,80,47,30,46,76,40,73,78,47,74,53,73,43,95,93,29,52,34,42,29,34,28,69,24,19,53,84,90,45,55,73,48,42,26,18,39,40,40,35,30,52,75,36,31,38,36,41,46,39,63,36,40,62,67,50,45,53,51,50,60,75,72,45,62,67,78,77,47,49,18,48,32,33,38,42,37,33,43,27,28,56,53,55,93,76,56,86,76,75,79,64,90,61,46,63,60,50,38,37,68,42,56,13,47,52,53,39,55,18,69,31,52,28,40,38,25,44,30,39,71,36,46,90,81,36,63,89,46,30,72,53,46,54,50,40,28,55,46,38,50,50,22,43,45,72,45,32,77,84,33,49,80,46,36,22,68,83,36,16,17,38,38,39,40,27,67,27,76,54,74,49,79,49,36,43,40,64,76,70,68,49,78,71,73,65,78,58,84,75,80,74,74,81,134

Nearest PDB structures (foldseek):
  1wuo-assembly4_D  TM=4.696E-01  e=2.734E-01  Serratia marcescens
  7rtu-assembly1_B  TM=1.138E-01  e=2.372E+00  Mus musculus

Radius of gyration: 33.49 Å; Cα contacts (8 Å, |Δi|>4): 2077; chains: 1; bounding box: 100×91×97 Å

Mean predicted aligned error: 10.42 Å